Protein AF-A0AA39MPQ9-F1 (afdb_monomer)

Sequence (1174 aa):
MHEFLSNGLLEVNPELPHPIFQLIEFSERKWKAKLQRASKTLDEAVDEYERRYRRAPPRGFDKWWEYVKKHAVQLPDEYDQIHRDLEPYWGVNPVDLARIVSEWEGHEDSFTLGKEEGHRVGLVNYAIRDPSTHGHVLSGAQMLGELLEDVDEFLPPFRAVFHPHDNPEHVTDWELRDKMIEHARAGTYIDVDHPVVPIKDHGWISGCTPTSPAWKDPIDFTFDVSWPPPSPNAPKTFVFDHRKAMDPCLHPHLLREHGQFLPWGKGPVPSHRMVPSFAYSQTLLHHDITIAHTASWLGELSDEEAITWEKKTDDRLHWRGRTTGVPLVQHMEWQFSHRIRMMDWVEKGMDSNVTILSPPRSSEERVGKGESVGKARYGPTMLDIAFSDDPGQCDPDVCEELKKMYEFTRRQSQKEQSRYKYIFDVDGNAWSGRFKWLLSSHALIFKSTIYPEWFTDRLMPWVHYIPIQVDYSDLWDALVFFRGDLKGDNNHEDLARKIAFAGRDWSRTFWRKEDMTAYNYRFCVNRVLSVILADFSTSCLSLLCNMLRFAPSYRRSRPGRRVAGFIFIIACGLWTTDILSNLAFSRPTTVKYVKPVYYHSWGDLEVLGNPHYERVGNKVAGNLPMHEFLSNGLLEVNPELPHPIYQLIEFSERKWKAKLQRASKTLDEAVDEYERRYRRAPPRGFDKWWEWEYVEKNNVQLPDEYDQIYRDLEPYWGVNPVDLARIVSEWEGHEDSFTFGKEEGHRVGLVNYAIRDPGTHGHVLSGAQMLGELLEDVDEFLPPFHAVFHPHDNPEHVTDWELRDKMIEHARAGTYIDVDKPVVPIKYDGWISGCAPTSPAWKDPIDFTFNVPWPPPPPNAPRTFVFNHRKAMDPCLHPHLLRKHGQFLPWGKGPFPSRHMVPSFAYSQTLLHHDITIAHRASWLGELSDEEAIPWEKKTDDRLHWRGRTTGVPLVQHMEWRFSHRIRMMDWVEKGMDGNVTILSPPRSSEERVGKGESVRKARYGSAMLDMAFSDDPGQCDPDVCEELKKKYEFTRWRSQKEQSRYKYIFDVDGNAWSGRFKWLLSSHALIFKSTVYPEWFTDRLMPWVHYIPIQVDYSDLWDALVFFRGDLKGDNNHEDLARKIASAGRDWSRTFWRKEDMTAYNYRVFLEYARIMSPDRAAMTYFHRKKAG

Solvent-accessible surface area (backbone atoms only — not comparable to full-atom values): 65615 Å² total; per-residue (Å²): 126,64,46,78,44,96,47,17,39,29,41,63,45,39,89,36,43,52,60,67,61,56,47,29,58,50,31,46,52,52,50,53,51,54,63,70,70,38,56,89,49,71,66,50,44,48,52,51,42,31,69,73,70,75,43,82,80,48,74,59,51,69,59,52,47,52,49,36,62,75,68,63,50,77,65,78,75,57,56,62,66,56,51,68,48,46,40,38,61,59,4,41,43,59,70,58,52,27,47,54,50,65,67,44,38,67,30,80,56,24,32,17,42,28,26,51,92,98,50,68,57,35,76,73,42,65,31,66,83,52,77,78,57,49,58,55,45,56,50,52,43,48,54,52,30,66,52,38,55,94,50,41,92,76,54,62,50,34,65,46,35,26,51,77,58,64,53,58,83,48,42,41,36,32,69,56,49,49,49,21,34,50,23,28,74,69,75,40,61,54,58,79,90,66,59,96,56,87,86,65,84,51,20,56,52,27,36,36,56,84,83,30,52,26,58,74,57,60,72,82,69,59,93,84,64,80,79,74,73,81,57,96,82,54,79,52,52,44,62,78,33,61,75,41,62,31,22,44,39,58,39,37,64,47,44,54,34,28,32,79,33,37,86,52,48,62,37,61,73,50,46,92,60,92,63,86,33,31,23,69,28,24,41,81,55,42,56,35,32,55,46,64,69,68,75,44,60,73,70,64,55,49,83,90,60,31,37,51,66,92,72,34,72,38,78,26,40,32,39,75,43,58,59,52,21,43,74,36,43,94,93,55,75,47,68,40,18,45,64,47,39,52,48,38,65,57,61,76,37,24,84,37,71,46,73,33,49,64,40,53,86,48,88,75,38,52,40,47,74,61,46,80,42,51,26,53,55,45,42,45,44,43,43,47,70,43,40,21,54,70,73,49,66,45,40,73,70,47,36,60,45,47,64,71,75,48,67,43,32,68,73,74,51,72,63,61,60,16,29,27,45,27,36,59,43,57,49,33,60,32,66,50,59,54,55,53,28,49,26,43,20,44,16,28,38,37,40,27,59,52,51,64,43,68,54,54,83,67,55,52,58,50,38,34,34,40,56,39,52,78,83,47,80,33,47,61,36,57,47,24,35,36,49,11,50,97,89,43,51,45,40,34,54,70,59,39,49,51,22,5,49,43,16,23,54,43,41,66,65,63,61,38,73,64,41,35,31,54,50,44,49,62,54,58,42,33,65,85,33,54,42,58,74,77,85,79,86,85,85,85,93,81,80,96,76,82,92,78,84,82,86,84,88,90,81,89,80,87,90,84,89,90,85,88,88,88,83,84,86,91,81,89,84,91,90,83,86,90,84,89,88,90,83,90,84,85,86,86,84,90,83,86,84,87,86,83,88,85,86,86,88,86,88,85,73,89,85,79,81,56,76,67,59,53,55,54,44,68,73,73,46,89,91,66,80,71,66,43,78,44,97,50,17,37,30,38,63,44,38,85,37,41,56,62,64,62,56,48,29,55,52,31,45,53,50,50,52,50,53,64,71,68,34,57,87,48,66,69,48,43,50,54,51,43,28,69,73,71,74,44,75,53,35,47,55,51,60,41,48,36,79,73,69,40,33,64,80,65,62,51,76,62,81,72,47,52,64,64,57,50,72,45,48,41,36,56,54,4,41,46,21,67,58,50,48,49,53,49,64,64,44,41,68,30,80,58,22,32,19,42,27,25,54,92,96,52,72,57,34,75,72,43,67,30,64,83,52,77,69,59,47,56,50,40,55,51,52,40,48,51,52,30,68,48,37,59,91,49,39,91,72,53,72,58,39,81,42,35,28,53,72,56,62,55,61,82,50,39,38,34,28,68,56,49,51,49,20,36,51,23,28,78,68,76,40,58,58,62,83,94,46,84,89,61,80,85,87,56,70,14,58,54,22,34,34,53,86,83,28,52,22,56,71,58,63,73,84,62,61,83,93,61,78,81,79,75,78,60,97,80,60,78,53,54,46,62,78,31,61,74,42,61,32,25,43,37,63,39,39,66,45,44,58,32,29,31,81,34,36,83,53,47,62,36,64,74,51,44,92,62,90,64,85,34,32,22,72,30,30,40,85,52,44,52,39,35,62,43,63,67,65,78,39,64,64,61,73,48,48,84,88,56,28,40,52,63,95,70,37,62,36,80,27,41,31,38,75,43,60,59,56,22,46,71,36,40,91,93,48,72,45,72,39,17,45,62,49,41,47,49,42,52,57,66,67,39,27,67,61,69,44,74,36,43,60,40,53,87,45,87,80,38,56,34,44,90,41,48,81,40,54,24,40,57,50,44,41,44,40,46,48,65,44,39,23,53,72,76,51,70,43,40,72,72,44,33,55,47,46,66,72,73,49,64,41,30,70,75,73,54,73,61,68,59,23,33,27,45,28,36,59,42,57,49,32,59,34,66,48,43,56,54,52,27,49,26,36,19,38,17,30,39,38,39,27,59,53,53,69,44,72,55,54,71,68,55,53,60,48,37,34,31,41,56,40,52,74,82,49,80,35,47,61,37,54,47,26,36,36,48,12,48,93,89,44,52,44,43,32,56,70,60,38,48,50,20,5,48,44,17,18,54,42,40,71,64,64,60,39,72,63,44,35,28,56,49,41,53,52,45,52,40,48,49,37,24,54,48,32,84,55,45,68,84,28,40,39,78,82,78,76,76,88,124

Organism: NCBI:txid47425

InterPro domains:
  IPR006598 Glycosyl transferase CAP10 domain [PF05686] (405-520)
  IPR006598 Glycosyl transferase CAP10 domain [PF05686] (1036-1159)
  IPR006598 Glycosyl transferase CAP10 domain [SM00672] (881-1161)
  IPR051091 Protein O-Glucosyltransferase/Glycosyltransferase 90 [PTHR12203] (644-1159)

pLDDT: mean 84.16, std 18.04, range [21.2, 98.75]

Nearest PDB structures (foldseek):
  5ub5-assembly1_A  TM=7.805E-01  e=5.894E-10  Homo sapiens
  5f87-assembly3_C  TM=7.188E-01  e=9.224E-09  Drosophila melanogaster
  8ie4-assembly3_C  TM=2.397E-01  e=3.464E+00  Gentiana crassicaulis

Radius of gyration: 39.73 Å; Cα contacts (8 Å, |Δi|>4): 2118; chains: 1; bounding box: 122×93×109 Å

Secondary structure (DSSP, 8-state):
--EE-TTSEEE--TTSB-HHHHHHHHHHHHHHHHHHTS--SHHHHHHHHHHHHSS---TTHHHHHHHHHHTT-S-TT--HHHHHHHTGGGGB-HHHHHHHHHHHTTSTT-EEEEE-TT--SEEEEE----HHHHHHHHHHHHHHHHHHGGGGGGPPPEEEEE-SSSS---BB-HHHHHHHHHHHHHT--B-SSS-SS-----GGGGGS-TTSHHHHSPPP--TT--PPPPPTTSPPEEES-HHHHT-TTT-TTHHHHSTTTGGGTT-PPPBSS---EEES---TTB-PEE---GGGGTTPPPTTTS--GGG--EEEEEEEE-S-SS-B-TTS-GGGSHHHHHHIIIIITTTSEEEEPPPPSSTTSB--SPEEEEHHHHHHHHEEEEEESS--SB-HHHHHHHHHHS-EEPPPPHHHHTTEEEEEEE-SSSS-TTHHHHHHTTSEEEEE-S---TTTTTS-BTTTBEE--TT-TTHHHHHHHHH-STT-TT--HHHHHHHHHHHHHHHHHHSSHHHHHHHHHHHHTSHHHHTTTSSSSS-----------------------------------------------------------PPP---S-S----HHHHHHHHHH-TTPPPPEE-TTSEEEPPTTSB-HHHHHHHHHHHHHHHHHHHS--SHHHHHHHHHHHHSSPPBTTHHIIIIISSTTTTT-S-TT--HHHHHHHHHHHTB-HHHHHHHHHHHTTSTT-EEEEE-TTS-SEEEEE----HHHHHHHHHHHHHHHHHHGGGGGGSPPEEEEE-SSSS---BB-HHHHHHHHHHHHHT--B-TTS-SS---S-SGGGGS-TTSHHHHS-----TTPPPPPPPTTPPPEEES-HHHHT-TTT-TTHHHHSTTTGGGTT-PPPBSS---EEES---TTB-PEEPP-GGG-S-PPPTTTSPPGGG--EEEEEEEE-S-SS-B-TTS-GGGSHHHHHHHHHTGGGSSEEEEPPPPSSTTSB-TT-EEEEHHHHHHHHEEEEEESS--SB-HHHHHHHHHHS-EE----HHHHTTEEEEEEE--SSS-TTHHHHHHTTSEEEEE-S---TTTTTS-TTTSSEE--TT-TTHHHHHHHHH-STT-TT--HHHHHHHHHHHHHHHHHHSSHHHHHHHHHHHHHHHHHHH-S-TTTTB--------

Foldseek 3Di:
DFDQDPLQKTFADLQFFDCLVVLLVVLVVVVVVQQVQADDDLVSLQVLCCVVQVDGAFPCSVVLVVLCVVVVFRRSNLQVLLSLLCLLLLQADLVVLLVLLVVQCQDEQKWKWWDDVVGATATDGDHYPDPVLVVQVRVQRVQVSVLQVVPRVSFFTFMAMAHSDQAFDAFAACVSSVVSNVSSVVSHHADLVDHPDDFDPQALCRLADCPFPCNVPPDDLDPPDDPDQDDLPDGAIFRSDLLSLLACSNVVLCLCQFQSRQVQRSHDRHDSGDRAYAHCWYFSRGSHRHAQGCLLVPDADDPVLFDALVQQQAAAADDEEALFGHQAEPPGPSCSHLLNLVQCVQPVCQLDWHWEFAADLDSGDRSHGTDIDHNLLCRLLHHHHFYADQHPSYDPVRSVVCQVRGWYWHDDDLSRVLSYQHYEAEAGNAHGSHLLNQLQNLHAYEYEHSIDGSCNSVDGDSQQHDYARSSRSCVRHVSCNQQPDLQSPNHVVVSRSRNSVSNNVCSVSQVDSSNSSSSVSSSSSDPSTSSNPPPDDPDDDDDDDDDDDDDDDDDDDDDDDDDDDDDDDDDDDDDDDDDDDDDDDDDDDDDDDDDDDDDDDDDDPPPDDDVVVVVLDVVQDDDDDDFDCDPLQKTFDDLSAFDCLVVLLVVLVVVLVVQQVQADDDLVSLQVLCCVVQVAGAWPCSCVLGPNFACVVPVQRRLNLQVLLCVLCLLLLQAQLVVLVVLLVVQCQDEQKWKWWDDVPGFTFTDGDRYDDPVLVVQVRVQRVQVSVLQVSPRVSFDTDIAMAHSDQAFDAFAACVSSVSSNVSSVVSHHDDLVDQPDDQPDFALCRLADCPFPCNVPPDDLPPPDDDDDDPPPPTDIFGSDQLSLLACSNVVVCLCQFQSRQQQRRHHGHDSDQRQHAHCWYFSRGSHRHAQGCLLVPDAQDPVLFQALVQQSNAAADDEEAPFGHQAEPPTPSCSHLVNLVQCCQPVVQGAWDFEQAADLDSSDRSHPGDIGRSSSCSSSHHDYFYEDQHPSHDPVSSVVDSVVGIYIHDDDLSRVLSYQHYEAEQGNAHGSPLLNQLQNLHAYEYEHSIPHSCNSVDTDSQQHGYARSSRSCVRHVSCNQQPDSSSPNHNVVSSSRNSVRNNVCSVNCVDSSNSSSSVSSSSLVNVLSSDSCVPNRGDDDDDPDD

Structure (mmCIF, N/CA/C/O backbone):
data_AF-A0AA39MPQ9-F1
#
_entry.id   AF-A0AA39MPQ9-F1
#
loop_
_atom_site.group_PDB
_atom_site.id
_atom_site.type_symbol
_atom_site.label_atom_id
_atom_site.label_alt_id
_atom_site.label_comp_id
_atom_site.label_asym_id
_atom_site.label_entity_id
_atom_site.label_seq_id
_atom_site.pdbx_PDB_ins_code
_atom_site.Cartn_x
_atom_site.Cartn_y
_atom_site.Cartn_z
_atom_site.occupancy
_atom_site.B_iso_or_equiv
_atom_site.auth_seq_id
_atom_site.auth_comp_id
_atom_site.auth_asym_id
_atom_site.auth_atom_id
_atom_site.pdbx_PDB_model_num
ATOM 1 N N . MET A 1 1 ? 3.164 -17.164 -39.112 1.00 83.25 1 MET A N 1
ATOM 2 C CA . MET A 1 1 ? 4.211 -16.699 -38.173 1.00 83.25 1 MET A CA 1
ATOM 3 C C . MET A 1 1 ? 3.666 -15.485 -37.433 1.00 83.25 1 MET A C 1
ATOM 5 O O . MET A 1 1 ? 2.621 -14.993 -37.846 1.00 83.25 1 MET A O 1
ATOM 9 N N . HIS A 1 2 ? 4.323 -15.036 -36.363 1.00 93.94 2 HIS A N 1
ATOM 10 C CA . HIS A 1 2 ? 4.103 -13.680 -35.849 1.00 93.94 2 HIS A CA 1
ATOM 11 C C . HIS A 1 2 ? 4.500 -12.663 -36.921 1.00 93.94 2 HIS A C 1
ATOM 13 O O . HIS A 1 2 ? 5.353 -12.972 -37.763 1.00 93.94 2 HIS A O 1
ATOM 19 N N . GLU A 1 3 ? 3.882 -11.488 -36.912 1.00 96.56 3 GLU A N 1
ATOM 20 C CA . GLU A 1 3 ? 4.196 -10.441 -37.882 1.00 96.56 3 GLU A CA 1
ATOM 21 C C . GLU A 1 3 ? 5.234 -9.484 -37.292 1.00 96.56 3 GLU A C 1
ATOM 23 O O . GLU A 1 3 ? 5.030 -8.903 -36.233 1.00 96.56 3 GLU A O 1
ATOM 28 N N . PHE A 1 4 ? 6.382 -9.354 -37.956 1.00 96.25 4 PHE A N 1
ATOM 29 C CA . PHE A 1 4 ? 7.467 -8.469 -37.533 1.00 96.25 4 PHE A CA 1
ATOM 30 C C . PHE A 1 4 ? 7.325 -7.142 -38.281 1.00 96.25 4 PHE A C 1
ATOM 32 O O . PHE A 1 4 ? 7.728 -7.031 -39.442 1.00 96.25 4 PHE A O 1
ATOM 39 N N . LEU A 1 5 ? 6.731 -6.148 -37.626 1.00 96.25 5 LEU A N 1
ATOM 40 C CA . LEU A 1 5 ? 6.400 -4.859 -38.223 1.00 96.25 5 LEU A CA 1
ATOM 41 C C . LEU A 1 5 ? 7.654 -3.996 -38.433 1.00 96.25 5 LEU A C 1
ATOM 43 O O . LEU A 1 5 ? 8.647 -4.068 -37.702 1.00 96.25 5 LEU A O 1
ATOM 47 N N . SER A 1 6 ? 7.616 -3.115 -39.435 1.00 95.00 6 SER A N 1
ATOM 48 C CA . SER A 1 6 ? 8.760 -2.260 -39.784 1.00 95.00 6 SER A CA 1
ATOM 49 C C . SER A 1 6 ? 9.161 -1.275 -38.678 1.00 95.00 6 SER A C 1
ATOM 51 O O . SER A 1 6 ? 10.318 -0.847 -38.663 1.00 95.00 6 SER A O 1
ATOM 53 N N . ASN A 1 7 ? 8.233 -0.963 -37.762 1.00 94.00 7 ASN A N 1
ATOM 54 C CA . ASN A 1 7 ? 8.377 -0.063 -36.610 1.00 94.00 7 ASN A CA 1
ATOM 55 C C . ASN A 1 7 ? 9.039 -0.706 -35.367 1.00 94.00 7 ASN A C 1
ATOM 57 O O . ASN A 1 7 ? 9.154 -0.053 -34.333 1.00 94.00 7 ASN A O 1
ATOM 61 N N . GLY A 1 8 ? 9.482 -1.967 -35.454 1.00 96.19 8 GLY A N 1
ATOM 62 C CA . GLY A 1 8 ? 10.177 -2.668 -34.365 1.00 96.19 8 GLY A CA 1
ATOM 63 C C . GLY A 1 8 ? 9.282 -3.441 -33.396 1.00 96.19 8 GLY A C 1
ATOM 64 O O . GLY A 1 8 ? 9.807 -4.050 -32.458 1.00 96.19 8 GLY A O 1
ATOM 65 N N . LEU A 1 9 ? 7.968 -3.459 -33.635 1.00 97.12 9 LEU A N 1
ATOM 66 C CA . LEU A 1 9 ? 7.001 -4.256 -32.881 1.00 97.12 9 LEU A CA 1
ATOM 67 C C . LEU A 1 9 ? 6.701 -5.590 -33.579 1.00 97.12 9 LEU A C 1
ATOM 69 O O . LEU A 1 9 ? 6.655 -5.684 -34.803 1.00 97.12 9 LEU A O 1
ATOM 73 N N . LEU A 1 10 ? 6.507 -6.638 -32.789 1.00 97.00 10 LEU A N 1
ATOM 74 C CA . LEU A 1 10 ? 6.044 -7.951 -33.222 1.00 97.00 10 LEU A CA 1
ATOM 75 C C . LEU A 1 10 ? 4.567 -8.065 -32.862 1.00 97.00 10 LEU A C 1
ATOM 77 O O . LEU A 1 10 ? 4.245 -7.993 -31.681 1.00 97.00 10 LEU A O 1
ATOM 81 N N . GLU A 1 11 ? 3.691 -8.282 -33.841 1.00 96.06 11 GLU A N 1
ATOM 82 C CA . GLU A 1 11 ? 2.271 -8.551 -33.609 1.00 96.06 11 GLU A CA 1
ATOM 83 C C . GLU A 1 11 ? 2.028 -10.042 -33.312 1.00 96.06 11 GLU A C 1
ATOM 85 O O . GLU A 1 11 ? 2.514 -10.955 -34.000 1.00 96.06 11 GLU A O 1
ATOM 90 N N . VAL A 1 12 ? 1.286 -10.298 -32.235 1.00 95.31 12 VAL A N 1
ATOM 91 C CA . VAL A 1 12 ? 1.042 -11.632 -31.691 1.00 95.31 12 VAL A CA 1
ATOM 92 C C . VAL A 1 12 ? -0.057 -12.343 -32.481 1.00 95.31 12 VAL A C 1
ATOM 94 O O . VAL A 1 12 ? -1.232 -11.999 -32.399 1.00 95.31 12 VAL A O 1
ATOM 97 N N . ASN A 1 13 ? 0.308 -13.418 -33.182 1.00 94.38 13 ASN A N 1
ATOM 98 C CA . ASN A 1 13 ? -0.662 -14.345 -33.750 1.00 94.38 13 ASN A CA 1
ATOM 99 C C . ASN A 1 13 ? -1.143 -15.334 -32.661 1.00 94.38 13 ASN A C 1
ATOM 101 O O . ASN A 1 13 ? -0.314 -16.093 -32.151 1.00 94.38 13 ASN A O 1
ATOM 105 N N . PRO A 1 14 ? -2.447 -15.373 -32.321 1.00 92.88 14 PRO A N 1
ATOM 106 C CA . PRO A 1 14 ? -2.975 -16.192 -31.224 1.00 92.88 14 PRO A CA 1
ATOM 107 C C . PRO A 1 14 ? -2.907 -17.707 -31.485 1.00 92.88 14 PRO A C 1
ATOM 109 O O . PRO A 1 14 ? -2.964 -18.498 -30.545 1.00 92.88 14 PRO A O 1
ATOM 112 N N . GLU A 1 15 ? -2.766 -18.131 -32.745 1.00 94.75 15 GLU A N 1
ATOM 113 C CA . GLU A 1 15 ? -2.714 -19.548 -33.138 1.00 94.75 15 GLU A CA 1
ATOM 114 C C . GLU A 1 15 ? -1.301 -20.153 -33.084 1.00 94.75 15 GLU A C 1
ATOM 116 O O . GLU A 1 15 ? -1.109 -21.323 -33.429 1.00 94.75 15 GLU A O 1
ATOM 121 N N . LEU A 1 16 ? -0.302 -19.370 -32.669 1.00 94.50 16 LEU A N 1
ATOM 122 C CA . LEU A 1 16 ? 1.104 -19.766 -32.589 1.00 94.50 16 LEU A CA 1
ATOM 123 C C . LEU A 1 16 ? 1.603 -19.783 -31.138 1.00 94.50 16 LEU A C 1
ATOM 125 O O . LEU A 1 16 ? 0.933 -19.227 -30.266 1.00 94.50 16 LEU A O 1
ATOM 129 N N . PRO A 1 17 ? 2.761 -20.413 -30.860 1.00 95.19 17 PRO A N 1
ATOM 130 C CA . PRO A 1 17 ? 3.366 -20.379 -29.533 1.00 95.19 17 PRO A CA 1
ATOM 131 C C . PRO A 1 17 ? 3.781 -18.977 -29.080 1.00 95.19 17 PRO A C 1
ATOM 133 O O . PRO A 1 17 ? 3.868 -18.054 -29.885 1.00 95.19 17 PRO A O 1
ATOM 136 N N . HIS A 1 18 ? 4.051 -18.802 -27.785 1.00 95.31 18 HIS A N 1
ATOM 137 C CA . HIS A 1 18 ? 4.322 -17.472 -27.234 1.00 95.31 18 HIS A CA 1
ATOM 138 C C . HIS A 1 18 ? 5.609 -16.833 -27.800 1.00 95.31 18 HIS A C 1
ATOM 140 O O . HIS A 1 18 ? 6.693 -17.414 -27.675 1.00 95.31 18 HIS A O 1
ATOM 146 N N . PRO A 1 19 ? 5.547 -15.619 -28.385 1.00 95.81 19 PRO A N 1
ATOM 147 C CA . PRO A 1 19 ? 6.662 -15.075 -29.160 1.00 95.81 19 PRO A CA 1
ATOM 148 C C . PRO A 1 19 ? 7.886 -14.720 -28.318 1.00 95.81 19 PRO A C 1
ATOM 150 O O . PRO A 1 19 ? 8.985 -14.680 -28.864 1.00 95.81 19 PRO A O 1
ATOM 153 N N . ILE A 1 20 ? 7.748 -14.522 -27.001 1.00 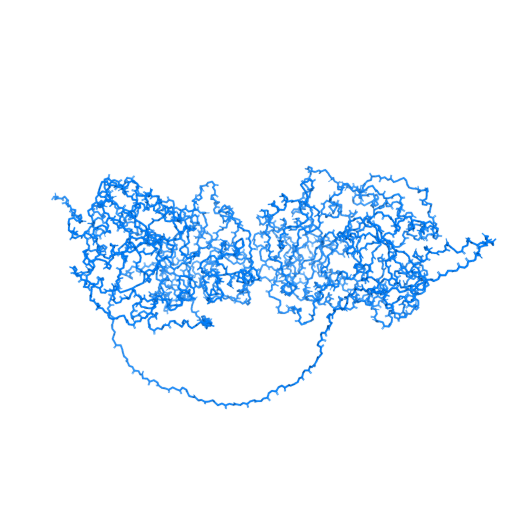97.31 20 ILE A N 1
ATOM 154 C CA . ILE A 1 20 ? 8.900 -14.260 -26.120 1.00 97.31 20 ILE A CA 1
ATOM 155 C C . ILE A 1 20 ? 9.951 -15.383 -26.206 1.00 97.31 20 ILE A C 1
ATOM 157 O O . ILE A 1 20 ? 11.143 -15.079 -26.228 1.00 97.31 20 ILE A O 1
ATOM 161 N N . PHE A 1 21 ? 9.558 -16.655 -26.373 1.00 96.56 21 PHE A N 1
ATOM 162 C CA . PHE A 1 21 ? 10.523 -17.739 -26.612 1.00 96.56 21 PHE A CA 1
ATOM 163 C C . PHE A 1 21 ? 11.350 -17.499 -27.888 1.00 96.56 21 PHE A C 1
ATOM 165 O O . PHE A 1 21 ? 12.576 -17.627 -27.873 1.00 96.56 21 PHE A O 1
ATOM 172 N N . GLN A 1 22 ? 10.691 -17.091 -28.979 1.00 95.38 22 GLN A N 1
ATOM 173 C CA . GLN A 1 22 ? 11.340 -16.773 -30.253 1.00 95.38 22 GLN A CA 1
ATOM 174 C C . GLN A 1 22 ? 12.228 -15.521 -30.146 1.00 95.38 22 GLN A C 1
ATOM 176 O O . GLN A 1 22 ? 13.325 -15.505 -30.708 1.00 95.38 22 GLN A O 1
ATOM 181 N N . LEU A 1 23 ? 11.782 -14.488 -29.423 1.00 97.62 23 LEU A N 1
ATOM 182 C CA . LEU A 1 23 ? 12.531 -13.246 -29.202 1.00 97.62 23 LEU A CA 1
ATOM 183 C C . LEU A 1 23 ? 13.826 -13.506 -28.420 1.00 97.62 23 LEU A C 1
ATOM 185 O O . LEU A 1 23 ? 14.891 -13.063 -28.851 1.00 97.62 23 LEU A O 1
ATOM 189 N N . ILE A 1 24 ? 13.759 -14.297 -27.345 1.00 98.12 24 ILE A N 1
ATOM 190 C CA . ILE A 1 24 ? 14.931 -14.726 -26.567 1.00 98.12 24 ILE A CA 1
ATOM 191 C C . ILE A 1 24 ? 15.895 -15.537 -27.450 1.00 98.12 24 ILE A C 1
ATOM 193 O O . ILE A 1 24 ? 17.063 -15.172 -27.580 1.00 98.12 24 ILE A O 1
ATOM 197 N N . GLU A 1 25 ? 15.425 -16.584 -28.140 1.00 96.88 25 GLU A N 1
ATOM 198 C CA . GLU A 1 25 ? 16.276 -17.440 -28.990 1.00 96.88 25 GLU A CA 1
ATOM 199 C C . GLU A 1 25 ? 16.929 -16.664 -30.157 1.00 96.88 25 GLU A C 1
ATOM 201 O O . GLU A 1 25 ? 18.063 -16.927 -30.573 1.00 96.88 25 GLU A O 1
ATOM 206 N N . PHE A 1 26 ? 16.223 -15.682 -30.717 1.00 96.44 26 PHE A N 1
ATOM 207 C CA . PHE A 1 26 ? 16.740 -14.792 -31.756 1.00 96.44 26 PHE A CA 1
ATOM 208 C C . PHE A 1 26 ? 17.802 -13.825 -31.219 1.00 96.44 26 PHE A C 1
ATOM 210 O O . PHE A 1 26 ? 18.882 -13.712 -31.811 1.00 96.44 26 PHE A O 1
ATOM 217 N N . SER A 1 27 ? 17.542 -13.170 -30.086 1.00 97.88 27 SER A N 1
ATOM 218 C CA . SER A 1 27 ? 18.498 -12.256 -29.461 1.00 97.88 27 SER A CA 1
ATOM 219 C C . SER A 1 27 ? 19.733 -12.975 -28.911 1.00 97.88 27 SER A C 1
ATOM 221 O O . SER A 1 27 ? 20.838 -12.451 -29.043 1.00 97.88 27 SER A O 1
ATOM 223 N N . GLU A 1 28 ? 19.607 -14.199 -28.391 1.00 98.12 28 GLU A N 1
ATOM 224 C CA . GLU A 1 28 ? 20.753 -15.024 -27.977 1.00 98.12 28 GLU A CA 1
ATOM 225 C C . GLU A 1 28 ? 21.661 -15.382 -29.158 1.00 98.12 28 GLU A C 1
ATOM 227 O O . GLU A 1 28 ? 22.887 -15.274 -29.056 1.00 98.12 28 GLU A O 1
ATOM 232 N N . ARG A 1 29 ? 21.083 -15.735 -30.316 1.00 98.00 29 ARG A N 1
ATOM 233 C CA . ARG A 1 29 ? 21.854 -15.956 -31.552 1.00 98.00 29 ARG A CA 1
ATOM 234 C C . ARG A 1 29 ? 22.550 -14.679 -32.021 1.00 98.00 29 ARG A C 1
ATOM 236 O O . ARG A 1 29 ? 23.736 -14.735 -32.347 1.00 98.00 29 ARG A O 1
ATOM 243 N N . LYS A 1 30 ? 21.865 -13.528 -31.997 1.00 96.44 30 LYS A N 1
ATOM 244 C CA . LYS A 1 30 ? 22.470 -12.216 -32.297 1.00 96.44 30 LYS A CA 1
ATOM 245 C C . LYS A 1 30 ? 23.617 -11.878 -31.343 1.00 96.44 30 LYS A C 1
ATOM 247 O O . LYS A 1 30 ? 24.668 -11.436 -31.799 1.00 96.44 30 LYS A O 1
ATOM 252 N N . TRP A 1 31 ? 23.443 -12.098 -30.041 1.00 96.69 31 TRP A N 1
ATOM 253 C CA . TRP A 1 31 ? 24.466 -11.844 -29.026 1.00 96.69 31 TRP A CA 1
ATOM 254 C C . TRP A 1 31 ? 25.687 -12.751 -29.204 1.00 96.69 31 TRP A C 1
ATOM 256 O O . TRP A 1 31 ? 26.816 -12.268 -29.247 1.00 96.69 31 TRP A O 1
ATOM 266 N N . LYS A 1 32 ? 25.474 -14.053 -29.425 1.00 97.06 32 LYS A N 1
ATOM 267 C CA . LYS A 1 32 ? 26.558 -14.997 -29.722 1.00 97.06 32 LYS A CA 1
ATOM 268 C C . LYS A 1 32 ? 27.324 -14.604 -30.989 1.00 97.06 32 LYS A C 1
ATOM 270 O O . LYS A 1 32 ? 28.551 -14.593 -30.963 1.00 97.06 32 LYS A O 1
ATOM 275 N N . ALA A 1 33 ? 26.626 -14.225 -32.061 1.00 96.06 33 ALA A N 1
ATOM 276 C CA . ALA A 1 33 ? 27.259 -13.745 -33.290 1.00 96.06 33 ALA A CA 1
ATOM 277 C C . ALA A 1 33 ? 28.054 -12.443 -33.063 1.00 96.06 33 ALA A C 1
ATOM 279 O O . ALA A 1 33 ? 29.155 -12.296 -33.593 1.00 96.06 33 ALA A O 1
ATOM 280 N N . LYS A 1 34 ? 27.538 -11.530 -32.225 1.00 94.00 34 LYS A N 1
ATOM 281 C CA . LYS A 1 34 ? 28.220 -10.292 -31.812 1.00 94.00 34 LYS A CA 1
ATOM 282 C C . LYS A 1 34 ? 29.532 -10.573 -31.067 1.00 94.00 34 LYS A C 1
ATOM 284 O O . LYS A 1 34 ? 30.546 -9.965 -31.381 1.00 94.00 34 LYS A O 1
ATOM 289 N N . LEU A 1 35 ? 29.544 -11.535 -30.144 1.00 94.19 35 LEU A N 1
ATOM 290 C CA . LEU A 1 35 ? 30.767 -11.938 -29.436 1.00 94.19 35 LEU A CA 1
ATOM 291 C C . LEU A 1 35 ? 31.760 -12.694 -30.337 1.00 94.19 35 LEU A C 1
ATOM 293 O O . LEU A 1 35 ? 32.972 -12.539 -30.190 1.00 94.19 35 LEU A O 1
ATOM 297 N N . GLN A 1 36 ? 31.262 -13.509 -31.273 1.00 94.06 36 GLN A N 1
ATOM 298 C CA . GLN A 1 36 ? 32.096 -14.301 -32.185 1.00 94.06 36 GLN A CA 1
ATOM 299 C C . GLN A 1 36 ? 32.815 -13.454 -33.240 1.00 94.06 36 GLN A C 1
ATOM 301 O O . GLN A 1 36 ? 33.948 -13.777 -33.584 1.00 94.06 36 GLN A O 1
ATOM 306 N N . ARG A 1 37 ? 32.181 -12.385 -33.737 1.00 92.69 37 ARG A N 1
ATOM 307 C CA . ARG A 1 37 ? 32.765 -11.483 -34.746 1.00 92.69 37 ARG A CA 1
ATOM 308 C C . ARG A 1 37 ? 33.721 -10.429 -34.173 1.00 92.69 37 ARG A C 1
ATOM 310 O O . ARG A 1 37 ? 34.306 -9.692 -34.951 1.00 92.69 37 ARG A O 1
ATOM 317 N N . ALA A 1 38 ? 33.817 -10.314 -32.847 1.00 93.56 38 ALA A N 1
ATOM 318 C CA . ALA A 1 38 ? 34.583 -9.256 -32.199 1.00 93.56 38 ALA A CA 1
ATOM 319 C C . ALA A 1 38 ? 36.088 -9.398 -32.485 1.00 93.56 38 ALA A C 1
ATOM 321 O O . ALA A 1 38 ? 36.669 -10.438 -32.153 1.00 93.56 38 ALA A O 1
ATOM 322 N N . SER A 1 39 ? 36.711 -8.358 -33.031 1.00 96.31 39 SER A N 1
ATOM 323 C CA . SER A 1 39 ? 38.104 -8.333 -33.491 1.00 96.31 39 SER A CA 1
ATOM 324 C C . SER A 1 39 ? 39.103 -8.759 -32.408 1.00 96.31 39 SER A C 1
ATOM 326 O O . SER A 1 39 ? 38.950 -8.432 -31.226 1.00 96.31 39 SER A O 1
ATOM 328 N N . LYS A 1 40 ? 40.142 -9.503 -32.799 1.00 94.94 40 LYS A N 1
ATOM 329 C CA . LYS A 1 40 ? 41.226 -10.025 -31.939 1.00 94.94 40 LYS A CA 1
ATOM 330 C C . LYS A 1 40 ? 42.598 -9.454 -32.305 1.00 94.94 40 LYS A C 1
ATOM 332 O O . LYS A 1 40 ? 43.509 -9.460 -31.466 1.00 94.94 40 LYS A O 1
ATOM 337 N N . THR A 1 41 ? 42.755 -8.928 -33.517 1.00 96.69 41 THR A N 1
ATOM 338 C CA . THR A 1 41 ? 43.970 -8.249 -33.995 1.00 96.69 41 THR A CA 1
ATOM 339 C C . THR A 1 41 ? 43.687 -6.807 -34.427 1.00 96.69 41 THR A C 1
ATOM 341 O O . THR A 1 41 ? 42.534 -6.414 -34.586 1.00 96.69 41 THR A O 1
ATOM 344 N N . LEU A 1 42 ? 44.750 -6.002 -34.575 1.00 96.38 42 LEU A N 1
ATOM 345 C CA . LEU A 1 42 ? 44.622 -4.630 -35.076 1.00 96.38 42 LEU A CA 1
ATOM 346 C C . LEU A 1 42 ? 44.079 -4.641 -36.509 1.00 96.38 42 LEU A C 1
ATOM 348 O O . LEU A 1 42 ? 43.155 -3.896 -36.800 1.00 96.38 42 LEU A O 1
ATOM 352 N N . ASP A 1 43 ? 44.613 -5.524 -37.354 1.00 96.88 43 ASP A N 1
ATOM 353 C CA . ASP A 1 43 ? 44.225 -5.648 -38.760 1.00 96.88 43 ASP A CA 1
ATOM 354 C C . ASP A 1 43 ? 42.743 -6.044 -38.895 1.00 96.88 43 ASP A C 1
ATOM 356 O O . ASP A 1 43 ? 42.004 -5.393 -39.623 1.00 96.88 43 ASP A O 1
ATOM 360 N N . GLU A 1 44 ? 42.257 -7.004 -38.095 1.00 97.12 44 GLU A N 1
ATOM 361 C CA . GLU A 1 44 ? 40.821 -7.341 -38.030 1.00 97.12 44 GLU A CA 1
ATOM 362 C C . GLU A 1 44 ? 39.951 -6.145 -37.610 1.00 97.12 44 GLU A C 1
ATOM 364 O O . GLU A 1 44 ? 38.885 -5.927 -38.184 1.00 97.12 44 GLU A O 1
ATOM 369 N N . ALA A 1 45 ? 40.403 -5.350 -36.633 1.00 95.81 45 ALA A N 1
ATOM 370 C CA . ALA A 1 45 ? 39.673 -4.168 -36.175 1.00 95.81 45 ALA A CA 1
ATOM 371 C C . ALA A 1 45 ? 39.679 -3.032 -37.213 1.00 95.81 45 ALA A C 1
ATOM 373 O O . ALA A 1 45 ? 38.721 -2.259 -37.277 1.00 95.81 45 ALA A O 1
ATOM 374 N N . VAL A 1 46 ? 40.739 -2.923 -38.021 1.00 96.31 46 VAL A N 1
ATOM 375 C CA . VAL A 1 46 ? 40.815 -2.024 -39.182 1.00 96.31 46 VAL A CA 1
ATOM 376 C C . VAL A 1 46 ? 39.832 -2.493 -40.257 1.00 96.31 46 VAL A C 1
ATOM 378 O O . VAL A 1 46 ? 38.967 -1.712 -40.649 1.00 96.31 46 VAL A O 1
ATOM 381 N N . ASP A 1 47 ? 39.884 -3.767 -40.651 1.00 96.31 47 ASP A N 1
ATOM 382 C CA . ASP A 1 47 ? 38.995 -4.362 -41.656 1.00 96.31 47 ASP A CA 1
ATOM 383 C C . ASP A 1 47 ? 37.513 -4.234 -41.259 1.00 96.31 47 ASP A C 1
ATOM 385 O O . ASP A 1 47 ? 36.680 -3.821 -42.068 1.00 96.31 47 ASP A O 1
ATOM 389 N N . GLU A 1 48 ? 37.153 -4.531 -40.005 1.00 95.25 48 GLU A N 1
ATOM 390 C CA . GLU A 1 48 ? 35.778 -4.396 -39.502 1.00 95.25 48 GLU A CA 1
ATOM 391 C C . GLU A 1 48 ? 35.332 -2.926 -39.423 1.00 95.25 48 GLU A C 1
ATOM 393 O O . GLU A 1 48 ? 34.168 -2.627 -39.712 1.00 95.25 48 GLU A O 1
ATOM 398 N N . TYR A 1 49 ? 36.236 -1.994 -39.097 1.00 94.12 49 TYR A N 1
ATOM 399 C CA . TYR A 1 49 ? 35.953 -0.556 -39.122 1.00 94.12 49 TYR A CA 1
ATOM 400 C C . TYR A 1 49 ? 35.687 -0.063 -40.551 1.00 94.12 49 TYR A C 1
ATOM 402 O O . TYR A 1 49 ? 34.667 0.590 -40.796 1.00 94.12 49 TYR A O 1
ATOM 410 N N . GLU A 1 50 ? 36.540 -0.420 -41.513 1.00 94.62 50 GLU A N 1
ATOM 411 C CA . GLU A 1 50 ? 36.345 -0.070 -42.924 1.00 94.62 50 GLU A CA 1
ATOM 412 C C . GLU A 1 50 ? 35.072 -0.720 -43.486 1.00 94.62 50 GLU A C 1
ATOM 414 O O . GLU A 1 50 ? 34.283 -0.060 -44.168 1.00 94.62 50 GLU A O 1
ATOM 419 N N . ARG A 1 51 ? 34.791 -1.979 -43.127 1.00 94.56 51 ARG A N 1
ATOM 420 C CA . ARG A 1 51 ? 33.579 -2.703 -43.540 1.00 94.56 51 ARG A CA 1
ATOM 421 C C . ARG A 1 51 ? 32.296 -2.108 -42.948 1.00 94.56 51 ARG A C 1
ATOM 423 O O . ARG A 1 51 ? 31.287 -2.045 -43.655 1.00 94.56 51 ARG A O 1
ATOM 430 N N . ARG A 1 52 ? 32.295 -1.696 -41.672 1.00 91.69 52 ARG A N 1
ATOM 431 C CA . ARG A 1 52 ? 31.139 -1.043 -41.021 1.00 91.69 52 ARG A CA 1
ATOM 432 C C . ARG A 1 52 ? 30.909 0.367 -41.558 1.00 91.69 52 ARG A C 1
ATOM 434 O O . ARG A 1 52 ? 29.796 0.677 -41.976 1.00 91.69 52 ARG A O 1
ATOM 441 N N . TYR A 1 53 ? 31.937 1.212 -41.512 1.00 89.56 53 TYR A N 1
ATOM 442 C CA . TYR A 1 53 ? 31.791 2.668 -41.636 1.00 89.56 53 TYR A CA 1
ATOM 443 C C . TYR A 1 53 ? 32.249 3.223 -42.990 1.00 89.56 53 TYR A C 1
ATOM 445 O O . TYR A 1 53 ? 32.091 4.417 -43.237 1.00 89.56 53 TYR A O 1
ATOM 453 N N . ARG A 1 54 ? 32.789 2.373 -43.880 1.00 90.00 54 ARG A N 1
ATOM 454 C CA . ARG A 1 54 ? 33.259 2.719 -45.239 1.00 90.00 54 ARG A CA 1
ATOM 455 C C . ARG A 1 54 ? 34.306 3.837 -45.260 1.00 90.00 54 ARG A C 1
ATOM 457 O O . ARG A 1 54 ? 34.360 4.637 -46.192 1.00 90.00 54 ARG A O 1
ATOM 464 N N . ARG A 1 55 ? 35.121 3.911 -44.207 1.00 87.19 55 ARG A N 1
ATOM 465 C CA . ARG A 1 55 ? 36.144 4.938 -43.978 1.00 87.19 55 ARG A CA 1
ATOM 466 C C . ARG A 1 55 ? 37.373 4.303 -43.357 1.00 87.19 55 ARG A C 1
ATOM 468 O O . ARG A 1 55 ? 37.227 3.435 -42.505 1.00 87.19 55 ARG A O 1
ATOM 475 N N . ALA A 1 56 ? 38.549 4.806 -43.719 1.00 89.88 56 ALA A N 1
ATOM 476 C CA . ALA A 1 56 ? 39.788 4.438 -43.052 1.00 89.88 56 ALA A CA 1
ATOM 477 C C . ALA A 1 56 ? 39.784 4.904 -41.577 1.00 89.88 56 ALA A C 1
ATOM 479 O O . ALA A 1 56 ? 39.307 6.009 -41.287 1.00 89.88 56 ALA A O 1
ATOM 480 N N . PRO A 1 57 ? 40.345 4.107 -40.653 1.00 91.44 57 PRO A N 1
ATOM 481 C CA . PRO A 1 57 ? 40.605 4.485 -39.268 1.00 91.44 57 PRO A CA 1
ATOM 482 C C . PRO A 1 57 ? 41.254 5.870 -39.054 1.00 91.44 57 PRO A C 1
ATOM 484 O O . PRO A 1 57 ? 42.149 6.264 -39.809 1.00 91.44 57 PRO A O 1
ATOM 487 N N . PRO A 1 58 ? 40.876 6.617 -37.995 1.00 89.00 58 PRO A N 1
ATOM 488 C CA . PRO A 1 58 ? 41.572 7.839 -37.599 1.00 89.00 58 PRO A CA 1
ATOM 489 C C . PRO A 1 58 ? 43.024 7.601 -37.147 1.00 89.00 58 PRO A C 1
ATOM 491 O O . PRO A 1 58 ? 43.421 6.508 -36.744 1.00 89.00 58 PRO A O 1
ATOM 494 N N . ARG A 1 59 ? 43.827 8.672 -37.147 1.00 85.12 59 ARG A N 1
ATOM 495 C CA . ARG A 1 59 ? 45.190 8.657 -36.593 1.00 85.12 59 ARG A CA 1
ATOM 496 C C . ARG A 1 59 ? 45.123 8.424 -35.077 1.00 85.12 59 ARG A C 1
ATOM 498 O O . ARG A 1 59 ? 44.345 9.090 -34.406 1.00 85.12 59 ARG A O 1
ATOM 505 N N . GLY A 1 60 ? 45.941 7.510 -34.551 1.00 87.25 60 GLY A N 1
ATOM 506 C CA . GLY A 1 60 ? 45.901 7.096 -33.140 1.00 87.25 60 GLY A CA 1
ATOM 507 C C . GLY A 1 60 ? 44.993 5.891 -32.858 1.00 87.25 60 GLY A C 1
ATOM 508 O O . GLY A 1 60 ? 44.878 5.468 -31.711 1.00 87.25 60 GLY A O 1
ATOM 509 N N . PHE A 1 61 ? 44.362 5.296 -33.879 1.00 91.94 61 PHE A N 1
ATOM 510 C CA . PHE A 1 61 ? 43.593 4.052 -33.738 1.00 91.94 61 PHE A CA 1
ATOM 511 C C . PHE A 1 61 ? 44.449 2.879 -33.234 1.00 91.94 61 PHE A C 1
ATOM 513 O O . PHE A 1 61 ? 43.970 2.053 -32.463 1.00 91.94 61 PHE A O 1
ATOM 520 N N . ASP A 1 62 ? 45.723 2.832 -33.619 1.00 93.25 62 ASP A N 1
ATOM 521 C CA . ASP A 1 62 ? 46.736 1.911 -33.100 1.00 93.25 62 ASP A CA 1
ATOM 522 C C . ASP A 1 62 ? 46.925 2.070 -31.581 1.00 93.25 62 ASP A C 1
ATOM 524 O O . ASP A 1 62 ? 46.931 1.082 -30.849 1.00 93.25 62 ASP A O 1
ATOM 528 N N . LYS A 1 63 ? 46.972 3.313 -31.087 1.00 94.31 63 LYS A N 1
ATOM 529 C CA . LYS A 1 63 ? 47.079 3.629 -29.652 1.00 94.31 63 LYS A CA 1
ATOM 530 C C . LYS A 1 63 ? 45.792 3.368 -28.879 1.00 94.31 63 LYS A C 1
ATOM 532 O O . LYS A 1 63 ? 45.839 2.910 -27.737 1.00 94.31 63 LYS A O 1
ATOM 537 N N . TRP A 1 64 ? 44.639 3.566 -29.507 1.00 94.81 64 TRP A N 1
ATOM 538 C CA . TRP A 1 64 ? 43.368 3.077 -28.977 1.00 94.81 64 TRP A CA 1
ATOM 539 C C . TRP A 1 64 ? 43.338 1.542 -28.889 1.00 94.81 64 TRP A C 1
ATOM 541 O O . TRP A 1 64 ? 42.881 0.993 -27.887 1.00 94.81 64 TRP A O 1
ATOM 551 N N . TRP A 1 65 ? 43.885 0.835 -29.879 1.00 95.69 65 TRP A N 1
ATOM 552 C CA . TRP A 1 65 ? 43.948 -0.626 -29.866 1.00 95.69 65 TRP A CA 1
ATOM 553 C C . TRP A 1 65 ? 44.925 -1.169 -28.810 1.00 95.69 65 TRP A C 1
ATOM 555 O O . TRP A 1 65 ? 44.628 -2.166 -28.147 1.00 95.69 65 TRP A O 1
ATOM 565 N N . GLU A 1 66 ? 46.056 -0.492 -28.586 1.00 95.81 66 GLU A N 1
ATOM 566 C CA . GLU A 1 66 ? 46.952 -0.766 -27.452 1.00 95.81 66 GLU A CA 1
ATOM 567 C C . GLU A 1 66 ? 46.200 -0.673 -26.113 1.00 95.81 66 GLU A C 1
ATOM 569 O O . GLU A 1 66 ? 46.324 -1.579 -25.284 1.00 95.81 66 GLU A O 1
ATOM 574 N N . TYR A 1 67 ? 45.356 0.351 -25.923 1.00 95.62 67 TYR A N 1
ATOM 575 C CA . TYR A 1 67 ? 44.502 0.484 -24.736 1.00 95.62 67 TYR A CA 1
ATOM 576 C C . TYR A 1 67 ? 43.473 -0.657 -24.625 1.00 95.62 67 TYR A C 1
ATOM 578 O O . TYR A 1 67 ? 43.388 -1.312 -23.583 1.00 95.62 67 TYR A O 1
ATOM 586 N N . VAL A 1 68 ? 42.746 -0.956 -25.709 1.00 95.81 68 VAL A N 1
ATOM 587 C CA . VAL A 1 68 ? 41.780 -2.071 -25.797 1.00 95.81 68 VAL A CA 1
ATOM 588 C C . VAL A 1 68 ? 42.415 -3.403 -25.390 1.00 95.81 68 VAL A C 1
ATOM 590 O O . VAL A 1 68 ? 41.834 -4.135 -24.584 1.00 95.81 68 VAL A O 1
ATOM 593 N N . LYS A 1 69 ? 43.628 -3.700 -25.880 1.00 96.00 69 LYS A N 1
ATOM 594 C CA . LYS A 1 69 ? 44.385 -4.901 -25.490 1.00 96.00 69 LYS A CA 1
ATOM 595 C C . LYS A 1 69 ? 44.836 -4.864 -24.032 1.00 96.00 69 LYS A C 1
ATOM 597 O O . LYS A 1 69 ? 44.655 -5.857 -23.330 1.00 96.00 69 LYS A O 1
ATOM 602 N N . LYS A 1 70 ? 45.412 -3.748 -23.574 1.00 96.12 70 LYS A N 1
ATOM 603 C CA . LYS A 1 70 ? 45.938 -3.576 -22.206 1.00 96.12 70 LYS A CA 1
ATOM 604 C C . LYS A 1 70 ? 44.857 -3.780 -21.139 1.00 96.12 70 LYS A C 1
ATOM 606 O O . LYS A 1 70 ? 45.133 -4.394 -20.114 1.00 96.12 70 LYS A O 1
ATOM 611 N N . HIS A 1 71 ? 43.641 -3.297 -21.392 1.00 95.75 71 HIS A N 1
ATOM 612 C CA . HIS A 1 71 ? 42.523 -3.326 -20.441 1.00 95.75 71 HIS A CA 1
ATOM 613 C C . HIS A 1 71 ? 41.470 -4.419 -20.740 1.00 95.75 71 HIS A C 1
ATOM 615 O O . HIS A 1 71 ? 40.431 -4.491 -20.075 1.00 95.75 71 HIS A O 1
ATOM 621 N N . ALA A 1 72 ? 41.738 -5.291 -21.722 1.00 95.12 72 ALA A N 1
ATOM 622 C CA . ALA A 1 72 ? 40.854 -6.372 -22.165 1.00 95.12 72 ALA A CA 1
ATOM 623 C C . ALA A 1 72 ? 39.407 -5.901 -22.430 1.00 95.12 72 ALA A C 1
ATOM 625 O O . ALA A 1 72 ? 38.446 -6.405 -21.844 1.00 95.12 72 ALA A O 1
ATOM 626 N N . VAL A 1 73 ? 39.243 -4.893 -23.290 1.00 94.38 73 VAL A N 1
ATOM 627 C CA . VAL A 1 73 ? 37.926 -4.403 -23.736 1.00 94.38 73 VAL A CA 1
ATOM 628 C C . VAL A 1 73 ? 37.313 -5.422 -24.702 1.00 94.38 73 VAL A C 1
ATOM 630 O O . VAL A 1 73 ? 37.859 -5.691 -25.768 1.00 94.38 73 VAL A O 1
ATOM 633 N N . GLN A 1 74 ? 36.187 -6.024 -24.309 1.00 90.62 74 GLN A N 1
ATOM 634 C CA . GLN A 1 74 ? 35.649 -7.237 -24.952 1.00 90.62 74 GLN A CA 1
ATOM 635 C C . GLN A 1 74 ? 34.735 -6.976 -26.166 1.00 90.62 74 GLN A C 1
ATOM 637 O O . GLN A 1 74 ? 34.464 -7.897 -26.935 1.00 90.62 74 GLN A O 1
ATOM 642 N N . LEU A 1 75 ? 34.259 -5.738 -26.354 1.00 93.69 75 LEU A N 1
ATOM 643 C CA . LEU A 1 75 ? 33.442 -5.315 -27.504 1.00 93.69 75 LEU A CA 1
ATOM 644 C C . LEU A 1 75 ? 34.129 -4.160 -28.261 1.00 93.69 75 LEU A C 1
ATOM 646 O O . LEU A 1 75 ? 33.658 -3.024 -28.156 1.00 93.69 75 LEU A O 1
ATOM 650 N N . PRO A 1 76 ? 35.238 -4.412 -28.986 1.00 93.69 76 PRO A N 1
ATOM 651 C CA . PRO A 1 76 ? 36.002 -3.373 -29.684 1.00 93.69 76 PRO A CA 1
ATOM 652 C C . PRO A 1 76 ? 35.326 -2.815 -30.952 1.00 93.69 76 PRO A C 1
ATOM 654 O O . PRO A 1 76 ? 35.691 -1.732 -31.399 1.00 93.69 76 PRO A O 1
ATOM 657 N N . ASP A 1 77 ? 34.317 -3.492 -31.509 1.00 94.12 77 ASP A N 1
ATOM 658 C CA . ASP A 1 77 ? 33.688 -3.110 -32.791 1.00 94.12 77 ASP A CA 1
ATOM 659 C C . ASP A 1 77 ? 32.265 -2.532 -32.644 1.00 94.12 77 ASP A C 1
ATOM 661 O O . ASP A 1 77 ? 31.598 -2.205 -33.630 1.00 94.12 77 ASP A O 1
ATOM 665 N N . GLU A 1 78 ? 31.768 -2.411 -31.410 1.00 93.31 78 GLU A N 1
ATOM 666 C CA . GLU A 1 78 ? 30.403 -1.967 -31.088 1.00 93.31 78 GLU A CA 1
ATOM 667 C C . GLU A 1 78 ? 30.356 -0.478 -30.703 1.00 93.31 78 GLU A C 1
ATOM 669 O O . GLU A 1 78 ? 30.119 -0.125 -29.548 1.00 93.31 78 GLU A O 1
ATOM 674 N N . TYR A 1 79 ? 30.617 0.390 -31.685 1.00 92.44 79 TYR A N 1
ATOM 675 C CA . TYR A 1 79 ? 30.733 1.851 -31.523 1.00 92.44 79 TYR A CA 1
ATOM 676 C C . TYR A 1 79 ? 29.777 2.618 -32.465 1.00 92.44 79 TYR A C 1
ATOM 678 O O . TYR A 1 79 ? 30.021 3.775 -32.804 1.00 92.44 79 TYR A O 1
ATOM 686 N N . ASP A 1 80 ? 28.691 1.976 -32.913 1.00 91.75 80 ASP A N 1
ATOM 687 C CA . ASP A 1 80 ? 27.811 2.512 -33.963 1.00 91.75 80 ASP A CA 1
ATOM 688 C C . ASP A 1 80 ? 27.165 3.852 -33.600 1.00 91.75 80 ASP A C 1
ATOM 690 O O . ASP A 1 80 ? 27.011 4.692 -34.484 1.00 91.75 80 ASP A O 1
ATOM 694 N N . GLN A 1 81 ? 26.810 4.078 -32.330 1.00 91.31 81 GLN A N 1
ATOM 695 C CA . GLN A 1 81 ? 26.247 5.353 -31.886 1.00 91.31 81 GLN A CA 1
ATOM 696 C C . GLN A 1 81 ? 27.189 6.530 -32.184 1.00 91.31 81 GLN A C 1
ATOM 698 O O . GLN A 1 81 ? 26.747 7.462 -32.845 1.00 91.31 81 GLN A O 1
ATOM 703 N N . ILE A 1 82 ? 28.489 6.437 -31.853 1.00 91.44 82 ILE A N 1
ATOM 704 C CA . ILE A 1 82 ? 29.491 7.462 -32.224 1.00 91.44 82 ILE A CA 1
ATOM 705 C C . ILE A 1 82 ? 29.424 7.769 -33.720 1.00 91.44 82 ILE A C 1
ATOM 707 O O . ILE A 1 82 ? 29.458 8.923 -34.135 1.00 91.44 82 ILE A O 1
ATOM 711 N N . HIS A 1 83 ? 29.353 6.730 -34.548 1.00 90.75 83 HIS A N 1
ATOM 712 C CA . HIS A 1 83 ? 29.404 6.906 -35.990 1.00 90.75 83 HIS A CA 1
ATOM 713 C C . HIS A 1 83 ? 28.101 7.460 -36.570 1.00 90.75 83 HIS A C 1
ATOM 715 O O . HIS A 1 83 ? 28.179 8.259 -37.494 1.00 90.75 83 HIS A O 1
ATOM 721 N N . ARG A 1 84 ? 26.932 7.130 -36.008 1.00 90.81 84 ARG A N 1
ATOM 722 C CA . ARG A 1 84 ? 25.644 7.746 -36.386 1.00 90.81 84 ARG A CA 1
ATOM 723 C C . ARG A 1 84 ? 25.537 9.212 -35.956 1.00 90.81 84 ARG A C 1
ATOM 725 O O . ARG A 1 84 ? 24.898 9.989 -36.662 1.00 90.81 84 ARG A O 1
ATOM 732 N N . ASP A 1 85 ? 26.170 9.572 -34.841 1.00 91.62 85 ASP A N 1
ATOM 733 C CA . ASP A 1 85 ? 26.229 10.949 -34.338 1.00 91.62 85 ASP A CA 1
ATOM 734 C C . ASP A 1 85 ? 27.181 11.793 -35.196 1.00 91.62 85 ASP A C 1
ATOM 736 O O . ASP A 1 85 ? 26.864 12.919 -35.568 1.00 91.62 85 ASP A O 1
ATOM 740 N N . LEU A 1 86 ? 28.337 11.229 -35.567 1.00 91.62 86 LEU A N 1
ATOM 741 C CA . LEU A 1 86 ? 29.362 11.922 -36.351 1.00 91.62 86 LEU A CA 1
ATOM 742 C C . LEU A 1 86 ? 29.122 11.922 -37.873 1.00 91.62 86 LEU A C 1
ATOM 744 O O . LEU A 1 86 ? 29.709 12.764 -38.555 1.00 91.62 86 LEU A O 1
ATOM 748 N N . GLU A 1 87 ? 28.291 11.022 -38.423 1.00 91.56 87 GLU A N 1
ATOM 749 C CA . GLU A 1 87 ? 28.114 10.881 -39.883 1.00 91.56 87 GLU A CA 1
ATOM 750 C C . GLU A 1 87 ? 27.727 12.189 -40.603 1.00 91.56 87 GLU A C 1
ATOM 752 O O . GLU A 1 87 ? 28.375 12.490 -41.610 1.00 91.56 87 GLU A O 1
ATOM 757 N N . PRO A 1 88 ? 26.770 13.005 -40.108 1.00 92.06 88 PRO A N 1
ATOM 758 C CA . PRO A 1 88 ? 26.407 14.270 -40.751 1.00 92.06 88 PRO A CA 1
ATOM 759 C C . PRO A 1 88 ? 27.565 15.278 -40.795 1.00 92.06 88 PRO A C 1
ATOM 761 O O . PRO A 1 88 ? 27.782 15.935 -41.812 1.00 92.06 88 PRO A O 1
ATOM 764 N N . TYR A 1 89 ? 28.356 15.387 -39.722 1.00 92.50 89 TYR A N 1
ATOM 765 C CA . TYR A 1 89 ? 29.420 16.395 -39.615 1.00 92.50 89 TYR A CA 1
ATOM 766 C C . TYR A 1 89 ? 30.608 16.129 -40.550 1.00 92.50 89 TYR A C 1
ATOM 768 O O . TYR A 1 89 ? 31.335 17.056 -40.897 1.00 92.50 89 TYR A O 1
ATOM 776 N N . TRP A 1 90 ? 30.786 14.895 -41.036 1.00 91.06 90 TRP A N 1
ATOM 777 C CA . TRP A 1 90 ? 31.747 14.602 -42.109 1.00 91.06 90 TRP A CA 1
ATOM 778 C C . TRP A 1 90 ? 31.344 15.169 -43.480 1.00 91.06 90 TRP A C 1
ATOM 780 O O . TRP A 1 90 ? 32.176 15.172 -44.386 1.00 91.06 90 TRP A O 1
ATOM 790 N N . GLY A 1 91 ? 30.097 15.621 -43.642 1.00 90.56 91 GLY A N 1
ATOM 791 C CA . GLY A 1 91 ? 29.612 16.344 -44.819 1.00 90.56 91 GLY A CA 1
ATOM 792 C C . GLY A 1 91 ? 29.768 17.861 -44.713 1.00 90.56 91 GLY A C 1
ATOM 793 O O . GLY A 1 91 ? 29.311 18.572 -45.602 1.00 90.56 91 GLY A O 1
ATOM 794 N N . VAL A 1 92 ? 30.396 18.374 -43.650 1.00 90.69 92 VAL A N 1
ATOM 795 C CA . VAL A 1 92 ? 30.684 19.804 -43.452 1.00 90.69 92 VAL A CA 1
ATOM 796 C C . VAL A 1 92 ? 32.157 20.071 -43.747 1.00 90.69 92 VAL A C 1
ATOM 798 O O . VAL A 1 92 ? 33.021 19.256 -43.418 1.00 90.69 92 VAL A O 1
ATOM 801 N N . ASN A 1 93 ? 32.459 21.218 -44.357 1.00 90.44 93 ASN A N 1
ATOM 802 C CA . ASN A 1 93 ? 33.839 21.649 -44.553 1.00 90.44 93 ASN A CA 1
ATOM 803 C C . ASN A 1 93 ? 34.536 21.794 -43.181 1.00 90.44 93 ASN A C 1
ATOM 805 O O . ASN A 1 93 ? 34.003 22.482 -42.309 1.00 90.44 93 ASN A O 1
ATOM 809 N N . PRO A 1 94 ? 35.727 21.199 -42.976 1.00 88.25 94 PRO A N 1
ATOM 810 C CA . PRO A 1 94 ? 36.497 21.333 -41.742 1.00 88.25 94 PRO A CA 1
ATOM 811 C C . PRO A 1 94 ? 36.616 22.766 -41.193 1.00 88.25 94 PRO A C 1
ATOM 813 O O . PRO A 1 94 ? 36.454 22.972 -39.992 1.00 88.25 94 PRO A O 1
ATOM 816 N N . VAL A 1 95 ? 36.850 23.760 -42.056 1.00 88.19 95 VAL A N 1
ATOM 817 C CA . VAL A 1 95 ? 37.010 25.167 -41.637 1.00 88.19 95 VAL A CA 1
ATOM 818 C C . VAL A 1 95 ? 35.699 25.732 -41.085 1.00 88.19 95 VAL A C 1
ATOM 820 O O . VAL A 1 95 ? 35.690 26.376 -40.038 1.00 88.19 95 VAL A O 1
ATOM 823 N N . ASP A 1 96 ? 34.579 25.438 -41.746 1.00 88.69 96 ASP A N 1
ATOM 824 C CA . ASP A 1 96 ? 33.254 25.863 -41.295 1.00 88.69 96 ASP A CA 1
ATOM 825 C C . ASP A 1 96 ? 32.827 25.159 -40.009 1.00 88.69 96 ASP A C 1
ATOM 827 O O . ASP A 1 96 ? 32.227 25.782 -39.137 1.00 88.69 96 ASP A O 1
ATOM 831 N N . LEU A 1 97 ? 33.184 23.885 -39.839 1.00 88.69 97 LEU A N 1
ATOM 832 C CA . LEU A 1 97 ? 32.908 23.158 -38.603 1.00 88.69 97 LEU A CA 1
ATOM 833 C C . LEU A 1 97 ? 33.692 23.738 -37.413 1.00 88.69 97 LEU A C 1
ATOM 835 O O . LEU A 1 97 ? 33.120 23.925 -36.340 1.00 88.69 97 LEU A O 1
ATOM 839 N N . ALA A 1 98 ? 34.975 24.069 -37.603 1.00 86.12 98 ALA A N 1
ATOM 840 C CA . ALA A 1 98 ? 35.787 24.740 -36.585 1.00 86.12 98 ALA A CA 1
ATOM 841 C C . ALA A 1 98 ? 35.213 26.120 -36.219 1.00 86.12 98 ALA A C 1
ATOM 843 O O . ALA A 1 98 ? 35.127 26.464 -35.039 1.00 86.12 98 ALA A O 1
ATOM 844 N N . ARG A 1 99 ? 34.758 26.877 -37.226 1.00 87.69 99 ARG A N 1
ATOM 845 C CA . ARG A 1 99 ? 34.064 28.156 -37.047 1.00 87.69 99 ARG A CA 1
ATOM 846 C C . ARG A 1 99 ? 32.772 27.996 -36.239 1.00 87.69 99 ARG A C 1
ATOM 848 O O . ARG A 1 99 ? 32.610 28.706 -35.255 1.00 87.69 99 ARG A O 1
ATOM 855 N N . ILE A 1 100 ? 31.906 27.041 -36.591 1.00 88.31 100 ILE A N 1
ATOM 856 C CA . ILE A 1 100 ? 30.657 26.759 -35.858 1.00 88.31 100 ILE A CA 1
ATOM 857 C C . ILE A 1 100 ? 30.949 26.406 -34.394 1.00 88.31 100 ILE A C 1
ATOM 859 O O . ILE A 1 100 ? 30.283 26.930 -33.506 1.00 88.31 100 ILE A O 1
ATOM 863 N N . VAL A 1 101 ? 31.961 25.576 -34.111 1.00 87.81 101 VAL A N 1
ATOM 864 C CA . VAL A 1 101 ? 32.346 25.273 -32.720 1.00 87.81 101 VAL A CA 1
ATOM 865 C C . VAL A 1 101 ? 32.813 26.532 -31.990 1.00 87.81 101 VAL A C 1
ATOM 867 O O . VAL A 1 101 ? 32.333 26.800 -30.893 1.00 87.81 101 VAL A O 1
ATOM 870 N N . SER A 1 102 ? 33.690 27.337 -32.597 1.00 86.62 102 SER A N 1
ATOM 871 C CA . SER A 1 102 ? 34.188 28.578 -31.987 1.00 86.62 102 SER A CA 1
ATOM 872 C C . SER A 1 102 ? 33.098 29.635 -31.770 1.00 86.62 102 SER A C 1
ATOM 874 O O . SER A 1 102 ? 33.214 30.422 -30.833 1.00 86.62 102 SER A O 1
ATOM 876 N N . GLU A 1 103 ? 32.062 29.675 -32.613 1.00 86.06 103 GLU A N 1
ATOM 877 C CA . GLU A 1 103 ? 30.864 30.506 -32.414 1.00 86.06 103 GLU A CA 1
ATOM 878 C C . GLU A 1 103 ? 30.056 30.028 -31.184 1.00 86.06 103 GLU A C 1
ATOM 880 O O . GLU A 1 103 ? 29.452 30.847 -30.491 1.00 86.06 103 GLU A O 1
ATOM 885 N N . TRP A 1 104 ? 30.091 28.725 -30.872 1.00 86.50 104 TRP A N 1
ATOM 886 C CA . TRP A 1 104 ? 29.320 28.091 -29.794 1.00 86.50 104 TRP A CA 1
ATOM 887 C C . TRP A 1 104 ? 30.041 27.927 -28.447 1.00 86.50 104 TRP A C 1
ATOM 889 O O . TRP A 1 104 ? 29.357 27.831 -27.432 1.00 86.50 104 TRP A O 1
ATOM 899 N N . GLU A 1 105 ? 31.379 27.953 -28.377 1.00 86.12 105 GLU A N 1
ATOM 900 C CA . GLU A 1 105 ? 32.132 27.755 -27.115 1.00 86.12 105 GLU A CA 1
ATOM 901 C C . GLU A 1 105 ? 31.770 28.736 -25.983 1.00 86.12 105 GLU A C 1
ATOM 903 O O . GLU A 1 105 ? 32.088 28.476 -24.819 1.00 86.12 105 GLU A O 1
ATOM 908 N N . GLY A 1 106 ? 31.175 29.885 -26.319 1.00 80.00 106 GLY A N 1
ATOM 909 C CA . GLY A 1 106 ? 30.706 30.911 -25.383 1.00 80.00 106 GLY A CA 1
ATOM 910 C C . GLY A 1 106 ? 29.208 31.210 -25.479 1.00 80.00 106 GLY A C 1
ATOM 911 O O . GLY A 1 106 ? 28.786 32.268 -25.007 1.00 80.00 106 GLY A O 1
ATOM 912 N N . HIS A 1 107 ? 28.416 30.336 -26.109 1.00 86.94 107 HIS A N 1
ATOM 913 C CA . HIS A 1 107 ? 26.965 30.506 -26.190 1.00 86.94 107 HIS A CA 1
ATOM 914 C C . HIS A 1 107 ? 26.331 30.427 -24.797 1.00 86.94 107 HIS A C 1
ATOM 916 O O . HIS A 1 107 ? 26.806 29.681 -23.941 1.00 86.94 107 HIS A O 1
ATOM 922 N N . GLU A 1 108 ? 25.251 31.176 -24.569 1.00 84.62 108 GLU A N 1
ATOM 923 C CA . GLU A 1 108 ? 24.487 31.087 -23.324 1.00 84.62 108 GLU A CA 1
ATOM 924 C C . GLU A 1 108 ? 24.084 29.637 -23.027 1.00 84.62 108 GLU A C 1
ATOM 926 O O . GLU A 1 108 ? 23.633 28.924 -23.919 1.00 84.62 108 GLU A O 1
ATOM 931 N N . ASP A 1 109 ? 24.280 29.231 -21.774 1.00 86.38 109 ASP A N 1
ATOM 932 C CA . ASP A 1 109 ? 24.003 27.881 -21.281 1.00 86.38 109 ASP A CA 1
ATOM 933 C C . ASP A 1 109 ? 24.783 26.773 -22.013 1.00 86.38 109 ASP A C 1
ATOM 935 O O . ASP A 1 109 ? 24.252 25.766 -22.467 1.00 86.38 109 ASP A O 1
ATOM 939 N N . SER A 1 110 ? 26.101 26.963 -22.113 1.00 88.81 110 SER A N 1
ATOM 940 C CA . SER A 1 110 ? 27.036 25.955 -22.622 1.00 88.81 110 SER A CA 1
ATOM 941 C C . SER A 1 110 ? 28.301 25.846 -21.765 1.00 88.81 110 SER A C 1
ATOM 943 O O . SER A 1 110 ? 28.668 26.770 -21.021 1.00 88.81 110 SER A O 1
ATOM 945 N N . PHE A 1 111 ? 29.003 24.716 -21.877 1.00 90.31 111 PHE A N 1
ATOM 946 C CA . PHE A 1 111 ? 30.363 24.560 -21.363 1.00 90.31 111 PHE A CA 1
ATOM 947 C C . PHE A 1 111 ? 31.254 23.773 -22.320 1.00 90.31 111 PHE A C 1
ATOM 949 O O . PHE A 1 111 ? 30.821 22.821 -22.955 1.00 90.31 111 PHE A O 1
ATOM 956 N N . THR A 1 112 ? 32.524 24.150 -22.419 1.00 89.88 112 THR A N 1
ATOM 957 C CA . THR A 1 112 ? 33.477 23.537 -23.347 1.00 89.88 112 THR A CA 1
ATOM 958 C C . THR A 1 112 ? 34.512 22.724 -22.586 1.00 89.88 112 THR A C 1
ATOM 960 O O . THR A 1 112 ? 35.315 23.278 -21.829 1.00 89.88 112 THR A O 1
ATOM 963 N N . LEU A 1 113 ? 34.535 21.415 -22.830 1.00 89.00 113 LEU A N 1
ATOM 964 C CA . LEU A 1 113 ? 35.659 20.551 -22.483 1.00 89.00 113 LEU A CA 1
ATOM 965 C C . LEU A 1 113 ? 36.660 20.521 -23.632 1.00 89.00 113 LEU A C 1
ATOM 967 O O . LEU A 1 113 ? 36.286 20.492 -24.804 1.00 89.00 113 LEU A O 1
ATOM 971 N N . GLY A 1 114 ? 37.945 20.478 -23.313 1.00 87.06 114 GLY A N 1
ATOM 972 C CA . GLY A 1 114 ? 38.970 20.419 -24.342 1.00 87.06 114 GLY A CA 1
ATOM 973 C C . GLY A 1 114 ? 40.345 20.061 -23.820 1.00 87.06 114 GLY A C 1
ATOM 974 O O . GLY A 1 114 ? 40.568 19.925 -22.615 1.00 87.06 114 GLY A O 1
ATOM 975 N N . LYS A 1 115 ? 41.266 19.914 -24.768 1.00 86.69 115 LYS A N 1
ATOM 976 C CA . LYS A 1 115 ? 42.686 19.679 -24.527 1.00 86.69 115 LYS A CA 1
ATOM 977 C C . LYS A 1 115 ? 43.507 20.625 -25.394 1.00 86.69 115 LYS A C 1
ATOM 979 O O . LYS A 1 115 ? 43.304 20.681 -26.605 1.00 86.69 115 LYS A O 1
ATOM 984 N N . GLU A 1 116 ? 44.454 21.320 -24.776 1.00 85.25 116 GLU A N 1
ATOM 985 C CA . GLU A 1 116 ? 45.440 22.169 -25.454 1.00 85.25 116 GLU A CA 1
ATOM 986 C C . GLU A 1 116 ? 46.819 21.492 -25.476 1.00 85.25 116 GLU A C 1
ATOM 988 O O . GLU A 1 116 ? 47.068 20.523 -24.754 1.00 85.25 116 GLU A O 1
ATOM 993 N N . GLU A 1 117 ? 47.733 21.971 -26.321 1.00 80.69 117 GLU A N 1
ATOM 994 C CA . GLU A 1 117 ? 49.074 21.388 -26.425 1.00 80.69 117 GLU A CA 1
ATOM 995 C C . GLU A 1 117 ? 49.848 21.541 -25.103 1.00 80.69 117 GLU A C 1
ATOM 997 O O . GLU A 1 117 ? 50.028 22.642 -24.592 1.00 80.69 117 GLU A O 1
ATOM 1002 N N . GLY A 1 118 ? 50.292 20.420 -24.525 1.00 78.31 118 GLY A N 1
ATOM 1003 C CA . GLY A 1 118 ? 50.965 20.391 -23.219 1.00 78.31 118 GLY A CA 1
ATOM 1004 C C . GLY A 1 118 ? 50.035 20.457 -21.997 1.00 78.31 118 GLY A C 1
ATOM 1005 O O . GLY A 1 118 ? 50.527 20.400 -20.870 1.00 78.31 118 GLY A O 1
ATOM 1006 N N . HIS A 1 119 ? 48.716 20.525 -22.195 1.00 85.62 119 HIS A N 1
ATOM 1007 C CA . HIS A 1 119 ? 47.714 20.536 -21.128 1.00 85.62 119 HIS A CA 1
ATOM 1008 C C . HIS A 1 119 ? 46.911 19.226 -21.088 1.00 85.62 119 HIS A C 1
ATOM 1010 O O . HIS A 1 119 ? 46.796 18.515 -22.087 1.00 85.62 119 HIS A O 1
ATOM 1016 N N . ARG A 1 120 ? 46.357 18.912 -19.911 1.00 88.75 120 ARG A N 1
ATOM 1017 C CA . ARG A 1 120 ? 45.420 17.795 -19.714 1.00 88.75 120 ARG A CA 1
ATOM 1018 C C . ARG A 1 120 ? 44.010 18.180 -20.165 1.00 88.75 120 ARG A C 1
ATOM 1020 O O . ARG A 1 120 ? 43.692 19.369 -20.203 1.00 88.75 120 ARG A O 1
ATOM 1027 N N . VAL A 1 121 ? 43.160 17.192 -20.442 1.00 89.31 121 VAL A N 1
ATOM 1028 C CA . VAL A 1 121 ? 41.719 17.401 -20.656 1.00 89.31 121 VAL A CA 1
ATOM 1029 C C . VAL A 1 121 ? 41.107 18.115 -19.449 1.00 89.31 121 VAL A C 1
ATOM 1031 O O . VAL A 1 121 ? 41.273 17.677 -18.309 1.00 89.31 121 VAL A O 1
ATOM 1034 N N . GLY A 1 122 ? 40.366 19.192 -19.701 1.00 88.25 122 GLY A N 1
ATOM 1035 C CA . GLY A 1 122 ? 39.688 19.955 -18.659 1.00 88.25 122 GLY A CA 1
ATOM 1036 C C . GLY A 1 122 ? 38.647 20.927 -19.205 1.00 88.25 122 GLY A C 1
ATOM 1037 O O . GLY A 1 122 ? 38.373 20.971 -20.405 1.00 88.25 122 GLY A O 1
ATOM 1038 N N . LEU A 1 123 ? 38.058 21.705 -18.296 1.00 89.00 123 LEU A N 1
ATOM 1039 C CA . LEU A 1 123 ? 37.137 22.788 -18.629 1.00 89.00 123 LEU A CA 1
ATOM 1040 C C . LEU A 1 123 ? 37.917 23.966 -19.226 1.00 89.00 123 LEU A C 1
ATOM 1042 O O . LEU A 1 123 ? 38.819 24.496 -18.579 1.00 89.00 123 LEU A O 1
ATOM 1046 N N . VAL A 1 124 ? 37.553 24.369 -20.442 1.00 88.06 124 VAL A N 1
ATOM 1047 C CA . VAL A 1 124 ? 38.223 25.442 -21.191 1.00 88.06 124 VAL A CA 1
ATOM 1048 C C . VAL A 1 124 ? 37.417 26.738 -21.158 1.00 88.06 124 VAL A C 1
ATOM 1050 O O . VAL A 1 124 ? 37.980 27.805 -20.927 1.00 88.06 124 VAL A O 1
ATOM 1053 N N . ASN A 1 125 ? 36.098 26.653 -21.348 1.00 87.75 125 ASN A N 1
ATOM 1054 C CA . ASN A 1 125 ? 35.188 27.796 -21.269 1.00 87.75 125 ASN A CA 1
ATOM 1055 C C . ASN A 1 125 ? 33.820 27.371 -20.717 1.00 87.75 125 ASN A C 1
ATOM 1057 O O . ASN A 1 125 ? 33.475 26.191 -20.778 1.00 87.75 125 ASN A O 1
ATOM 1061 N N . TYR A 1 126 ? 33.034 28.309 -20.190 1.00 88.62 126 TYR A N 1
ATOM 1062 C CA . TYR A 1 126 ? 31.631 28.088 -19.823 1.00 88.62 126 TYR A CA 1
ATOM 1063 C C . TYR A 1 126 ? 30.859 29.410 -19.753 1.00 88.62 126 TYR A C 1
ATOM 1065 O O . TYR A 1 126 ? 31.410 30.443 -19.371 1.00 88.62 126 TYR A O 1
ATOM 1073 N N . ALA A 1 127 ? 29.569 29.368 -20.080 1.00 87.12 127 ALA A N 1
ATOM 1074 C CA . ALA A 1 127 ? 28.693 30.539 -20.166 1.00 87.12 127 ALA A CA 1
ATOM 1075 C C . ALA A 1 127 ? 27.323 30.282 -19.500 1.00 87.12 127 ALA A C 1
ATOM 1077 O O . ALA A 1 127 ? 26.258 30.595 -20.031 1.00 87.12 127 ALA A O 1
ATOM 1078 N N . ILE A 1 128 ? 27.371 29.706 -18.297 1.00 83.00 128 ILE A N 1
ATOM 1079 C CA . ILE A 1 128 ? 26.209 29.329 -17.480 1.00 83.00 128 ILE A CA 1
ATOM 1080 C C . ILE A 1 128 ? 25.748 30.535 -16.656 1.00 83.00 128 ILE A C 1
ATOM 1082 O O . ILE A 1 128 ? 26.550 31.127 -15.927 1.00 83.00 128 ILE A O 1
ATOM 1086 N N . ARG A 1 129 ? 24.457 30.884 -16.731 1.00 77.56 129 ARG A N 1
ATOM 1087 C CA . ARG A 1 129 ? 23.869 31.973 -15.923 1.00 77.56 129 ARG A CA 1
ATOM 1088 C C . ARG A 1 129 ? 23.283 31.507 -14.593 1.00 77.56 129 ARG A C 1
ATOM 1090 O O . ARG A 1 129 ? 23.285 32.283 -13.641 1.00 77.56 129 ARG A O 1
ATOM 1097 N N . ASP A 1 130 ? 22.793 30.272 -14.522 1.00 77.50 130 ASP A N 1
ATOM 1098 C CA . ASP A 1 130 ? 22.197 29.709 -13.310 1.00 77.50 130 ASP A CA 1
ATOM 1099 C C . ASP A 1 130 ? 23.269 29.192 -12.319 1.00 77.50 130 ASP A C 1
ATOM 1101 O O . ASP A 1 130 ? 24.014 28.257 -12.638 1.00 77.50 130 ASP A O 1
ATOM 1105 N N . PRO A 1 131 ? 23.335 29.730 -11.082 1.00 74.75 131 PRO A N 1
ATOM 1106 C CA . PRO A 1 131 ? 24.235 29.225 -10.049 1.00 74.75 131 PRO A CA 1
ATOM 1107 C C . PRO A 1 131 ? 23.976 27.768 -9.643 1.00 74.75 131 PRO A C 1
ATOM 1109 O O . PRO A 1 131 ? 24.905 27.122 -9.154 1.00 74.75 131 PRO A O 1
ATOM 1112 N N . SER A 1 132 ? 22.754 27.242 -9.812 1.00 70.69 132 SER A N 1
ATOM 1113 C CA . SER A 1 132 ? 22.436 25.856 -9.440 1.00 70.69 132 SER A CA 1
ATOM 1114 C C . SER A 1 132 ? 23.090 24.853 -10.401 1.00 70.69 132 SER A C 1
ATOM 1116 O O . SER A 1 132 ? 23.735 23.897 -9.968 1.00 70.69 132 SER A O 1
ATOM 1118 N N . THR A 1 133 ? 23.056 25.155 -11.699 1.00 73.06 133 THR A N 1
ATOM 1119 C CA . THR A 1 133 ? 23.654 24.366 -12.785 1.00 73.06 133 THR A CA 1
ATOM 1120 C C . THR A 1 133 ? 25.190 24.408 -12.772 1.00 73.06 133 THR A C 1
ATOM 1122 O O . THR A 1 133 ? 25.849 23.423 -13.114 1.00 73.06 133 THR A O 1
ATOM 1125 N N . HIS A 1 134 ? 25.796 25.504 -12.295 1.00 78.38 134 HIS A N 1
ATOM 1126 C CA . HIS A 1 134 ? 27.256 25.679 -12.259 1.00 78.38 134 HIS A CA 1
ATOM 1127 C C . HIS A 1 134 ? 28.004 24.545 -11.525 1.00 78.38 134 HIS A C 1
ATOM 1129 O O . HIS A 1 134 ? 29.028 24.059 -12.009 1.00 78.38 134 HIS A O 1
ATOM 1135 N N . GLY A 1 135 ? 27.484 24.078 -10.382 1.00 75.94 135 GLY A N 1
ATOM 1136 C CA . GLY A 1 135 ? 28.101 22.984 -9.620 1.00 75.94 135 GLY A CA 1
ATOM 1137 C C . GLY A 1 135 ? 28.054 21.632 -10.343 1.00 75.94 135 GLY A C 1
ATOM 1138 O O . GLY A 1 135 ? 29.023 20.871 -10.296 1.00 75.94 135 GLY A O 1
ATOM 1139 N N . HIS A 1 136 ? 26.958 21.357 -11.057 1.00 74.06 136 HIS A N 1
ATOM 1140 C CA . HIS A 1 136 ? 26.797 20.139 -11.854 1.00 74.06 136 HIS A CA 1
ATOM 1141 C C . HIS A 1 136 ? 27.785 20.093 -13.021 1.00 74.06 136 HIS A C 1
ATOM 1143 O O . HIS A 1 136 ? 28.425 19.062 -13.233 1.00 74.06 136 HIS A O 1
ATOM 1149 N N . VAL A 1 137 ? 27.983 21.218 -13.716 1.00 79.25 137 VAL A N 1
ATOM 1150 C CA . VAL A 1 137 ? 28.950 21.305 -14.818 1.00 79.25 137 VAL A CA 1
ATOM 1151 C C . VAL A 1 137 ? 30.383 21.096 -14.340 1.00 79.25 137 VAL A C 1
ATOM 1153 O O . VAL A 1 137 ? 31.097 20.293 -14.937 1.00 79.25 137 VAL A O 1
ATOM 1156 N N . LEU A 1 138 ? 30.808 21.749 -13.251 1.00 80.12 138 LEU A N 1
ATOM 1157 C CA . LEU A 1 138 ? 32.157 21.545 -12.705 1.00 80.12 138 LEU A CA 1
ATOM 1158 C C . LEU A 1 138 ? 32.407 20.070 -12.347 1.00 80.12 138 LEU A C 1
ATOM 1160 O O . LEU A 1 138 ? 33.460 19.528 -12.684 1.00 80.12 138 LEU A O 1
ATOM 1164 N N . SER A 1 139 ? 31.424 19.407 -11.727 1.00 79.69 139 SER A N 1
ATOM 1165 C CA . SER A 1 139 ? 31.502 17.980 -11.399 1.00 79.69 139 SER A CA 1
ATOM 1166 C C . SER A 1 139 ? 31.560 17.099 -12.651 1.00 79.69 139 SER A C 1
ATOM 1168 O O . SER A 1 139 ? 32.424 16.230 -12.738 1.00 79.69 139 SER A O 1
ATOM 1170 N N . GLY A 1 140 ? 30.679 17.311 -13.634 1.00 80.50 140 GLY A N 1
ATOM 1171 C CA . GLY A 1 140 ? 30.653 16.529 -14.877 1.00 80.50 140 GLY A CA 1
ATOM 1172 C C . GLY A 1 140 ? 31.939 16.685 -15.692 1.00 80.50 140 GLY A C 1
ATOM 1173 O O . GLY A 1 140 ? 32.524 15.694 -16.133 1.00 80.50 140 GLY A O 1
ATOM 1174 N N . ALA A 1 141 ? 32.436 17.919 -15.803 1.00 83.19 141 ALA A N 1
ATOM 1175 C CA . ALA A 1 141 ? 33.702 18.243 -16.447 1.00 83.19 141 ALA A CA 1
ATOM 1176 C C . ALA A 1 141 ? 34.896 17.546 -15.772 1.00 83.19 141 ALA A C 1
ATOM 1178 O O . ALA A 1 141 ? 35.709 16.916 -16.453 1.00 83.19 141 ALA A O 1
ATOM 1179 N N . GLN A 1 142 ? 34.978 17.604 -14.437 1.00 85.19 142 GLN A N 1
ATOM 1180 C CA . GLN A 1 142 ? 36.017 16.916 -13.669 1.00 85.19 142 GLN A CA 1
ATOM 1181 C C . GLN A 1 142 ? 35.949 15.396 -13.869 1.00 85.19 142 GLN A C 1
ATOM 1183 O O . GLN A 1 142 ? 36.956 14.775 -14.207 1.00 85.19 142 GLN A O 1
ATOM 1188 N N . MET A 1 143 ? 34.764 14.798 -13.723 1.00 83.44 143 MET A N 1
ATOM 1189 C CA . MET A 1 143 ? 34.575 13.350 -13.848 1.00 83.44 143 MET A CA 1
ATOM 1190 C C . MET A 1 143 ? 34.927 12.819 -15.249 1.00 83.44 143 MET A C 1
ATOM 1192 O O . MET A 1 143 ? 35.409 11.692 -15.371 1.00 83.44 143 MET A O 1
ATOM 1196 N N . LEU A 1 144 ? 34.715 13.607 -16.310 1.00 85.25 144 LEU A N 1
ATOM 1197 C CA . LEU A 1 144 ? 35.138 13.250 -17.669 1.00 85.25 144 LEU A CA 1
ATOM 1198 C C . LEU A 1 144 ? 36.659 13.373 -17.860 1.00 85.25 144 LEU A C 1
ATOM 1200 O O . LEU A 1 144 ? 37.254 12.515 -18.514 1.00 85.25 144 LEU A O 1
ATOM 1204 N N . GLY A 1 145 ? 37.307 14.364 -17.238 1.00 87.12 145 GLY A N 1
ATOM 1205 C CA . GLY A 1 145 ? 38.772 14.455 -17.182 1.00 87.12 145 GLY A CA 1
ATOM 1206 C C . GLY A 1 145 ? 39.416 13.270 -16.445 1.00 87.12 145 GLY A C 1
ATOM 1207 O O . GLY A 1 145 ? 40.375 12.678 -16.938 1.00 87.12 145 GLY A O 1
ATOM 1208 N N . GLU A 1 146 ? 38.849 12.856 -15.309 1.00 88.00 146 GLU A N 1
ATOM 1209 C CA . GLU A 1 146 ? 39.277 11.674 -14.532 1.00 88.00 146 GLU A CA 1
ATOM 1210 C C . GLU A 1 146 ? 39.035 10.345 -15.276 1.00 88.00 146 GLU A C 1
ATOM 1212 O O . GLU A 1 146 ? 39.805 9.383 -15.147 1.00 88.00 146 GLU A O 1
ATOM 1217 N N . LEU A 1 147 ? 37.980 10.277 -16.094 1.00 88.94 147 LEU A N 1
ATOM 1218 C CA . LEU A 1 147 ? 37.701 9.132 -16.962 1.00 88.94 147 LEU A CA 1
ATOM 1219 C C . LEU A 1 147 ? 38.727 9.008 -18.102 1.00 88.94 147 LEU A C 1
ATOM 1221 O O . LEU A 1 147 ? 39.049 7.892 -18.509 1.00 88.94 147 LEU A O 1
ATOM 1225 N N . LEU A 1 148 ? 39.246 10.131 -18.604 1.00 90.88 148 LEU A N 1
ATOM 1226 C CA . LEU A 1 148 ? 40.212 10.188 -19.708 1.00 90.88 148 LEU A CA 1
ATOM 1227 C C . LEU A 1 148 ? 41.684 10.237 -19.261 1.00 90.88 148 LEU A C 1
ATOM 1229 O O . LEU A 1 148 ? 42.567 10.163 -20.110 1.00 90.88 148 LEU A O 1
ATOM 1233 N N . GLU A 1 149 ? 41.967 10.290 -17.956 1.00 91.06 149 GLU A N 1
ATOM 1234 C CA . GLU A 1 149 ? 43.326 10.352 -17.392 1.00 91.06 149 GLU A CA 1
ATOM 1235 C C . GLU A 1 149 ? 44.293 9.308 -17.977 1.00 91.06 149 GLU A C 1
ATOM 1237 O O . GLU A 1 149 ? 45.400 9.657 -18.379 1.00 91.06 149 GLU A O 1
ATOM 1242 N N . ASP A 1 150 ? 43.858 8.050 -18.093 1.00 89.88 150 ASP A N 1
ATOM 1243 C CA . ASP A 1 150 ? 44.686 6.928 -18.560 1.00 89.88 150 ASP A CA 1
ATOM 1244 C C . ASP A 1 150 ? 45.060 6.995 -20.056 1.00 89.88 150 ASP A C 1
ATOM 1246 O O . ASP A 1 150 ? 45.887 6.207 -20.524 1.00 89.88 150 ASP A O 1
ATOM 1250 N N . VAL A 1 151 ? 44.416 7.885 -20.820 1.00 92.19 151 VAL A N 1
ATOM 1251 C CA . VAL A 1 151 ? 44.611 8.061 -22.271 1.00 92.19 151 VAL A CA 1
ATOM 1252 C C . VAL A 1 151 ? 45.020 9.484 -22.652 1.00 92.19 151 VAL A C 1
ATOM 1254 O O . VAL A 1 151 ? 45.324 9.723 -23.820 1.00 92.19 151 VAL A O 1
ATOM 1257 N N . ASP A 1 152 ? 45.051 10.408 -21.684 1.00 90.44 152 ASP A N 1
ATOM 1258 C CA . ASP A 1 152 ? 45.234 11.848 -21.877 1.00 90.44 152 ASP A CA 1
ATOM 1259 C C . ASP A 1 152 ? 46.424 12.159 -22.789 1.00 90.44 152 ASP A C 1
ATOM 1261 O O . ASP A 1 152 ? 46.252 12.860 -23.784 1.00 90.44 152 ASP A O 1
ATOM 1265 N N . GLU A 1 153 ? 47.594 11.558 -22.540 1.00 88.25 153 GLU A N 1
ATOM 1266 C CA . GLU A 1 153 ? 48.820 11.801 -23.315 1.00 88.25 153 GLU A CA 1
ATOM 1267 C C . GLU A 1 153 ? 48.683 11.488 -24.818 1.00 88.25 153 GLU A C 1
ATOM 1269 O O . GLU A 1 153 ? 49.326 12.143 -25.641 1.00 88.25 153 GLU A O 1
ATOM 1274 N N . PHE A 1 154 ? 47.802 10.555 -25.193 1.00 88.44 154 PHE A N 1
ATOM 1275 C CA . PHE A 1 154 ? 47.576 10.136 -26.580 1.00 88.44 154 PHE A CA 1
ATOM 1276 C C . PHE A 1 154 ? 46.463 10.915 -27.291 1.00 88.44 154 PHE A C 1
ATOM 1278 O O . PHE A 1 154 ? 46.335 10.815 -28.515 1.00 88.44 154 PHE A O 1
ATOM 1285 N N . LEU A 1 155 ? 45.648 11.682 -26.559 1.00 87.88 155 LEU A N 1
ATOM 1286 C CA . LEU A 1 155 ? 44.575 12.472 -27.161 1.00 87.88 155 LEU A CA 1
ATOM 1287 C C . LEU A 1 155 ? 45.157 13.650 -27.965 1.00 87.88 155 LEU A C 1
ATOM 1289 O O . LEU A 1 155 ? 46.004 14.384 -27.436 1.00 87.88 155 LEU A O 1
ATOM 1293 N N . PRO A 1 156 ? 44.702 13.884 -29.212 1.00 86.38 156 PRO A N 1
ATOM 1294 C CA . PRO A 1 156 ? 45.020 15.120 -29.919 1.00 86.38 156 PRO A CA 1
ATOM 1295 C C . PRO A 1 156 ? 44.375 16.319 -29.200 1.00 86.38 156 PRO A C 1
ATOM 1297 O O . PRO A 1 156 ? 43.427 16.131 -28.436 1.00 86.38 156 PRO A O 1
ATOM 1300 N N . PRO A 1 157 ? 44.835 17.555 -29.452 1.00 85.81 157 PRO A N 1
ATOM 1301 C CA . PRO A 1 157 ? 44.093 18.744 -29.056 1.00 85.81 157 PRO A CA 1
ATOM 1302 C C . PRO A 1 157 ? 42.673 18.728 -29.645 1.00 85.81 157 PRO A C 1
ATOM 1304 O O . PRO A 1 157 ? 42.488 18.390 -30.818 1.00 85.81 157 PRO A O 1
ATOM 1307 N N . PHE A 1 158 ? 41.675 19.067 -28.829 1.00 86.88 158 PHE A N 1
ATOM 1308 C CA . PHE A 1 158 ? 40.262 19.091 -29.222 1.00 86.88 158 PHE A CA 1
ATOM 1309 C C . PHE A 1 158 ? 39.466 20.099 -28.392 1.00 86.88 158 PHE A C 1
ATOM 1311 O O . PHE A 1 158 ? 39.886 20.482 -27.296 1.00 86.88 158 PHE A O 1
ATOM 1318 N N . ARG A 1 159 ? 38.285 20.463 -28.896 1.00 87.12 159 ARG A N 1
ATOM 1319 C CA . ARG A 1 159 ? 37.251 21.226 -28.190 1.00 87.12 159 ARG A CA 1
ATOM 1320 C C . ARG A 1 159 ? 35.899 20.537 -28.400 1.00 87.12 159 ARG A C 1
ATOM 1322 O O . ARG A 1 159 ? 35.623 20.058 -29.498 1.00 87.12 159 ARG A O 1
ATOM 1329 N N . ALA A 1 160 ? 35.098 20.432 -27.347 1.00 89.12 160 ALA A N 1
ATOM 1330 C CA . ALA A 1 160 ? 33.795 19.776 -27.332 1.00 89.12 160 ALA A CA 1
ATOM 1331 C C . ALA A 1 160 ? 32.833 20.606 -26.470 1.00 89.12 160 ALA A C 1
ATOM 1333 O O . ALA A 1 160 ? 33.078 20.785 -25.275 1.00 89.12 160 ALA A O 1
ATOM 1334 N N . VAL A 1 161 ? 31.774 21.135 -27.087 1.00 90.19 161 VAL A N 1
ATOM 1335 C CA . VAL A 1 161 ? 30.794 22.026 -26.447 1.00 90.19 161 VAL A CA 1
ATOM 1336 C C . VAL A 1 161 ? 29.612 21.201 -25.954 1.00 90.19 161 VAL A C 1
ATOM 1338 O O . VAL A 1 161 ? 28.971 20.511 -26.735 1.00 90.19 161 VAL A O 1
ATOM 1341 N N . PHE A 1 162 ? 29.327 21.266 -24.665 1.00 89.00 162 PHE A N 1
ATOM 1342 C CA . PHE A 1 162 ? 28.266 20.533 -23.992 1.00 89.00 162 PHE A CA 1
ATOM 1343 C C . PHE A 1 162 ? 27.123 21.466 -23.607 1.00 89.00 162 PHE A C 1
ATOM 1345 O O . PHE A 1 162 ? 27.357 22.577 -23.117 1.00 89.00 162 PHE A O 1
ATOM 1352 N N . HIS A 1 163 ? 25.901 20.960 -23.745 1.00 85.75 163 HIS A N 1
ATOM 1353 C CA . HIS A 1 163 ? 24.735 21.512 -23.067 1.00 85.75 163 HIS A CA 1
ATOM 1354 C C . HIS A 1 163 ? 24.741 21.046 -21.587 1.00 85.75 163 HIS A C 1
ATOM 1356 O O . HIS A 1 163 ? 25.124 19.902 -21.315 1.00 85.75 163 HIS A O 1
ATOM 1362 N N . PRO A 1 164 ? 24.398 21.898 -20.599 1.00 81.50 164 PRO A N 1
ATOM 1363 C CA . PRO A 1 164 ? 24.568 21.577 -19.183 1.00 81.50 164 PRO A CA 1
ATOM 1364 C C . PRO A 1 164 ? 23.381 20.852 -18.530 1.00 81.50 164 PRO A C 1
ATOM 1366 O O . PRO A 1 164 ? 23.539 20.361 -17.409 1.00 81.50 164 PRO A O 1
ATOM 1369 N N . HIS A 1 165 ? 22.214 20.775 -19.176 1.00 82.38 165 HIS A N 1
ATOM 1370 C CA . HIS A 1 165 ? 21.066 20.009 -18.678 1.00 82.38 165 HIS A CA 1
ATOM 1371 C C . HIS A 1 165 ? 21.093 18.527 -19.110 1.00 82.38 165 HIS A C 1
ATOM 1373 O O . HIS A 1 165 ? 21.839 18.120 -19.998 1.00 82.38 165 HIS A O 1
ATOM 1379 N N . ASP A 1 166 ? 20.261 17.701 -18.463 1.00 81.31 166 ASP A N 1
ATOM 1380 C CA . ASP A 1 166 ? 20.165 16.256 -18.737 1.00 81.31 166 ASP A CA 1
ATOM 1381 C C . ASP A 1 166 ? 19.556 15.938 -20.119 1.00 81.31 166 ASP A C 1
ATOM 1383 O O . ASP A 1 166 ? 19.844 14.891 -20.706 1.00 81.31 166 ASP A O 1
ATOM 1387 N N . ASN A 1 167 ? 18.672 16.815 -20.602 1.00 86.06 167 ASN A N 1
ATOM 1388 C CA . ASN A 1 167 ? 17.909 16.658 -21.836 1.00 86.06 167 ASN A CA 1
ATOM 1389 C C . ASN A 1 167 ? 18.734 17.080 -23.068 1.00 86.06 167 ASN A C 1
ATOM 1391 O O . ASN A 1 167 ? 19.452 18.076 -22.989 1.00 86.06 167 ASN A O 1
ATOM 1395 N N . PRO A 1 168 ? 18.605 16.387 -24.216 1.00 88.88 168 PRO A N 1
ATOM 1396 C CA . PRO A 1 168 ? 19.102 16.901 -25.490 1.00 88.88 168 PRO A CA 1
ATOM 1397 C C . PRO A 1 168 ? 18.311 18.144 -25.917 1.00 88.88 168 PRO A C 1
ATOM 1399 O O . PRO A 1 168 ? 17.118 18.260 -25.611 1.00 88.88 168 PRO A O 1
ATOM 1402 N N . GLU A 1 169 ? 18.979 19.038 -26.644 1.00 83.50 169 GLU A N 1
ATOM 1403 C CA . GLU A 1 169 ? 18.450 20.357 -27.022 1.00 83.50 169 GLU A CA 1
ATOM 1404 C C . GLU A 1 169 ? 18.268 20.503 -28.541 1.00 83.50 169 GLU A C 1
ATOM 1406 O O . GLU A 1 169 ? 17.312 21.132 -29.004 1.00 83.50 169 GLU A O 1
ATOM 1411 N N . HIS A 1 170 ? 19.168 19.934 -29.349 1.00 86.88 170 HIS A N 1
ATOM 1412 C CA . HIS A 1 170 ? 19.322 20.368 -30.735 1.00 86.88 170 HIS A CA 1
ATOM 1413 C C . HIS A 1 170 ? 18.558 19.486 -31.739 1.00 86.88 170 HIS A C 1
ATOM 1415 O O . HIS A 1 170 ? 18.874 18.315 -31.949 1.00 86.88 170 HIS A O 1
ATOM 1421 N N . VAL A 1 171 ? 17.577 20.086 -32.423 1.00 88.12 171 VAL A N 1
ATOM 1422 C CA . VAL A 1 171 ? 16.779 19.467 -33.503 1.00 88.12 171 VAL A CA 1
ATOM 1423 C C . VAL A 1 171 ? 17.173 20.046 -34.865 1.00 88.12 171 VAL A C 1
ATOM 1425 O O . VAL A 1 171 ? 17.437 21.244 -34.993 1.00 88.12 171 VAL A O 1
ATOM 1428 N N . THR A 1 172 ? 17.158 19.213 -35.907 1.00 86.25 172 THR A N 1
ATOM 1429 C CA . THR A 1 172 ? 17.446 19.591 -37.303 1.00 86.25 172 THR A CA 1
ATOM 1430 C C . THR A 1 172 ? 16.419 18.992 -38.263 1.00 86.25 172 THR A C 1
ATOM 1432 O O . THR A 1 172 ? 15.881 17.914 -38.019 1.00 86.25 172 THR A O 1
ATOM 1435 N N . ASP A 1 173 ? 16.169 19.687 -39.376 1.00 87.94 173 ASP A N 1
ATOM 1436 C CA . ASP A 1 173 ? 15.352 19.187 -40.484 1.00 87.94 173 ASP A CA 1
ATOM 1437 C C . ASP A 1 173 ? 15.982 17.937 -41.131 1.00 87.94 173 ASP A C 1
ATOM 1439 O O . ASP A 1 173 ? 17.177 17.902 -41.448 1.00 87.94 173 ASP A O 1
ATOM 1443 N N . TRP A 1 174 ? 15.173 16.899 -41.342 1.00 89.38 174 TRP A N 1
ATOM 1444 C CA . TRP A 1 174 ? 15.620 15.609 -41.863 1.00 89.38 174 TRP A CA 1
ATOM 1445 C C . TRP A 1 174 ? 16.310 15.729 -43.232 1.00 89.38 174 TRP A C 1
ATOM 1447 O O . TRP A 1 174 ? 17.255 14.985 -43.484 1.00 89.38 174 TRP A O 1
ATOM 1457 N N . GLU A 1 175 ? 15.881 16.652 -44.103 1.00 89.25 175 GLU A N 1
ATOM 1458 C CA . GLU A 1 175 ? 16.408 16.815 -45.464 1.00 89.25 175 GLU A CA 1
ATOM 1459 C C . GLU A 1 175 ? 17.797 17.472 -45.420 1.00 89.25 175 GLU A C 1
ATOM 1461 O O . GLU A 1 175 ? 18.674 17.131 -46.217 1.00 89.25 175 GLU A O 1
ATOM 1466 N N . LEU A 1 176 ? 18.035 18.369 -44.452 1.00 88.62 176 LEU A N 1
ATOM 1467 C CA . LEU A 1 176 ? 19.366 18.919 -44.179 1.00 88.62 176 LEU A CA 1
ATOM 1468 C C . LEU A 1 176 ? 20.308 17.826 -43.657 1.00 88.62 176 LEU A C 1
ATOM 1470 O O . LEU A 1 176 ? 21.408 17.659 -44.190 1.00 88.62 176 LEU A O 1
ATOM 1474 N N . ARG A 1 177 ? 19.866 17.045 -42.662 1.00 90.19 177 ARG A N 1
ATOM 1475 C CA . ARG A 1 177 ? 20.662 15.946 -42.093 1.00 90.19 177 ARG A CA 1
ATOM 1476 C C . ARG A 1 177 ? 20.989 14.874 -43.135 1.00 90.19 177 ARG A C 1
ATOM 1478 O O . ARG A 1 177 ? 22.127 14.410 -43.184 1.00 90.19 177 ARG A O 1
ATOM 1485 N N . ASP A 1 178 ? 20.023 14.490 -43.966 1.00 90.88 178 ASP A N 1
ATOM 1486 C CA . ASP A 1 178 ? 20.212 13.465 -44.997 1.00 90.88 178 ASP A CA 1
ATOM 1487 C C . ASP A 1 178 ? 21.178 13.952 -46.087 1.00 90.88 178 ASP A C 1
ATOM 1489 O O . ASP A 1 178 ? 22.143 13.253 -46.385 1.00 90.88 178 ASP A O 1
ATOM 1493 N N . LYS A 1 179 ? 21.055 15.200 -46.572 1.00 90.44 179 LYS A N 1
ATOM 1494 C CA . LYS A 1 179 ? 22.043 15.787 -47.504 1.00 90.44 179 LYS A CA 1
ATOM 1495 C C . LYS A 1 179 ? 23.441 15.886 -46.898 1.00 90.44 179 LYS A C 1
ATOM 1497 O O . LYS A 1 179 ? 24.423 15.624 -47.590 1.00 90.44 179 LYS A O 1
ATOM 1502 N N . MET A 1 180 ? 23.565 16.218 -45.613 1.00 91.31 180 MET A N 1
ATOM 1503 C CA . MET A 1 180 ? 24.855 16.187 -44.913 1.00 91.31 180 MET A CA 1
ATOM 1504 C C . MET A 1 180 ? 25.457 14.773 -44.897 1.00 91.31 180 MET A C 1
ATOM 1506 O O . MET A 1 180 ? 26.647 14.608 -45.166 1.00 91.31 180 MET A O 1
ATOM 1510 N N . ILE A 1 181 ? 24.639 13.739 -44.688 1.00 92.25 181 ILE A N 1
ATOM 1511 C CA . ILE A 1 181 ? 25.049 12.330 -44.778 1.00 92.25 181 ILE A CA 1
ATOM 1512 C C . ILE A 1 181 ? 25.390 11.918 -46.228 1.00 92.25 181 ILE A C 1
ATOM 1514 O O . ILE A 1 181 ? 26.369 11.197 -46.441 1.00 92.25 181 ILE A O 1
ATOM 1518 N N . GLU A 1 182 ? 24.651 12.376 -47.241 1.00 92.62 182 GLU A N 1
ATOM 1519 C CA . GLU A 1 182 ? 24.975 12.148 -48.659 1.00 92.62 182 GLU A CA 1
ATOM 1520 C C . GLU A 1 182 ? 26.334 12.758 -49.027 1.00 92.62 182 GLU A C 1
ATOM 1522 O O . GLU A 1 182 ? 27.201 12.057 -49.556 1.00 92.62 182 GLU A O 1
ATOM 1527 N N . HIS A 1 183 ? 26.559 14.028 -48.679 1.00 92.56 183 HIS A N 1
ATOM 1528 C CA . HIS A 1 183 ? 27.837 14.716 -48.869 1.00 92.56 183 HIS A CA 1
ATOM 1529 C C . HIS A 1 183 ? 28.978 13.983 -48.155 1.00 92.56 183 HIS A C 1
ATOM 1531 O O . HIS A 1 183 ? 30.002 13.681 -48.781 1.00 92.56 183 HIS A O 1
ATOM 1537 N N . ALA A 1 184 ? 28.763 13.587 -46.895 1.00 91.38 184 ALA A N 1
ATOM 1538 C CA . ALA A 1 184 ? 29.707 12.795 -46.117 1.00 91.38 184 ALA A CA 1
ATOM 1539 C C . ALA A 1 184 ? 30.090 11.489 -46.832 1.00 91.38 184 ALA A C 1
ATOM 1541 O O . ALA A 1 184 ? 31.277 11.150 -46.886 1.00 91.38 184 ALA A O 1
ATOM 1542 N N . ARG A 1 185 ? 29.113 10.750 -47.375 1.00 90.19 185 ARG A N 1
ATOM 1543 C CA . ARG A 1 185 ? 29.315 9.478 -48.098 1.00 90.19 185 ARG A CA 1
ATOM 1544 C C . ARG A 1 185 ? 29.969 9.665 -49.466 1.00 90.19 185 ARG A C 1
ATOM 1546 O O . ARG A 1 185 ? 30.729 8.798 -49.886 1.00 90.19 185 ARG A O 1
ATOM 1553 N N . ALA A 1 186 ? 29.706 10.784 -50.134 1.00 91.25 186 ALA A N 1
ATOM 1554 C CA . ALA A 1 186 ? 30.336 11.159 -51.398 1.00 91.25 186 ALA A CA 1
ATOM 1555 C C . ALA A 1 186 ? 31.769 11.708 -51.231 1.00 91.25 186 ALA A C 1
ATOM 1557 O O . ALA A 1 186 ? 32.477 11.857 -52.225 1.00 91.25 186 ALA A O 1
ATOM 1558 N N . GLY A 1 187 ? 32.204 12.022 -50.004 1.00 89.25 187 GLY A N 1
ATOM 1559 C CA . GLY A 1 187 ? 33.494 12.674 -49.749 1.00 89.25 187 GLY A CA 1
ATOM 1560 C C . GLY A 1 187 ? 33.519 14.141 -50.193 1.00 89.25 187 GLY A C 1
ATOM 1561 O O . GLY A 1 187 ? 34.551 14.635 -50.641 1.00 89.25 187 GLY A O 1
ATOM 1562 N N . THR A 1 188 ? 32.374 14.818 -50.106 1.00 92.12 188 THR A N 1
ATOM 1563 C CA . THR A 1 188 ? 32.176 16.227 -50.484 1.00 92.12 188 THR A CA 1
ATOM 1564 C C . THR A 1 188 ? 31.583 17.007 -49.309 1.00 92.12 188 THR A C 1
ATOM 1566 O O . THR A 1 188 ? 31.263 16.415 -48.280 1.00 92.12 188 THR A O 1
ATOM 1569 N N . TYR A 1 189 ? 31.432 18.325 -49.454 1.00 91.69 189 TYR A N 1
ATOM 1570 C CA . TYR A 1 189 ? 30.910 19.191 -48.395 1.00 91.69 189 TYR A CA 1
ATOM 1571 C C . TYR A 1 189 ? 29.663 19.955 -48.845 1.00 91.69 189 TYR A C 1
ATOM 1573 O O . TYR A 1 189 ? 29.582 20.376 -50.001 1.00 91.69 189 TYR A O 1
ATOM 1581 N N . ILE A 1 190 ? 28.724 20.145 -47.919 1.00 89.81 190 ILE A N 1
ATOM 1582 C CA . ILE A 1 190 ? 27.575 21.042 -48.066 1.00 89.81 190 ILE A CA 1
ATOM 1583 C C . ILE A 1 190 ? 28.004 22.505 -47.847 1.00 89.81 190 ILE A C 1
ATOM 1585 O O . ILE A 1 190 ? 28.919 22.775 -47.067 1.00 89.81 190 ILE A O 1
ATOM 1589 N N . ASP A 1 191 ? 27.324 23.451 -48.498 1.00 85.12 191 ASP A N 1
ATOM 1590 C CA . ASP A 1 191 ? 27.397 24.875 -48.142 1.00 85.12 191 ASP A CA 1
ATOM 1591 C C . ASP A 1 191 ? 26.516 25.127 -46.901 1.00 85.12 191 ASP A C 1
ATOM 1593 O O . ASP A 1 191 ? 25.296 24.947 -46.949 1.00 85.12 191 ASP A O 1
ATOM 1597 N N . VAL A 1 192 ? 27.140 25.499 -45.777 1.00 78.94 192 VAL A N 1
ATOM 1598 C CA . VAL A 1 192 ? 26.457 25.779 -44.495 1.00 78.94 192 VAL A CA 1
ATOM 1599 C C . VAL A 1 192 ? 26.003 27.236 -44.338 1.00 78.94 192 VAL A C 1
ATOM 1601 O O . VAL A 1 192 ? 25.264 27.561 -43.400 1.00 78.94 192 VAL A O 1
ATOM 1604 N N . ASP A 1 193 ? 26.439 28.124 -45.231 1.00 75.44 193 ASP A N 1
ATOM 1605 C CA . ASP A 1 193 ? 26.024 29.525 -45.260 1.00 75.44 193 ASP A CA 1
ATOM 1606 C C . ASP A 1 193 ? 24.837 29.733 -46.223 1.00 75.44 193 ASP A C 1
ATOM 1608 O O . ASP A 1 193 ? 23.980 30.575 -45.950 1.00 75.44 193 ASP A O 1
ATOM 1612 N N . HIS A 1 194 ? 24.708 28.899 -47.263 1.00 73.75 194 HIS A N 1
ATOM 1613 C CA . HIS A 1 194 ? 23.559 28.847 -48.180 1.00 73.75 194 HIS A CA 1
ATOM 1614 C C . HIS A 1 194 ? 22.939 27.435 -48.235 1.00 73.75 194 HIS A C 1
ATOM 1616 O O . HIS A 1 194 ? 23.092 26.727 -49.236 1.00 73.75 194 HIS A O 1
ATOM 1622 N N . PRO A 1 195 ? 22.217 26.997 -47.184 1.00 61.38 195 PRO A N 1
ATOM 1623 C CA . PRO A 1 195 ? 21.659 25.650 -47.127 1.00 61.38 195 PRO A CA 1
ATOM 1624 C C . PRO A 1 195 ? 20.722 25.361 -48.310 1.00 61.38 195 PRO A C 1
ATOM 1626 O O . PRO A 1 195 ? 19.764 26.085 -48.578 1.00 61.38 195 PRO A O 1
ATOM 1629 N N . VAL A 1 196 ? 20.965 24.232 -48.985 1.00 63.50 196 VAL A N 1
ATOM 1630 C CA . VAL A 1 196 ? 20.242 23.757 -50.190 1.00 63.50 196 VAL A CA 1
ATOM 1631 C C . VAL A 1 196 ? 18.797 23.299 -49.883 1.00 63.50 196 VAL A C 1
ATOM 1633 O O . VAL A 1 196 ? 18.120 22.705 -50.724 1.00 63.50 196 VAL A O 1
ATOM 1636 N N . VAL A 1 197 ? 18.321 23.513 -48.655 1.00 70.62 197 VAL A N 1
ATOM 1637 C CA . VAL A 1 197 ? 17.015 23.093 -48.133 1.00 70.62 197 VAL A CA 1
ATOM 1638 C C . VAL A 1 197 ? 16.341 24.304 -47.487 1.00 70.62 197 VAL A C 1
ATOM 1640 O O . VAL A 1 197 ? 16.865 24.827 -46.502 1.00 70.62 197 VAL A O 1
ATOM 1643 N N . PRO A 1 198 ? 15.166 24.743 -47.968 1.00 72.31 198 PRO A N 1
ATOM 1644 C CA . PRO A 1 198 ? 14.308 25.634 -47.200 1.00 72.31 198 PRO A CA 1
ATOM 1645 C C . PRO A 1 198 ? 13.768 24.871 -45.987 1.00 72.31 198 PRO A C 1
ATOM 1647 O O . PRO A 1 198 ? 13.058 23.879 -46.163 1.00 72.31 198 PRO A O 1
ATOM 1650 N N . ILE A 1 199 ? 14.086 25.326 -44.772 1.00 71.56 199 ILE A N 1
ATOM 1651 C CA . ILE A 1 199 ? 13.540 24.723 -43.549 1.00 71.56 199 ILE A CA 1
ATOM 1652 C C . ILE A 1 199 ? 12.037 24.944 -43.496 1.00 71.56 199 ILE A C 1
ATOM 1654 O O . ILE A 1 199 ? 11.536 26.050 -43.715 1.00 71.56 199 ILE A O 1
ATOM 1658 N N . LYS A 1 200 ? 11.325 23.860 -43.204 1.00 75.88 200 LYS A N 1
ATOM 1659 C CA . LYS A 1 200 ? 9.874 23.840 -43.082 1.00 75.88 200 LYS A CA 1
ATOM 1660 C C . LYS A 1 200 ? 9.559 23.685 -41.601 1.00 75.88 200 LYS A C 1
ATOM 1662 O O . LYS A 1 200 ? 9.944 22.695 -40.991 1.00 75.88 200 LYS A O 1
ATOM 1667 N N . ASP A 1 201 ? 8.864 24.657 -41.018 1.00 82.56 201 ASP A N 1
ATOM 1668 C CA . ASP A 1 201 ? 8.431 24.561 -39.626 1.00 82.56 201 ASP A CA 1
ATOM 1669 C C . ASP A 1 201 ? 7.279 23.544 -39.485 1.00 82.56 201 ASP A C 1
ATOM 1671 O O . ASP A 1 201 ? 6.091 23.883 -39.533 1.00 82.56 201 ASP A O 1
ATOM 1675 N N . HIS A 1 202 ? 7.649 22.285 -39.258 1.00 85.88 202 HIS A N 1
ATOM 1676 C CA . HIS A 1 202 ? 6.764 21.217 -38.789 1.00 85.88 202 HIS A CA 1
ATOM 1677 C C . HIS A 1 202 ? 7.074 20.816 -37.333 1.00 85.88 202 HIS A C 1
ATOM 1679 O O . HIS A 1 202 ? 6.640 19.757 -36.882 1.00 85.88 202 HIS A O 1
ATOM 1685 N N . GLY A 1 203 ? 7.808 21.656 -36.587 1.00 89.88 203 GLY A N 1
ATOM 1686 C CA . GLY A 1 203 ? 8.261 21.357 -35.226 1.00 89.88 203 GLY A CA 1
ATOM 1687 C C . GLY A 1 203 ? 9.043 20.040 -35.145 1.00 89.88 203 GLY A C 1
ATOM 1688 O O . GLY A 1 203 ? 9.875 19.766 -36.016 1.00 89.88 203 GLY A O 1
ATOM 1689 N N . TRP A 1 204 ? 8.718 19.187 -34.166 1.00 91.69 204 TRP A N 1
ATOM 1690 C CA . TRP A 1 204 ? 9.321 17.856 -33.969 1.00 91.69 204 TRP A CA 1
ATOM 1691 C C . TRP A 1 204 ? 9.298 16.977 -35.228 1.00 91.69 204 TRP A C 1
ATOM 1693 O O . TRP A 1 204 ? 10.263 16.267 -35.512 1.00 91.69 204 TRP A O 1
ATOM 1703 N N . ILE A 1 205 ? 8.215 17.043 -36.010 1.00 91.12 205 ILE A N 1
ATOM 1704 C CA . ILE A 1 205 ? 8.007 16.197 -37.196 1.00 91.12 205 ILE A CA 1
ATOM 1705 C C . ILE A 1 205 ? 8.993 16.558 -38.322 1.00 91.12 205 ILE A C 1
ATOM 1707 O O . ILE A 1 205 ? 9.282 15.720 -39.174 1.00 91.12 205 ILE A O 1
ATOM 1711 N N . SER A 1 206 ? 9.605 17.746 -38.292 1.00 89.94 206 SER A N 1
ATOM 1712 C CA . SER A 1 206 ? 10.662 18.126 -39.243 1.00 89.94 206 SER A CA 1
ATOM 1713 C C . SER A 1 206 ? 11.904 17.231 -39.147 1.00 89.94 206 SER A C 1
ATOM 1715 O O . SER A 1 206 ? 12.632 17.120 -40.126 1.00 89.94 206 SER A O 1
ATOM 1717 N N . GLY A 1 207 ? 12.140 16.556 -38.014 1.00 90.00 207 GLY A N 1
ATOM 1718 C CA . GLY A 1 207 ? 13.202 15.549 -37.877 1.00 90.00 207 GLY A CA 1
ATOM 1719 C C . GLY A 1 207 ? 12.893 14.208 -38.564 1.00 90.00 207 GLY A C 1
ATOM 1720 O O . GLY A 1 207 ? 13.761 13.339 -38.638 1.00 90.00 207 GLY A O 1
ATOM 1721 N N . CYS A 1 208 ? 11.677 14.029 -39.094 1.00 92.44 208 CYS A N 1
ATOM 1722 C CA . CYS A 1 208 ? 11.198 12.784 -39.689 1.00 92.44 208 CYS A CA 1
ATOM 1723 C C . CYS A 1 208 ? 11.103 12.836 -41.215 1.00 92.44 208 CYS A C 1
ATOM 1725 O O . CYS A 1 208 ? 10.647 13.816 -41.795 1.00 92.44 208 CYS A O 1
ATOM 1727 N N . THR A 1 209 ? 11.428 11.719 -41.879 1.00 91.31 209 THR A N 1
ATOM 1728 C CA . THR A 1 209 ? 11.253 11.619 -43.339 1.00 91.31 209 THR A CA 1
ATOM 1729 C C . THR A 1 209 ? 9.767 11.708 -43.741 1.00 91.31 209 THR A C 1
ATOM 1731 O O . THR A 1 209 ? 8.924 11.159 -43.026 1.00 91.31 209 THR A O 1
ATOM 1734 N N . PRO A 1 210 ? 9.420 12.225 -44.940 1.00 89.12 210 PRO A N 1
ATOM 1735 C CA . PRO A 1 210 ? 8.037 12.331 -45.415 1.00 89.12 210 PRO A CA 1
ATOM 1736 C C . PRO A 1 210 ? 7.317 10.992 -45.625 1.00 89.12 210 PRO A C 1
ATOM 1738 O O . PRO A 1 210 ? 6.133 10.947 -45.956 1.00 89.12 210 PRO A O 1
ATOM 1741 N N . THR A 1 211 ? 8.042 9.880 -45.485 1.00 90.38 211 THR A N 1
ATOM 1742 C CA . THR A 1 211 ? 7.506 8.522 -45.613 1.00 90.38 211 THR A CA 1
ATOM 1743 C C . THR A 1 211 ? 7.169 7.884 -44.264 1.00 90.38 211 THR A C 1
ATOM 1745 O O . THR A 1 211 ? 6.570 6.802 -44.251 1.00 90.38 211 THR A O 1
ATOM 1748 N N . SER A 1 212 ? 7.534 8.522 -43.147 1.00 93.00 212 SER A N 1
ATOM 1749 C CA . SER A 1 212 ? 7.309 7.996 -41.801 1.00 93.00 212 SER A CA 1
ATOM 1750 C C . SER A 1 212 ? 5.818 7.999 -41.421 1.00 93.00 212 SER A C 1
ATOM 1752 O O . SER A 1 212 ? 5.040 8.782 -41.977 1.00 93.00 212 SER A O 1
ATOM 1754 N N . PRO A 1 213 ? 5.396 7.146 -40.469 1.00 92.94 213 PRO A N 1
ATOM 1755 C CA . PRO A 1 213 ? 4.094 7.260 -39.816 1.00 92.94 213 PRO A CA 1
ATOM 1756 C C . PRO A 1 213 ? 3.800 8.679 -39.313 1.00 92.94 213 PRO A C 1
ATOM 1758 O O . PRO A 1 213 ? 2.775 9.233 -39.692 1.00 92.94 213 PRO A O 1
ATOM 1761 N N . ALA A 1 214 ? 4.730 9.305 -38.582 1.00 90.94 214 ALA A N 1
ATOM 1762 C CA . ALA A 1 214 ? 4.544 10.648 -38.021 1.00 90.94 214 ALA A CA 1
ATOM 1763 C C . ALA A 1 214 ? 4.335 11.766 -39.060 1.00 90.94 214 ALA A C 1
ATOM 1765 O O . ALA A 1 214 ? 3.790 12.812 -38.724 1.00 90.94 214 ALA A O 1
ATOM 1766 N N . TRP A 1 215 ? 4.759 11.569 -40.313 1.00 89.75 215 TRP A N 1
ATOM 1767 C CA . TRP A 1 215 ? 4.494 12.523 -41.395 1.00 89.75 215 TRP A CA 1
ATOM 1768 C C . TRP A 1 215 ? 3.184 12.233 -42.142 1.00 89.75 215 TRP A C 1
ATOM 1770 O O . TRP A 1 215 ? 2.529 13.147 -42.642 1.00 89.75 215 TRP A O 1
ATOM 1780 N N . LYS A 1 216 ? 2.806 10.955 -42.253 1.00 89.75 216 LYS A N 1
ATOM 1781 C CA . LYS A 1 216 ? 1.579 10.513 -42.939 1.00 89.75 216 LYS A CA 1
ATOM 1782 C C . LYS A 1 216 ? 0.322 10.736 -42.107 1.00 89.75 216 LYS A C 1
ATOM 1784 O O . LYS A 1 216 ? -0.723 11.028 -42.679 1.00 89.75 216 LYS A O 1
ATOM 1789 N N . ASP A 1 217 ? 0.448 10.570 -40.797 1.00 84.69 217 ASP A N 1
ATOM 1790 C CA . ASP A 1 217 ? -0.605 10.740 -39.801 1.00 84.69 217 ASP A CA 1
ATOM 1791 C C . ASP A 1 217 ? -0.031 11.587 -38.646 1.00 84.69 217 ASP A C 1
ATOM 1793 O O . ASP A 1 217 ? 0.445 11.048 -37.641 1.00 84.69 217 ASP A O 1
ATOM 1797 N N . PRO A 1 218 ? 0.087 12.917 -38.844 1.00 80.94 218 PRO A N 1
ATOM 1798 C CA . PRO A 1 218 ? 0.713 13.807 -37.875 1.00 80.94 218 PRO A CA 1
ATOM 1799 C C . PRO A 1 218 ? -0.154 13.949 -36.624 1.00 80.94 218 PRO A C 1
ATOM 1801 O O . PRO A 1 218 ? -1.365 14.145 -36.710 1.00 80.94 218 PRO A O 1
ATOM 1804 N N . ILE A 1 219 ? 0.483 13.889 -35.454 1.00 81.75 219 ILE A N 1
ATOM 1805 C CA . ILE A 1 219 ? -0.217 13.998 -34.172 1.00 81.75 219 ILE A CA 1
ATOM 1806 C C . ILE A 1 219 ? -0.852 15.383 -33.989 1.00 81.75 219 ILE A C 1
ATOM 1808 O O . ILE A 1 219 ? -0.247 16.414 -34.291 1.00 81.75 219 ILE A O 1
ATOM 1812 N N . ASP A 1 220 ? -2.073 15.397 -33.457 1.00 78.44 220 ASP A N 1
ATOM 1813 C CA . ASP A 1 220 ? -2.743 16.622 -33.035 1.00 78.44 220 ASP A CA 1
ATOM 1814 C C . ASP A 1 220 ? -2.211 17.066 -31.661 1.00 78.44 220 ASP A C 1
ATOM 1816 O O . ASP A 1 220 ? -2.295 16.332 -30.670 1.00 78.44 220 ASP A O 1
ATOM 1820 N N . PHE A 1 221 ? -1.647 18.274 -31.627 1.00 77.31 221 PHE A N 1
ATOM 1821 C CA . PHE A 1 221 ? -1.105 18.928 -30.434 1.00 77.31 221 PHE A CA 1
ATOM 1822 C C . PHE A 1 221 ? -2.119 19.864 -29.746 1.00 77.31 221 PHE A C 1
ATOM 1824 O O . PHE A 1 221 ? -1.733 20.640 -28.873 1.00 77.31 221 PHE A O 1
ATOM 1831 N N . THR A 1 222 ? -3.396 19.853 -30.143 1.00 71.25 222 THR A N 1
ATOM 1832 C CA . THR A 1 222 ? -4.440 20.655 -29.491 1.00 71.25 222 THR A CA 1
ATOM 1833 C C . THR A 1 222 ? -4.947 20.016 -28.192 1.00 71.25 222 THR A C 1
ATOM 1835 O O . THR A 1 222 ? -5.181 18.811 -28.098 1.00 71.25 222 THR A O 1
ATOM 1838 N N . PHE A 1 223 ? -5.146 20.868 -27.183 1.00 58.81 223 PHE A N 1
ATOM 1839 C CA . PHE A 1 223 ? -5.441 20.496 -25.792 1.00 58.81 223 PHE A CA 1
ATOM 1840 C C . PHE A 1 223 ? -6.830 19.871 -25.538 1.00 58.81 223 PHE A C 1
ATOM 1842 O O . PHE A 1 223 ? -7.117 19.453 -24.422 1.00 58.81 223 PHE A O 1
ATOM 1849 N N . ASP A 1 224 ? -7.718 19.833 -26.537 1.00 54.72 224 ASP A N 1
ATOM 1850 C CA . ASP A 1 224 ? -9.102 19.336 -26.385 1.00 54.72 224 ASP A CA 1
ATOM 1851 C C . ASP A 1 224 ? -9.236 17.840 -26.746 1.00 54.72 224 ASP A C 1
ATOM 1853 O O . ASP A 1 224 ? -10.276 17.214 -26.539 1.00 54.72 224 ASP A O 1
ATOM 1857 N N . VAL A 1 225 ? -8.173 17.227 -27.285 1.00 52.62 225 VAL A N 1
ATOM 1858 C CA . VAL A 1 225 ? -8.189 15.821 -27.7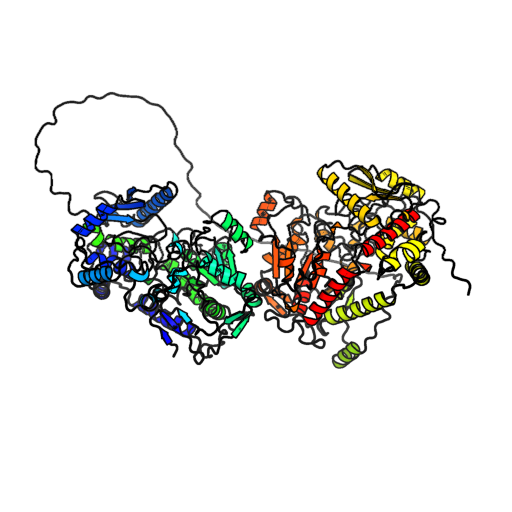07 1.00 52.62 225 VAL A CA 1
ATOM 1859 C C . VAL A 1 225 ? -7.543 14.938 -26.641 1.00 52.62 225 VAL A C 1
ATOM 1861 O O . VAL A 1 225 ? -6.316 14.811 -26.583 1.00 52.62 225 VAL A O 1
ATOM 1864 N N . SER A 1 226 ? -8.366 14.250 -25.841 1.00 54.12 226 SER A N 1
ATOM 1865 C CA . SER A 1 226 ? -7.900 13.085 -25.082 1.00 54.12 226 SER A CA 1
ATOM 1866 C C . SER A 1 226 ? -7.451 12.010 -26.076 1.00 54.12 226 SER A C 1
ATOM 1868 O O . SER A 1 226 ? -8.297 11.442 -26.775 1.00 54.12 226 SER A O 1
ATOM 1870 N N . TRP A 1 227 ? -6.146 11.726 -26.162 1.00 51.88 227 TRP A N 1
ATOM 1871 C CA . TRP A 1 227 ? -5.679 10.595 -26.968 1.00 51.88 227 TRP A CA 1
ATOM 1872 C C . TRP A 1 227 ? -6.303 9.312 -26.394 1.00 51.88 227 TRP A C 1
ATOM 1874 O O . TRP A 1 227 ? -6.145 9.051 -25.196 1.00 51.88 227 TRP A O 1
ATOM 1884 N N . PRO A 1 228 ? -7.099 8.560 -27.177 1.00 50.06 228 PRO A N 1
ATOM 1885 C CA . PRO A 1 228 ? -7.835 7.428 -26.641 1.00 50.06 228 PRO A CA 1
ATOM 1886 C C . PRO A 1 228 ? -6.841 6.349 -26.199 1.00 50.06 228 PRO A C 1
ATOM 1888 O O . PRO A 1 228 ? -5.895 6.075 -26.939 1.00 50.06 228 PRO A O 1
ATOM 1891 N N . PRO A 1 229 ? -7.045 5.696 -25.038 1.00 54.94 229 PRO A N 1
ATOM 1892 C CA . PRO A 1 229 ? -6.204 4.569 -24.658 1.00 54.94 229 PRO A CA 1
ATOM 1893 C C . PRO A 1 229 ? -6.234 3.505 -25.768 1.00 54.94 229 PRO A C 1
ATOM 1895 O O . PRO A 1 229 ? -7.274 3.354 -26.428 1.00 54.94 229 PRO A O 1
ATOM 1898 N N . PRO A 1 230 ? -5.133 2.756 -25.979 1.00 53.91 230 PRO A N 1
ATOM 1899 C CA . PRO A 1 230 ? -5.072 1.734 -27.016 1.00 53.91 230 PRO A CA 1
ATOM 1900 C C . PRO A 1 230 ? -6.281 0.805 -26.900 1.00 53.91 230 PRO A C 1
ATOM 1902 O O . PRO A 1 230 ? -6.653 0.375 -25.805 1.00 53.91 230 PRO A O 1
ATOM 1905 N N . SER A 1 231 ? -6.939 0.556 -28.037 1.00 55.31 231 SER A N 1
ATOM 1906 C CA . SER A 1 231 ? -8.218 -0.157 -28.062 1.00 55.31 231 SER A CA 1
ATOM 1907 C C . SER A 1 231 ? -8.114 -1.479 -27.290 1.00 55.31 231 SER A C 1
ATOM 1909 O O . SER A 1 231 ? -7.157 -2.218 -27.515 1.00 55.31 231 SER A O 1
ATOM 1911 N N . PRO A 1 232 ? -9.107 -1.866 -26.466 1.00 59.31 232 PRO A N 1
ATOM 1912 C CA . PRO A 1 232 ? -9.117 -3.185 -25.822 1.00 59.31 232 PRO A CA 1
ATOM 1913 C C . PRO A 1 232 ? -9.058 -4.363 -26.812 1.00 59.31 232 PRO A C 1
ATOM 1915 O O . PRO A 1 232 ? -8.744 -5.484 -26.415 1.00 59.31 232 PRO A O 1
ATOM 1918 N N . ASN A 1 233 ? -9.363 -4.095 -28.089 1.00 66.00 233 ASN A N 1
ATOM 1919 C CA . ASN A 1 233 ? -9.304 -5.026 -29.215 1.00 66.00 233 ASN A CA 1
ATOM 1920 C C . ASN A 1 233 ? -8.054 -4.840 -30.101 1.00 66.00 233 ASN A C 1
ATOM 1922 O O . ASN A 1 233 ? -7.981 -5.455 -31.166 1.00 66.00 233 ASN A O 1
ATOM 1926 N N . ALA A 1 234 ? -7.110 -3.973 -29.724 1.00 76.12 234 ALA A N 1
ATOM 1927 C CA . ALA A 1 234 ? -5.853 -3.814 -30.446 1.00 76.12 234 ALA A CA 1
ATOM 1928 C C . ALA A 1 234 ? -5.070 -5.142 -30.432 1.00 76.12 234 ALA A C 1
ATOM 1930 O O . ALA A 1 234 ? -5.098 -5.856 -29.422 1.00 76.12 234 ALA A O 1
ATOM 1931 N N . PRO A 1 235 ? -4.370 -5.494 -31.525 1.00 86.81 235 PRO A N 1
ATOM 1932 C CA . PRO A 1 235 ? -3.483 -6.644 -31.521 1.00 86.81 235 PRO A CA 1
ATOM 1933 C C . PRO A 1 235 ? -2.439 -6.523 -30.410 1.00 86.81 235 PRO A C 1
ATOM 1935 O O . PRO A 1 235 ? -1.892 -5.448 -30.171 1.00 86.81 235 PRO A O 1
ATOM 1938 N N . LYS A 1 236 ? -2.148 -7.633 -29.730 1.00 92.00 236 LYS A N 1
ATOM 1939 C CA . LYS A 1 236 ? -1.061 -7.669 -28.750 1.00 92.00 236 LYS A CA 1
ATOM 1940 C C . LYS A 1 236 ? 0.277 -7.546 -29.472 1.00 92.00 236 LYS A C 1
ATOM 1942 O O . LYS A 1 236 ? 0.475 -8.190 -30.504 1.00 92.00 236 LYS A O 1
ATOM 1947 N N . THR A 1 237 ? 1.185 -6.747 -28.924 1.00 95.12 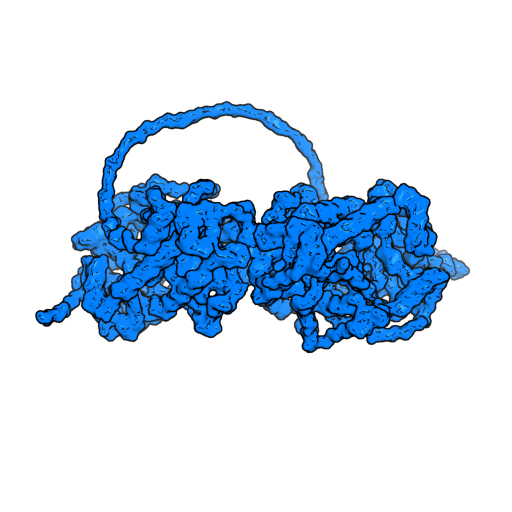237 THR A N 1
ATOM 1948 C CA . THR A 1 237 ? 2.506 -6.478 -29.501 1.00 95.12 237 THR A CA 1
ATOM 1949 C C . THR A 1 237 ? 3.625 -6.721 -28.489 1.00 95.12 237 THR A C 1
ATOM 1951 O O . THR A 1 237 ? 3.391 -6.718 -27.287 1.00 95.12 237 THR A O 1
ATOM 1954 N N . PHE A 1 238 ? 4.847 -6.939 -28.978 1.00 97.56 238 PHE A N 1
ATOM 1955 C CA . PHE A 1 238 ? 6.074 -6.948 -28.172 1.00 97.56 238 PHE A CA 1
ATOM 1956 C C . PHE A 1 238 ? 7.220 -6.275 -28.930 1.00 97.56 238 PHE A C 1
ATOM 1958 O O . PHE A 1 238 ? 7.338 -6.428 -30.148 1.00 97.56 238 PHE A O 1
ATOM 1965 N N . VAL A 1 239 ? 8.127 -5.595 -28.233 1.00 98.00 239 VAL A N 1
ATOM 1966 C CA . VAL A 1 239 ? 9.318 -4.993 -28.858 1.00 98.00 239 VAL A CA 1
ATOM 1967 C C . VAL A 1 239 ? 10.320 -6.061 -29.330 1.00 98.00 239 VAL A C 1
ATOM 1969 O O . VAL A 1 239 ? 10.902 -6.769 -28.511 1.00 98.00 239 VAL A O 1
ATOM 1972 N N . PHE A 1 240 ? 10.620 -6.138 -30.634 1.00 97.06 240 PHE A N 1
ATOM 1973 C CA . PHE A 1 240 ? 11.726 -6.965 -31.166 1.00 97.06 240 PHE A CA 1
ATOM 1974 C C . PHE A 1 240 ? 12.957 -6.147 -31.596 1.00 97.06 240 PHE A C 1
ATOM 1976 O O . PHE A 1 240 ? 14.064 -6.688 -31.677 1.00 97.06 240 PHE A O 1
ATOM 1983 N N . ASP A 1 241 ? 12.778 -4.852 -31.867 1.00 96.69 241 ASP A N 1
ATOM 1984 C CA . ASP A 1 241 ? 13.841 -3.896 -32.184 1.00 96.69 241 ASP A CA 1
ATOM 1985 C C . ASP A 1 241 ? 13.631 -2.629 -31.347 1.00 96.69 241 ASP A C 1
ATOM 1987 O O . ASP A 1 241 ? 12.866 -1.734 -31.708 1.00 96.69 241 ASP A O 1
ATOM 1991 N N . HIS A 1 242 ? 14.291 -2.580 -30.186 1.00 95.25 242 HIS A N 1
ATOM 1992 C CA . HIS A 1 242 ? 14.046 -1.534 -29.193 1.00 95.25 242 HIS A CA 1
ATOM 1993 C C . HIS A 1 242 ? 14.424 -0.141 -29.704 1.00 95.25 242 HIS A C 1
ATOM 1995 O O . HIS A 1 242 ? 13.706 0.807 -29.417 1.00 95.25 242 HIS A O 1
ATOM 2001 N N . ARG A 1 243 ? 15.462 -0.010 -30.547 1.00 94.44 243 ARG A N 1
ATOM 2002 C CA . ARG A 1 243 ? 15.821 1.295 -31.123 1.00 94.44 243 ARG A CA 1
ATOM 2003 C C . ARG A 1 243 ? 14.696 1.848 -31.998 1.00 94.44 243 ARG A C 1
ATOM 2005 O O . ARG A 1 243 ? 14.461 3.045 -31.980 1.00 94.44 243 ARG A O 1
ATOM 2012 N N . LYS A 1 244 ? 13.985 0.997 -32.739 1.00 95.81 244 LYS A N 1
ATOM 2013 C CA . LYS A 1 244 ? 12.828 1.433 -33.535 1.00 95.81 244 LYS A CA 1
ATOM 2014 C C . LYS A 1 244 ? 11.585 1.701 -32.690 1.00 95.81 244 LYS A C 1
ATOM 2016 O O . LYS A 1 244 ? 10.828 2.601 -33.025 1.00 95.81 244 LYS A O 1
ATOM 2021 N N . ALA A 1 245 ? 11.389 0.961 -31.599 1.00 95.31 245 ALA A N 1
ATOM 2022 C CA . ALA A 1 245 ? 10.308 1.232 -30.650 1.00 95.31 245 ALA A CA 1
ATOM 2023 C C . ALA A 1 245 ? 10.483 2.578 -29.911 1.00 95.31 245 ALA A C 1
ATOM 2025 O O . ALA A 1 245 ? 9.491 3.200 -29.553 1.00 95.31 245 ALA A O 1
ATOM 2026 N N . MET A 1 246 ? 11.722 3.061 -29.752 1.00 94.31 246 MET A N 1
ATOM 2027 C CA . MET A 1 246 ? 12.038 4.402 -29.226 1.00 94.31 246 MET A CA 1
ATOM 2028 C C . MET A 1 246 ? 11.760 5.553 -30.213 1.00 94.31 246 MET A C 1
ATOM 2030 O O . MET A 1 246 ? 11.880 6.710 -29.822 1.00 94.31 246 MET A O 1
ATOM 2034 N N . ASP A 1 247 ? 11.497 5.277 -31.497 1.00 95.00 247 ASP A N 1
ATOM 2035 C CA . ASP A 1 247 ? 11.536 6.280 -32.571 1.00 95.00 247 ASP A CA 1
ATOM 2036 C C . ASP A 1 247 ? 10.201 7.039 -32.722 1.00 95.00 247 ASP A C 1
ATOM 2038 O O . ASP A 1 247 ? 9.233 6.456 -33.227 1.00 95.00 247 ASP A O 1
ATOM 2042 N N . PRO A 1 248 ? 10.123 8.347 -32.390 1.00 94.19 248 PRO A N 1
ATOM 2043 C CA . PRO A 1 248 ? 8.890 9.121 -32.537 1.00 94.19 248 PRO A CA 1
ATOM 2044 C C . PRO A 1 248 ? 8.446 9.277 -33.997 1.00 94.19 248 PRO A C 1
ATOM 2046 O O . PRO A 1 248 ? 7.268 9.510 -34.255 1.00 94.19 248 PRO A O 1
ATOM 2049 N N . CYS A 1 249 ? 9.343 9.102 -34.974 1.00 94.25 249 CYS A N 1
ATOM 2050 C CA . CYS A 1 249 ? 8.962 9.097 -36.384 1.00 94.25 249 CYS A CA 1
ATOM 2051 C C . CYS A 1 249 ? 8.158 7.849 -36.765 1.00 94.25 249 CYS A C 1
ATOM 2053 O O . CYS A 1 249 ? 7.321 7.912 -37.670 1.00 94.25 249 CYS A O 1
ATOM 2055 N N . LEU A 1 250 ? 8.415 6.721 -36.097 1.00 95.31 250 LEU A N 1
ATOM 2056 C CA . LEU A 1 250 ? 7.702 5.455 -36.283 1.00 95.31 250 LEU A CA 1
ATOM 2057 C C . LEU A 1 250 ? 6.490 5.341 -35.346 1.00 95.31 250 LEU A C 1
ATOM 2059 O O . LEU A 1 250 ? 5.514 4.682 -35.705 1.00 95.31 250 LEU A O 1
ATOM 2063 N N . HIS A 1 251 ? 6.546 6.020 -34.197 1.00 92.88 251 HIS A N 1
ATOM 2064 C CA . HIS A 1 251 ? 5.558 6.004 -33.117 1.00 92.88 251 HIS A CA 1
ATOM 2065 C C . HIS A 1 251 ? 5.173 7.442 -32.710 1.00 92.88 251 HIS A C 1
ATOM 2067 O O . HIS A 1 251 ? 5.617 7.929 -31.670 1.00 92.88 251 HIS A O 1
ATOM 2073 N N . PRO A 1 252 ? 4.351 8.159 -33.506 1.00 91.06 252 PRO A N 1
ATOM 2074 C CA . PRO A 1 252 ? 4.063 9.582 -33.278 1.00 91.06 252 PRO A CA 1
ATOM 2075 C C . PRO A 1 252 ? 3.422 9.908 -31.922 1.00 91.06 252 PRO A C 1
ATOM 2077 O O . PRO A 1 252 ? 3.591 11.025 -31.435 1.00 91.06 252 PRO A O 1
ATOM 2080 N N . HIS A 1 253 ? 2.744 8.947 -31.278 1.00 86.88 253 HIS A N 1
ATOM 2081 C CA . HIS A 1 253 ? 2.173 9.113 -29.934 1.00 86.88 253 HIS A CA 1
ATOM 2082 C C . HIS A 1 253 ? 3.225 9.544 -28.895 1.00 86.88 253 HIS A C 1
ATOM 2084 O O . HIS A 1 253 ? 2.920 10.352 -28.017 1.00 86.88 253 HIS A O 1
ATOM 2090 N N . LEU A 1 254 ? 4.488 9.114 -29.046 1.00 91.00 254 LEU A N 1
ATOM 2091 C CA . LEU A 1 254 ? 5.594 9.463 -28.144 1.00 91.00 254 LEU A CA 1
ATOM 2092 C C . LEU A 1 254 ? 5.755 10.983 -27.949 1.00 91.00 254 LEU A C 1
ATOM 2094 O O . LEU A 1 254 ? 6.181 11.412 -26.877 1.00 91.00 254 LEU A O 1
ATOM 2098 N N . LEU A 1 255 ? 5.363 11.796 -28.939 1.00 91.06 255 LEU A N 1
ATOM 2099 C CA . LEU A 1 255 ? 5.464 13.260 -28.909 1.00 91.06 255 LEU A CA 1
ATOM 2100 C C . LEU A 1 255 ? 4.507 13.946 -27.914 1.00 91.06 255 LEU A C 1
ATOM 2102 O O . LEU A 1 255 ? 4.820 15.044 -27.458 1.00 91.06 255 LEU A O 1
ATOM 2106 N N . ARG A 1 256 ? 3.381 13.319 -27.539 1.00 86.31 256 ARG A N 1
ATOM 2107 C CA . ARG A 1 256 ? 2.534 13.765 -26.405 1.00 86.31 256 ARG A CA 1
ATOM 2108 C C . ARG A 1 256 ? 2.723 12.918 -25.147 1.00 86.31 256 ARG A C 1
ATOM 2110 O O . ARG A 1 256 ? 2.364 13.343 -24.058 1.00 86.31 256 ARG A O 1
ATOM 2117 N N . GLU A 1 257 ? 3.306 11.735 -25.278 1.00 87.38 257 GLU A N 1
ATOM 2118 C CA . GLU A 1 257 ? 3.379 10.752 -24.196 1.00 87.38 257 GLU A CA 1
ATOM 2119 C C . GLU A 1 257 ? 4.672 10.787 -23.366 1.00 87.38 257 GLU A C 1
ATOM 2121 O O . GLU A 1 257 ? 4.753 10.171 -22.296 1.00 87.38 257 GLU A O 1
ATOM 2126 N N . HIS A 1 258 ? 5.696 11.505 -23.836 1.00 91.94 258 HIS A N 1
ATOM 2127 C CA . HIS A 1 258 ? 6.984 11.619 -23.161 1.00 91.94 258 HIS A CA 1
ATOM 2128 C C . HIS A 1 258 ? 7.327 13.069 -22.798 1.00 91.94 258 HIS A C 1
ATOM 2130 O O . HIS A 1 258 ? 7.268 13.969 -23.635 1.00 91.94 258 HIS A O 1
ATOM 2136 N N . GLY A 1 259 ? 7.775 13.290 -21.556 1.00 90.69 259 GLY A N 1
ATOM 2137 C CA . GLY A 1 259 ? 8.094 14.619 -21.018 1.00 90.69 259 GLY A CA 1
ATOM 2138 C C . GLY A 1 259 ? 9.258 15.366 -21.690 1.00 90.69 259 GLY A C 1
ATOM 2139 O O . GLY A 1 259 ? 9.423 16.553 -21.442 1.00 90.69 259 GLY A O 1
ATOM 2140 N N . GLN A 1 260 ? 10.001 14.715 -22.593 1.00 91.38 260 GLN A N 1
ATOM 2141 C CA . GLN A 1 260 ? 10.950 15.377 -23.507 1.00 91.38 260 GLN A CA 1
ATOM 2142 C C . GLN A 1 260 ? 10.241 16.303 -24.501 1.00 91.38 260 GLN A C 1
ATOM 2144 O O . GLN A 1 260 ? 10.745 17.375 -24.819 1.00 91.38 260 GLN A O 1
ATOM 2149 N N . PHE A 1 261 ? 9.109 15.852 -25.042 1.00 90.94 261 PHE A N 1
ATOM 2150 C CA . PHE A 1 261 ? 8.442 16.477 -26.186 1.00 90.94 261 PHE A CA 1
ATOM 2151 C C . PHE A 1 261 ? 7.204 17.262 -25.747 1.00 90.94 261 PHE A C 1
ATOM 2153 O O . PHE A 1 261 ? 6.972 18.373 -26.223 1.00 90.94 261 PHE A O 1
ATOM 2160 N N . LEU A 1 262 ? 6.469 16.703 -24.781 1.00 87.56 262 LEU A N 1
ATOM 2161 C CA . LEU A 1 262 ? 5.201 17.202 -24.257 1.00 87.56 262 LEU A CA 1
ATOM 2162 C C . LEU A 1 262 ? 5.211 18.693 -23.833 1.00 87.56 262 LEU A C 1
ATOM 2164 O O . LEU A 1 262 ? 4.292 19.400 -24.246 1.00 87.56 262 LEU A O 1
ATOM 2168 N N . PRO A 1 263 ? 6.221 19.232 -23.109 1.00 87.06 263 PRO A N 1
ATOM 2169 C CA . PRO A 1 263 ? 6.270 20.660 -22.754 1.00 87.06 263 PRO A CA 1
ATOM 2170 C C . PRO A 1 263 ? 6.295 21.627 -23.941 1.00 87.06 263 PRO A C 1
ATOM 2172 O O . PRO A 1 263 ? 5.962 22.799 -23.793 1.00 87.06 263 PRO A O 1
ATOM 2175 N N . TRP A 1 264 ? 6.712 21.150 -25.114 1.00 87.06 264 TRP A N 1
ATOM 2176 C CA . TRP A 1 264 ? 6.974 21.977 -26.291 1.00 87.06 264 TRP A CA 1
ATOM 2177 C C . TRP A 1 264 ? 5.841 21.928 -27.325 1.00 87.06 264 TRP A C 1
ATOM 2179 O O . TRP A 1 264 ? 5.929 22.586 -28.365 1.00 87.06 264 TRP A O 1
ATOM 2189 N N . GLY A 1 265 ? 4.785 21.143 -27.072 1.00 86.25 265 GLY A N 1
ATOM 2190 C CA . GLY A 1 265 ? 3.683 20.930 -28.011 1.00 86.25 265 GLY A CA 1
ATOM 2191 C C . GLY A 1 265 ? 4.204 20.489 -29.381 1.00 86.25 265 GLY A C 1
ATOM 2192 O O . GLY A 1 265 ? 4.915 19.492 -29.483 1.00 86.25 265 GLY A O 1
ATOM 2193 N N . LYS A 1 266 ? 3.914 21.283 -30.423 1.00 87.31 266 LYS A N 1
ATOM 2194 C CA . LYS A 1 266 ? 4.401 21.075 -31.802 1.00 87.31 266 LYS A CA 1
ATOM 2195 C C . LYS A 1 266 ? 5.925 20.863 -31.883 1.00 87.31 266 LYS A C 1
ATOM 2197 O O . LYS A 1 266 ? 6.385 20.156 -32.778 1.00 87.31 266 LYS A O 1
ATOM 2202 N N . GLY A 1 267 ? 6.694 21.449 -30.965 1.00 88.50 267 GLY A N 1
ATOM 2203 C CA . GLY A 1 267 ? 8.153 21.378 -30.918 1.00 88.50 267 GLY A CA 1
ATOM 2204 C C . GLY A 1 267 ? 8.854 22.625 -31.462 1.00 88.50 267 GLY A C 1
ATOM 2205 O O . GLY A 1 267 ? 8.202 23.502 -32.036 1.00 88.50 267 GLY A O 1
ATOM 2206 N N . PRO A 1 268 ? 10.181 22.719 -31.273 1.00 88.12 268 PRO A N 1
ATOM 2207 C CA . PRO A 1 268 ? 10.973 23.871 -31.690 1.00 88.12 268 PRO A CA 1
ATOM 2208 C C . PRO A 1 268 ? 11.060 23.987 -33.217 1.00 88.12 268 PRO A C 1
ATOM 2210 O O . PRO A 1 268 ? 10.970 22.994 -33.942 1.00 88.12 268 PRO A O 1
ATOM 2213 N N . VAL A 1 269 ? 11.303 25.205 -33.709 1.00 85.25 269 VAL A N 1
ATOM 2214 C CA . VAL A 1 269 ? 11.707 25.410 -35.107 1.00 85.25 269 VAL A CA 1
ATOM 2215 C C . VAL A 1 269 ? 13.079 24.743 -35.304 1.00 85.25 269 VAL A C 1
ATOM 2217 O O . VAL A 1 269 ? 13.984 25.027 -34.518 1.00 85.25 269 VAL A O 1
ATOM 2220 N N . PRO A 1 270 ? 13.265 23.872 -36.314 1.00 84.12 270 PRO A N 1
ATOM 2221 C CA . PRO A 1 270 ? 14.538 23.185 -36.525 1.00 84.12 270 PRO A CA 1
ATOM 2222 C C . PRO A 1 270 ? 15.686 24.161 -36.781 1.00 84.12 270 PRO A C 1
ATOM 2224 O O . PRO A 1 270 ? 15.505 25.176 -37.459 1.00 84.12 270 PRO A O 1
ATOM 2227 N N . SER A 1 271 ? 16.881 23.835 -36.288 1.00 80.00 271 SER A N 1
ATOM 2228 C CA . SER A 1 271 ? 18.046 24.697 -36.476 1.00 80.00 271 SER A CA 1
ATOM 2229 C C . SER A 1 271 ? 18.420 24.844 -37.954 1.00 80.00 271 SER A C 1
ATOM 2231 O O . SER A 1 271 ? 18.453 23.875 -38.713 1.00 80.00 271 SER A O 1
ATOM 2233 N N . HIS A 1 272 ? 18.800 26.065 -38.343 1.00 76.81 272 HIS A N 1
ATOM 2234 C CA . HIS A 1 272 ? 19.345 26.372 -39.669 1.00 76.81 272 HIS A CA 1
ATOM 2235 C C . HIS A 1 272 ? 20.752 25.803 -39.908 1.00 76.81 272 HIS A C 1
ATOM 2237 O O . HIS A 1 272 ? 21.216 25.791 -41.049 1.00 76.81 272 HIS A O 1
ATOM 2243 N N . ARG A 1 273 ? 21.430 25.332 -38.853 1.00 81.00 273 ARG A N 1
ATOM 2244 C CA . ARG A 1 273 ? 22.754 24.697 -38.901 1.00 81.00 273 ARG A CA 1
ATOM 2245 C C . ARG A 1 273 ? 22.838 23.582 -37.861 1.00 81.00 273 ARG A C 1
ATOM 2247 O O . ARG A 1 273 ? 22.455 23.786 -36.710 1.00 81.00 273 ARG A O 1
ATOM 2254 N N . MET A 1 274 ? 23.391 22.428 -38.231 1.00 86.12 274 MET A N 1
ATOM 2255 C CA . MET A 1 274 ? 23.727 21.393 -37.251 1.00 86.12 274 MET A CA 1
ATOM 2256 C C . MET A 1 274 ? 24.918 21.852 -36.404 1.00 86.12 274 MET A C 1
ATOM 2258 O O . MET A 1 274 ? 25.987 22.147 -36.938 1.00 86.12 274 MET A O 1
ATOM 2262 N N . VAL A 1 275 ? 24.731 21.891 -35.087 1.00 86.50 275 VAL A N 1
ATOM 2263 C CA . VAL A 1 275 ? 25.763 22.245 -34.104 1.00 86.50 275 VAL A CA 1
ATOM 2264 C C . VAL A 1 275 ? 26.277 20.951 -33.469 1.00 86.50 275 VAL A C 1
ATOM 2266 O O . VAL A 1 275 ? 25.451 20.205 -32.941 1.00 86.50 275 VAL A O 1
ATOM 2269 N N . PRO A 1 276 ? 27.595 20.665 -33.483 1.00 88.38 276 PRO A N 1
ATOM 2270 C CA . PRO A 1 276 ? 28.179 19.476 -32.856 1.00 88.38 276 PRO A CA 1
ATOM 2271 C C . PRO A 1 276 ? 28.244 19.628 -31.324 1.00 88.38 276 PRO A C 1
ATOM 2273 O O . PRO A 1 276 ? 29.322 19.654 -30.727 1.00 88.38 276 PRO A O 1
ATOM 2276 N N . SER A 1 277 ? 27.069 19.770 -30.709 1.00 89.50 277 SER A N 1
ATOM 2277 C CA . SER A 1 277 ? 26.869 19.848 -29.263 1.00 89.50 277 SER A CA 1
ATOM 2278 C C . SER A 1 277 ? 26.849 18.453 -28.638 1.00 89.50 277 SER A C 1
ATOM 2280 O O . SER A 1 277 ? 26.493 17.467 -29.289 1.00 89.50 277 SER A O 1
ATOM 2282 N N . PHE A 1 278 ? 27.230 18.370 -27.370 1.00 89.75 278 PHE A N 1
ATOM 2283 C CA . PHE A 1 278 ? 27.357 17.137 -26.607 1.00 89.75 278 PHE A CA 1
ATOM 2284 C C . PHE A 1 278 ? 26.316 17.044 -25.498 1.00 89.75 278 PHE A C 1
ATOM 2286 O O . PHE A 1 278 ? 26.137 17.984 -24.723 1.00 89.75 278 PHE A O 1
ATOM 2293 N N . ALA A 1 279 ? 25.711 15.863 -25.374 1.00 86.38 279 ALA A N 1
ATOM 2294 C CA . ALA A 1 279 ? 24.738 15.547 -24.337 1.00 86.38 279 ALA A CA 1
ATOM 2295 C C . ALA A 1 279 ? 25.041 14.189 -23.685 1.00 86.38 279 ALA A C 1
ATOM 2297 O O . ALA A 1 279 ? 25.676 13.305 -24.272 1.00 86.38 279 ALA A O 1
ATOM 2298 N N . TYR A 1 280 ? 24.549 13.996 -22.459 1.00 80.75 280 TYR A N 1
ATOM 2299 C CA . TYR A 1 280 ? 24.622 12.699 -21.778 1.00 80.75 280 TYR A CA 1
ATOM 2300 C C . TYR A 1 280 ? 23.712 11.648 -22.437 1.00 80.75 280 TYR A C 1
ATOM 2302 O O . TYR A 1 280 ? 24.034 10.462 -22.442 1.00 80.75 280 TYR A O 1
ATOM 2310 N N . SER A 1 281 ? 22.610 12.080 -23.054 1.00 81.94 281 SER A N 1
ATOM 2311 C CA . SER A 1 281 ? 21.709 11.227 -23.833 1.00 81.94 281 SER A CA 1
ATOM 2312 C C . SER A 1 281 ? 21.022 12.020 -24.944 1.00 81.94 281 SER A C 1
ATOM 2314 O O . SER A 1 281 ? 20.761 13.205 -24.767 1.00 81.94 281 SER A O 1
ATOM 2316 N N . GLN A 1 282 ? 20.683 11.359 -26.052 1.00 89.06 282 GLN A N 1
ATOM 2317 C CA . GLN A 1 282 ? 19.894 11.925 -27.155 1.00 89.06 282 GLN A CA 1
ATOM 2318 C C . GLN A 1 282 ? 18.611 11.110 -27.376 1.00 89.06 282 GLN A C 1
ATOM 2320 O O . GLN A 1 282 ? 18.532 9.952 -26.969 1.00 89.06 282 GLN A O 1
ATOM 2325 N N . THR A 1 283 ? 17.645 11.665 -28.109 1.00 92.56 283 THR A N 1
ATOM 2326 C CA . THR A 1 283 ? 16.571 10.880 -28.760 1.00 92.56 283 THR A CA 1
ATOM 2327 C C . THR A 1 283 ? 16.861 10.746 -30.256 1.00 92.56 283 THR A C 1
ATOM 2329 O O . THR A 1 283 ? 17.658 11.511 -30.787 1.00 92.56 283 THR A O 1
ATOM 2332 N N . LEU A 1 284 ? 16.118 9.910 -30.982 1.00 92.00 284 LEU A N 1
ATOM 2333 C CA . LEU A 1 284 ? 16.277 9.764 -32.438 1.00 92.00 284 LEU A CA 1
ATOM 2334 C C . LEU A 1 284 ? 15.897 10.995 -33.293 1.00 92.00 284 LEU A C 1
ATOM 2336 O O . LEU A 1 284 ? 16.264 11.024 -34.467 1.00 92.00 284 LEU A O 1
ATOM 2340 N N . LEU A 1 285 ? 15.224 12.002 -32.718 1.00 91.50 285 LEU A N 1
ATOM 2341 C CA . LEU A 1 285 ? 14.941 13.298 -33.364 1.00 91.50 285 LEU A CA 1
ATOM 2342 C C . LEU A 1 285 ? 16.036 14.357 -33.173 1.00 91.50 285 LEU A C 1
ATOM 2344 O O . LEU A 1 285 ? 16.048 15.360 -33.884 1.00 91.50 285 LEU A O 1
ATOM 2348 N N . HIS A 1 286 ? 16.911 14.159 -32.191 1.00 91.75 286 HIS A N 1
ATOM 2349 C CA . HIS A 1 286 ? 17.929 15.128 -31.803 1.00 91.75 286 HIS A CA 1
ATOM 2350 C C . HIS A 1 286 ? 19.259 14.805 -32.506 1.00 91.75 286 HIS A C 1
ATOM 2352 O O . HIS A 1 286 ? 19.470 13.673 -32.953 1.00 91.75 286 HIS A O 1
ATOM 2358 N N . HIS A 1 287 ? 20.146 15.794 -32.644 1.00 90.00 287 HIS A N 1
ATOM 2359 C CA . HIS A 1 287 ? 21.462 15.628 -33.288 1.00 90.00 287 HIS A CA 1
ATOM 2360 C C . HIS A 1 287 ? 22.664 15.858 -32.361 1.00 90.00 287 HIS A C 1
ATOM 2362 O O . HIS A 1 287 ? 23.809 15.892 -32.826 1.00 90.00 287 HIS A O 1
ATOM 2368 N N . ASP A 1 288 ? 22.393 15.982 -31.064 1.00 91.12 288 ASP A N 1
ATOM 2369 C CA . ASP A 1 288 ? 23.354 15.983 -29.966 1.00 91.12 288 ASP A CA 1
ATOM 2370 C C . ASP A 1 288 ? 24.205 14.699 -29.958 1.00 91.12 288 ASP A C 1
ATOM 2372 O O . ASP A 1 288 ? 23.712 13.580 -30.128 1.00 91.12 288 ASP A O 1
ATOM 2376 N N . ILE A 1 289 ? 25.503 14.853 -29.715 1.00 91.19 289 ILE A N 1
ATOM 2377 C CA . ILE A 1 289 ? 26.480 13.764 -29.726 1.00 91.19 289 ILE A CA 1
ATOM 2378 C C . ILE A 1 289 ? 26.508 13.081 -28.353 1.00 91.19 289 ILE A C 1
ATOM 2380 O O . ILE A 1 289 ? 26.735 13.731 -27.330 1.00 91.19 289 ILE A O 1
ATOM 2384 N N . THR A 1 290 ? 26.309 11.759 -28.315 1.00 90.12 290 THR A N 1
ATOM 2385 C CA . THR A 1 290 ? 26.216 10.986 -27.064 1.00 90.12 290 THR A CA 1
ATOM 2386 C C . THR A 1 290 ? 27.556 10.378 -26.642 1.00 90.12 290 THR A C 1
ATOM 2388 O O . THR A 1 290 ? 28.159 9.569 -27.355 1.00 90.12 290 THR A O 1
ATOM 2391 N N . ILE A 1 291 ? 27.989 10.707 -25.423 1.00 87.56 291 ILE A N 1
ATOM 2392 C CA . ILE A 1 291 ? 29.226 10.201 -24.801 1.00 87.56 291 ILE A CA 1
ATOM 2393 C C . ILE A 1 291 ? 28.964 9.148 -23.717 1.00 87.56 291 ILE A C 1
ATOM 2395 O O . ILE A 1 291 ? 27.866 9.043 -23.177 1.00 87.56 291 ILE A O 1
ATOM 2399 N N . ALA A 1 292 ? 30.000 8.398 -23.333 1.00 89.38 292 ALA A N 1
ATOM 2400 C CA . ALA A 1 292 ? 29.955 7.589 -22.118 1.00 89.38 292 ALA A CA 1
ATOM 2401 C C . ALA A 1 292 ? 30.281 8.467 -20.895 1.00 89.38 292 ALA A C 1
ATOM 2403 O O . ALA A 1 292 ? 31.360 9.049 -20.818 1.00 89.38 292 ALA A O 1
ATOM 2404 N N . HIS A 1 293 ? 29.385 8.554 -19.914 1.00 83.81 293 HIS A N 1
ATOM 2405 C CA . HIS A 1 293 ? 29.552 9.413 -18.734 1.00 83.81 293 HIS A CA 1
ATOM 2406 C C . HIS A 1 293 ? 29.371 8.625 -17.428 1.00 83.81 293 HIS A C 1
ATOM 2408 O O . HIS A 1 293 ? 28.650 7.631 -17.355 1.00 83.81 293 HIS A O 1
ATOM 2414 N N . THR A 1 294 ? 30.030 9.070 -16.362 1.00 75.94 294 THR A N 1
ATOM 2415 C CA . THR A 1 294 ? 30.107 8.364 -15.067 1.00 75.94 294 THR A CA 1
ATOM 2416 C C . THR A 1 294 ? 28.924 8.613 -14.134 1.00 75.94 294 THR A C 1
ATOM 2418 O O . THR A 1 294 ? 28.847 7.970 -13.090 1.00 75.94 294 THR A O 1
ATOM 2421 N N . ALA A 1 295 ? 27.959 9.462 -14.510 1.00 68.69 295 ALA A N 1
ATOM 2422 C CA . ALA A 1 295 ? 26.735 9.679 -13.729 1.00 68.69 295 ALA A CA 1
ATOM 2423 C C . ALA A 1 295 ? 25.961 8.372 -13.438 1.00 68.69 295 ALA A C 1
ATOM 2425 O O . ALA A 1 295 ? 25.414 8.217 -12.349 1.00 68.69 295 ALA A O 1
ATOM 2426 N N . SER A 1 296 ? 25.986 7.389 -14.352 1.00 64.62 296 SER A N 1
ATOM 2427 C CA . SER A 1 296 ? 25.369 6.060 -14.160 1.00 64.62 296 SER A CA 1
ATOM 2428 C C . SER A 1 296 ? 26.152 5.141 -13.213 1.00 64.62 296 SER A C 1
ATOM 2430 O O . SER A 1 296 ? 25.705 4.029 -12.937 1.00 64.62 296 SER A O 1
ATOM 2432 N N . TRP A 1 297 ? 27.352 5.541 -12.777 1.00 65.06 297 TRP A N 1
ATOM 2433 C CA . TRP A 1 297 ? 28.270 4.687 -12.015 1.00 65.06 297 TRP A CA 1
ATOM 2434 C C . TRP A 1 297 ? 28.187 4.901 -10.496 1.00 65.06 297 TRP A C 1
ATOM 2436 O O . TRP A 1 297 ? 28.726 4.109 -9.724 1.00 65.06 297 TRP A O 1
ATOM 2446 N N . LEU A 1 298 ? 27.469 5.936 -10.051 1.00 56.94 298 LEU A N 1
ATOM 2447 C CA . LEU A 1 298 ? 27.228 6.210 -8.637 1.00 56.94 298 LEU A CA 1
ATOM 2448 C C . LEU A 1 298 ? 26.251 5.179 -8.040 1.00 56.94 298 LEU A C 1
ATOM 2450 O O . LEU A 1 298 ? 25.045 5.236 -8.271 1.00 56.94 298 LEU A O 1
ATOM 2454 N N . GLY A 1 299 ? 26.785 4.262 -7.226 1.00 62.78 299 GLY A N 1
ATOM 2455 C CA . GLY A 1 299 ? 26.002 3.311 -6.428 1.00 62.78 299 GLY A CA 1
ATOM 2456 C C . GLY A 1 299 ? 25.817 1.922 -7.047 1.00 62.78 299 GLY A C 1
ATOM 2457 O O . GLY A 1 299 ? 24.716 1.387 -7.004 1.00 62.78 299 GLY A O 1
ATOM 2458 N N . GLU A 1 300 ? 26.853 1.318 -7.631 1.00 72.00 300 GLU A N 1
ATOM 2459 C CA . GLU A 1 300 ? 26.817 -0.107 -7.996 1.00 72.00 300 GLU A CA 1
ATOM 2460 C C . GLU A 1 300 ? 26.814 -0.996 -6.731 1.00 72.00 300 GLU A C 1
ATOM 2462 O O . GLU A 1 300 ? 27.713 -0.885 -5.901 1.00 72.00 300 GLU A O 1
ATOM 2467 N N . LEU A 1 301 ? 25.821 -1.887 -6.584 1.00 76.19 301 LEU A N 1
ATOM 2468 C CA . LEU A 1 301 ? 25.775 -2.857 -5.477 1.00 76.19 301 LEU A CA 1
ATOM 2469 C C . LEU A 1 301 ? 26.902 -3.895 -5.596 1.00 76.19 301 LEU A C 1
ATOM 2471 O O . LEU A 1 301 ? 27.063 -4.519 -6.655 1.00 76.19 301 LEU A O 1
ATOM 2475 N N . SER A 1 302 ? 27.619 -4.143 -4.497 1.00 77.38 302 SER A N 1
ATOM 2476 C CA . SER A 1 302 ? 28.572 -5.255 -4.399 1.00 77.38 302 SER A CA 1
ATOM 2477 C C . SER A 1 302 ? 27.868 -6.622 -4.338 1.00 77.38 302 SER A C 1
ATOM 2479 O O . SER A 1 302 ? 26.673 -6.718 -4.053 1.00 77.38 302 SER A O 1
ATOM 2481 N N . ASP A 1 303 ? 28.615 -7.710 -4.566 1.00 72.56 303 ASP A N 1
ATOM 2482 C CA . ASP A 1 303 ? 28.095 -9.088 -4.443 1.00 72.56 303 ASP A CA 1
ATOM 2483 C C . ASP A 1 303 ? 27.628 -9.455 -3.027 1.00 72.56 303 ASP A C 1
ATOM 2485 O O . ASP A 1 303 ? 26.810 -10.358 -2.866 1.00 72.56 303 ASP A O 1
ATOM 2489 N N . GLU A 1 304 ? 28.132 -8.768 -2.003 1.00 74.62 304 GLU A N 1
ATOM 2490 C CA . GLU A 1 304 ? 27.734 -8.987 -0.609 1.00 74.62 304 GLU A CA 1
ATOM 2491 C C . GLU A 1 304 ? 26.433 -8.241 -0.260 1.00 74.62 304 GLU A C 1
ATOM 2493 O O . GLU A 1 304 ? 25.698 -8.638 0.649 1.00 74.62 304 GLU A O 1
ATOM 2498 N N . GLU A 1 305 ? 26.119 -7.171 -0.997 1.00 79.19 305 GLU A N 1
ATOM 2499 C CA . GLU A 1 305 ? 24.924 -6.347 -0.798 1.00 79.19 305 GLU A CA 1
ATOM 2500 C C . GLU A 1 305 ? 23.747 -6.769 -1.684 1.00 79.19 305 GLU A C 1
ATOM 2502 O O . GLU A 1 305 ? 22.592 -6.627 -1.269 1.00 79.19 305 GLU A O 1
ATOM 2507 N N . ALA A 1 306 ? 24.021 -7.281 -2.887 1.00 81.81 306 ALA A N 1
ATOM 2508 C CA . ALA A 1 306 ? 23.000 -7.691 -3.841 1.00 81.81 306 ALA A CA 1
ATOM 2509 C C . ALA A 1 306 ? 22.345 -9.026 -3.437 1.00 81.81 306 ALA A C 1
ATOM 2511 O O . ALA A 1 306 ? 22.999 -10.054 -3.258 1.00 81.81 306 ALA A O 1
ATOM 2512 N N . ILE A 1 307 ? 21.015 -9.035 -3.317 1.00 88.88 307 ILE A N 1
ATOM 2513 C CA . ILE A 1 307 ? 20.270 -10.241 -2.937 1.00 88.88 307 ILE A CA 1
ATOM 2514 C C . ILE A 1 307 ? 20.193 -11.204 -4.132 1.00 88.88 307 ILE A C 1
ATOM 2516 O O . ILE A 1 307 ? 19.543 -10.921 -5.140 1.00 88.88 307 ILE A O 1
ATOM 2520 N N . THR A 1 308 ? 20.829 -12.372 -3.991 1.00 90.88 308 THR A N 1
ATOM 2521 C CA . THR A 1 308 ? 20.798 -13.473 -4.971 1.00 90.88 308 THR A CA 1
ATOM 2522 C C . THR A 1 308 ? 19.367 -13.901 -5.300 1.00 90.88 308 THR A C 1
ATOM 2524 O O . THR A 1 308 ? 18.516 -13.926 -4.410 1.00 90.88 308 THR A O 1
ATOM 2527 N N . TRP A 1 309 ? 19.116 -14.307 -6.547 1.00 92.38 309 TRP A N 1
ATOM 2528 C CA . TRP A 1 309 ? 17.784 -14.625 -7.085 1.00 92.38 309 TRP A CA 1
ATOM 2529 C C . TRP A 1 309 ? 16.923 -15.517 -6.178 1.00 92.38 309 TRP A C 1
ATOM 2531 O O . TRP A 1 309 ? 15.756 -15.226 -5.915 1.00 92.38 309 TRP A O 1
ATOM 2541 N N . GLU A 1 310 ? 17.528 -16.565 -5.630 1.00 89.31 310 GLU A N 1
ATOM 2542 C CA . GLU A 1 310 ? 16.899 -17.584 -4.788 1.00 89.31 310 GLU A CA 1
ATOM 2543 C C . GLU A 1 310 ? 16.477 -17.048 -3.406 1.00 89.31 310 GLU A C 1
ATOM 2545 O O . GLU A 1 310 ? 15.658 -17.662 -2.726 1.00 89.31 310 GLU A O 1
ATOM 2550 N N . LYS A 1 311 ? 17.023 -15.899 -2.985 1.00 88.88 311 LYS A N 1
ATOM 2551 C CA . LYS A 1 311 ? 16.723 -15.218 -1.712 1.00 88.88 311 LYS A CA 1
ATOM 2552 C C . LYS A 1 311 ? 15.771 -14.026 -1.876 1.00 88.88 311 LYS A C 1
ATOM 2554 O O . LYS A 1 311 ? 15.443 -13.383 -0.882 1.00 88.88 311 LYS A O 1
ATOM 2559 N N . LYS A 1 312 ? 15.343 -13.700 -3.101 1.00 89.62 312 LYS A N 1
ATOM 2560 C CA . LYS A 1 312 ? 14.447 -12.567 -3.383 1.00 89.62 312 LYS A CA 1
ATOM 2561 C C . LYS A 1 312 ? 13.028 -12.855 -2.885 1.00 89.62 312 LYS A C 1
ATOM 2563 O O . LYS A 1 312 ? 12.371 -13.799 -3.338 1.00 89.62 312 LYS A O 1
ATOM 2568 N N . THR A 1 313 ? 12.567 -12.055 -1.923 1.00 85.62 313 THR A N 1
ATOM 2569 C CA . THR A 1 313 ? 11.334 -12.320 -1.170 1.00 85.62 313 THR A CA 1
ATOM 2570 C C . THR A 1 313 ? 10.068 -11.768 -1.819 1.00 85.62 313 THR A C 1
ATOM 2572 O O . THR A 1 313 ? 8.998 -12.281 -1.488 1.00 85.62 313 THR A O 1
ATOM 2575 N N . ASP A 1 314 ? 10.173 -10.872 -2.805 1.00 88.50 314 ASP A N 1
ATOM 2576 C CA . ASP A 1 314 ? 9.030 -10.320 -3.547 1.00 88.50 314 ASP A CA 1
ATOM 2577 C C . ASP A 1 314 ? 9.074 -10.701 -5.045 1.00 88.50 314 ASP A C 1
ATOM 2579 O O . ASP A 1 314 ? 10.141 -10.768 -5.667 1.00 88.50 314 ASP A O 1
ATOM 2583 N N . ASP A 1 315 ? 7.905 -11.003 -5.609 1.00 89.56 315 ASP A N 1
ATOM 2584 C CA . ASP A 1 315 ? 7.694 -11.400 -7.007 1.00 89.56 315 ASP A CA 1
ATOM 2585 C C . ASP A 1 315 ? 6.770 -10.448 -7.789 1.00 89.56 315 ASP A C 1
ATOM 2587 O O . ASP A 1 315 ? 6.348 -10.780 -8.898 1.00 89.56 315 ASP A O 1
ATOM 2591 N N . ARG A 1 316 ? 6.503 -9.258 -7.243 1.00 93.19 316 ARG A N 1
ATOM 2592 C CA . ARG A 1 316 ? 5.877 -8.127 -7.936 1.00 93.19 316 ARG A CA 1
ATOM 2593 C C . ARG A 1 316 ? 6.897 -7.351 -8.775 1.00 93.19 316 ARG A C 1
ATOM 2595 O O . ARG A 1 316 ? 8.098 -7.376 -8.495 1.00 93.19 316 ARG A O 1
ATOM 2602 N N . LEU A 1 317 ? 6.412 -6.642 -9.792 1.00 95.81 317 LEU A N 1
ATOM 2603 C CA . LEU A 1 317 ? 7.180 -5.664 -10.560 1.00 95.81 317 LEU A CA 1
ATOM 2604 C C . LEU A 1 317 ? 7.343 -4.378 -9.751 1.00 95.81 317 LEU A C 1
ATOM 2606 O O . LEU A 1 317 ? 6.365 -3.691 -9.462 1.00 95.81 317 LEU A O 1
ATOM 2610 N N . HIS A 1 318 ? 8.583 -4.053 -9.411 1.00 96.19 318 HIS A N 1
ATOM 2611 C CA . HIS A 1 318 ? 8.912 -2.920 -8.556 1.00 96.19 318 HIS A CA 1
ATOM 2612 C C . HIS A 1 318 ? 9.179 -1.624 -9.320 1.00 96.19 318 HIS A C 1
ATOM 2614 O O . HIS A 1 318 ? 9.931 -1.617 -10.297 1.00 96.19 318 HIS A O 1
ATOM 2620 N N . TRP A 1 319 ? 8.669 -0.510 -8.793 1.00 95.44 319 TRP A N 1
ATOM 2621 C CA . TRP A 1 319 ? 9.232 0.817 -9.022 1.00 95.44 319 TRP A CA 1
ATOM 2622 C C . TRP A 1 319 ? 8.998 1.752 -7.825 1.00 95.44 319 TRP A C 1
ATOM 2624 O O . TRP A 1 319 ? 7.909 1.826 -7.252 1.00 95.44 319 TRP A O 1
ATOM 2634 N N . ARG A 1 320 ? 10.026 2.530 -7.476 1.00 92.38 320 ARG A N 1
ATOM 2635 C CA . ARG A 1 320 ? 9.924 3.695 -6.586 1.00 92.38 320 ARG A CA 1
ATOM 2636 C C . ARG A 1 320 ? 10.777 4.827 -7.144 1.00 92.38 320 ARG A C 1
ATOM 2638 O O . ARG A 1 320 ? 11.979 4.648 -7.368 1.00 92.38 320 ARG A O 1
ATOM 2645 N N . GLY A 1 321 ? 10.169 5.990 -7.344 1.00 90.56 321 GLY A N 1
ATOM 2646 C CA . GLY A 1 321 ? 10.842 7.188 -7.836 1.00 90.56 321 GLY A CA 1
ATOM 2647 C C . GLY A 1 321 ? 10.020 8.451 -7.604 1.00 90.56 321 GLY A C 1
ATOM 2648 O O . GLY A 1 321 ? 8.875 8.397 -7.170 1.00 90.56 321 GLY A O 1
ATOM 2649 N N . ARG A 1 322 ? 10.616 9.612 -7.878 1.00 90.00 322 ARG A N 1
ATOM 2650 C CA . ARG A 1 322 ? 9.938 10.912 -7.762 1.00 90.00 322 ARG A CA 1
ATOM 2651 C C . ARG A 1 322 ? 9.126 11.231 -9.019 1.00 90.00 322 ARG A C 1
ATOM 2653 O O . ARG A 1 322 ? 9.323 10.614 -10.067 1.00 90.00 322 ARG A O 1
ATOM 2660 N N . THR A 1 323 ? 8.294 12.262 -8.935 1.00 91.12 323 THR A N 1
ATOM 2661 C CA . THR A 1 323 ? 7.489 12.837 -10.032 1.00 91.12 323 THR A CA 1
ATOM 2662 C C . THR A 1 323 ? 8.311 13.485 -11.161 1.00 91.12 323 THR A C 1
ATOM 2664 O O . THR A 1 323 ? 7.752 14.182 -11.997 1.00 91.12 323 THR A O 1
ATOM 2667 N N . THR A 1 324 ? 9.632 13.277 -11.201 1.00 88.38 324 THR A N 1
ATOM 2668 C CA . THR A 1 324 ? 10.510 13.867 -12.218 1.00 88.38 324 THR A CA 1
ATOM 2669 C C . THR A 1 324 ? 10.272 13.285 -13.606 1.00 88.38 324 THR A C 1
ATOM 2671 O O . THR A 1 324 ? 9.879 12.126 -13.729 1.00 88.38 324 THR A O 1
ATOM 2674 N N . GLY A 1 325 ? 10.567 14.061 -14.648 1.00 85.62 325 GLY A N 1
ATOM 2675 C CA . GLY A 1 325 ? 10.404 13.651 -16.048 1.00 85.62 325 GLY A CA 1
ATOM 2676 C C . GLY A 1 325 ? 9.697 14.665 -16.932 1.00 85.62 325 GLY A C 1
ATOM 2677 O O . GLY A 1 325 ? 9.802 14.593 -18.151 1.00 85.62 325 GLY A O 1
ATOM 2678 N N . VAL A 1 326 ? 9.014 15.626 -16.320 1.00 88.19 326 VAL A N 1
ATOM 2679 C CA . VAL A 1 326 ? 8.405 16.792 -16.959 1.00 88.19 326 VAL A CA 1
ATOM 2680 C C . VAL A 1 326 ? 8.289 17.889 -15.886 1.00 88.19 326 VAL A C 1
ATOM 2682 O O . VAL A 1 326 ? 8.129 17.543 -14.712 1.00 88.19 326 VAL A O 1
ATOM 2685 N N . PRO A 1 327 ? 8.353 19.191 -16.212 1.00 87.25 327 PRO A N 1
ATOM 2686 C CA . PRO A 1 327 ? 7.898 20.221 -15.282 1.00 87.25 327 PRO A CA 1
ATOM 2687 C C . PRO A 1 327 ? 6.374 20.109 -15.090 1.00 87.25 327 PRO A C 1
ATOM 2689 O O . PRO A 1 327 ? 5.637 19.861 -16.042 1.00 87.25 327 PRO A O 1
ATOM 2692 N N . LEU A 1 328 ? 5.890 20.276 -13.863 1.00 88.56 328 LEU A N 1
ATOM 2693 C CA . LEU A 1 328 ? 4.503 20.008 -13.462 1.00 88.56 328 LEU A CA 1
ATOM 2694 C C . LEU A 1 328 ? 3.807 21.328 -13.091 1.00 88.56 328 LEU A C 1
ATOM 2696 O O . LEU A 1 328 ? 3.603 21.638 -11.916 1.00 88.56 328 LEU A O 1
ATOM 2700 N N . VAL A 1 329 ? 3.496 22.131 -14.109 1.00 87.19 329 VAL A N 1
ATOM 2701 C CA . VAL A 1 329 ? 2.920 23.482 -13.965 1.00 87.19 329 VAL A CA 1
ATOM 2702 C C . VAL A 1 329 ? 1.473 23.535 -14.455 1.00 87.19 329 VAL A C 1
ATOM 2704 O O . VAL A 1 329 ? 1.091 22.767 -15.340 1.00 87.19 329 VAL A O 1
ATOM 2707 N N . GLN A 1 330 ? 0.664 24.454 -13.917 1.00 81.38 330 GLN A N 1
ATOM 2708 C CA . GLN A 1 330 ? -0.800 24.476 -14.139 1.00 81.38 330 GLN A CA 1
ATOM 2709 C C . GLN A 1 330 ? -1.246 24.547 -15.611 1.00 81.38 330 GLN A C 1
ATOM 2711 O O . GLN A 1 330 ? -2.333 24.085 -15.942 1.00 81.38 330 GLN A O 1
ATOM 2716 N N . HIS A 1 331 ? -0.438 25.142 -16.489 1.00 79.81 331 HIS A N 1
ATOM 2717 C CA . HIS A 1 331 ? -0.777 25.379 -17.896 1.00 79.81 331 HIS A CA 1
ATOM 2718 C C . HIS A 1 331 ? -0.214 24.320 -18.861 1.00 79.81 331 HIS A C 1
ATOM 2720 O O . HIS A 1 331 ? -0.256 24.524 -20.073 1.00 79.81 331 HIS A O 1
ATOM 2726 N N . MET A 1 332 ? 0.334 23.212 -18.347 1.00 80.88 332 MET A N 1
ATOM 2727 C CA . MET A 1 332 ? 0.863 22.113 -19.159 1.00 80.88 332 MET A CA 1
ATOM 2728 C C . MET A 1 332 ? 0.071 20.817 -18.985 1.00 80.88 332 MET A C 1
ATOM 2730 O O . MET A 1 332 ? -0.459 20.519 -17.919 1.00 80.88 332 MET A O 1
ATOM 2734 N N . GLU A 1 333 ? 0.078 20.006 -20.039 1.00 82.31 333 GLU A N 1
ATOM 2735 C CA . GLU A 1 333 ? -0.586 18.701 -20.147 1.00 82.31 333 GLU A CA 1
ATOM 2736 C C . GLU A 1 333 ? 0.166 17.567 -19.411 1.00 82.31 333 GLU A C 1
ATOM 2738 O O . GLU A 1 333 ? 0.301 16.442 -19.895 1.00 82.31 333 GLU A O 1
ATOM 2743 N N . TRP A 1 334 ? 0.700 17.847 -18.219 1.00 87.69 334 TRP A N 1
ATOM 2744 C CA . TRP A 1 334 ? 1.589 16.938 -17.483 1.00 87.69 334 TRP A CA 1
ATOM 2745 C C . TRP A 1 334 ? 0.994 15.550 -17.192 1.00 87.69 334 TRP A C 1
ATOM 2747 O O . TRP A 1 334 ? 1.750 14.596 -16.973 1.00 87.69 334 TRP A O 1
ATOM 2757 N N . GLN A 1 335 ? -0.333 15.413 -17.236 1.00 85.62 335 GLN A N 1
ATOM 2758 C CA . GLN A 1 335 ? -1.067 14.154 -17.096 1.00 85.62 335 GLN A CA 1
ATOM 2759 C C . GLN A 1 335 ? -0.636 13.112 -18.142 1.00 85.62 335 GLN A C 1
ATOM 2761 O O . GLN A 1 335 ? -0.617 11.918 -17.847 1.00 85.62 335 GLN A O 1
ATOM 2766 N N . PHE A 1 336 ? -0.222 13.551 -19.336 1.00 85.31 336 PHE A N 1
ATOM 2767 C CA . PHE A 1 336 ? 0.228 12.672 -20.418 1.00 85.31 336 PHE A CA 1
ATOM 2768 C C . PHE A 1 336 ? 1.709 12.266 -20.319 1.00 85.31 336 PHE A C 1
ATOM 2770 O O . PHE A 1 336 ? 2.163 11.415 -21.082 1.00 85.31 336 PHE A O 1
ATOM 2777 N N . SER A 1 337 ? 2.470 12.798 -19.357 1.00 89.38 337 SER A N 1
ATOM 2778 C CA . SER A 1 337 ? 3.881 12.429 -19.184 1.00 89.38 337 SER A CA 1
ATOM 2779 C C . SER A 1 337 ? 4.058 10.974 -18.736 1.00 89.38 337 SER A C 1
ATOM 2781 O O . SER A 1 337 ? 3.297 10.453 -17.919 1.00 89.38 337 SER A O 1
ATOM 2783 N N . HIS A 1 338 ? 5.108 10.316 -19.234 1.00 91.00 338 HIS A N 1
ATOM 2784 C CA . HIS A 1 338 ? 5.359 8.884 -19.050 1.00 91.00 338 HIS A CA 1
ATOM 2785 C C . HIS A 1 338 ? 5.237 8.395 -17.586 1.00 91.00 338 HIS A C 1
ATOM 2787 O O . HIS A 1 338 ? 4.654 7.333 -17.357 1.00 91.00 338 HIS A O 1
ATOM 2793 N N . ARG A 1 339 ? 5.708 9.148 -16.574 1.00 92.19 339 ARG A N 1
ATOM 2794 C CA . ARG A 1 339 ? 5.571 8.745 -15.155 1.00 92.19 339 ARG A CA 1
ATOM 2795 C C . ARG A 1 339 ? 4.175 8.965 -14.593 1.00 92.19 339 ARG A C 1
ATOM 2797 O O . ARG A 1 339 ? 3.711 8.136 -13.818 1.00 92.19 339 ARG A O 1
ATOM 2804 N N . ILE A 1 340 ? 3.505 10.051 -14.973 1.00 90.19 340 ILE A N 1
ATOM 2805 C CA . ILE A 1 340 ? 2.138 10.314 -14.515 1.00 90.19 340 ILE A CA 1
ATOM 2806 C C . ILE A 1 340 ? 1.182 9.289 -15.136 1.00 90.19 340 ILE A C 1
ATOM 2808 O O . ILE A 1 340 ? 0.394 8.689 -14.411 1.00 90.19 340 ILE A O 1
ATOM 2812 N N . ARG A 1 341 ? 1.340 8.966 -16.427 1.00 89.62 341 ARG A N 1
ATOM 2813 C CA . ARG A 1 341 ? 0.592 7.880 -17.084 1.00 89.62 341 ARG A CA 1
ATOM 2814 C C . ARG A 1 341 ? 0.865 6.508 -16.479 1.00 89.62 341 ARG A C 1
ATOM 2816 O O . ARG A 1 341 ? -0.064 5.717 -16.359 1.00 89.62 341 ARG A O 1
ATOM 2823 N N . MET A 1 342 ? 2.106 6.222 -16.074 1.00 90.19 342 MET A N 1
ATOM 2824 C CA . MET A 1 342 ? 2.426 4.991 -15.340 1.00 90.19 342 MET A CA 1
ATOM 2825 C C . MET A 1 342 ? 1.626 4.925 -14.034 1.00 90.19 342 MET A C 1
ATOM 2827 O O . MET A 1 342 ? 0.989 3.911 -13.767 1.00 90.19 342 MET A O 1
ATOM 2831 N N . MET A 1 343 ? 1.596 6.009 -13.253 1.00 89.12 343 MET A N 1
ATOM 2832 C CA . MET A 1 343 ? 0.816 6.051 -12.013 1.00 89.12 343 MET A CA 1
ATOM 2833 C C . MET A 1 343 ? -0.697 5.998 -12.257 1.00 89.12 343 MET A C 1
ATOM 2835 O O . MET A 1 343 ? -1.390 5.298 -11.528 1.00 89.12 343 MET A O 1
ATOM 2839 N N . ASP A 1 344 ? -1.218 6.611 -13.320 1.00 86.00 344 ASP A N 1
ATOM 2840 C CA . ASP A 1 344 ? -2.630 6.480 -13.713 1.00 86.00 344 ASP A CA 1
ATOM 2841 C C . ASP A 1 344 ? -3.000 5.060 -14.148 1.00 86.00 344 ASP A C 1
ATOM 2843 O O . ASP A 1 344 ? -4.076 4.551 -13.816 1.00 86.00 344 ASP A O 1
ATOM 2847 N N . TRP A 1 345 ? -2.089 4.384 -14.844 1.00 81.81 345 TRP A N 1
ATOM 2848 C CA . TRP A 1 345 ? -2.238 2.995 -15.262 1.00 81.81 345 TRP A CA 1
ATOM 2849 C C . TRP A 1 345 ? -2.261 2.019 -14.071 1.00 81.81 345 TRP A C 1
ATOM 2851 O O . TRP A 1 345 ? -2.957 0.999 -14.168 1.00 81.81 345 TRP A O 1
ATOM 2861 N N . VAL A 1 346 ? -1.579 2.347 -12.961 1.00 82.44 346 VAL A N 1
ATOM 2862 C CA . VAL A 1 346 ? -1.595 1.596 -11.688 1.00 82.44 346 VAL A CA 1
ATOM 2863 C C . VAL A 1 346 ? -2.775 1.981 -10.788 1.00 82.44 346 VAL A C 1
ATOM 2865 O O . VAL A 1 346 ? -3.556 1.111 -10.412 1.00 82.44 346 VAL A O 1
ATOM 2868 N N . GLU A 1 347 ? -2.904 3.258 -10.419 1.00 77.81 347 GLU A N 1
ATOM 2869 C CA . GLU A 1 347 ? -3.807 3.731 -9.360 1.00 77.81 347 GLU A CA 1
ATOM 2870 C C . GLU A 1 347 ? -5.203 4.100 -9.878 1.00 77.81 347 GLU A C 1
ATOM 2872 O O . GLU A 1 347 ? -6.192 3.503 -9.449 1.00 77.81 347 GLU A O 1
ATOM 2877 N N . LYS A 1 348 ? -5.317 5.054 -10.816 1.00 69.88 348 LYS A N 1
ATOM 2878 C CA . LYS A 1 348 ? -6.634 5.512 -11.313 1.00 69.88 348 LYS A CA 1
ATOM 2879 C C . LYS A 1 348 ? -7.372 4.427 -12.096 1.00 69.88 348 LYS A C 1
ATOM 2881 O O . LYS A 1 348 ? -8.597 4.363 -12.070 1.00 69.88 348 LYS A O 1
ATOM 2886 N N . GLY A 1 349 ? -6.632 3.552 -12.775 1.00 64.62 349 GLY A N 1
ATOM 2887 C CA . GLY A 1 349 ? -7.186 2.422 -13.513 1.00 64.62 349 GLY A CA 1
ATOM 2888 C C . GLY A 1 349 ? -7.627 1.231 -12.655 1.00 64.62 349 GLY A C 1
ATOM 2889 O O . GLY A 1 349 ? -8.099 0.258 -13.238 1.00 64.62 349 GLY A O 1
ATOM 2890 N N . MET A 1 350 ? -7.468 1.242 -11.327 1.00 70.06 350 MET A N 1
ATOM 2891 C CA . MET A 1 350 ? -7.634 0.036 -10.497 1.00 70.06 350 MET A CA 1
ATOM 2892 C C . MET A 1 350 ? -9.033 -0.609 -10.613 1.00 70.06 350 MET A C 1
ATOM 2894 O O . MET A 1 350 ? -9.140 -1.832 -10.656 1.00 70.06 350 MET A O 1
ATOM 2898 N N . ASP A 1 351 ? -10.088 0.193 -10.777 1.00 69.88 351 ASP A N 1
ATOM 2899 C CA . ASP A 1 351 ? -11.477 -0.280 -10.920 1.00 69.88 351 ASP A CA 1
ATOM 2900 C C . ASP A 1 351 ? -11.809 -0.833 -12.331 1.00 69.88 351 ASP A C 1
ATOM 2902 O O . ASP A 1 351 ? -12.939 -1.242 -12.596 1.00 69.88 351 ASP A O 1
ATOM 2906 N N . SER A 1 352 ? -10.846 -0.830 -13.264 1.00 81.19 352 SER A N 1
ATOM 2907 C CA . SER A 1 352 ? -11.025 -1.264 -14.660 1.00 81.19 352 SER A CA 1
ATOM 2908 C C . SER A 1 352 ? -10.431 -2.648 -14.947 1.00 81.19 352 SER A C 1
ATOM 2910 O O . SER A 1 352 ? -9.637 -3.186 -14.173 1.00 81.19 352 SER A O 1
ATOM 2912 N N . ASN A 1 353 ? -10.779 -3.227 -16.099 1.00 85.94 353 ASN A N 1
ATOM 2913 C CA . ASN A 1 353 ? -10.159 -4.461 -16.577 1.00 85.94 353 ASN A CA 1
ATOM 2914 C C . ASN A 1 353 ? -8.952 -4.180 -17.481 1.00 85.94 353 ASN A C 1
ATOM 2916 O O . ASN A 1 353 ? -8.903 -3.180 -18.197 1.00 85.94 353 ASN A O 1
ATOM 2920 N N . VAL A 1 354 ? -8.021 -5.129 -17.522 1.00 85.06 354 VAL A N 1
ATOM 2921 C CA . VAL A 1 354 ? -6.954 -5.215 -18.522 1.00 85.06 354 VAL A CA 1
ATOM 2922 C C . VAL A 1 354 ? -7.018 -6.567 -19.228 1.00 85.06 354 VAL A C 1
ATOM 2924 O O . VAL A 1 354 ? -7.308 -7.587 -18.608 1.00 85.06 354 VAL A O 1
ATOM 2927 N N . THR A 1 355 ? -6.774 -6.583 -20.536 1.00 88.62 355 THR A N 1
ATOM 2928 C CA . THR A 1 355 ? -6.629 -7.826 -21.305 1.00 88.62 355 THR A CA 1
ATOM 2929 C C . THR A 1 355 ? -5.189 -8.318 -21.181 1.00 88.62 355 THR A C 1
ATOM 2931 O O . THR A 1 355 ? -4.279 -7.564 -21.531 1.00 88.62 355 THR A O 1
ATOM 2934 N N . ILE A 1 356 ? -4.968 -9.555 -20.735 1.00 90.62 356 ILE A N 1
ATOM 2935 C CA . ILE A 1 356 ? -3.633 -10.167 -20.598 1.00 90.62 356 ILE A CA 1
ATOM 2936 C C . ILE A 1 356 ? -3.520 -11.471 -21.388 1.00 90.62 356 ILE A C 1
ATOM 2938 O O . ILE A 1 356 ? -4.494 -12.209 -21.524 1.00 90.62 356 ILE A O 1
ATOM 2942 N N . LEU A 1 357 ? -2.333 -11.783 -21.893 1.00 92.81 357 LEU A N 1
ATOM 2943 C CA . LEU A 1 357 ? -2.003 -13.107 -22.411 1.00 92.81 357 LEU A CA 1
ATOM 2944 C C . LEU A 1 357 ? -1.744 -14.069 -21.245 1.00 92.81 357 LEU A C 1
ATOM 2946 O O . LEU A 1 357 ? -0.980 -13.760 -20.330 1.00 92.81 357 LEU A O 1
ATOM 2950 N N . SER A 1 358 ? -2.384 -15.240 -21.265 1.00 90.31 358 SER A N 1
ATOM 2951 C CA . SER A 1 358 ? -2.160 -16.271 -20.248 1.00 90.31 358 SER A CA 1
ATOM 2952 C C . SER A 1 358 ? -0.729 -16.833 -20.358 1.00 90.31 358 SER A C 1
ATOM 2954 O O . SER A 1 358 ? -0.244 -17.041 -21.474 1.00 90.31 358 SER A O 1
ATOM 2956 N N . PRO A 1 359 ? -0.046 -17.123 -19.235 1.00 92.38 359 PRO A N 1
ATOM 2957 C CA . PRO A 1 359 ? 1.306 -17.671 -19.269 1.00 92.38 359 PRO A CA 1
ATOM 2958 C C . PRO A 1 359 ? 1.272 -19.131 -19.763 1.00 92.38 359 PRO A C 1
ATOM 2960 O O . PRO A 1 359 ? 0.524 -19.945 -19.197 1.00 92.38 359 PRO A O 1
ATOM 2963 N N . PRO A 1 360 ? 2.039 -19.481 -20.814 1.00 94.00 360 PRO A N 1
ATOM 2964 C CA . PRO A 1 360 ? 1.992 -20.805 -21.423 1.00 94.00 360 PRO A CA 1
ATOM 2965 C C . PRO A 1 360 ? 2.696 -21.847 -20.545 1.00 94.00 360 PRO A C 1
ATOM 2967 O O . PRO A 1 360 ? 3.688 -21.576 -19.875 1.00 94.00 360 PRO A O 1
ATOM 2970 N N . ARG A 1 361 ? 2.217 -23.087 -20.570 1.00 92.44 361 ARG A N 1
ATOM 2971 C CA . ARG A 1 361 ? 2.785 -24.221 -19.822 1.00 92.44 361 ARG A CA 1
ATOM 2972 C C . ARG A 1 361 ? 4.037 -24.789 -20.490 1.00 92.44 361 ARG A C 1
ATOM 2974 O O . ARG A 1 361 ? 4.815 -25.476 -19.832 1.00 92.44 361 ARG A O 1
ATOM 2981 N N . SER A 1 362 ? 4.213 -24.555 -21.791 1.00 91.19 362 SER A N 1
ATOM 2982 C CA . SER A 1 362 ? 5.362 -25.020 -22.574 1.00 91.19 362 SER A CA 1
ATOM 2983 C C . SER A 1 362 ? 5.642 -24.120 -23.783 1.00 91.19 362 SER A C 1
ATOM 2985 O O . SER A 1 362 ? 4.814 -23.295 -24.168 1.00 91.19 362 SER A O 1
ATOM 2987 N N . SER A 1 363 ? 6.804 -24.302 -24.414 1.00 91.06 363 SER A N 1
ATOM 2988 C CA . SER A 1 363 ? 7.227 -23.576 -25.623 1.00 91.06 363 SER A CA 1
ATOM 2989 C C . SER A 1 363 ? 6.405 -23.885 -26.882 1.00 91.06 363 SER A C 1
ATOM 2991 O O . SER A 1 363 ? 6.582 -23.228 -27.906 1.00 91.06 363 SER A O 1
ATOM 2993 N N . GLU A 1 364 ? 5.509 -24.870 -26.821 1.00 92.44 364 GLU A N 1
ATOM 2994 C CA . GLU A 1 364 ? 4.663 -25.340 -27.923 1.00 92.44 364 GLU A CA 1
ATOM 2995 C C . GLU A 1 364 ? 3.188 -24.946 -27.744 1.00 92.44 364 GLU A C 1
ATOM 2997 O O . GLU A 1 364 ? 2.403 -25.067 -28.688 1.00 92.44 364 GLU A O 1
ATOM 3002 N N . GLU A 1 365 ? 2.790 -24.492 -26.550 1.00 93.94 365 GLU A N 1
ATOM 3003 C CA . GLU A 1 365 ? 1.417 -24.069 -26.273 1.00 93.94 365 GLU A CA 1
ATOM 3004 C C . GLU A 1 365 ? 1.103 -22.751 -26.985 1.00 93.94 365 GLU A C 1
ATOM 3006 O O . GLU A 1 365 ? 1.879 -21.795 -26.936 1.00 93.94 365 GLU A O 1
ATOM 3011 N N . ARG A 1 366 ? -0.050 -22.709 -27.666 1.00 93.19 366 ARG A N 1
ATOM 3012 C CA . ARG A 1 366 ? -0.521 -21.516 -28.377 1.00 93.19 366 ARG A CA 1
ATOM 3013 C C . ARG A 1 366 ? -0.852 -20.407 -27.387 1.00 93.19 366 ARG A C 1
ATOM 3015 O O . ARG A 1 366 ? -1.430 -20.682 -26.342 1.00 93.19 366 ARG A O 1
ATOM 3022 N N . VAL A 1 367 ? -0.588 -19.160 -27.770 1.00 91.00 367 VAL A N 1
ATOM 3023 C CA . VAL A 1 367 ? -0.953 -17.977 -26.973 1.00 91.00 367 VAL A CA 1
ATOM 3024 C C . VAL A 1 367 ? -2.455 -17.928 -26.671 1.00 91.00 367 VAL A C 1
ATOM 3026 O O . VAL A 1 367 ? -2.855 -17.554 -25.572 1.00 91.00 367 VAL A O 1
ATOM 3029 N N . GLY A 1 368 ? -3.294 -18.292 -27.645 1.00 90.38 368 GLY A N 1
ATOM 3030 C CA . GLY A 1 368 ? -4.738 -18.110 -27.542 1.00 90.38 368 GLY A CA 1
ATOM 3031 C C . GLY A 1 368 ? -5.142 -16.633 -27.584 1.00 90.38 368 GLY A C 1
ATOM 3032 O O . GLY A 1 368 ? -4.382 -15.765 -28.013 1.00 90.38 368 GLY A O 1
ATOM 3033 N N . LYS A 1 369 ? -6.378 -16.340 -27.174 1.00 87.00 369 LYS A N 1
ATOM 3034 C CA . LYS A 1 369 ? -6.868 -14.961 -27.030 1.00 87.00 369 LYS A CA 1
ATOM 3035 C C . LYS A 1 369 ? -6.574 -14.456 -25.622 1.00 87.00 369 LYS A C 1
ATOM 3037 O O . LYS A 1 369 ? -6.670 -15.228 -24.676 1.00 87.00 369 LYS A O 1
ATOM 3042 N N . GLY A 1 370 ? -6.291 -13.161 -25.496 1.00 88.00 370 GLY A N 1
ATOM 3043 C CA . GLY A 1 370 ? -6.113 -12.536 -24.189 1.00 88.00 370 GLY A CA 1
ATOM 3044 C C . GLY A 1 370 ? -7.379 -12.601 -23.326 1.00 88.00 370 GLY A C 1
ATOM 3045 O O . GLY A 1 370 ? -8.498 -12.462 -23.825 1.00 88.00 370 GLY A O 1
ATOM 3046 N N . GLU A 1 371 ? -7.181 -12.801 -22.029 1.00 89.06 371 GLU A N 1
ATOM 3047 C CA . GLU A 1 371 ? -8.208 -12.875 -20.993 1.00 89.06 371 GLU A CA 1
ATOM 3048 C C . GLU A 1 371 ? -8.416 -11.495 -20.353 1.00 89.06 371 GLU A C 1
ATOM 3050 O O . GLU A 1 371 ? -7.452 -10.784 -20.076 1.00 89.06 371 GLU A O 1
ATOM 3055 N N . SER A 1 372 ? -9.669 -11.097 -20.114 1.00 89.06 372 SER A N 1
ATOM 3056 C CA . SER A 1 372 ? -9.985 -9.833 -19.437 1.00 89.06 372 SER A CA 1
ATOM 3057 C C . SER A 1 372 ? -9.990 -10.036 -17.923 1.00 89.06 372 SER A C 1
ATOM 3059 O O . SER A 1 372 ? -10.832 -10.768 -17.405 1.00 89.06 372 SER A O 1
ATOM 3061 N N . VAL A 1 373 ? -9.075 -9.373 -17.215 1.00 86.44 373 VAL A N 1
ATOM 3062 C CA . VAL A 1 373 ? -8.905 -9.496 -15.761 1.00 86.44 373 VAL A CA 1
ATOM 3063 C C . VAL A 1 373 ? -9.047 -8.144 -15.061 1.00 86.44 373 VAL A C 1
ATOM 3065 O O . VAL A 1 373 ? -8.612 -7.118 -15.580 1.00 86.44 373 VAL A O 1
ATOM 3068 N N . GLY A 1 374 ? -9.651 -8.126 -13.871 1.00 85.06 374 GLY A N 1
ATOM 3069 C CA . GLY A 1 374 ? -9.829 -6.900 -13.085 1.00 85.06 374 GLY A CA 1
ATOM 3070 C C . GLY A 1 374 ? -8.515 -6.406 -12.471 1.00 85.06 374 GLY A C 1
ATOM 3071 O O . GLY A 1 374 ? -7.847 -7.156 -11.746 1.00 85.06 374 GLY A O 1
ATOM 3072 N N . LYS A 1 375 ? -8.155 -5.137 -12.708 1.00 84.00 375 LYS A N 1
ATOM 3073 C CA . LYS A 1 375 ? -6.923 -4.536 -12.172 1.00 84.00 375 LYS A CA 1
ATOM 3074 C C . LYS A 1 375 ? -6.904 -4.529 -10.643 1.00 84.00 375 LYS A C 1
ATOM 3076 O O . LYS A 1 375 ? -5.866 -4.864 -10.089 1.00 84.00 375 LYS A O 1
ATOM 3081 N N . ALA A 1 376 ? -8.031 -4.319 -9.961 1.00 80.81 376 ALA A N 1
ATOM 3082 C CA . ALA A 1 376 ? -8.136 -4.403 -8.497 1.00 80.81 376 ALA A CA 1
ATOM 3083 C C . ALA A 1 376 ? -7.649 -5.738 -7.901 1.00 80.81 376 ALA A C 1
ATOM 3085 O O . ALA A 1 376 ? -7.197 -5.780 -6.758 1.00 80.81 376 ALA A O 1
ATOM 3086 N N . ARG A 1 377 ? -7.691 -6.833 -8.675 1.00 81.00 377 ARG A N 1
ATOM 3087 C CA . ARG A 1 377 ? -7.215 -8.161 -8.254 1.00 81.00 377 ARG A CA 1
ATOM 3088 C C . ARG A 1 377 ? -5.782 -8.448 -8.721 1.00 81.00 377 ARG A C 1
ATOM 3090 O O . ARG A 1 377 ? -5.012 -9.075 -7.993 1.00 81.00 377 ARG A O 1
ATOM 3097 N N . TYR A 1 378 ? -5.406 -7.969 -9.909 1.00 85.25 378 TYR A N 1
ATOM 3098 C CA . TYR A 1 378 ? -4.067 -8.166 -10.480 1.00 85.25 378 TYR A CA 1
ATOM 3099 C C . TYR A 1 378 ? -3.028 -7.155 -9.989 1.00 85.25 378 TYR A C 1
ATOM 3101 O O . TYR A 1 378 ? -1.965 -7.571 -9.541 1.00 85.25 378 TYR A O 1
ATOM 3109 N N . GLY A 1 379 ? -3.332 -5.857 -10.020 1.00 88.12 379 GLY A N 1
ATOM 3110 C CA . GLY A 1 379 ? -2.452 -4.752 -9.625 1.00 88.12 379 GLY A CA 1
ATOM 3111 C C . GLY A 1 379 ? -1.744 -4.999 -8.293 1.00 88.12 379 GLY A C 1
ATOM 3112 O O . GLY A 1 379 ? -0.526 -5.161 -8.303 1.00 88.12 379 GLY A O 1
ATOM 3113 N N . PRO A 1 380 ? -2.469 -5.145 -7.168 1.00 85.81 380 PRO A N 1
ATOM 3114 C CA . PRO A 1 380 ? -1.851 -5.353 -5.857 1.00 85.81 380 PRO A CA 1
ATOM 3115 C C . PRO A 1 380 ? -1.019 -6.647 -5.759 1.00 85.81 380 PRO A C 1
ATOM 3117 O O . PRO A 1 380 ? -0.006 -6.691 -5.068 1.00 85.81 380 PRO A O 1
ATOM 3120 N N . THR A 1 381 ? -1.403 -7.698 -6.492 1.00 85.25 381 THR A N 1
ATOM 3121 C CA . THR A 1 381 ? -0.719 -9.007 -6.499 1.00 85.25 381 THR A CA 1
ATOM 3122 C C . THR A 1 381 ? 0.549 -9.032 -7.360 1.00 85.25 381 THR A C 1
ATOM 3124 O O . THR A 1 381 ? 1.390 -9.915 -7.183 1.00 85.25 381 THR A O 1
ATOM 3127 N N . MET A 1 382 ? 0.668 -8.113 -8.322 1.00 89.50 382 MET A N 1
ATOM 3128 C CA . MET A 1 382 ? 1.649 -8.173 -9.415 1.00 89.50 382 MET A CA 1
ATOM 3129 C C . MET A 1 382 ? 2.560 -6.945 -9.482 1.00 89.50 382 MET A C 1
ATOM 3131 O O . MET A 1 382 ? 3.643 -7.046 -10.051 1.00 89.50 382 MET A O 1
ATOM 3135 N N . LEU A 1 383 ? 2.157 -5.805 -8.919 1.00 92.00 383 LEU A N 1
ATOM 3136 C CA . LEU A 1 383 ? 2.860 -4.526 -9.012 1.00 92.00 383 LEU A CA 1
ATOM 3137 C C . LEU A 1 383 ? 3.201 -3.975 -7.621 1.00 92.00 383 LEU A C 1
ATOM 3139 O O . LEU A 1 383 ? 2.432 -4.096 -6.667 1.00 92.00 383 LEU A O 1
ATOM 3143 N N . ASP A 1 384 ? 4.355 -3.327 -7.525 1.00 91.88 384 ASP A N 1
ATOM 3144 C CA . ASP A 1 384 ? 4.746 -2.482 -6.399 1.00 91.88 384 ASP A CA 1
ATOM 3145 C C . ASP A 1 384 ? 5.351 -1.182 -6.937 1.00 91.88 384 ASP A C 1
ATOM 3147 O O . ASP A 1 384 ? 6.565 -0.968 -6.916 1.00 91.88 384 ASP A O 1
ATOM 3151 N N . ILE A 1 385 ? 4.481 -0.346 -7.499 1.00 92.31 385 ILE A N 1
ATOM 3152 C CA . ILE A 1 385 ? 4.814 0.885 -8.217 1.00 92.31 385 ILE A CA 1
ATOM 3153 C C . ILE A 1 385 ? 4.142 2.045 -7.480 1.00 92.31 385 ILE A C 1
ATOM 3155 O O . ILE A 1 385 ? 2.919 2.065 -7.380 1.00 92.31 385 ILE A O 1
ATOM 3159 N N . ALA A 1 386 ? 4.934 2.987 -6.963 1.00 91.62 386 ALA A N 1
ATOM 3160 C CA . ALA A 1 386 ? 4.431 4.197 -6.308 1.00 91.62 386 ALA A CA 1
ATOM 3161 C C . ALA A 1 386 ? 5.428 5.358 -6.412 1.00 91.62 386 ALA A C 1
ATOM 3163 O O . ALA A 1 386 ? 6.639 5.142 -6.572 1.00 91.62 386 ALA A O 1
ATOM 3164 N N . PHE A 1 387 ? 4.942 6.592 -6.257 1.00 92.81 387 PHE A N 1
ATOM 3165 C CA . PHE A 1 387 ? 5.832 7.732 -6.050 1.00 92.81 387 PHE A CA 1
ATOM 3166 C C . PHE A 1 387 ? 6.494 7.674 -4.663 1.00 92.81 387 PHE A C 1
ATOM 3168 O O . PHE A 1 387 ? 5.939 7.137 -3.701 1.00 92.81 387 PHE A O 1
ATOM 3175 N N . SER A 1 388 ? 7.708 8.219 -4.567 1.00 90.75 388 SER A N 1
ATOM 3176 C CA . SER A 1 388 ? 8.515 8.251 -3.343 1.00 90.75 388 SER A CA 1
ATOM 3177 C C . SER A 1 388 ? 8.831 9.672 -2.879 1.00 90.75 388 SER A C 1
ATOM 3179 O O . SER A 1 388 ? 9.216 10.491 -3.717 1.00 90.75 388 SER A O 1
ATOM 3181 N N . ASP A 1 389 ? 8.844 9.890 -1.563 1.00 87.00 389 ASP A N 1
ATOM 3182 C CA . ASP A 1 389 ? 9.005 11.199 -0.902 1.00 87.00 389 ASP A CA 1
ATOM 3183 C C . ASP A 1 389 ? 7.832 12.154 -1.233 1.00 87.00 389 ASP A C 1
ATOM 3185 O O . ASP A 1 389 ? 6.746 11.693 -1.560 1.00 87.00 389 ASP A O 1
ATOM 3189 N N . ASP A 1 390 ? 8.022 13.473 -1.139 1.00 85.50 390 ASP A N 1
ATOM 3190 C CA . ASP A 1 390 ? 7.071 14.470 -1.651 1.00 85.50 390 ASP A CA 1
ATOM 3191 C C . ASP A 1 390 ? 7.169 14.639 -3.187 1.00 85.50 390 ASP A C 1
ATOM 3193 O O . ASP A 1 390 ? 8.241 14.411 -3.770 1.00 85.50 390 ASP A O 1
ATOM 3197 N N . PRO A 1 391 ? 6.097 15.106 -3.864 1.00 88.19 391 PRO A N 1
ATOM 3198 C CA . PRO A 1 391 ? 6.182 15.545 -5.254 1.00 88.19 391 PRO A CA 1
ATOM 3199 C C . PRO A 1 391 ? 7.177 16.704 -5.414 1.00 88.19 391 PRO A C 1
ATOM 3201 O O . PRO A 1 391 ? 7.271 17.602 -4.578 1.00 88.19 391 PRO A O 1
ATOM 3204 N N . GLY A 1 392 ? 7.916 16.689 -6.522 1.00 86.00 392 GLY A N 1
ATOM 3205 C CA . GLY A 1 392 ? 8.878 17.724 -6.901 1.00 86.00 392 GLY A CA 1
ATOM 3206 C C . GLY A 1 392 ? 8.786 18.082 -8.385 1.00 86.00 392 GLY A C 1
ATOM 3207 O O . GLY A 1 392 ? 8.128 17.383 -9.152 1.00 86.00 392 GLY A O 1
ATOM 3208 N N . GLN A 1 393 ? 9.462 19.169 -8.778 1.00 86.81 393 GLN A N 1
ATOM 3209 C CA . GLN A 1 393 ? 9.326 19.821 -10.095 1.00 86.81 393 GLN A CA 1
ATOM 3210 C C . GLN A 1 393 ? 7.897 20.319 -10.411 1.00 86.81 393 GLN A C 1
ATOM 3212 O O . GLN A 1 393 ? 7.557 20.490 -11.578 1.00 86.81 393 GLN A O 1
ATOM 3217 N N . CYS A 1 394 ? 7.080 20.580 -9.385 1.00 91.25 394 CYS A N 1
ATOM 3218 C CA . CYS A 1 394 ? 5.714 21.096 -9.501 1.00 91.25 394 CYS A CA 1
ATOM 3219 C C . CYS A 1 394 ? 5.553 22.521 -8.961 1.00 91.25 394 CYS A C 1
ATOM 3221 O O . CYS A 1 394 ? 6.244 22.918 -8.020 1.00 91.25 394 CYS A O 1
ATOM 3223 N N . ASP A 1 395 ? 4.599 23.260 -9.535 1.00 92.38 395 ASP A N 1
ATOM 3224 C CA . ASP A 1 395 ? 4.027 24.446 -8.887 1.00 92.38 395 ASP A CA 1
ATOM 3225 C C . ASP A 1 395 ? 3.370 24.025 -7.557 1.00 92.38 395 ASP A C 1
ATOM 3227 O O . ASP A 1 395 ? 2.803 22.930 -7.502 1.00 92.38 395 ASP A O 1
ATOM 3231 N N . PRO A 1 396 ? 3.359 24.861 -6.498 1.00 91.31 396 PRO A N 1
ATOM 3232 C CA . PRO A 1 396 ? 2.808 24.482 -5.192 1.00 91.31 396 PRO A CA 1
ATOM 3233 C C . PRO A 1 396 ? 1.379 23.921 -5.250 1.00 91.31 396 PRO A C 1
ATOM 3235 O O . PRO A 1 396 ? 1.094 22.896 -4.631 1.00 91.31 396 PRO A O 1
ATOM 3238 N N . ASP A 1 397 ? 0.506 24.537 -6.050 1.00 90.81 397 ASP A N 1
ATOM 3239 C CA . ASP A 1 397 ? -0.877 24.084 -6.235 1.00 90.81 397 ASP A CA 1
ATOM 3240 C C . ASP A 1 397 ? -0.947 22.700 -6.902 1.00 90.81 397 ASP A C 1
ATOM 3242 O O . ASP A 1 397 ? -1.735 21.854 -6.481 1.00 90.81 397 ASP A O 1
ATOM 3246 N N . VAL A 1 398 ? -0.084 22.441 -7.894 1.00 91.00 398 VAL A N 1
ATOM 3247 C CA . VAL A 1 398 ? 0.008 21.144 -8.586 1.00 91.00 398 VAL A CA 1
ATOM 3248 C C . VAL A 1 398 ? 0.619 20.090 -7.660 1.00 91.00 398 VAL A C 1
ATOM 3250 O O . VAL A 1 398 ? 0.146 18.958 -7.631 1.00 91.00 398 VAL A O 1
ATOM 3253 N N . CYS A 1 399 ? 1.608 20.438 -6.830 1.00 91.56 399 CYS A N 1
ATOM 3254 C CA . CYS A 1 399 ? 2.133 19.533 -5.804 1.00 91.56 399 CYS A CA 1
ATOM 3255 C C . CYS A 1 399 ? 1.026 19.082 -4.830 1.00 91.56 399 CYS A C 1
ATOM 3257 O O . CYS A 1 399 ? 0.909 17.895 -4.517 1.00 91.56 399 CYS A O 1
ATOM 3259 N N . GLU A 1 400 ? 0.187 20.014 -4.372 1.00 89.81 400 GLU A N 1
ATOM 3260 C CA . GLU A 1 400 ? -0.935 19.725 -3.472 1.00 89.81 400 GLU A CA 1
ATOM 3261 C C . GLU A 1 400 ? -2.132 19.062 -4.177 1.00 89.81 400 GLU A C 1
ATOM 3263 O O . GLU A 1 400 ? -2.960 18.433 -3.517 1.00 89.81 400 GLU A O 1
ATOM 3268 N N . GLU A 1 401 ? -2.254 19.166 -5.500 1.00 89.06 401 GLU A N 1
ATOM 3269 C CA . GLU A 1 401 ? -3.160 18.339 -6.307 1.00 89.06 401 GLU A CA 1
ATOM 3270 C C . GLU A 1 401 ? -2.641 16.896 -6.401 1.00 89.06 401 GLU A C 1
ATOM 3272 O O . GLU A 1 401 ? -3.363 15.954 -6.064 1.00 89.06 401 GLU A O 1
ATOM 3277 N N . LEU A 1 402 ? -1.364 16.710 -6.747 1.00 89.25 402 LEU A N 1
ATOM 3278 C CA . LEU A 1 402 ? -0.719 15.399 -6.862 1.00 89.25 402 LEU A CA 1
ATOM 3279 C C . LEU A 1 402 ? -0.824 14.593 -5.560 1.00 89.25 402 LEU A C 1
ATOM 3281 O O . LEU A 1 402 ? -1.197 13.422 -5.616 1.00 89.25 402 LEU A O 1
ATOM 3285 N N . LYS A 1 403 ? -0.596 15.211 -4.391 1.00 87.69 403 LYS A N 1
ATOM 3286 C CA . LYS A 1 403 ? -0.766 14.567 -3.066 1.00 87.69 403 LYS A CA 1
ATOM 3287 C C . LYS A 1 403 ? -2.192 14.091 -2.771 1.00 87.69 403 LYS A C 1
ATOM 3289 O O . LYS A 1 403 ? -2.379 13.198 -1.947 1.00 87.69 403 LYS A O 1
ATOM 3294 N N . LYS A 1 404 ? -3.207 14.694 -3.399 1.00 85.38 404 LYS A N 1
ATOM 3295 C CA . LYS A 1 404 ? -4.610 14.257 -3.285 1.00 85.38 404 LYS A CA 1
ATOM 3296 C C . LYS A 1 404 ? -4.910 13.129 -4.269 1.00 85.38 404 LYS A C 1
ATOM 3298 O O . LYS A 1 404 ? -5.679 12.228 -3.936 1.00 85.38 404 LYS A O 1
ATOM 3303 N N . MET A 1 405 ? -4.306 13.175 -5.459 1.00 84.62 405 MET A N 1
ATOM 3304 C CA . MET A 1 405 ? -4.536 12.193 -6.519 1.00 84.62 405 MET A CA 1
ATOM 3305 C C . MET A 1 405 ? -3.815 10.859 -6.301 1.00 84.62 405 MET A C 1
ATOM 3307 O O . MET A 1 405 ? -4.439 9.829 -6.540 1.00 84.62 405 MET A O 1
ATOM 3311 N N . TYR A 1 406 ? -2.553 10.870 -5.858 1.00 86.88 406 TYR A N 1
ATOM 3312 C CA . TYR A 1 406 ? -1.688 9.680 -5.816 1.00 86.88 406 TYR A CA 1
ATOM 3313 C C . TYR A 1 406 ? -1.214 9.311 -4.409 1.00 86.88 406 TYR A C 1
ATOM 3315 O O . TYR A 1 406 ? -1.148 10.159 -3.512 1.00 86.88 406 TYR A O 1
ATOM 3323 N N . GLU A 1 407 ? -0.845 8.046 -4.215 1.00 83.00 407 GLU A N 1
ATOM 3324 C CA . GLU A 1 407 ? -0.242 7.563 -2.971 1.00 83.00 407 GLU A CA 1
ATOM 3325 C C . GLU A 1 407 ? 1.287 7.744 -3.004 1.00 83.00 407 GLU A C 1
ATOM 3327 O O . GLU A 1 407 ? 2.020 7.084 -3.740 1.00 83.00 407 GLU A O 1
ATOM 3332 N N . PHE A 1 408 ? 1.778 8.679 -2.187 1.00 87.12 408 PHE A N 1
ATOM 3333 C CA . PHE A 1 408 ? 3.208 8.901 -1.980 1.00 87.12 408 PHE A CA 1
ATOM 3334 C C . PHE A 1 408 ? 3.709 8.045 -0.816 1.00 87.12 408 PHE A C 1
ATOM 3336 O O . PHE A 1 408 ? 3.065 7.956 0.230 1.00 87.12 408 PHE A O 1
ATOM 3343 N N . THR A 1 409 ? 4.862 7.411 -1.015 1.00 86.19 409 THR A N 1
ATOM 3344 C CA . THR A 1 409 ? 5.426 6.390 -0.121 1.00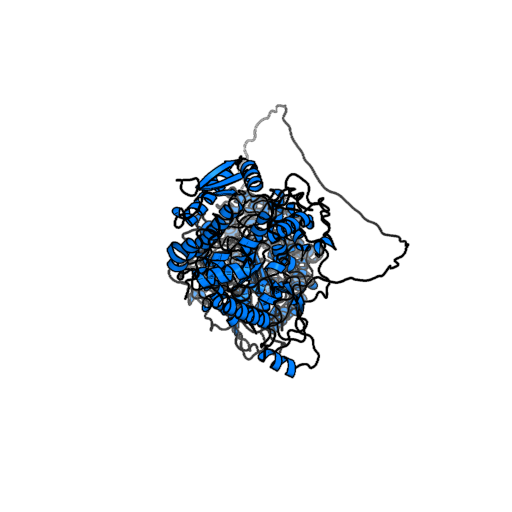 86.19 409 THR A CA 1
ATOM 3345 C C . THR A 1 409 ? 6.862 6.736 0.276 1.00 86.19 409 THR A C 1
ATOM 3347 O O . THR A 1 409 ? 7.490 7.631 -0.299 1.00 86.19 409 THR A O 1
ATOM 3350 N N . ARG A 1 410 ? 7.444 6.030 1.254 1.00 86.88 410 ARG A N 1
ATOM 3351 C CA . ARG A 1 410 ? 8.853 6.260 1.613 1.00 86.88 410 ARG A CA 1
ATOM 3352 C C . ARG A 1 410 ? 9.795 5.786 0.503 1.00 86.88 410 ARG A C 1
ATOM 3354 O O . ARG A 1 410 ? 9.613 4.716 -0.082 1.00 86.88 410 ARG A O 1
ATOM 3361 N N . ARG A 1 411 ? 10.876 6.529 0.255 1.00 87.50 411 ARG A N 1
ATOM 3362 C CA . ARG A 1 411 ? 11.961 6.052 -0.610 1.00 87.50 411 ARG A CA 1
ATOM 3363 C C . ARG A 1 411 ? 12.632 4.806 -0.020 1.00 87.50 411 ARG A C 1
ATOM 3365 O O . ARG A 1 411 ? 12.970 4.752 1.161 1.00 87.50 411 ARG A O 1
ATOM 3372 N N . GLN A 1 412 ? 12.861 3.815 -0.877 1.00 87.75 412 GLN A N 1
ATOM 3373 C CA . GLN A 1 412 ? 13.551 2.570 -0.539 1.00 87.75 412 GLN A CA 1
ATOM 3374 C C . GLN A 1 412 ? 15.037 2.637 -0.922 1.00 87.75 412 GLN A C 1
ATOM 3376 O O . GLN A 1 412 ? 15.397 3.146 -1.989 1.00 87.75 412 GLN A O 1
ATOM 3381 N N . SER A 1 413 ? 15.905 2.072 -0.086 1.00 88.19 413 SER A N 1
ATOM 3382 C CA . SER A 1 413 ? 17.328 1.863 -0.384 1.00 88.19 413 SER A CA 1
ATOM 3383 C C . SER A 1 413 ? 17.537 0.809 -1.479 1.00 88.19 413 SER A C 1
ATOM 3385 O O . SER A 1 413 ? 16.687 -0.051 -1.703 1.00 88.19 413 SER A O 1
ATOM 3387 N N . GLN A 1 414 ? 18.701 0.811 -2.135 1.00 89.12 414 GLN A N 1
ATOM 3388 C CA . GLN A 1 414 ? 19.036 -0.189 -3.164 1.00 89.12 414 GLN A CA 1
ATOM 3389 C C . GLN A 1 414 ? 18.944 -1.633 -2.641 1.00 89.12 414 GLN A C 1
ATOM 3391 O O . GLN A 1 414 ? 18.497 -2.525 -3.358 1.00 89.12 414 GLN A O 1
ATOM 3396 N N . LYS A 1 415 ? 19.292 -1.863 -1.367 1.00 86.25 415 LYS A N 1
ATOM 3397 C CA . LYS A 1 415 ? 19.183 -3.173 -0.711 1.00 86.25 415 LYS A CA 1
ATOM 3398 C C . LYS A 1 415 ? 17.731 -3.625 -0.523 1.00 86.25 415 LYS A C 1
ATOM 3400 O O . LYS A 1 415 ? 17.451 -4.815 -0.647 1.00 86.25 415 LYS A O 1
ATOM 3405 N N . GLU A 1 416 ? 16.806 -2.703 -0.263 1.00 87.62 416 GLU A N 1
ATOM 3406 C CA . GLU A 1 416 ? 15.368 -3.001 -0.224 1.00 87.62 416 GLU A CA 1
ATOM 3407 C C . GLU A 1 416 ? 14.827 -3.286 -1.630 1.00 87.62 416 GLU A C 1
ATOM 3409 O O . GLU A 1 416 ? 14.199 -4.321 -1.832 1.00 87.62 416 GLU A O 1
ATOM 3414 N N . GLN A 1 417 ? 15.174 -2.455 -2.619 1.00 91.06 417 GLN A N 1
ATOM 3415 C CA . GLN A 1 417 ? 14.793 -2.661 -4.026 1.00 91.06 417 GLN A CA 1
ATOM 3416 C C . GLN A 1 417 ? 15.376 -3.969 -4.603 1.00 91.06 417 GLN A C 1
ATOM 3418 O O . GLN A 1 417 ? 14.750 -4.631 -5.426 1.00 91.06 417 GLN A O 1
ATOM 3423 N N . SER A 1 418 ? 16.535 -4.428 -4.118 1.00 90.25 418 SER A N 1
ATOM 3424 C CA . SER A 1 418 ? 17.117 -5.712 -4.535 1.00 90.25 418 SER A CA 1
ATOM 3425 C C . SER A 1 418 ? 16.348 -6.951 -4.041 1.00 90.25 418 SER A C 1
ATOM 3427 O O . SER A 1 418 ? 16.648 -8.059 -4.485 1.00 90.25 418 SER A O 1
ATOM 3429 N N . ARG A 1 419 ? 15.332 -6.810 -3.172 1.00 90.94 419 ARG A N 1
ATOM 3430 C CA . ARG A 1 419 ? 14.469 -7.930 -2.734 1.00 90.94 419 ARG A CA 1
ATOM 3431 C C . ARG A 1 419 ? 13.519 -8.435 -3.820 1.00 90.94 419 ARG A C 1
ATOM 3433 O O . ARG A 1 419 ? 13.043 -9.564 -3.707 1.00 90.94 419 ARG A O 1
ATOM 3440 N N . TYR A 1 420 ? 13.251 -7.623 -4.839 1.00 93.69 420 TYR A N 1
ATOM 3441 C CA . TYR A 1 420 ? 12.301 -7.925 -5.905 1.00 93.69 420 TYR A CA 1
ATOM 3442 C C . TYR A 1 420 ? 12.987 -8.696 -7.041 1.00 93.69 420 TYR A C 1
ATOM 3444 O O . TYR A 1 420 ? 14.142 -8.420 -7.400 1.00 93.69 420 TYR A O 1
ATOM 3452 N N . LYS A 1 421 ? 12.281 -9.684 -7.606 1.00 95.19 421 LYS A N 1
ATOM 3453 C CA . LYS A 1 421 ? 12.715 -10.429 -8.809 1.00 95.19 421 LYS A CA 1
ATOM 3454 C C . LYS A 1 421 ? 12.591 -9.614 -10.094 1.00 95.19 421 LYS A C 1
ATOM 3456 O O . LYS A 1 421 ? 13.375 -9.832 -11.015 1.00 95.19 421 LYS A O 1
ATOM 3461 N N . TYR A 1 422 ? 11.657 -8.669 -10.131 1.00 97.50 422 TYR A N 1
ATOM 3462 C CA . TYR A 1 422 ? 11.297 -7.885 -11.308 1.00 97.50 422 TYR A CA 1
ATOM 3463 C C . TYR A 1 422 ? 11.351 -6.398 -10.953 1.00 97.50 422 TYR A C 1
ATOM 3465 O O . TYR A 1 422 ? 10.704 -5.980 -9.995 1.00 97.50 422 TYR A O 1
ATOM 3473 N N . ILE A 1 423 ? 12.115 -5.596 -11.696 1.00 97.81 423 ILE A N 1
ATOM 3474 C CA . ILE A 1 423 ? 12.206 -4.145 -11.466 1.00 97.81 423 ILE A CA 1
ATOM 3475 C C . ILE A 1 423 ? 11.981 -3.407 -12.783 1.00 97.81 423 ILE A C 1
ATOM 3477 O O . ILE A 1 423 ? 12.524 -3.793 -13.821 1.00 97.81 423 ILE A O 1
ATOM 3481 N N . PHE A 1 424 ? 11.192 -2.338 -12.731 1.00 97.50 424 PHE A N 1
ATOM 3482 C CA . PHE A 1 424 ? 10.953 -1.450 -13.855 1.00 97.50 424 PHE A CA 1
ATOM 3483 C C . PHE A 1 424 ? 11.971 -0.301 -13.878 1.00 97.50 424 PHE A C 1
ATOM 3485 O O . PHE A 1 424 ? 12.254 0.371 -12.874 1.00 97.50 424 PHE A O 1
ATOM 3492 N N . ASP A 1 425 ? 12.531 -0.071 -15.056 1.00 96.06 425 ASP A N 1
ATOM 3493 C CA . ASP A 1 425 ? 13.357 1.073 -15.389 1.00 96.06 425 ASP A CA 1
ATOM 3494 C C . ASP A 1 425 ? 12.614 1.947 -16.398 1.00 96.06 425 ASP A C 1
ATOM 3496 O O . ASP A 1 425 ? 12.296 1.515 -17.504 1.00 96.06 425 ASP A O 1
ATOM 3500 N N . VAL A 1 426 ? 12.330 3.176 -15.982 1.00 94.88 426 VAL A N 1
ATOM 3501 C CA . VAL A 1 426 ? 11.664 4.198 -16.786 1.00 94.88 426 VAL A CA 1
ATOM 3502 C C . VAL A 1 426 ? 12.444 5.497 -16.659 1.00 94.88 426 VAL A C 1
ATOM 3504 O O . VAL A 1 426 ? 13.025 5.785 -15.603 1.00 94.88 426 VAL A O 1
ATOM 3507 N N . ASP A 1 427 ? 12.456 6.248 -17.752 1.00 93.56 427 ASP A N 1
ATOM 3508 C CA . ASP A 1 427 ? 13.123 7.537 -17.904 1.00 93.56 427 ASP A CA 1
ATOM 3509 C C . ASP A 1 427 ? 12.775 8.543 -16.794 1.00 93.56 427 ASP A C 1
ATOM 3511 O O . ASP A 1 427 ? 11.802 8.400 -16.046 1.00 93.56 427 ASP A O 1
ATOM 3515 N N . GLY A 1 428 ? 13.660 9.519 -16.608 1.00 89.69 428 GLY A N 1
ATOM 3516 C CA . GLY A 1 428 ? 13.458 10.712 -15.789 1.00 89.69 428 GLY A CA 1
ATOM 3517 C C . GLY A 1 428 ? 13.287 11.931 -16.680 1.00 89.69 428 GLY A C 1
ATOM 3518 O O . GLY A 1 428 ? 12.573 11.860 -17.675 1.00 89.69 428 GLY A O 1
ATOM 3519 N N . ASN A 1 429 ? 13.930 13.051 -16.321 1.00 86.62 429 ASN A N 1
ATOM 3520 C CA . ASN A 1 429 ? 13.983 14.229 -17.200 1.00 86.62 429 ASN A CA 1
ATOM 3521 C C . ASN A 1 429 ? 14.532 13.806 -18.570 1.00 86.62 429 ASN A C 1
ATOM 3523 O O . ASN A 1 429 ? 13.881 14.009 -19.592 1.00 86.62 429 ASN A O 1
ATOM 3527 N N . ALA A 1 430 ? 15.656 13.085 -18.542 1.00 86.81 430 ALA A N 1
ATOM 3528 C CA . ALA A 1 430 ? 16.177 12.315 -19.659 1.00 86.81 430 ALA A CA 1
ATOM 3529 C C . ALA A 1 430 ? 16.222 10.808 -19.326 1.00 86.81 430 ALA A C 1
ATOM 3531 O O . ALA A 1 430 ? 15.277 10.268 -18.755 1.00 86.81 430 ALA A O 1
ATOM 3532 N N . TRP A 1 431 ? 17.309 10.120 -19.662 1.00 87.69 431 TRP A N 1
ATOM 3533 C CA . TRP A 1 431 ? 17.564 8.707 -19.356 1.00 87.69 431 TRP A CA 1
ATOM 3534 C C . TRP A 1 431 ? 17.500 8.343 -17.847 1.00 87.69 431 TRP A C 1
ATOM 3536 O O . TRP A 1 431 ? 17.507 9.197 -16.954 1.00 87.69 431 TRP A O 1
ATOM 3546 N N . SER A 1 432 ? 17.474 7.041 -17.530 1.00 88.88 432 SER A N 1
ATOM 3547 C CA . SER A 1 432 ? 17.465 6.555 -16.139 1.00 88.88 432 SER A CA 1
ATOM 3548 C C . SER A 1 432 ? 18.868 6.335 -15.560 1.00 88.88 432 SER A C 1
ATOM 3550 O O . SER A 1 432 ? 19.495 5.288 -15.751 1.00 88.88 432 SER A O 1
ATOM 3552 N N . GLY A 1 433 ? 19.287 7.261 -14.688 1.00 86.75 433 GLY A N 1
ATOM 3553 C CA . GLY A 1 433 ? 20.504 7.176 -13.863 1.00 86.75 433 GLY A CA 1
ATOM 3554 C C . GLY A 1 433 ? 20.716 5.880 -13.068 1.00 86.75 433 GLY A C 1
ATOM 3555 O O . GLY A 1 433 ? 21.819 5.616 -12.593 1.00 86.75 433 GLY A O 1
ATOM 3556 N N . ARG A 1 434 ? 19.673 5.059 -12.903 1.00 89.00 434 ARG A N 1
ATOM 3557 C CA . ARG A 1 434 ? 19.680 3.849 -12.067 1.00 89.00 434 ARG A CA 1
ATOM 3558 C C . ARG A 1 434 ? 20.076 2.580 -12.822 1.00 89.00 434 ARG A C 1
ATOM 3560 O O . ARG A 1 434 ? 20.430 1.592 -12.181 1.00 89.00 434 ARG A O 1
ATOM 3567 N N . PHE A 1 435 ? 19.993 2.575 -14.154 1.00 91.38 435 PHE A N 1
ATOM 3568 C CA . PHE A 1 435 ? 19.955 1.334 -14.932 1.00 91.38 435 PHE A CA 1
ATOM 3569 C C . PHE A 1 435 ? 21.159 0.405 -14.689 1.00 91.38 435 PHE A C 1
ATOM 3571 O O . PHE A 1 435 ? 20.987 -0.808 -14.565 1.00 91.38 435 PHE A O 1
ATOM 3578 N N . LYS A 1 436 ? 22.367 0.956 -14.507 1.00 90.69 436 LYS A N 1
ATOM 3579 C CA . LYS A 1 436 ? 23.565 0.148 -14.239 1.00 90.69 436 LYS A CA 1
ATOM 3580 C C . LYS A 1 436 ? 23.478 -0.670 -12.941 1.00 90.69 436 LYS A C 1
ATOM 3582 O O . LYS A 1 436 ? 23.771 -1.868 -12.960 1.00 90.69 436 LYS A O 1
ATOM 3587 N N . TRP A 1 437 ? 23.113 -0.046 -11.816 1.00 90.12 437 TRP A N 1
ATOM 3588 C CA . TRP A 1 437 ? 23.029 -0.753 -10.529 1.00 90.12 437 TRP A CA 1
ATOM 3589 C C . TRP A 1 437 ? 21.796 -1.659 -10.465 1.00 90.12 437 TRP A C 1
ATOM 3591 O O . TRP A 1 437 ? 21.821 -2.699 -9.808 1.00 90.12 437 TRP A O 1
ATOM 3601 N N . LEU A 1 438 ? 20.738 -1.318 -11.209 1.00 93.19 438 LEU A N 1
ATOM 3602 C CA . LEU A 1 438 ? 19.603 -2.213 -11.415 1.00 93.19 438 LEU A CA 1
ATOM 3603 C C . LEU A 1 438 ? 20.057 -3.523 -12.071 1.00 93.19 438 LEU A C 1
ATOM 3605 O O . LEU A 1 438 ? 19.755 -4.590 -11.537 1.00 93.19 438 LEU A O 1
ATOM 3609 N N . LEU A 1 439 ? 20.872 -3.472 -13.131 1.00 92.62 439 LEU A N 1
ATOM 3610 C CA . LEU A 1 439 ? 21.467 -4.678 -13.725 1.00 92.62 439 LEU A CA 1
ATOM 3611 C C . LEU A 1 439 ? 22.338 -5.470 -12.728 1.00 92.62 439 LEU A C 1
ATOM 3613 O O . LEU A 1 439 ? 22.323 -6.697 -12.769 1.00 92.62 439 LEU A O 1
ATOM 3617 N N . SER A 1 440 ? 23.065 -4.825 -11.803 1.00 89.12 440 SER A N 1
ATOM 3618 C CA . SER A 1 440 ? 23.872 -5.550 -10.800 1.00 89.12 440 SER A CA 1
ATOM 3619 C C . SER A 1 440 ? 23.055 -6.158 -9.644 1.00 89.12 440 SER A C 1
ATOM 3621 O O . SER A 1 440 ? 23.566 -7.013 -8.921 1.00 89.12 440 SER A O 1
ATOM 3623 N N . SER A 1 441 ? 21.770 -5.810 -9.502 1.00 91.25 441 SER A N 1
ATOM 3624 C CA . SER A 1 441 ? 20.890 -6.239 -8.396 1.00 91.25 441 SER A CA 1
ATOM 3625 C C . SER A 1 441 ? 20.400 -7.701 -8.449 1.00 91.25 441 SER A C 1
ATOM 3627 O O . SER A 1 441 ? 19.561 -8.098 -7.633 1.00 91.25 441 SER A O 1
ATOM 3629 N N . HIS A 1 442 ? 20.858 -8.494 -9.426 1.00 92.44 442 HIS A N 1
ATOM 3630 C CA . HIS A 1 442 ? 20.322 -9.817 -9.791 1.00 92.44 442 HIS A CA 1
ATOM 3631 C C . HIS A 1 442 ? 18.819 -9.837 -10.152 1.00 92.44 442 HIS A C 1
ATOM 3633 O O . HIS A 1 442 ? 18.243 -10.918 -10.213 1.00 92.44 442 HIS A O 1
ATOM 3639 N N . ALA A 1 443 ? 18.143 -8.702 -10.353 1.00 95.75 443 ALA A N 1
ATOM 3640 C CA . ALA A 1 443 ? 16.743 -8.676 -10.795 1.00 95.75 443 ALA A CA 1
ATOM 3641 C C . ALA A 1 443 ? 16.620 -8.727 -12.328 1.00 95.75 443 ALA A C 1
ATOM 3643 O O . ALA A 1 443 ? 17.519 -8.295 -13.050 1.00 95.75 443 ALA A O 1
ATOM 3644 N N . LEU A 1 444 ? 15.483 -9.213 -12.830 1.00 98.06 444 LEU A N 1
ATOM 3645 C CA . LEU A 1 444 ? 15.109 -9.038 -14.229 1.00 98.06 444 LEU A CA 1
ATOM 3646 C C . LEU A 1 444 ? 14.622 -7.599 -14.421 1.00 98.06 444 LEU A C 1
ATOM 3648 O O . LEU A 1 444 ? 13.633 -7.188 -13.808 1.00 98.06 444 LEU A O 1
ATOM 3652 N N . ILE A 1 445 ? 15.320 -6.845 -15.270 1.00 97.94 445 ILE A N 1
ATOM 3653 C CA . ILE A 1 445 ? 14.997 -5.442 -15.527 1.00 97.94 445 ILE A CA 1
ATOM 3654 C C . ILE A 1 445 ? 14.110 -5.324 -16.761 1.00 97.94 445 ILE A C 1
ATOM 3656 O O . ILE A 1 445 ? 14.470 -5.786 -17.845 1.00 97.94 445 ILE A O 1
ATOM 3660 N N . PHE A 1 446 ? 12.965 -4.677 -16.587 1.00 98.44 446 PHE A N 1
ATOM 3661 C CA . PHE A 1 446 ? 12.066 -4.244 -17.651 1.00 98.44 446 PHE A CA 1
ATOM 3662 C C . PHE A 1 446 ? 12.381 -2.777 -17.937 1.00 98.44 446 PHE A C 1
ATOM 3664 O O . PHE A 1 446 ? 12.263 -1.969 -17.022 1.00 98.44 446 PHE A O 1
ATOM 3671 N N . LYS A 1 447 ? 12.815 -2.418 -19.148 1.00 97.44 447 LYS A N 1
ATOM 3672 C CA . LYS A 1 447 ? 13.219 -1.043 -19.486 1.00 97.44 447 LYS A CA 1
ATOM 3673 C C . LYS A 1 447 ? 12.320 -0.453 -20.564 1.00 97.44 447 LYS A C 1
ATOM 3675 O O . LYS A 1 447 ? 12.291 -0.966 -21.681 1.00 97.44 447 LYS A O 1
ATOM 3680 N N . SER A 1 448 ? 11.667 0.650 -20.216 1.00 95.75 448 SER A N 1
ATOM 3681 C CA . SER A 1 448 ? 10.978 1.562 -21.127 1.00 95.75 448 SER A CA 1
ATOM 3682 C C . SER A 1 448 ? 11.792 2.847 -21.223 1.00 95.75 448 SER A C 1
ATOM 3684 O O . SER A 1 448 ? 12.044 3.492 -20.205 1.00 95.75 448 SER A O 1
ATOM 3686 N N . THR A 1 449 ? 12.207 3.231 -22.427 1.00 94.75 449 THR A N 1
ATOM 3687 C CA . THR A 1 449 ? 12.942 4.482 -22.655 1.00 94.75 449 THR A CA 1
ATOM 3688 C C . THR A 1 449 ? 12.681 5.027 -24.057 1.00 94.75 449 THR A C 1
ATOM 3690 O O . THR A 1 449 ? 12.304 4.257 -24.939 1.00 94.75 449 THR A O 1
ATOM 3693 N N . ILE A 1 450 ? 12.919 6.322 -24.279 1.00 94.94 450 ILE A N 1
ATOM 3694 C CA . ILE A 1 450 ? 13.060 6.914 -25.627 1.00 94.94 450 ILE A CA 1
ATOM 3695 C C . ILE A 1 450 ? 14.509 7.290 -25.981 1.00 94.94 450 ILE A C 1
ATOM 3697 O O . ILE A 1 450 ? 14.759 7.791 -27.080 1.00 94.94 450 ILE A O 1
ATOM 3701 N N . TYR A 1 451 ? 15.461 7.090 -25.063 1.00 93.31 451 TYR A N 1
ATOM 3702 C CA . TYR A 1 451 ? 16.841 7.550 -25.220 1.00 93.31 451 TYR A CA 1
ATOM 3703 C C . TYR A 1 451 ? 17.783 6.402 -25.600 1.00 93.31 451 TYR A C 1
ATOM 3705 O O . TYR A 1 451 ? 18.064 5.521 -24.782 1.00 93.31 451 TYR A O 1
ATOM 3713 N N . PRO A 1 452 ? 18.363 6.423 -26.811 1.00 91.69 452 PRO A N 1
ATOM 3714 C CA . PRO A 1 452 ? 19.573 5.676 -27.097 1.00 91.69 452 PRO A CA 1
ATOM 3715 C C . PRO A 1 452 ? 20.763 6.154 -26.254 1.00 91.69 452 PRO A C 1
ATOM 3717 O O . PRO A 1 452 ? 21.482 7.086 -26.605 1.00 91.69 452 PRO A O 1
ATOM 3720 N N . GLU A 1 453 ? 21.003 5.464 -25.145 1.00 90.25 453 GLU A N 1
ATOM 3721 C CA . GLU A 1 453 ? 22.193 5.624 -24.308 1.00 90.25 453 GLU A CA 1
ATOM 3722 C C . GLU A 1 453 ? 23.443 5.045 -25.013 1.00 90.25 453 GLU A C 1
ATOM 3724 O O . GLU A 1 453 ? 23.331 4.175 -25.884 1.00 90.25 453 GLU A O 1
ATOM 3729 N N . TRP A 1 454 ? 24.653 5.468 -24.622 1.00 89.38 454 TRP A N 1
ATOM 3730 C CA . TRP A 1 454 ? 25.926 5.099 -25.281 1.00 89.38 454 TRP A CA 1
ATOM 3731 C C . TRP A 1 454 ? 26.180 3.579 -25.409 1.00 89.38 454 TRP A C 1
ATOM 3733 O O . TRP A 1 454 ? 26.903 3.123 -26.296 1.00 89.38 454 TRP A O 1
ATOM 3743 N N . PHE A 1 455 ? 25.576 2.769 -24.536 1.00 91.00 455 PHE A N 1
ATOM 3744 C CA . PHE A 1 455 ? 25.676 1.308 -24.553 1.00 91.00 455 PHE A CA 1
ATOM 3745 C C . PHE A 1 455 ? 24.588 0.608 -25.386 1.00 91.00 455 PHE A C 1
ATOM 3747 O O . PHE A 1 455 ? 24.597 -0.622 -25.458 1.00 91.00 455 PHE A O 1
ATOM 3754 N N . THR A 1 456 ? 23.660 1.330 -26.021 1.00 91.06 456 THR A N 1
ATOM 3755 C CA . THR A 1 456 ? 22.474 0.744 -26.682 1.00 91.06 456 THR A CA 1
ATOM 3756 C C . THR A 1 456 ? 22.829 -0.281 -27.763 1.00 91.06 456 THR A C 1
ATOM 3758 O O . THR A 1 456 ? 22.185 -1.322 -27.842 1.00 91.06 456 THR A O 1
ATOM 3761 N N . ASP A 1 457 ? 23.887 -0.059 -28.553 1.00 90.56 457 ASP A N 1
ATOM 3762 C CA . ASP A 1 457 ? 24.357 -1.055 -29.535 1.00 90.56 457 ASP A CA 1
ATOM 3763 C C . ASP A 1 457 ? 25.167 -2.199 -28.898 1.00 90.56 457 ASP A C 1
ATOM 3765 O O . ASP A 1 457 ? 25.378 -3.244 -29.518 1.00 90.56 457 ASP A O 1
ATOM 3769 N N . ARG A 1 458 ? 25.672 -2.001 -27.676 1.00 93.00 458 ARG A N 1
ATOM 3770 C CA . ARG A 1 458 ? 26.564 -2.922 -26.950 1.00 93.00 458 ARG A CA 1
ATOM 3771 C C . ARG A 1 458 ? 25.767 -3.919 -26.095 1.00 93.00 458 ARG A C 1
ATOM 3773 O O . ARG A 1 458 ? 26.222 -5.043 -25.882 1.00 93.00 458 ARG A O 1
ATOM 3780 N N . LEU A 1 459 ? 24.575 -3.523 -25.649 1.00 94.06 459 LEU A N 1
ATOM 3781 C CA . LEU A 1 459 ? 23.625 -4.306 -24.859 1.00 94.06 459 LEU A CA 1
ATOM 3782 C C . LEU A 1 459 ? 22.568 -4.969 -25.764 1.00 94.06 459 LEU A C 1
ATOM 3784 O O . LEU A 1 459 ? 22.119 -4.382 -26.742 1.00 94.06 459 LEU A O 1
ATOM 3788 N N . MET A 1 460 ? 22.141 -6.196 -25.445 1.00 96.75 460 MET A N 1
ATOM 3789 C CA . MET A 1 460 ? 21.139 -6.933 -26.241 1.00 96.75 460 MET A CA 1
ATOM 3790 C C . MET A 1 460 ? 19.802 -7.092 -25.483 1.00 96.75 460 MET A C 1
ATOM 3792 O O . MET A 1 460 ? 19.801 -7.765 -24.443 1.00 96.75 460 MET A O 1
ATOM 3796 N N . PRO A 1 461 ? 18.675 -6.546 -25.991 1.00 97.69 461 PRO A N 1
ATOM 3797 C CA . PRO A 1 461 ? 17.335 -6.808 -25.455 1.00 97.69 461 PRO A CA 1
ATOM 3798 C C . PRO A 1 461 ? 16.966 -8.296 -25.557 1.00 97.69 461 PRO A C 1
ATOM 3800 O O . PRO A 1 461 ? 17.429 -8.985 -26.467 1.00 97.69 461 PRO A O 1
ATOM 3803 N N . TRP A 1 462 ? 16.143 -8.796 -24.634 1.00 98.19 462 TRP A N 1
ATOM 3804 C CA . TRP A 1 462 ? 15.797 -10.221 -24.449 1.00 98.19 462 TRP A CA 1
ATOM 3805 C C . TRP A 1 462 ? 16.961 -11.148 -24.051 1.00 98.19 462 TRP A C 1
ATOM 3807 O O . TRP A 1 462 ? 16.742 -12.335 -23.839 1.00 98.19 462 TRP A O 1
ATOM 3817 N N . VAL A 1 463 ? 18.182 -10.620 -23.902 1.00 98.44 463 VAL A N 1
ATOM 3818 C CA . VAL A 1 463 ? 19.333 -11.344 -23.320 1.00 98.44 463 VAL A CA 1
ATOM 3819 C C . VAL A 1 463 ? 19.756 -10.733 -21.991 1.00 98.44 463 VAL A C 1
ATOM 3821 O O . VAL A 1 463 ? 20.090 -11.475 -21.081 1.00 98.44 463 VAL A O 1
ATOM 3824 N N . HIS A 1 464 ? 19.724 -9.403 -21.863 1.00 98.12 464 HIS A N 1
ATOM 3825 C CA . HIS A 1 464 ? 20.219 -8.693 -20.673 1.00 98.12 464 HIS A CA 1
ATOM 3826 C C . HIS A 1 464 ? 19.130 -7.923 -19.910 1.00 98.12 464 HIS A C 1
ATOM 3828 O O . HIS A 1 464 ? 19.307 -7.599 -18.741 1.00 98.12 464 HIS A O 1
ATOM 3834 N N . TYR A 1 465 ? 18.027 -7.594 -20.586 1.00 98.38 465 TYR A N 1
ATOM 3835 C CA . TYR A 1 465 ? 16.864 -6.886 -20.048 1.00 98.38 465 TYR A CA 1
ATOM 3836 C C . TYR A 1 465 ? 15.655 -7.114 -20.970 1.00 98.38 465 TYR A C 1
ATOM 3838 O O . TYR A 1 465 ? 15.826 -7.531 -22.123 1.00 98.38 465 TYR A O 1
ATOM 3846 N N . ILE A 1 466 ? 14.449 -6.825 -20.485 1.00 98.56 466 ILE A N 1
ATOM 3847 C CA . ILE A 1 466 ? 13.205 -6.883 -21.261 1.00 98.56 466 ILE A CA 1
ATOM 3848 C C . ILE A 1 466 ? 12.878 -5.478 -21.790 1.00 98.56 466 ILE A C 1
ATOM 3850 O O . ILE A 1 466 ? 12.698 -4.573 -20.974 1.00 98.56 466 ILE A O 1
ATOM 3854 N N . PRO A 1 467 ? 12.835 -5.253 -23.115 1.00 98.12 467 PRO A N 1
ATOM 3855 C CA . PRO A 1 467 ? 12.379 -3.985 -23.679 1.00 98.12 467 PRO A CA 1
ATOM 3856 C C . PRO A 1 467 ? 10.853 -3.869 -23.560 1.00 98.12 467 PRO A C 1
ATOM 3858 O O . PRO A 1 467 ? 10.155 -4.855 -23.789 1.00 98.12 467 PRO A O 1
ATOM 3861 N N . ILE A 1 468 ? 10.356 -2.683 -23.213 1.00 97.19 468 ILE A N 1
ATOM 3862 C CA . ILE A 1 468 ? 8.931 -2.396 -22.983 1.00 97.19 468 ILE A CA 1
ATOM 3863 C C . ILE A 1 468 ? 8.536 -1.123 -23.732 1.00 97.19 468 ILE A C 1
ATOM 3865 O O . ILE A 1 468 ? 9.331 -0.185 -23.817 1.00 97.19 468 ILE A O 1
ATOM 3869 N N . GLN A 1 469 ? 7.321 -1.094 -24.281 1.00 94.19 469 GLN A N 1
ATOM 3870 C CA . GLN A 1 469 ? 6.780 0.077 -24.977 1.00 94.19 469 GLN A CA 1
ATOM 3871 C C . GLN A 1 469 ? 6.503 1.229 -23.996 1.00 94.19 469 GLN A C 1
ATOM 3873 O O . GLN A 1 469 ? 6.135 1.012 -22.842 1.00 94.19 469 GLN A O 1
ATOM 3878 N N . VAL A 1 470 ? 6.660 2.472 -24.459 1.00 90.12 470 VAL A N 1
ATOM 3879 C CA . VAL A 1 470 ? 6.516 3.688 -23.628 1.00 90.12 470 VAL A CA 1
ATOM 3880 C C . VAL A 1 470 ? 5.058 3.965 -23.231 1.00 90.12 470 VAL A C 1
ATOM 3882 O O . VAL A 1 470 ? 4.811 4.685 -22.265 1.00 90.12 470 VAL A O 1
ATOM 3885 N N . ASP A 1 471 ? 4.097 3.354 -23.930 1.00 86.88 471 ASP A N 1
ATOM 3886 C CA . ASP A 1 471 ? 2.674 3.296 -23.562 1.00 86.88 471 ASP A CA 1
ATOM 3887 C C . ASP A 1 471 ? 2.346 2.186 -22.535 1.00 86.88 471 ASP A C 1
ATOM 3889 O O . ASP A 1 471 ? 1.210 2.075 -22.068 1.00 86.88 471 ASP A O 1
ATOM 3893 N N . TYR A 1 472 ? 3.344 1.371 -22.174 1.00 90.50 472 TYR A N 1
ATOM 3894 C CA . TYR A 1 472 ? 3.273 0.221 -21.266 1.00 90.50 472 TYR A CA 1
ATOM 3895 C C . TYR A 1 472 ? 2.277 -0.876 -21.686 1.00 90.50 472 TYR A C 1
ATOM 3897 O O . TYR A 1 472 ? 1.880 -1.707 -20.858 1.00 90.50 472 TYR A O 1
ATOM 3905 N N . SER A 1 473 ? 1.876 -0.910 -22.960 1.00 88.44 473 SER A N 1
ATOM 3906 C CA . SER A 1 473 ? 0.861 -1.836 -23.486 1.00 88.44 473 SER A CA 1
ATOM 3907 C C . SER A 1 473 ? 1.254 -3.314 -23.380 1.00 88.44 473 SER A C 1
ATOM 3909 O O . SER A 1 473 ? 0.383 -4.156 -23.145 1.00 88.44 473 SER A O 1
ATOM 3911 N N . ASP A 1 474 ? 2.551 -3.621 -23.480 1.00 93.31 474 ASP A N 1
ATOM 3912 C CA . ASP A 1 474 ? 3.125 -4.971 -23.392 1.00 93.31 474 ASP A CA 1
ATOM 3913 C C . ASP A 1 474 ? 3.662 -5.351 -21.999 1.00 93.31 474 ASP A C 1
ATOM 3915 O O . ASP A 1 474 ? 4.041 -6.504 -21.767 1.00 93.31 474 ASP A O 1
ATOM 3919 N N . LEU A 1 475 ? 3.640 -4.421 -21.036 1.00 93.44 475 LEU A N 1
ATOM 3920 C CA . LEU A 1 475 ? 4.211 -4.627 -19.701 1.00 93.44 475 LEU A CA 1
ATOM 3921 C C . LEU A 1 475 ? 3.486 -5.719 -18.905 1.00 93.44 475 LEU A C 1
ATOM 3923 O O . LEU A 1 475 ? 4.136 -6.536 -18.250 1.00 93.44 475 LEU A O 1
ATOM 3927 N N . TRP A 1 476 ? 2.153 -5.774 -18.987 1.00 91.69 476 TRP A N 1
ATOM 3928 C CA . TRP A 1 476 ? 1.368 -6.833 -18.341 1.00 91.69 476 TRP A CA 1
ATOM 3929 C C . TRP A 1 476 ? 1.683 -8.212 -18.916 1.00 91.69 476 TRP A C 1
ATOM 3931 O O . TRP A 1 476 ? 1.917 -9.146 -18.152 1.00 91.69 476 TRP A O 1
ATOM 3941 N N . ASP A 1 477 ? 1.713 -8.344 -20.242 1.00 94.31 477 ASP A N 1
ATOM 3942 C CA . ASP A 1 477 ? 1.909 -9.635 -20.905 1.00 94.31 477 ASP A CA 1
ATOM 3943 C C . ASP A 1 477 ? 3.337 -10.156 -20.693 1.00 94.31 477 ASP A C 1
ATOM 3945 O O . ASP A 1 477 ? 3.540 -11.335 -20.399 1.00 94.31 477 ASP A O 1
ATOM 3949 N N . ALA A 1 478 ? 4.334 -9.265 -20.756 1.00 96.50 478 ALA A N 1
ATOM 3950 C CA . ALA A 1 478 ? 5.720 -9.606 -20.461 1.00 96.50 478 ALA A CA 1
ATOM 3951 C C . ALA A 1 478 ? 5.914 -9.999 -18.985 1.00 96.50 478 ALA A C 1
ATOM 3953 O O . ALA A 1 478 ? 6.589 -10.991 -18.698 1.00 96.50 478 ALA A O 1
ATOM 3954 N N . LEU A 1 479 ? 5.309 -9.269 -18.040 1.00 95.94 479 LEU A N 1
ATOM 3955 C CA . LEU A 1 479 ? 5.382 -9.605 -16.616 1.00 95.94 479 LEU A CA 1
ATOM 3956 C C . LEU A 1 479 ? 4.708 -10.949 -16.315 1.00 95.94 479 LEU A C 1
ATOM 3958 O O . LEU A 1 479 ? 5.309 -11.783 -15.642 1.00 95.94 479 LEU A O 1
ATOM 3962 N N . VAL A 1 480 ? 3.492 -11.173 -16.821 1.00 94.75 480 VAL A N 1
ATOM 3963 C CA . VAL A 1 480 ? 2.734 -12.420 -16.617 1.00 94.75 480 VAL A CA 1
ATOM 3964 C C . VAL A 1 480 ? 3.487 -13.620 -17.193 1.00 94.75 480 VAL A C 1
ATOM 3966 O O . VAL A 1 480 ? 3.561 -14.648 -16.526 1.00 94.75 480 VAL A O 1
ATOM 3969 N N . PHE A 1 481 ? 4.128 -13.486 -18.359 1.00 96.81 481 PHE A N 1
ATOM 3970 C CA . PHE A 1 481 ? 4.983 -14.535 -18.926 1.00 96.81 481 PHE A CA 1
ATOM 3971 C C . PHE A 1 481 ? 6.108 -14.958 -17.963 1.00 96.81 481 PHE A C 1
ATOM 3973 O O . PHE A 1 481 ? 6.275 -16.143 -17.680 1.00 96.81 481 PHE A O 1
ATOM 3980 N N . PHE A 1 482 ? 6.879 -14.014 -17.412 1.00 97.50 482 PHE A N 1
ATOM 3981 C CA . PHE A 1 482 ? 7.988 -14.368 -16.515 1.00 97.50 482 PHE A CA 1
ATOM 3982 C C . PHE A 1 482 ? 7.523 -14.786 -15.112 1.00 97.50 482 PHE A C 1
ATOM 3984 O O . PHE A 1 482 ? 8.047 -15.757 -14.561 1.00 97.50 482 PHE A O 1
ATOM 3991 N N . ARG A 1 483 ? 6.537 -14.085 -14.542 1.00 94.31 483 ARG A N 1
ATOM 3992 C CA . ARG A 1 483 ? 6.055 -14.261 -13.160 1.00 94.31 483 ARG A CA 1
ATOM 3993 C C . ARG A 1 483 ? 5.086 -15.430 -12.994 1.00 94.31 483 ARG A C 1
ATOM 3995 O O . ARG A 1 483 ? 5.030 -15.999 -11.904 1.00 94.31 483 ARG A O 1
ATOM 4002 N N . GLY A 1 484 ? 4.357 -15.796 -14.044 1.00 93.31 484 GLY A N 1
ATOM 4003 C CA . GLY A 1 484 ? 3.195 -16.680 -13.975 1.00 93.31 484 GLY A CA 1
ATOM 4004 C C . GLY A 1 484 ? 1.911 -15.926 -13.616 1.00 93.31 484 GLY A C 1
ATOM 4005 O O . GLY A 1 484 ? 1.883 -14.695 -13.532 1.00 93.31 484 GLY A O 1
ATOM 4006 N N . ASP A 1 485 ? 0.832 -16.678 -13.398 1.00 89.00 485 ASP A N 1
ATOM 4007 C CA . ASP A 1 485 ? -0.485 -16.124 -13.056 1.00 89.00 485 ASP A CA 1
ATOM 4008 C C . ASP A 1 485 ? -0.539 -15.558 -11.615 1.00 89.00 485 ASP A C 1
ATOM 4010 O O . ASP A 1 485 ? 0.485 -15.458 -10.935 1.00 89.00 485 ASP A O 1
ATOM 4014 N N . LEU A 1 486 ? -1.726 -15.201 -11.097 1.00 86.81 486 LEU A N 1
ATOM 4015 C CA . LEU A 1 486 ? -1.877 -14.721 -9.710 1.00 86.81 486 LEU A CA 1
ATOM 4016 C C . LEU A 1 486 ? -1.298 -15.682 -8.660 1.00 86.81 486 LEU A C 1
ATOM 4018 O O . LEU A 1 486 ? -0.693 -15.219 -7.690 1.00 86.81 486 LEU A O 1
ATOM 4022 N N . LYS A 1 487 ? -1.442 -16.997 -8.864 1.00 84.75 487 LYS A N 1
ATOM 4023 C CA . LYS A 1 487 ? -0.896 -18.049 -7.996 1.00 84.75 487 LYS A CA 1
ATOM 4024 C C . LYS A 1 487 ? 0.582 -18.320 -8.265 1.00 84.75 487 LYS A C 1
ATOM 4026 O O . LYS A 1 487 ? 1.197 -19.015 -7.463 1.00 84.75 487 LYS A O 1
ATOM 4031 N N . GLY A 1 488 ? 1.172 -17.708 -9.294 1.00 87.81 488 GLY A N 1
ATOM 4032 C CA . GLY A 1 488 ? 2.536 -17.950 -9.766 1.00 87.81 488 GLY A CA 1
ATOM 4033 C C . GLY A 1 488 ? 2.659 -19.225 -10.602 1.00 87.81 488 GLY A C 1
ATOM 4034 O O . GLY A 1 488 ? 3.775 -19.715 -10.794 1.00 87.81 488 GLY A O 1
ATOM 4035 N N . ASP A 1 489 ? 1.536 -19.773 -11.069 1.00 89.38 489 ASP A N 1
ATOM 4036 C CA . ASP A 1 489 ? 1.505 -20.973 -11.900 1.00 89.38 489 ASP A CA 1
ATOM 4037 C C . ASP A 1 489 ? 1.954 -20.637 -13.333 1.00 89.38 489 ASP A C 1
ATOM 4039 O O . ASP A 1 489 ? 1.776 -19.514 -13.812 1.00 89.38 489 ASP A O 1
ATOM 4043 N N . ASN A 1 490 ? 2.558 -21.618 -14.013 1.00 93.19 490 ASN A N 1
ATOM 4044 C CA . ASN A 1 490 ? 3.145 -21.501 -15.360 1.00 93.19 490 ASN A CA 1
ATOM 4045 C C . ASN A 1 490 ? 4.190 -20.376 -15.516 1.00 93.19 490 ASN A C 1
ATOM 4047 O O . ASN A 1 490 ? 4.370 -19.837 -16.603 1.00 93.19 490 ASN A O 1
ATOM 4051 N N . ASN A 1 491 ? 4.883 -20.005 -14.438 1.00 93.56 491 ASN A N 1
ATOM 4052 C CA . ASN A 1 491 ? 5.958 -19.018 -14.507 1.00 93.56 491 ASN A CA 1
ATOM 4053 C C . ASN A 1 491 ? 7.138 -19.490 -15.381 1.00 93.56 491 ASN A C 1
ATOM 4055 O O . ASN A 1 491 ? 7.401 -20.687 -15.529 1.00 93.56 491 ASN A O 1
ATOM 4059 N N . HIS A 1 492 ? 7.903 -18.531 -15.898 1.00 96.50 492 HIS A N 1
ATOM 4060 C CA . HIS A 1 492 ? 9.152 -18.778 -16.620 1.00 96.50 492 HIS A CA 1
ATOM 4061 C C . HIS A 1 492 ? 10.353 -18.233 -15.846 1.00 96.50 492 HIS A C 1
ATOM 4063 O O . HIS A 1 492 ? 11.227 -17.551 -16.394 1.00 96.50 492 HIS A O 1
ATOM 4069 N N . GLU A 1 493 ? 10.402 -18.553 -14.549 1.00 92.25 493 GLU A N 1
ATOM 4070 C CA . GLU A 1 493 ? 11.393 -18.008 -13.622 1.00 92.25 493 GLU A CA 1
ATOM 4071 C C . GLU A 1 493 ? 12.840 -18.338 -14.039 1.00 92.25 493 GLU A C 1
ATOM 4073 O O . GLU A 1 493 ? 13.731 -17.510 -13.874 1.00 92.25 493 GLU A O 1
ATOM 4078 N N . ASP A 1 494 ? 13.085 -19.493 -14.667 1.00 95.50 494 ASP A N 1
ATOM 4079 C CA . ASP A 1 494 ? 14.411 -19.850 -15.194 1.00 95.50 494 ASP A CA 1
ATOM 4080 C C . ASP A 1 494 ? 14.880 -18.950 -16.348 1.00 95.50 494 ASP A C 1
ATOM 4082 O O . ASP A 1 494 ? 16.067 -18.620 -16.422 1.00 95.50 494 ASP A O 1
ATOM 4086 N N . LEU A 1 495 ? 13.971 -18.507 -17.226 1.00 97.12 495 LEU A N 1
ATOM 4087 C CA . LEU A 1 495 ? 14.304 -17.546 -18.284 1.00 97.12 495 LEU A CA 1
ATOM 4088 C C . LEU A 1 495 ? 14.539 -16.154 -17.692 1.00 97.12 495 LEU A C 1
ATOM 4090 O O . LEU A 1 495 ? 15.511 -15.492 -18.058 1.00 97.12 495 LEU A O 1
ATOM 4094 N N . ALA A 1 496 ? 13.707 -15.743 -16.732 1.00 97.69 496 ALA A N 1
ATOM 4095 C CA . ALA A 1 496 ? 13.886 -14.487 -16.011 1.00 97.69 496 ALA A CA 1
ATOM 4096 C C . ALA A 1 496 ? 15.248 -14.428 -15.302 1.00 97.69 496 ALA A C 1
ATOM 4098 O O . ALA A 1 496 ? 16.003 -13.469 -15.470 1.00 97.69 496 ALA A O 1
ATOM 4099 N N . ARG A 1 497 ? 15.602 -15.503 -14.589 1.00 97.44 497 ARG A N 1
ATOM 4100 C CA . ARG A 1 497 ? 16.894 -15.693 -13.927 1.00 97.44 497 ARG A CA 1
ATOM 4101 C C . ARG A 1 497 ? 18.047 -15.649 -14.929 1.00 97.44 497 ARG A C 1
ATOM 4103 O O . ARG A 1 497 ? 19.006 -14.915 -14.710 1.00 97.44 497 ARG A O 1
ATOM 4110 N N . LYS A 1 498 ? 17.955 -16.373 -16.051 1.00 97.94 498 LYS A N 1
ATOM 4111 C CA . LYS A 1 498 ? 18.986 -16.372 -17.107 1.00 97.94 498 LYS A CA 1
ATOM 4112 C C . LYS A 1 498 ? 19.276 -14.957 -17.626 1.00 97.94 498 LYS A C 1
ATOM 4114 O O . LYS A 1 498 ? 20.443 -14.579 -17.712 1.00 97.94 498 LYS A O 1
ATOM 4119 N N . ILE A 1 499 ? 18.233 -14.179 -17.920 1.00 98.44 499 ILE A N 1
ATOM 4120 C CA . ILE A 1 499 ? 18.355 -12.803 -18.432 1.00 98.44 499 ILE A CA 1
ATOM 4121 C C . ILE A 1 499 ? 18.904 -11.858 -17.351 1.00 98.44 499 ILE A C 1
ATOM 4123 O O . ILE A 1 499 ? 19.802 -11.067 -17.632 1.00 98.44 499 ILE A O 1
ATOM 4127 N N . ALA A 1 500 ? 18.439 -11.976 -16.103 1.00 97.19 500 ALA A N 1
ATOM 4128 C CA . ALA A 1 500 ? 18.927 -11.177 -14.975 1.00 97.19 500 ALA A CA 1
ATOM 4129 C C . ALA A 1 500 ? 20.431 -11.382 -14.706 1.00 97.19 500 ALA A C 1
ATOM 4131 O O . ALA A 1 500 ? 21.180 -10.418 -14.540 1.00 97.19 500 ALA A O 1
ATOM 4132 N N . PHE A 1 501 ? 20.898 -12.636 -14.704 1.00 96.19 501 PHE A N 1
ATOM 4133 C CA . PHE A 1 501 ? 22.320 -12.950 -14.537 1.00 96.19 501 PHE A CA 1
ATOM 4134 C C . PHE A 1 501 ? 23.156 -12.468 -15.728 1.00 96.19 501 PHE A C 1
ATOM 4136 O O . PHE A 1 501 ? 24.200 -11.856 -15.519 1.00 96.19 501 PHE A O 1
ATOM 4143 N N . ALA A 1 502 ? 22.679 -12.651 -16.963 1.00 97.44 502 ALA A N 1
ATOM 4144 C CA . ALA A 1 502 ? 23.354 -12.107 -18.138 1.00 97.44 502 ALA A CA 1
ATOM 4145 C C . ALA A 1 502 ? 23.461 -10.571 -18.079 1.00 97.44 502 ALA A C 1
ATOM 4147 O O . ALA A 1 502 ? 24.526 -10.030 -18.369 1.00 97.44 502 ALA A O 1
ATOM 4148 N N . GLY A 1 503 ? 22.410 -9.862 -17.649 1.00 95.75 503 GLY A N 1
ATOM 4149 C CA . GLY A 1 503 ? 22.424 -8.409 -17.442 1.00 95.75 503 GLY A CA 1
ATOM 4150 C C . GLY A 1 503 ? 23.458 -7.944 -16.411 1.00 95.75 503 GLY A C 1
ATOM 4151 O O . GLY A 1 503 ? 24.242 -7.032 -16.693 1.00 95.75 503 GLY A O 1
ATOM 4152 N N . ARG A 1 504 ? 23.528 -8.615 -15.255 1.00 93.44 504 ARG A N 1
ATOM 4153 C CA . ARG A 1 504 ? 24.567 -8.395 -14.231 1.00 93.44 504 ARG A CA 1
ATOM 4154 C C . ARG A 1 504 ? 25.970 -8.606 -14.787 1.00 93.44 504 ARG A C 1
ATOM 4156 O O . ARG A 1 504 ? 26.834 -7.740 -14.640 1.00 93.44 504 ARG A O 1
ATOM 4163 N N . ASP A 1 505 ? 26.197 -9.754 -15.413 1.00 93.88 505 ASP A N 1
ATOM 4164 C CA . ASP A 1 505 ? 27.512 -10.135 -15.919 1.00 93.88 505 ASP A CA 1
ATOM 4165 C C . ASP A 1 505 ? 27.940 -9.193 -17.054 1.00 93.88 505 ASP A C 1
ATOM 4167 O O . ASP A 1 505 ? 29.113 -8.822 -17.141 1.00 93.88 505 ASP A O 1
ATOM 4171 N N . TRP A 1 506 ? 26.990 -8.700 -17.857 1.00 94.75 506 TRP A N 1
ATOM 4172 C CA . TRP A 1 506 ? 27.243 -7.672 -18.863 1.00 94.75 506 TRP A CA 1
ATOM 4173 C C . TRP A 1 506 ? 27.653 -6.335 -18.232 1.00 94.75 506 TRP A C 1
ATOM 4175 O O . TRP A 1 506 ? 28.670 -5.765 -18.630 1.00 94.75 506 TRP A O 1
ATOM 4185 N N . SER A 1 507 ? 26.931 -5.870 -17.206 1.00 91.38 507 SER A N 1
ATOM 4186 C CA . SER A 1 507 ? 27.246 -4.629 -16.474 1.00 91.38 507 SER A CA 1
ATOM 4187 C C . SER A 1 507 ? 28.681 -4.643 -15.924 1.00 91.38 507 SER A C 1
ATOM 4189 O O . SER A 1 507 ? 29.414 -3.659 -16.017 1.00 91.38 507 SER A O 1
ATOM 4191 N N . ARG A 1 508 ? 29.148 -5.801 -15.450 1.00 88.38 508 ARG A N 1
ATOM 4192 C CA . ARG A 1 508 ? 30.510 -5.961 -14.915 1.00 88.38 508 ARG A CA 1
ATOM 4193 C C . ARG A 1 508 ? 31.591 -6.172 -15.969 1.00 88.38 508 ARG A C 1
ATOM 4195 O O . ARG A 1 508 ? 32.740 -5.813 -15.734 1.00 88.38 508 ARG A O 1
ATOM 4202 N N . THR A 1 509 ? 31.244 -6.755 -17.114 1.00 91.44 509 THR A N 1
ATOM 4203 C CA . THR A 1 509 ? 32.218 -7.130 -18.155 1.00 91.44 509 THR A CA 1
ATOM 4204 C C . THR A 1 509 ? 32.409 -6.044 -19.215 1.00 91.44 509 THR A C 1
ATOM 4206 O O . THR A 1 509 ? 33.506 -5.916 -19.754 1.00 91.44 509 THR A O 1
ATOM 4209 N N . PHE A 1 510 ? 31.361 -5.271 -19.522 1.00 92.12 510 PHE A N 1
ATOM 4210 C CA . PHE A 1 510 ? 31.348 -4.319 -20.642 1.00 92.12 510 PHE A CA 1
ATOM 4211 C C . PHE A 1 510 ? 31.014 -2.869 -20.241 1.00 92.12 510 PHE A C 1
ATOM 4213 O O . PHE A 1 510 ? 31.100 -1.986 -21.097 1.00 92.12 510 PHE A O 1
ATOM 4220 N N . TRP A 1 511 ? 30.647 -2.599 -18.980 1.00 90.94 511 TRP A N 1
ATOM 4221 C CA . TRP A 1 511 ? 30.381 -1.250 -18.441 1.00 90.94 511 TRP A CA 1
ATOM 4222 C C . TRP A 1 511 ? 31.407 -0.864 -17.357 1.00 90.94 511 TRP A C 1
ATOM 4224 O O . TRP A 1 511 ? 31.054 -0.269 -16.336 1.00 90.94 511 TRP A O 1
ATOM 4234 N N . ARG A 1 512 ? 32.685 -1.220 -17.528 1.00 90.38 512 ARG A N 1
ATOM 4235 C CA . ARG A 1 512 ? 33.763 -0.807 -16.605 1.00 90.38 512 ARG A CA 1
ATOM 4236 C C . ARG A 1 512 ? 34.247 0.616 -16.920 1.00 90.38 512 ARG A C 1
ATOM 4238 O O . ARG A 1 512 ? 33.939 1.135 -17.997 1.00 90.38 512 ARG A O 1
ATOM 4245 N N . LYS A 1 513 ? 35.057 1.221 -16.032 1.00 90.69 513 LYS A N 1
ATOM 4246 C CA . LYS A 1 513 ? 35.741 2.505 -16.313 1.00 90.69 513 LYS A CA 1
ATOM 4247 C C . LYS A 1 513 ? 36.477 2.406 -17.648 1.00 90.69 513 LYS A C 1
ATOM 4249 O O . LYS A 1 513 ? 36.301 3.252 -18.511 1.00 90.69 513 LYS A O 1
ATOM 4254 N N . GLU A 1 514 ? 37.211 1.318 -17.845 1.00 93.25 514 GLU A N 1
ATOM 4255 C CA . GLU A 1 514 ? 38.042 1.064 -19.017 1.00 93.25 514 GLU A CA 1
ATOM 4256 C C . GLU A 1 514 ? 37.228 0.940 -20.313 1.00 93.25 514 GLU A C 1
ATOM 4258 O O . GLU A 1 514 ? 37.660 1.427 -21.354 1.00 93.25 514 GLU A O 1
ATOM 4263 N N . ASP A 1 515 ? 36.036 0.333 -20.276 1.00 93.50 515 ASP A N 1
ATOM 4264 C CA . ASP A 1 515 ? 35.166 0.260 -21.459 1.00 93.50 515 ASP A CA 1
ATOM 4265 C C . ASP A 1 515 ? 34.630 1.651 -21.842 1.00 93.50 515 ASP A C 1
ATOM 4267 O O . ASP A 1 515 ? 34.529 1.969 -23.028 1.00 93.50 515 ASP A O 1
ATOM 4271 N N . MET A 1 516 ? 34.329 2.495 -20.850 1.00 92.12 516 MET A N 1
ATOM 4272 C CA . MET A 1 516 ? 33.882 3.878 -21.051 1.00 92.12 516 MET A CA 1
ATOM 4273 C C . MET A 1 516 ? 35.027 4.795 -21.506 1.00 92.12 516 MET A C 1
ATOM 4275 O O . MET A 1 516 ? 34.850 5.583 -22.435 1.00 92.12 516 MET A O 1
ATOM 4279 N N . THR A 1 517 ? 36.223 4.653 -20.929 1.00 93.19 517 THR A N 1
ATOM 4280 C CA . THR A 1 517 ? 37.444 5.319 -21.401 1.00 93.19 517 THR A CA 1
ATOM 4281 C C . THR A 1 517 ? 37.753 4.900 -22.835 1.00 93.19 517 THR A C 1
ATOM 4283 O O . THR A 1 517 ? 38.025 5.760 -23.663 1.00 93.19 517 THR A O 1
ATOM 4286 N N . ALA A 1 518 ? 37.628 3.617 -23.191 1.00 93.81 518 ALA A N 1
ATOM 4287 C CA . ALA A 1 518 ? 37.799 3.157 -24.570 1.00 93.81 518 ALA A CA 1
ATOM 4288 C C . ALA A 1 518 ? 36.713 3.690 -25.524 1.00 93.81 518 ALA A C 1
ATOM 4290 O O . ALA A 1 518 ? 37.014 3.907 -26.701 1.00 93.81 518 ALA A O 1
ATOM 4291 N N . TYR A 1 519 ? 35.481 3.907 -25.044 1.00 92.88 519 TYR A N 1
ATOM 4292 C CA . TYR A 1 519 ? 34.401 4.576 -25.784 1.00 92.88 519 TYR A CA 1
ATOM 4293 C C . TYR A 1 519 ? 34.752 6.036 -26.094 1.00 92.88 519 TYR A C 1
ATOM 4295 O O . TYR A 1 519 ? 34.828 6.423 -27.261 1.00 92.88 519 TYR A O 1
ATOM 4303 N N . ASN A 1 520 ? 35.077 6.825 -25.071 1.00 91.38 520 ASN A N 1
ATOM 4304 C CA . ASN A 1 520 ? 35.400 8.242 -25.242 1.00 91.38 520 ASN A CA 1
ATOM 4305 C C . ASN A 1 520 ? 36.765 8.473 -25.911 1.00 91.38 520 ASN A C 1
ATOM 4307 O O . ASN A 1 520 ? 36.919 9.418 -26.672 1.00 91.38 520 ASN A O 1
ATOM 4311 N N . TYR A 1 521 ? 37.747 7.590 -25.726 1.00 91.19 521 TYR A N 1
ATOM 4312 C CA . TYR A 1 521 ? 39.011 7.655 -26.466 1.00 91.19 521 TYR A CA 1
ATOM 4313 C C . TYR A 1 521 ? 38.767 7.444 -27.966 1.00 91.19 521 TYR A C 1
ATOM 4315 O O . TYR A 1 521 ? 39.235 8.233 -28.789 1.00 91.19 521 TYR A O 1
ATOM 4323 N N . ARG A 1 522 ? 37.956 6.438 -28.336 1.00 88.31 522 ARG A N 1
ATOM 4324 C CA . ARG A 1 522 ? 37.535 6.237 -29.732 1.00 88.31 522 ARG A CA 1
ATOM 4325 C C . ARG A 1 522 ? 36.813 7.456 -30.287 1.00 88.31 522 ARG A C 1
ATOM 4327 O O . ARG A 1 522 ? 36.995 7.781 -31.458 1.00 88.31 522 ARG A O 1
ATOM 4334 N N . PHE A 1 523 ? 36.021 8.120 -29.455 1.00 85.12 523 PHE A N 1
ATOM 4335 C CA . PHE A 1 523 ? 35.387 9.377 -29.801 1.00 85.12 523 PHE A CA 1
ATOM 4336 C C . PHE A 1 523 ? 36.436 10.470 -30.106 1.00 85.12 523 PHE A C 1
ATOM 4338 O O . PHE A 1 523 ? 36.529 10.917 -31.250 1.00 85.12 523 PHE A O 1
ATOM 4345 N N . CYS A 1 524 ? 37.298 10.811 -29.141 1.00 83.69 524 CYS A N 1
ATOM 4346 C CA . CYS A 1 524 ? 38.282 11.901 -29.217 1.00 83.69 524 CYS A CA 1
ATOM 4347 C C . CYS A 1 524 ? 39.301 11.800 -30.369 1.00 83.69 524 CYS A C 1
ATOM 4349 O O . CYS A 1 524 ? 39.769 12.831 -30.848 1.00 83.69 524 CYS A O 1
ATOM 4351 N N . VAL A 1 525 ? 39.650 10.598 -30.848 1.00 80.00 525 VAL A N 1
ATOM 4352 C CA . VAL A 1 525 ? 40.576 10.450 -31.996 1.00 80.00 525 VAL A CA 1
ATOM 4353 C C . VAL A 1 525 ? 39.933 10.738 -33.361 1.00 80.00 525 VAL A C 1
ATOM 4355 O O . VAL A 1 525 ? 40.645 10.828 -34.362 1.00 80.00 525 VAL A O 1
ATOM 4358 N N . ASN A 1 526 ? 38.606 10.886 -33.458 1.00 77.44 526 ASN A N 1
ATOM 4359 C CA . ASN A 1 526 ? 37.959 11.170 -34.742 1.00 77.44 526 ASN A CA 1
ATOM 4360 C C . ASN A 1 526 ? 38.324 12.564 -35.286 1.00 77.44 526 ASN A C 1
ATOM 4362 O O . ASN A 1 526 ? 38.408 13.555 -34.559 1.00 77.44 526 ASN A O 1
ATOM 4366 N N . ARG A 1 527 ? 38.481 12.654 -36.616 1.00 60.97 527 ARG A N 1
ATOM 4367 C CA . ARG A 1 527 ? 38.911 13.888 -37.307 1.00 60.97 527 ARG A CA 1
ATOM 4368 C C . ARG A 1 527 ? 37.971 15.086 -37.137 1.00 60.97 527 ARG A C 1
ATOM 4370 O O . ARG A 1 527 ? 38.423 16.207 -37.300 1.00 60.97 527 ARG A O 1
ATOM 4377 N N . VAL A 1 528 ? 36.703 14.856 -36.787 1.00 60.94 528 VAL A N 1
ATOM 4378 C CA . VAL A 1 528 ? 35.696 15.909 -36.542 1.00 60.94 528 VAL A CA 1
ATOM 4379 C C . VAL A 1 528 ? 36.154 16.877 -35.437 1.00 60.94 528 VAL A C 1
ATOM 4381 O O . VAL A 1 528 ? 35.921 18.073 -35.532 1.00 60.94 528 VAL A O 1
ATOM 4384 N N . LEU A 1 529 ? 36.871 16.369 -34.428 1.00 58.50 529 LEU A N 1
ATOM 4385 C CA . LEU A 1 529 ? 37.278 17.120 -33.231 1.00 58.50 529 LEU A CA 1
ATOM 4386 C C . LEU A 1 529 ? 38.672 17.744 -33.351 1.00 58.50 529 LEU A C 1
ATOM 4388 O O . LEU A 1 529 ? 38.945 18.804 -32.799 1.00 58.50 529 LEU A O 1
ATOM 4392 N N . SER A 1 530 ? 39.566 17.077 -34.082 1.00 53.12 530 SER A N 1
ATOM 4393 C CA . SER A 1 530 ? 40.970 17.489 -34.246 1.00 53.12 530 SER A CA 1
ATOM 4394 C C . SER A 1 530 ? 41.172 18.550 -35.338 1.00 53.12 530 SER A C 1
ATOM 4396 O O . SER A 1 530 ? 42.282 19.030 -35.547 1.00 53.12 530 SER A O 1
ATOM 4398 N N . VAL A 1 531 ? 40.093 18.940 -36.019 1.00 51.75 531 VAL A N 1
ATOM 4399 C CA . VAL A 1 531 ? 40.041 20.028 -37.007 1.00 51.75 531 VAL A CA 1
ATOM 4400 C C . VAL A 1 531 ? 39.986 21.422 -36.357 1.00 51.75 531 VAL A C 1
ATOM 4402 O O . VAL A 1 531 ? 40.390 22.402 -36.976 1.00 51.75 531 VAL A O 1
ATOM 4405 N N . ILE A 1 532 ? 39.547 21.519 -35.098 1.00 50.00 532 ILE A N 1
ATOM 4406 C CA . ILE A 1 532 ? 39.116 22.778 -34.458 1.00 50.00 532 ILE A CA 1
ATOM 4407 C C . ILE A 1 532 ? 40.290 23.718 -34.080 1.00 50.00 532 ILE A C 1
ATOM 4409 O O . ILE A 1 532 ? 40.075 24.861 -33.697 1.00 50.00 532 ILE A O 1
ATOM 4413 N N . LEU A 1 533 ? 41.548 23.280 -34.226 1.00 40.34 533 LEU A N 1
ATOM 4414 C CA . LEU A 1 533 ? 42.747 24.041 -33.822 1.00 40.34 533 LEU A CA 1
ATOM 4415 C C . LEU A 1 533 ? 43.759 24.295 -34.959 1.00 40.34 533 LEU A C 1
ATOM 4417 O O . LEU A 1 533 ? 44.897 24.679 -34.696 1.00 40.34 533 LEU A O 1
ATOM 4421 N N . ALA A 1 534 ? 43.378 24.080 -36.223 1.00 32.59 534 ALA A N 1
ATOM 4422 C CA . ALA A 1 534 ? 44.325 24.103 -37.344 1.00 32.59 534 ALA A CA 1
ATOM 4423 C C . ALA A 1 534 ? 44.764 25.505 -37.835 1.00 32.59 534 ALA A C 1
ATOM 4425 O O . ALA A 1 534 ? 45.806 25.592 -38.479 1.00 32.59 534 ALA A O 1
ATOM 4426 N N . ASP A 1 535 ? 44.028 26.584 -37.527 1.00 33.06 535 ASP A N 1
ATOM 4427 C CA . ASP A 1 535 ? 44.245 27.921 -38.120 1.00 33.06 535 ASP A CA 1
ATOM 4428 C C . ASP A 1 535 ? 44.347 29.063 -37.085 1.00 33.06 535 ASP A C 1
ATOM 4430 O O . ASP A 1 535 ? 43.515 29.963 -37.029 1.00 33.06 535 ASP A O 1
ATOM 4434 N N . PHE A 1 536 ? 45.417 29.072 -36.277 1.00 32.66 536 PHE A N 1
ATOM 4435 C CA . PHE A 1 536 ? 45.848 30.281 -35.539 1.00 32.66 536 PHE A CA 1
ATOM 4436 C C . PHE A 1 536 ? 47.380 30.471 -35.440 1.00 32.66 536 PHE A C 1
ATOM 4438 O O . PHE A 1 536 ? 47.860 31.271 -34.638 1.00 32.66 536 PHE A O 1
ATOM 4445 N N . SER A 1 537 ? 48.183 29.797 -36.280 1.00 29.28 537 SER A N 1
ATOM 4446 C CA . SER A 1 537 ? 49.660 29.883 -36.233 1.00 29.28 537 SER A CA 1
ATOM 4447 C C . SER A 1 537 ? 50.326 30.656 -37.388 1.00 29.28 537 SER A C 1
ATOM 4449 O O . SER A 1 537 ? 51.539 30.546 -37.567 1.00 29.28 537 SER A O 1
ATOM 4451 N N . THR A 1 538 ? 49.585 31.444 -38.178 1.00 32.41 538 THR A N 1
ATOM 4452 C CA . THR A 1 538 ? 50.135 32.189 -39.337 1.00 32.41 538 THR A CA 1
ATOM 4453 C C . THR A 1 538 ? 49.730 33.664 -39.399 1.00 32.41 538 THR A C 1
ATOM 4455 O O . THR A 1 538 ? 49.313 34.164 -40.441 1.00 32.41 538 THR A O 1
ATOM 4458 N N . SER A 1 539 ? 49.930 34.412 -38.309 1.00 29.58 539 SER A N 1
ATOM 4459 C CA . SER A 1 539 ? 49.856 35.882 -38.354 1.00 29.58 539 SER A CA 1
ATOM 4460 C C . SER A 1 539 ? 50.662 36.583 -37.253 1.00 29.58 539 SER A C 1
ATOM 4462 O O . SER A 1 539 ? 50.088 37.212 -36.368 1.00 29.58 539 SER A O 1
ATOM 4464 N N . CYS A 1 540 ? 52.001 36.532 -37.316 1.00 25.25 540 CYS A N 1
ATOM 4465 C CA . CYS A 1 540 ? 52.838 37.552 -36.663 1.00 25.25 540 CYS A CA 1
ATOM 4466 C C . CYS A 1 540 ? 54.257 37.648 -37.262 1.00 25.25 540 CYS A C 1
ATOM 4468 O O . CYS A 1 540 ? 55.239 37.202 -36.673 1.00 25.25 540 CYS A O 1
ATOM 4470 N N . LEU A 1 541 ? 54.375 38.257 -38.448 1.00 28.83 541 LEU A N 1
ATOM 4471 C CA . LEU A 1 541 ? 55.669 38.612 -39.053 1.00 28.83 541 LEU A CA 1
ATOM 4472 C C . LEU A 1 541 ? 55.717 40.102 -39.431 1.00 28.83 541 LEU A C 1
ATOM 4474 O O . LEU A 1 541 ? 56.113 40.485 -40.527 1.00 28.83 541 LEU A O 1
ATOM 4478 N N . SER A 1 542 ? 55.305 40.956 -38.489 1.00 25.33 542 SER A N 1
ATOM 4479 C CA . SER A 1 542 ? 55.502 42.408 -38.558 1.00 25.33 542 SER A CA 1
ATOM 4480 C C . SER A 1 542 ? 55.304 43.074 -37.190 1.00 25.33 542 SER A C 1
ATOM 4482 O O . SER A 1 542 ? 54.172 43.381 -36.833 1.00 25.33 542 SER A O 1
ATOM 4484 N 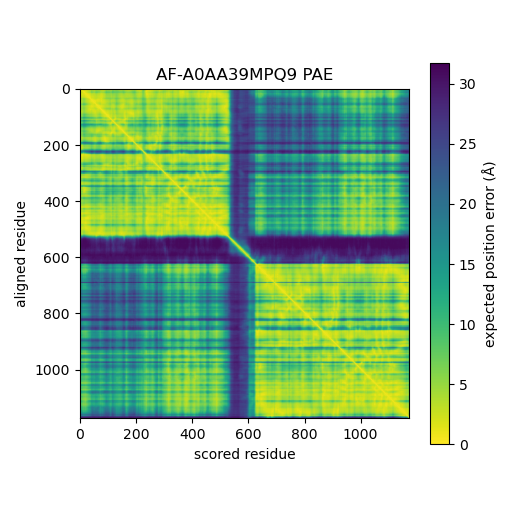N . LEU A 1 543 ? 56.394 43.315 -36.446 1.00 25.86 543 LEU A N 1
ATOM 4485 C CA . LEU A 1 543 ? 56.691 44.586 -35.746 1.00 25.86 543 LEU A CA 1
ATOM 4486 C C . LEU A 1 543 ? 57.907 44.461 -34.812 1.00 25.86 543 LEU A C 1
ATOM 4488 O O . LEU A 1 543 ? 57.814 44.232 -33.609 1.00 25.86 543 LEU A O 1
ATOM 4492 N N . LEU A 1 544 ? 59.078 44.730 -35.387 1.00 25.47 544 LEU A N 1
ATOM 4493 C CA . LEU A 1 544 ? 60.209 45.279 -34.646 1.00 25.47 544 LEU A CA 1
ATOM 4494 C C . LEU A 1 544 ? 59.856 46.699 -34.169 1.00 25.47 544 LEU A C 1
ATOM 4496 O O . LEU A 1 544 ? 59.923 47.627 -34.973 1.00 25.47 544 LEU A O 1
ATOM 4500 N N . CYS A 1 545 ? 59.547 46.889 -32.881 1.00 24.89 545 CYS A N 1
ATOM 4501 C CA . CYS A 1 545 ? 60.034 48.053 -32.121 1.00 24.89 545 CYS A CA 1
ATOM 4502 C C . CYS A 1 545 ? 59.742 47.998 -30.610 1.00 24.89 545 CYS A C 1
ATOM 4504 O O . CYS A 1 545 ? 58.613 47.803 -30.181 1.00 24.89 545 CYS A O 1
ATOM 4506 N N . ASN A 1 546 ? 60.768 48.354 -29.830 1.00 25.09 546 ASN A N 1
ATOM 4507 C CA . ASN A 1 546 ? 60.678 48.994 -28.512 1.00 25.09 546 ASN A CA 1
ATOM 4508 C C . ASN A 1 546 ? 60.021 48.231 -27.343 1.00 25.09 546 ASN A C 1
ATOM 4510 O O . ASN A 1 546 ? 59.042 48.693 -26.762 1.00 25.09 546 ASN A O 1
ATOM 4514 N N . MET A 1 547 ? 60.725 47.221 -26.820 1.00 23.98 547 MET A N 1
ATOM 4515 C CA . MET A 1 547 ? 60.935 47.200 -25.365 1.00 23.98 547 MET A CA 1
ATOM 4516 C C . MET A 1 547 ? 62.179 48.020 -25.021 1.00 23.98 547 MET A C 1
ATOM 4518 O O . MET A 1 547 ? 63.299 47.651 -25.371 1.00 23.98 547 MET A O 1
ATOM 4522 N N . LEU A 1 548 ? 61.988 49.109 -24.279 1.00 26.28 548 LEU A N 1
ATOM 4523 C CA . LEU A 1 548 ? 63.066 49.804 -23.587 1.00 26.28 548 LEU A CA 1
ATOM 4524 C C . LEU A 1 548 ? 62.656 50.069 -22.133 1.00 26.28 548 LEU A C 1
ATOM 4526 O O . LEU A 1 548 ? 61.716 50.810 -21.878 1.00 26.28 548 LEU A O 1
ATOM 4530 N N . ARG A 1 549 ? 63.507 49.569 -21.226 1.00 26.33 549 ARG A N 1
ATOM 4531 C CA . ARG A 1 549 ? 63.794 50.073 -19.867 1.00 26.33 549 ARG A CA 1
ATOM 4532 C C . ARG A 1 549 ? 62.952 49.597 -18.667 1.00 26.33 549 ARG A C 1
ATOM 4534 O O . ARG A 1 549 ? 61.876 50.096 -18.389 1.00 26.33 549 ARG A O 1
ATOM 4541 N N . PHE A 1 550 ? 63.664 48.805 -17.858 1.00 27.31 550 PHE A N 1
ATOM 4542 C CA . PHE A 1 550 ? 63.868 48.947 -16.406 1.00 27.31 550 PHE A CA 1
ATOM 4543 C C . PHE A 1 550 ? 62.702 48.732 -15.418 1.00 27.31 550 PHE A C 1
ATOM 4545 O O . PHE A 1 550 ? 61.762 49.508 -15.310 1.00 27.31 550 PHE A O 1
ATOM 4552 N N . ALA A 1 551 ? 62.915 47.720 -14.567 1.00 25.88 551 ALA A N 1
ATOM 4553 C CA . ALA A 1 551 ? 62.302 47.530 -13.250 1.00 25.88 551 ALA A CA 1
ATOM 4554 C C . ALA A 1 551 ? 62.691 48.667 -12.256 1.00 25.88 551 ALA A C 1
ATOM 4556 O O . ALA A 1 551 ? 63.597 49.444 -12.577 1.00 25.88 551 ALA A O 1
ATOM 4557 N N . PRO A 1 552 ? 62.099 48.758 -11.036 1.00 36.38 552 PRO A N 1
ATOM 4558 C CA . PRO A 1 552 ? 62.523 47.841 -9.964 1.00 36.38 552 PRO A CA 1
ATOM 4559 C C . PRO A 1 552 ? 61.473 47.407 -8.904 1.00 36.38 552 PRO A C 1
ATOM 4561 O O . PRO A 1 552 ? 60.527 48.101 -8.556 1.00 36.38 552 PRO A O 1
ATOM 4564 N N . SER A 1 553 ? 61.774 46.241 -8.326 1.00 27.34 553 SER A N 1
ATOM 4565 C CA . SER A 1 553 ? 61.361 45.632 -7.042 1.00 27.34 553 SER A CA 1
ATOM 4566 C C . SER A 1 553 ? 60.869 46.506 -5.868 1.00 27.34 553 SER A C 1
ATOM 4568 O O . SER A 1 553 ? 61.470 47.546 -5.606 1.00 27.34 553 SER A O 1
ATOM 4570 N N . TYR A 1 554 ? 60.042 45.921 -4.974 1.00 24.70 554 TYR A N 1
ATOM 4571 C CA . TYR A 1 554 ? 60.302 45.950 -3.512 1.00 24.70 554 TYR A CA 1
ATOM 4572 C C . TYR A 1 554 ? 59.705 44.752 -2.721 1.00 24.70 554 TYR A C 1
ATOM 4574 O O . TYR A 1 554 ? 58.973 43.932 -3.267 1.00 24.70 554 TYR A O 1
ATOM 4582 N N . ARG A 1 555 ? 60.100 44.602 -1.442 1.00 25.08 555 ARG A N 1
ATOM 4583 C CA . ARG A 1 555 ? 59.909 43.422 -0.555 1.00 25.08 555 ARG A CA 1
ATOM 4584 C C . ARG A 1 555 ? 58.817 43.583 0.527 1.00 25.08 555 ARG A C 1
ATOM 4586 O O . ARG A 1 555 ? 58.772 44.647 1.125 1.00 25.08 555 ARG A O 1
ATOM 4593 N N . ARG A 1 556 ? 58.242 42.433 0.963 1.00 25.72 556 ARG A N 1
ATOM 4594 C CA . ARG A 1 556 ? 57.678 42.103 2.319 1.00 25.72 556 ARG A CA 1
ATOM 4595 C C . ARG A 1 556 ? 56.449 42.945 2.776 1.00 25.72 556 ARG A C 1
ATOM 4597 O O . ARG A 1 556 ? 56.310 44.078 2.364 1.00 25.72 556 ARG A O 1
ATOM 4604 N N . SER A 1 557 ? 55.503 42.473 3.608 1.00 25.27 557 SER A N 1
ATOM 4605 C CA . SER A 1 557 ? 55.409 41.277 4.483 1.00 25.27 557 SER A CA 1
ATOM 4606 C C . SER A 1 557 ? 53.951 40.849 4.813 1.00 25.27 557 SER A C 1
ATOM 4608 O O . SER A 1 557 ? 53.031 41.642 4.688 1.00 25.27 557 SER A O 1
ATOM 4610 N N . ARG A 1 558 ? 53.818 39.593 5.295 1.00 26.17 558 ARG A N 1
ATOM 4611 C CA . ARG A 1 558 ? 52.739 38.896 6.068 1.00 26.17 558 ARG A CA 1
ATOM 4612 C C . ARG A 1 558 ? 51.864 39.759 7.027 1.00 26.17 558 ARG A C 1
ATOM 4614 O O . ARG A 1 558 ? 52.350 40.829 7.383 1.00 26.17 558 ARG A O 1
ATOM 4621 N N . PRO A 1 559 ? 50.715 39.265 7.596 1.00 37.41 559 PRO A N 1
ATOM 4622 C CA . PRO A 1 559 ? 50.294 37.843 7.780 1.00 37.41 559 PRO A CA 1
ATOM 4623 C C . PRO A 1 559 ? 48.791 37.478 7.565 1.00 37.41 559 PRO A C 1
ATOM 4625 O O . PRO A 1 559 ? 47.943 38.358 7.552 1.00 37.41 559 PRO A O 1
ATOM 4628 N N . GLY A 1 560 ? 48.428 36.172 7.564 1.00 24.28 560 GLY A N 1
ATOM 4629 C CA . GLY A 1 560 ? 47.025 35.781 7.858 1.00 24.28 560 GLY A CA 1
ATOM 4630 C C . GLY A 1 560 ? 46.462 34.374 7.528 1.00 24.28 560 GLY A C 1
ATOM 4631 O O . GLY A 1 560 ? 45.544 34.302 6.735 1.00 24.28 560 GLY A O 1
ATOM 4632 N N . ARG A 1 561 ? 46.874 33.314 8.258 1.00 25.06 561 ARG A N 1
ATOM 4633 C CA . ARG A 1 561 ? 46.066 32.120 8.685 1.00 25.06 561 ARG A CA 1
ATOM 4634 C C . ARG A 1 561 ? 45.382 31.116 7.695 1.00 25.06 561 ARG A C 1
ATOM 4636 O O . ARG A 1 561 ? 44.739 31.486 6.731 1.00 25.06 561 ARG A O 1
ATOM 4643 N N . ARG A 1 562 ? 45.343 29.853 8.185 1.00 26.39 562 ARG A N 1
ATOM 4644 C CA . ARG A 1 562 ? 44.401 28.712 7.948 1.00 26.39 562 ARG A CA 1
ATOM 4645 C C . ARG A 1 562 ? 44.527 27.820 6.688 1.00 26.39 562 ARG A C 1
ATOM 4647 O O . ARG A 1 562 ? 43.916 28.081 5.666 1.00 26.39 562 ARG A O 1
ATOM 4654 N N . VAL A 1 563 ? 45.163 26.659 6.896 1.00 25.77 563 VAL A N 1
ATOM 4655 C CA . VAL A 1 563 ? 44.881 25.304 6.339 1.00 25.77 563 VAL A CA 1
ATOM 4656 C C . VAL A 1 563 ? 45.396 24.294 7.398 1.00 25.77 563 VAL A C 1
ATOM 4658 O O . VAL A 1 563 ? 46.238 24.696 8.204 1.00 25.77 563 VAL A O 1
ATOM 4661 N N . ALA A 1 564 ? 44.987 23.025 7.533 1.00 26.03 564 ALA A N 1
ATOM 4662 C CA . ALA A 1 564 ? 43.944 22.196 6.892 1.00 26.03 564 ALA A CA 1
ATOM 4663 C C . ALA A 1 564 ? 43.114 21.496 8.026 1.00 26.03 564 ALA A C 1
ATOM 4665 O O . ALA A 1 564 ? 42.956 22.130 9.067 1.00 26.03 564 ALA A O 1
ATOM 4666 N N . GLY A 1 565 ? 42.536 20.279 7.999 1.00 26.42 565 GLY A N 1
ATOM 4667 C CA . GLY A 1 565 ? 42.451 19.163 7.032 1.00 26.42 565 GLY A CA 1
ATOM 4668 C C . GLY A 1 565 ? 42.472 17.794 7.749 1.00 26.42 565 GLY A C 1
ATOM 4669 O O . GLY A 1 565 ? 43.464 17.478 8.397 1.00 26.42 565 GLY A O 1
ATOM 4670 N N . PHE A 1 566 ? 41.407 16.990 7.636 1.00 25.39 566 PHE A N 1
ATOM 4671 C CA . PHE A 1 566 ? 41.301 15.611 8.162 1.00 25.39 566 PHE A CA 1
ATOM 4672 C C . PHE A 1 566 ? 41.357 14.615 6.988 1.00 25.39 566 PHE A C 1
ATOM 4674 O O . PHE A 1 566 ? 40.648 14.835 6.009 1.00 25.39 566 PHE A O 1
ATOM 4681 N N . ILE A 1 567 ? 42.146 13.532 7.072 1.00 25.89 567 ILE A N 1
ATOM 4682 C CA . ILE A 1 567 ? 42.268 12.503 6.013 1.00 25.89 567 ILE A CA 1
ATOM 4683 C C . ILE A 1 567 ? 42.412 11.073 6.600 1.00 25.89 567 ILE A C 1
ATOM 4685 O O . ILE A 1 567 ? 43.288 10.823 7.419 1.00 25.89 567 ILE A O 1
ATOM 4689 N N . PHE A 1 568 ? 41.534 10.179 6.117 1.00 23.14 568 PHE A N 1
ATOM 4690 C CA . PHE A 1 568 ? 41.608 8.714 5.881 1.00 23.14 568 PHE A CA 1
ATOM 4691 C C . PHE A 1 568 ? 42.019 7.657 6.948 1.00 23.14 568 PHE A C 1
ATOM 4693 O O . PHE A 1 568 ? 43.175 7.513 7.325 1.00 23.14 568 PHE A O 1
ATOM 4700 N N . ILE A 1 569 ? 41.028 6.814 7.295 1.00 24.23 569 ILE A N 1
ATOM 4701 C CA . ILE A 1 569 ? 40.869 5.359 6.988 1.00 24.23 569 ILE A CA 1
ATOM 4702 C C . ILE A 1 569 ? 42.054 4.362 7.175 1.00 24.23 569 ILE A C 1
ATOM 4704 O O . ILE A 1 569 ? 42.991 4.319 6.388 1.00 24.23 569 ILE A O 1
ATOM 4708 N N . ILE A 1 570 ? 41.875 3.475 8.173 1.00 27.19 570 ILE A N 1
ATOM 4709 C CA . ILE A 1 570 ? 41.925 1.978 8.213 1.00 27.19 570 ILE A CA 1
ATOM 4710 C C . ILE A 1 570 ? 42.766 1.175 7.183 1.00 27.19 570 ILE A C 1
ATOM 4712 O O . ILE A 1 570 ? 42.586 1.310 5.978 1.00 27.19 570 ILE A O 1
ATOM 4716 N N . ALA A 1 571 ? 43.478 0.141 7.677 1.00 22.52 571 ALA A N 1
ATOM 4717 C CA . ALA A 1 571 ? 43.760 -1.109 6.943 1.00 22.52 571 ALA A CA 1
ATOM 4718 C C . ALA A 1 571 ? 43.841 -2.363 7.868 1.00 22.52 571 ALA A C 1
ATOM 4720 O O . ALA A 1 571 ? 44.448 -2.274 8.928 1.00 22.52 571 ALA A O 1
ATOM 4721 N N . CYS A 1 572 ? 43.230 -3.485 7.427 1.00 21.20 572 CYS A N 1
ATOM 4722 C CA . CYS A 1 572 ? 43.451 -4.949 7.657 1.00 21.20 572 CYS A CA 1
ATOM 4723 C C . CYS A 1 572 ? 44.046 -5.524 8.987 1.00 21.20 572 CYS A C 1
ATOM 4725 O O . CYS A 1 572 ? 44.926 -4.932 9.590 1.00 21.20 572 CYS A O 1
ATOM 4727 N N . GLY A 1 573 ? 43.748 -6.755 9.457 1.00 22.33 573 GLY A N 1
ATOM 4728 C CA . GLY A 1 573 ? 42.791 -7.796 9.023 1.00 22.33 573 GLY A CA 1
ATOM 4729 C C . GLY A 1 573 ? 43.142 -9.256 9.462 1.00 22.33 573 GLY A C 1
ATOM 4730 O O . GLY A 1 573 ? 44.227 -9.727 9.148 1.00 22.33 573 GLY A O 1
ATOM 4731 N N . LEU A 1 574 ? 42.164 -9.978 10.056 1.00 23.56 574 LEU A N 1
ATOM 4732 C CA . LEU A 1 574 ? 41.937 -11.461 10.096 1.00 23.56 574 LEU A CA 1
ATOM 4733 C C . LEU A 1 574 ? 42.729 -12.468 11.002 1.00 23.56 574 LEU A C 1
ATOM 4735 O O . LEU A 1 574 ? 43.897 -12.280 11.318 1.00 23.56 574 LEU A O 1
ATOM 4739 N N . TRP A 1 575 ? 42.031 -13.613 11.237 1.00 21.84 575 TRP A N 1
ATOM 4740 C CA . TRP A 1 575 ? 42.368 -14.983 11.752 1.00 21.84 575 TRP A CA 1
ATOM 4741 C C . TRP A 1 575 ? 42.215 -15.310 13.262 1.00 21.84 575 TRP A C 1
ATOM 4743 O O . TRP A 1 575 ? 42.763 -14.588 14.080 1.00 21.84 575 TRP A O 1
ATOM 4753 N N . THR A 1 576 ? 41.623 -16.415 13.773 1.00 23.92 576 THR A N 1
ATOM 4754 C CA . THR A 1 576 ? 40.707 -17.523 13.346 1.00 23.92 576 THR A CA 1
ATOM 4755 C C . THR A 1 576 ? 40.374 -18.419 14.579 1.00 23.92 576 THR A C 1
ATOM 4757 O O . THR A 1 576 ? 41.289 -18.790 15.304 1.00 23.92 576 THR A O 1
ATOM 4760 N N . THR A 1 577 ? 39.094 -18.796 14.743 1.00 25.50 577 THR A N 1
ATOM 4761 C CA . THR A 1 577 ? 38.468 -20.053 15.284 1.00 25.50 577 THR A CA 1
ATOM 4762 C C . THR A 1 577 ? 38.956 -20.873 16.520 1.00 25.50 577 THR A C 1
ATOM 4764 O O . THR A 1 577 ? 40.059 -21.408 16.525 1.00 25.50 577 THR A O 1
ATOM 4767 N N . ASP A 1 578 ? 37.970 -21.161 17.399 1.00 25.42 578 ASP A N 1
ATOM 4768 C CA . ASP A 1 578 ? 37.597 -22.424 18.110 1.00 25.42 578 ASP A CA 1
ATOM 4769 C C . ASP A 1 578 ? 38.463 -23.143 19.181 1.00 25.42 578 ASP A C 1
ATOM 4771 O O . ASP A 1 578 ? 39.642 -23.416 18.982 1.00 25.42 578 ASP A O 1
ATOM 4775 N N . ILE A 1 579 ? 37.799 -23.607 20.272 1.00 23.94 579 ILE A N 1
ATOM 4776 C CA . ILE A 1 579 ? 37.578 -25.048 20.612 1.00 23.94 579 ILE A CA 1
ATOM 4777 C C . ILE A 1 579 ? 36.705 -25.275 21.892 1.00 23.94 579 ILE A C 1
ATOM 4779 O O . ILE A 1 579 ? 36.970 -24.744 22.963 1.00 23.94 579 ILE A O 1
ATOM 4783 N N . LEU A 1 580 ? 35.674 -26.122 21.727 1.00 22.67 580 LEU A N 1
ATOM 4784 C CA . LEU A 1 580 ? 34.936 -27.046 22.635 1.00 22.67 580 LEU A CA 1
ATOM 4785 C C . LEU A 1 580 ? 35.188 -27.073 24.174 1.00 22.67 580 LEU A C 1
ATOM 4787 O O . LEU A 1 580 ? 36.316 -27.273 24.614 1.00 22.67 580 LEU A O 1
ATOM 4791 N N . SER A 1 581 ? 34.121 -27.235 24.991 1.00 22.89 581 SER A N 1
ATOM 4792 C CA . SER A 1 581 ? 33.681 -28.571 25.506 1.00 22.89 581 SER A CA 1
ATOM 4793 C C . SER A 1 581 ? 32.573 -28.588 26.605 1.00 22.89 581 SER A C 1
ATOM 4795 O O . SER A 1 581 ? 32.318 -27.616 27.302 1.00 22.89 581 SER A O 1
ATOM 4797 N N . ASN A 1 582 ? 31.897 -29.746 26.686 1.00 23.73 582 ASN A N 1
ATOM 4798 C CA . ASN A 1 582 ? 30.684 -30.164 27.427 1.00 23.73 582 ASN A CA 1
ATOM 4799 C C . ASN A 1 582 ? 30.623 -30.030 28.973 1.00 23.73 582 ASN A C 1
ATOM 4801 O O . ASN A 1 582 ? 31.655 -30.136 29.627 1.00 23.73 582 ASN A O 1
ATOM 4805 N N . LEU A 1 583 ? 29.387 -30.032 29.531 1.00 23.27 583 LEU A N 1
ATOM 4806 C CA . LEU A 1 583 ? 28.802 -30.981 30.538 1.00 23.27 583 LEU A CA 1
ATOM 4807 C C . LEU A 1 583 ? 27.443 -30.426 31.072 1.00 23.27 583 LEU A C 1
ATOM 4809 O O . LEU A 1 583 ? 27.384 -29.285 31.505 1.00 23.27 583 LEU A O 1
ATOM 4813 N N . ALA A 1 584 ? 26.281 -31.067 30.842 1.00 24.44 584 ALA A N 1
ATOM 4814 C CA . ALA A 1 584 ? 25.582 -32.056 31.705 1.00 24.44 584 ALA A CA 1
ATOM 4815 C C . ALA A 1 584 ? 25.241 -31.541 33.139 1.00 24.44 584 ALA A C 1
ATOM 4817 O O . ALA A 1 584 ? 26.139 -31.096 33.839 1.00 24.44 584 ALA A O 1
ATOM 4818 N N . PHE A 1 585 ? 23.996 -31.571 33.660 1.00 24.30 585 PHE A N 1
ATOM 4819 C CA . PHE A 1 585 ? 23.164 -32.770 33.914 1.00 24.30 585 PHE A CA 1
ATOM 4820 C C . PHE A 1 585 ? 21.657 -32.495 34.242 1.00 24.30 585 PHE A C 1
ATOM 4822 O O . PHE A 1 585 ? 21.286 -31.420 34.697 1.00 24.30 585 PHE A O 1
ATOM 4829 N N . SER A 1 586 ? 20.836 -33.557 34.124 1.00 23.73 586 SER A N 1
ATOM 4830 C CA . SER A 1 586 ? 19.597 -33.903 34.884 1.00 23.73 586 SER A CA 1
ATOM 4831 C C . SER A 1 586 ? 18.321 -33.020 34.910 1.00 23.73 586 SER A C 1
ATOM 4833 O O . SER A 1 586 ? 18.220 -32.029 35.625 1.00 23.73 586 SER A O 1
ATOM 4835 N N . ARG A 1 587 ? 17.250 -33.572 34.312 1.00 23.20 587 ARG A N 1
ATOM 4836 C CA . ARG A 1 587 ? 15.863 -33.652 34.853 1.00 23.20 587 ARG A CA 1
ATOM 4837 C C . ARG A 1 587 ? 15.689 -35.031 35.561 1.00 23.20 587 ARG A C 1
ATOM 4839 O O . ARG A 1 587 ? 16.605 -35.843 35.434 1.00 23.20 587 ARG A O 1
ATOM 4846 N N . PRO A 1 588 ? 14.493 -35.447 36.040 1.00 42.78 588 PRO A N 1
ATOM 4847 C CA . PRO A 1 588 ? 13.527 -34.841 36.985 1.00 42.78 588 PRO A CA 1
ATOM 4848 C C . PRO A 1 588 ? 13.138 -35.846 38.117 1.00 42.78 588 PRO A C 1
ATOM 4850 O O . PRO A 1 588 ? 13.581 -36.984 38.066 1.00 42.78 588 PRO A O 1
ATOM 4853 N N . THR A 1 589 ? 12.194 -35.524 39.025 1.00 23.19 589 THR A N 1
ATOM 4854 C CA . THR A 1 589 ? 11.072 -36.465 39.320 1.00 23.19 589 THR A CA 1
ATOM 4855 C C . THR A 1 589 ? 9.858 -35.851 40.038 1.00 23.19 589 THR A C 1
ATOM 4857 O O . THR A 1 589 ? 9.962 -35.205 41.070 1.00 23.19 589 THR A O 1
ATOM 4860 N N . THR A 1 590 ? 8.697 -36.165 39.463 1.00 27.27 590 THR A N 1
ATOM 4861 C CA . THR A 1 590 ? 7.306 -36.163 39.956 1.00 27.27 590 THR A CA 1
ATOM 4862 C C . THR A 1 590 ? 7.003 -36.240 41.461 1.00 27.27 590 THR A C 1
ATOM 4864 O O . THR A 1 590 ? 7.488 -37.138 42.146 1.00 27.27 590 THR A O 1
ATOM 4867 N N . VAL A 1 591 ? 5.933 -35.534 41.856 1.00 23.73 591 VAL A N 1
ATOM 4868 C CA . VAL A 1 591 ? 4.894 -36.057 42.769 1.00 23.73 591 VAL A CA 1
ATOM 4869 C C . VAL A 1 591 ? 3.514 -35.879 42.111 1.00 23.73 591 VAL A C 1
ATOM 4871 O O . VAL A 1 591 ? 3.185 -34.803 41.622 1.00 23.73 591 VAL A O 1
ATOM 4874 N N . LYS A 1 592 ? 2.709 -36.950 42.067 1.00 26.98 592 LYS A N 1
ATOM 4875 C CA . LYS A 1 592 ? 1.264 -36.906 41.755 1.00 26.98 592 LYS A CA 1
ATOM 4876 C C . LYS A 1 592 ? 0.490 -36.655 43.060 1.00 26.98 592 LYS A C 1
ATOM 4878 O O . LYS A 1 592 ? 0.942 -37.168 44.075 1.00 26.98 592 LYS A O 1
ATOM 4883 N N . TYR A 1 593 ? -0.689 -36.019 43.023 1.00 23.58 593 TYR A N 1
ATOM 4884 C CA . TYR A 1 593 ? -1.989 -36.666 43.335 1.00 23.58 593 TYR A CA 1
ATOM 4885 C C . TYR A 1 593 ? -3.186 -35.676 43.428 1.00 23.58 593 TYR A C 1
ATOM 4887 O O . TYR A 1 593 ? -3.183 -34.764 44.239 1.00 23.58 593 TYR A O 1
ATOM 4895 N N . VAL A 1 594 ? -4.240 -35.996 42.657 1.00 24.58 594 VAL A N 1
ATOM 4896 C CA . VAL A 1 594 ? -5.695 -35.909 42.966 1.00 24.58 594 VAL A CA 1
ATOM 4897 C C . VAL A 1 594 ? -6.460 -34.564 43.093 1.00 24.58 594 VAL A C 1
ATOM 4899 O O . VAL A 1 594 ? -6.032 -33.590 43.693 1.00 24.58 594 VAL A O 1
ATOM 4902 N N . LYS A 1 595 ? -7.672 -34.588 42.498 1.00 30.80 595 LYS A N 1
ATOM 4903 C CA . LYS A 1 595 ? -8.760 -33.582 42.509 1.00 30.80 595 LYS A CA 1
ATOM 4904 C C . LYS A 1 595 ? -9.465 -33.508 43.884 1.00 30.80 595 LYS A C 1
ATOM 4906 O O . LYS A 1 595 ? -9.479 -34.513 44.591 1.00 30.80 595 LYS A O 1
ATOM 4911 N N . PRO A 1 596 ? -10.186 -32.415 44.200 1.00 29.23 596 PRO A N 1
ATOM 4912 C CA . PRO A 1 596 ? -11.651 -32.435 43.997 1.00 29.23 596 PRO A CA 1
ATOM 4913 C C . PRO A 1 596 ? -12.179 -31.180 43.261 1.00 29.23 596 PRO A C 1
ATOM 4915 O O . PRO A 1 596 ? -11.659 -30.091 43.447 1.00 29.23 596 PRO A O 1
ATOM 4918 N N . VAL A 1 597 ? -13.034 -31.336 42.241 1.00 23.53 597 VAL A N 1
ATOM 4919 C CA . VAL A 1 597 ? -14.523 -31.247 42.255 1.00 23.53 597 VAL A CA 1
ATOM 4920 C C . VAL A 1 597 ? -15.050 -29.800 42.203 1.00 23.53 597 VAL A C 1
ATOM 4922 O O . VAL A 1 597 ? -14.671 -28.943 42.988 1.00 23.53 597 VAL A O 1
ATOM 4925 N N . TYR A 1 598 ? -15.916 -29.555 41.215 1.00 25.33 598 TYR A N 1
ATOM 4926 C CA . TYR A 1 598 ? -16.409 -28.247 40.775 1.00 25.33 598 TYR A CA 1
ATOM 4927 C C . TYR A 1 598 ? -17.734 -27.862 41.447 1.00 25.33 598 TYR A C 1
ATOM 4929 O O . TYR A 1 598 ? -18.526 -28.738 41.790 1.00 25.33 598 TYR A O 1
ATOM 4937 N N . TYR A 1 599 ? -18.030 -26.558 41.492 1.00 25.17 599 TYR A N 1
ATOM 4938 C CA . TYR A 1 599 ? -19.407 -26.056 41.556 1.00 25.17 599 TYR A CA 1
ATOM 4939 C C . TYR A 1 599 ? -19.906 -25.660 40.159 1.00 25.17 599 TYR A C 1
ATOM 4941 O O . TYR A 1 599 ? -19.145 -25.181 39.318 1.00 25.17 599 TYR A O 1
ATOM 4949 N N . HIS A 1 600 ? -21.191 -25.908 39.905 1.00 26.69 600 HIS A N 1
ATOM 4950 C CA . HIS A 1 600 ? -21.819 -25.762 38.593 1.00 26.69 600 HIS A CA 1
ATOM 4951 C C . HIS A 1 600 ? -22.242 -24.319 38.280 1.00 26.69 600 HIS A C 1
ATOM 4953 O O . HIS A 1 600 ? -22.874 -23.657 39.096 1.00 26.69 600 HIS A O 1
ATOM 4959 N N . SER A 1 601 ? -22.080 -23.921 37.017 1.00 26.48 601 SER A N 1
ATOM 4960 C CA . SER A 1 601 ? -23.192 -23.324 36.264 1.00 26.48 601 SER A CA 1
ATOM 4961 C C . SER A 1 601 ? -23.132 -23.800 34.808 1.00 26.48 601 SER A C 1
ATOM 4963 O O . SER A 1 601 ? -22.396 -23.278 33.977 1.00 26.48 601 SER A O 1
ATOM 4965 N N . TRP A 1 602 ? -23.881 -24.865 34.521 1.00 27.77 602 TRP A N 1
ATOM 4966 C CA . TRP A 1 602 ? -24.228 -25.274 33.160 1.00 27.77 602 TRP A CA 1
ATOM 4967 C C . TRP A 1 602 ? -25.712 -24.974 32.990 1.00 27.77 602 TRP A C 1
ATOM 4969 O O . TRP A 1 602 ? -26.530 -25.502 33.736 1.00 27.77 602 TRP A O 1
ATOM 4979 N N . GLY A 1 603 ? -26.034 -24.081 32.059 1.00 28.61 603 GLY A N 1
ATOM 4980 C CA . GLY A 1 603 ? -27.388 -23.563 31.864 1.00 28.61 603 GLY A CA 1
ATOM 4981 C C . GLY A 1 603 ? -27.511 -22.781 30.562 1.00 28.61 603 GLY A C 1
ATOM 4982 O O . GLY A 1 603 ? -28.058 -21.690 30.566 1.00 28.61 603 GLY A O 1
ATOM 4983 N N . ASP A 1 604 ? -26.915 -23.310 29.486 1.00 34.16 604 ASP A N 1
ATOM 4984 C CA . ASP A 1 604 ? -26.937 -22.707 28.139 1.00 34.16 604 ASP A CA 1
ATOM 4985 C C . ASP A 1 604 ? -26.663 -23.729 27.002 1.00 34.16 604 ASP A C 1
ATOM 4987 O O . ASP A 1 604 ? -26.466 -23.349 25.849 1.00 34.16 604 ASP A O 1
ATOM 4991 N N . LEU A 1 605 ? -26.610 -25.038 27.309 1.00 34.72 605 LEU A N 1
ATOM 4992 C CA . LEU A 1 605 ? -26.168 -26.095 26.375 1.00 34.72 605 LEU A CA 1
ATOM 4993 C C . LEU A 1 605 ? -27.197 -27.217 26.124 1.00 34.72 605 LEU A C 1
ATOM 4995 O O . LEU A 1 605 ? -26.898 -28.160 25.400 1.00 34.72 605 LEU A O 1
ATOM 4999 N N . GLU A 1 606 ? -28.428 -27.094 26.634 1.00 27.92 606 GLU A N 1
ATOM 5000 C CA . GLU A 1 606 ? -29.516 -28.069 26.398 1.00 27.92 606 GLU A CA 1
ATOM 5001 C C . GLU A 1 606 ? -30.380 -27.781 25.150 1.00 27.92 606 GLU A C 1
ATOM 5003 O O . GLU A 1 606 ? -31.360 -28.477 24.901 1.00 27.92 606 GLU A O 1
ATOM 5008 N N . VAL A 1 607 ? -30.006 -26.806 24.310 1.00 35.31 607 VAL A N 1
ATOM 5009 C CA . VAL A 1 607 ? -30.668 -26.543 23.010 1.00 35.31 607 VAL A CA 1
ATOM 5010 C C . VAL A 1 607 ? -29.715 -26.842 21.845 1.00 35.31 607 VAL A C 1
ATOM 5012 O O . VAL A 1 607 ? -29.473 -26.016 20.966 1.00 35.31 607 VAL A O 1
ATOM 5015 N N . LEU A 1 608 ? -29.148 -28.052 21.852 1.00 40.19 608 LEU A N 1
ATOM 5016 C CA . LEU A 1 608 ? -28.279 -28.582 20.797 1.00 40.19 608 LEU A CA 1
ATOM 5017 C C . LEU A 1 608 ? -28.919 -29.795 20.106 1.00 40.19 608 LEU A C 1
ATOM 5019 O O . LEU A 1 608 ? -28.534 -30.938 20.328 1.00 40.19 608 LEU A O 1
ATOM 5023 N N . GLY A 1 609 ? -29.887 -29.515 19.235 1.00 32.88 609 GLY A N 1
ATOM 5024 C CA . GLY A 1 609 ? -30.369 -30.439 18.208 1.00 32.88 609 GLY A CA 1
ATOM 5025 C C . GLY A 1 609 ? -30.517 -29.677 16.895 1.00 32.88 609 GLY A C 1
ATOM 5026 O O . GLY A 1 609 ? -31.243 -28.677 16.837 1.00 32.88 609 GLY A O 1
ATOM 5027 N N . ASN A 1 610 ? -29.802 -30.089 15.848 1.00 44.03 610 ASN A N 1
ATOM 5028 C CA . ASN A 1 610 ? -29.894 -29.452 14.533 1.00 44.03 610 ASN A CA 1
ATOM 5029 C C . ASN A 1 610 ? -29.965 -30.513 13.423 1.00 44.03 610 ASN A C 1
ATOM 5031 O O . ASN A 1 610 ? -28.922 -31.000 12.973 1.00 44.03 610 ASN A O 1
ATOM 5035 N N . PRO A 1 611 ? -31.170 -30.828 12.910 1.00 41.00 611 PRO A N 1
ATOM 5036 C CA . PRO A 1 611 ? -31.362 -31.948 11.994 1.00 41.00 611 PRO A CA 1
ATOM 5037 C C . PRO A 1 611 ? -30.664 -31.775 10.636 1.00 41.00 611 PRO A C 1
ATOM 5039 O O . PRO A 1 611 ? -30.554 -32.747 9.890 1.00 41.00 611 PRO A O 1
ATOM 5042 N N . HIS A 1 612 ? -30.187 -30.573 10.279 1.00 39.44 612 HIS A N 1
ATOM 5043 C CA . HIS A 1 612 ? -29.437 -30.377 9.035 1.00 39.44 612 HIS A CA 1
ATOM 5044 C C . HIS A 1 612 ? -27.985 -30.865 9.149 1.00 39.44 612 HIS A C 1
ATOM 5046 O O . HIS A 1 612 ? -27.552 -31.663 8.316 1.00 39.44 612 HIS A O 1
ATOM 5052 N N . TYR A 1 613 ? -27.259 -30.454 10.193 1.00 39.91 613 TYR A N 1
ATOM 5053 C CA . TYR A 1 613 ? -25.886 -30.911 10.434 1.00 39.91 613 TYR A CA 1
ATOM 5054 C C . TYR A 1 613 ? -25.846 -32.350 10.955 1.00 39.91 613 TYR A C 1
ATOM 5056 O O . TYR A 1 613 ? -24.937 -33.090 10.593 1.00 39.91 613 TYR A O 1
ATOM 5064 N N . GLU A 1 614 ? -26.871 -32.808 11.681 1.00 39.84 614 GLU A N 1
ATOM 5065 C CA . GLU A 1 614 ? -27.038 -34.235 11.986 1.00 39.84 614 GLU A CA 1
ATOM 5066 C C . GLU A 1 614 ? -27.171 -35.082 10.708 1.00 39.84 614 GLU A C 1
ATOM 5068 O O . GLU A 1 614 ? -26.614 -36.175 10.646 1.00 39.84 614 GLU A O 1
ATOM 5073 N N . ARG A 1 615 ? -27.854 -34.607 9.654 1.00 38.84 615 ARG A N 1
ATOM 5074 C CA . ARG A 1 615 ? -27.962 -35.349 8.379 1.00 38.84 615 ARG A CA 1
ATOM 5075 C C . ARG A 1 615 ? -26.662 -35.387 7.578 1.00 38.84 615 ARG A C 1
ATOM 5077 O O . ARG A 1 615 ? -26.395 -36.408 6.947 1.00 38.84 615 ARG A O 1
ATOM 5084 N N . VAL A 1 616 ? -25.881 -34.306 7.577 1.00 42.28 616 VAL A N 1
ATOM 5085 C CA . VAL A 1 616 ? -24.591 -34.253 6.863 1.00 42.28 616 VAL A CA 1
ATOM 5086 C C . VAL A 1 616 ? -23.520 -35.020 7.649 1.00 42.28 616 VAL A C 1
ATOM 5088 O O . VAL A 1 616 ? -22.854 -35.886 7.086 1.00 42.28 616 VAL A O 1
ATOM 5091 N N . GLY A 1 617 ? -23.434 -34.824 8.968 1.00 37.81 617 GLY A N 1
ATOM 5092 C CA . GLY A 1 617 ? -22.526 -35.566 9.851 1.00 37.81 617 GLY A CA 1
ATOM 5093 C C . GLY A 1 617 ? -22.756 -37.080 9.812 1.00 37.81 617 GLY A C 1
ATOM 5094 O O . GLY A 1 617 ? -21.813 -37.836 9.574 1.00 37.81 617 GLY A O 1
ATOM 5095 N N . ASN A 1 618 ? -24.013 -37.535 9.911 1.00 38.81 618 ASN A N 1
ATOM 5096 C CA . ASN A 1 618 ? -24.347 -38.965 9.821 1.00 38.81 618 ASN A CA 1
ATOM 5097 C C . ASN A 1 618 ? -24.075 -39.590 8.438 1.00 38.81 618 ASN A C 1
ATOM 5099 O O . ASN A 1 618 ? -24.013 -40.814 8.335 1.00 38.81 618 ASN A O 1
ATOM 5103 N N . LYS A 1 619 ? -23.905 -38.794 7.372 1.00 43.47 619 LYS A N 1
ATOM 5104 C CA . LYS A 1 619 ? -23.478 -39.301 6.055 1.00 43.47 619 LYS A CA 1
ATOM 5105 C C . LYS A 1 619 ? -21.964 -39.485 5.933 1.00 43.47 619 LYS A C 1
ATOM 5107 O O . LYS A 1 619 ? -21.536 -40.217 5.045 1.00 43.47 619 LYS A O 1
ATOM 5112 N N . VAL A 1 620 ? -21.167 -38.814 6.767 1.00 44.50 620 VAL A N 1
ATOM 5113 C CA . VAL A 1 620 ? -19.714 -38.685 6.559 1.00 44.50 620 VAL A CA 1
ATOM 5114 C C . VAL A 1 620 ? -18.887 -39.372 7.649 1.00 44.50 620 VAL A C 1
ATOM 5116 O O . VAL A 1 620 ? -17.800 -39.859 7.335 1.00 44.50 620 VAL A O 1
ATOM 5119 N N . ALA A 1 621 ? -19.377 -39.477 8.892 1.00 37.84 621 ALA A N 1
ATOM 5120 C CA . ALA A 1 621 ? -18.655 -40.191 9.945 1.00 37.84 621 ALA A CA 1
ATOM 5121 C C . ALA A 1 621 ? -19.531 -40.710 11.096 1.00 37.84 621 ALA A C 1
ATOM 5123 O O . ALA A 1 621 ? -20.034 -39.945 11.915 1.00 37.84 621 ALA A O 1
ATOM 5124 N N . GLY A 1 622 ? -19.572 -42.035 11.259 1.00 36.78 622 GLY A N 1
ATOM 5125 C CA . GLY A 1 622 ? -19.788 -42.615 12.583 1.00 36.78 622 GLY A CA 1
ATOM 5126 C C . GLY A 1 622 ? -18.531 -42.420 13.440 1.00 36.78 622 GLY A C 1
ATOM 5127 O O . GLY A 1 622 ? -17.453 -42.846 13.032 1.00 36.78 622 GLY A O 1
ATOM 5128 N N . ASN A 1 623 ? -18.680 -41.819 14.625 1.00 43.38 623 ASN A N 1
ATOM 5129 C CA . ASN A 1 623 ? -17.643 -41.619 15.656 1.00 43.38 623 ASN A CA 1
ATOM 5130 C C . ASN A 1 623 ? -16.527 -40.571 15.400 1.00 43.38 623 ASN A C 1
ATOM 5132 O O . ASN A 1 623 ? -15.451 -40.710 15.981 1.00 43.38 623 ASN A O 1
ATOM 5136 N N . LEU A 1 624 ? -16.751 -39.498 14.625 1.00 41.09 624 LEU A N 1
ATOM 5137 C CA . LEU A 1 624 ? -15.861 -38.316 14.677 1.00 41.09 624 LEU A CA 1
ATOM 5138 C C . LEU A 1 624 ? -16.409 -37.221 15.622 1.00 41.09 624 LEU A C 1
ATOM 5140 O O . LEU A 1 624 ? -17.625 -37.031 15.676 1.00 41.09 624 LEU A O 1
ATOM 5144 N N . PRO A 1 625 ? -15.544 -36.512 16.379 1.00 57.31 625 PRO A N 1
ATOM 5145 C CA . PRO A 1 625 ? -15.962 -35.461 17.312 1.00 57.31 625 PRO A CA 1
ATOM 5146 C C . PRO A 1 625 ? -16.393 -34.169 16.598 1.00 57.31 625 PRO A C 1
ATOM 5148 O O . PRO A 1 625 ? -15.957 -33.890 15.484 1.00 57.31 625 PRO A O 1
ATOM 5151 N N . MET A 1 626 ? -17.225 -33.360 17.260 1.00 80.69 626 MET A N 1
ATOM 5152 C CA . MET A 1 626 ? -17.626 -32.018 16.802 1.00 80.69 626 MET A CA 1
ATOM 5153 C C . MET A 1 626 ? -16.463 -31.005 16.878 1.00 80.69 626 MET A C 1
ATOM 5155 O O . MET A 1 626 ? -15.438 -31.289 17.493 1.00 80.69 626 MET A O 1
ATOM 5159 N N . HIS A 1 627 ? -16.643 -29.805 16.308 1.00 88.00 627 HIS A N 1
ATOM 5160 C CA . HIS A 1 627 ? -15.847 -28.624 16.689 1.00 88.00 627 HIS A CA 1
ATOM 5161 C C . HIS A 1 627 ? -15.975 -28.380 18.202 1.00 88.00 627 HIS A C 1
ATOM 5163 O O . HIS A 1 627 ? -17.080 -28.486 18.746 1.00 88.00 627 HIS A O 1
ATOM 5169 N N . GLU A 1 628 ? -14.875 -28.063 18.890 1.00 90.06 628 GLU A N 1
ATOM 5170 C CA . GLU A 1 628 ? -14.870 -27.953 20.356 1.00 90.06 628 GLU A CA 1
ATOM 5171 C C . GLU A 1 628 ? -15.087 -26.504 20.811 1.00 90.06 628 GLU A C 1
ATOM 5173 O O . GLU A 1 628 ? -14.280 -25.620 20.545 1.00 90.06 628 GLU A O 1
ATOM 5178 N N . PHE A 1 629 ? -16.182 -26.246 21.529 1.00 90.19 629 PHE A N 1
ATOM 5179 C CA . PHE A 1 629 ? -16.493 -24.927 22.085 1.00 90.19 629 PHE A CA 1
ATOM 5180 C C . PHE A 1 629 ? -15.829 -24.771 23.460 1.00 90.19 629 PHE A C 1
ATOM 5182 O O . PHE A 1 629 ? -16.373 -25.196 24.483 1.00 90.19 629 PHE A O 1
ATOM 5189 N N . LEU A 1 630 ? -14.649 -24.153 23.491 1.00 93.12 630 LEU A N 1
ATOM 5190 C CA . LEU A 1 630 ? -13.833 -24.016 24.694 1.00 93.12 630 LEU A CA 1
ATOM 5191 C C . LEU A 1 630 ? -14.440 -23.016 25.692 1.00 93.12 630 LEU A C 1
ATOM 5193 O O . LEU A 1 630 ? -15.057 -22.002 25.348 1.00 93.12 630 LEU A O 1
ATOM 5197 N N . SER A 1 631 ? -14.213 -23.257 26.984 1.00 91.44 631 SER A N 1
ATOM 5198 C CA . SER A 1 631 ? -14.774 -22.430 28.064 1.00 91.44 631 SER A CA 1
ATOM 5199 C C . SER A 1 631 ? -14.283 -20.973 28.063 1.00 91.44 631 SER A C 1
ATOM 5201 O O . SER A 1 631 ? -14.957 -20.121 28.652 1.00 91.44 631 SER A O 1
ATOM 5203 N N . ASN A 1 632 ? -13.173 -20.691 27.366 1.00 91.75 632 ASN A N 1
ATOM 5204 C CA . ASN A 1 632 ? -12.542 -19.379 27.175 1.00 91.75 632 ASN A CA 1
ATOM 5205 C C . ASN A 1 632 ? -13.120 -18.549 26.004 1.00 91.75 632 ASN A C 1
ATOM 5207 O O . ASN A 1 632 ? -12.630 -17.454 25.739 1.00 91.75 632 ASN A O 1
ATOM 5211 N N . GLY A 1 633 ? -14.155 -19.044 25.311 1.00 95.00 633 GLY A N 1
ATOM 5212 C CA . GLY A 1 633 ? -14.838 -18.325 24.226 1.00 95.00 633 GLY A CA 1
ATOM 5213 C C . GLY A 1 633 ? -14.297 -18.564 22.815 1.00 95.00 633 GLY A C 1
ATOM 5214 O O . GLY A 1 633 ? -14.825 -17.968 21.871 1.00 95.00 633 GLY A O 1
ATOM 5215 N N . LEU A 1 634 ? -13.300 -19.439 22.667 1.00 96.19 634 LEU A N 1
ATOM 5216 C CA . LEU A 1 634 ? -12.770 -19.887 21.379 1.00 96.19 634 LEU A CA 1
ATOM 5217 C C . LEU A 1 634 ? -13.386 -21.232 20.960 1.00 96.19 634 LEU A C 1
ATOM 5219 O O . LEU A 1 634 ? -13.668 -22.086 21.795 1.00 96.19 634 LEU A O 1
ATOM 5223 N N . LEU A 1 635 ? -13.612 -21.414 19.665 1.00 95.12 635 LEU A N 1
ATOM 5224 C CA . LEU A 1 635 ? -14.005 -22.672 19.035 1.00 95.12 635 LEU A CA 1
ATOM 5225 C C . LEU A 1 635 ? -12.757 -23.286 18.410 1.00 95.12 635 LEU A C 1
ATOM 5227 O O . LEU A 1 635 ? -12.138 -22.623 17.586 1.00 95.12 635 LEU A O 1
ATOM 5231 N N . GLU A 1 636 ? -12.408 -24.519 18.768 1.00 94.50 636 GLU A N 1
ATOM 5232 C CA . GLU A 1 636 ? -11.307 -25.272 18.163 1.00 94.50 636 GLU A CA 1
ATOM 5233 C C . GLU A 1 636 ? -11.780 -26.049 16.924 1.00 94.50 636 GLU A C 1
ATOM 5235 O O . GLU A 1 636 ? -12.812 -26.729 16.949 1.00 94.50 636 GLU A O 1
ATOM 5240 N N . VAL A 1 637 ? -11.035 -25.927 15.822 1.00 93.31 637 VAL A N 1
ATOM 5241 C CA . VAL A 1 637 ? -11.413 -26.482 14.516 1.00 93.31 637 VAL A CA 1
ATOM 5242 C C . VAL A 1 637 ? -11.056 -27.962 14.410 1.00 93.31 637 VAL A C 1
ATOM 5244 O O . VAL A 1 637 ? -9.879 -28.327 14.409 1.00 93.31 637 VAL A O 1
ATOM 5247 N N . ASN A 1 638 ? -12.061 -28.810 14.183 1.00 91.31 638 ASN A N 1
ATOM 5248 C CA . ASN A 1 638 ? -11.832 -30.167 13.696 1.00 91.31 638 ASN A CA 1
ATOM 5249 C C . ASN A 1 638 ? -11.633 -30.146 12.160 1.00 91.31 638 ASN A C 1
ATOM 5251 O O . ASN A 1 638 ? -12.573 -29.790 11.442 1.00 91.31 638 ASN A O 1
ATOM 5255 N N . PRO A 1 639 ? -10.464 -30.566 11.628 1.00 91.06 639 PRO A N 1
ATOM 5256 C CA . PRO A 1 639 ? -10.186 -30.574 10.188 1.00 91.06 639 PRO A CA 1
ATOM 5257 C C . PRO A 1 639 ? -11.081 -31.530 9.376 1.00 91.06 639 PRO A C 1
ATOM 5259 O O . PRO A 1 639 ? -11.186 -31.384 8.160 1.00 91.06 639 PRO A O 1
ATOM 5262 N N . GLU A 1 640 ? -11.730 -32.507 10.015 1.00 90.12 640 GLU A N 1
ATOM 5263 C CA . GLU A 1 640 ? -12.581 -33.497 9.339 1.00 90.12 640 GLU A CA 1
ATOM 5264 C C . GLU A 1 640 ? -14.041 -33.046 9.147 1.00 90.12 640 GLU A C 1
ATOM 5266 O O . GLU A 1 640 ? -14.845 -33.786 8.575 1.00 90.12 640 GLU A O 1
ATOM 5271 N N . LEU A 1 641 ? -14.395 -31.845 9.615 1.00 88.62 641 LEU A N 1
ATOM 5272 C CA . LEU A 1 641 ? -15.739 -31.267 9.522 1.00 88.62 641 LEU A CA 1
ATOM 5273 C C . LEU A 1 641 ? -15.794 -30.087 8.539 1.00 88.62 641 LEU A C 1
ATOM 5275 O O . LEU A 1 641 ? -14.748 -29.565 8.147 1.00 88.62 641 LEU A O 1
ATOM 5279 N N . PRO A 1 642 ? -17.000 -29.629 8.148 1.00 91.00 642 PRO A N 1
ATOM 5280 C CA . PRO A 1 642 ? -17.153 -28.393 7.394 1.00 91.00 642 PRO A CA 1
ATOM 5281 C C . PRO A 1 642 ? -16.623 -27.153 8.116 1.00 91.00 642 PRO A C 1
ATOM 5283 O O . PRO A 1 642 ? -16.468 -27.142 9.342 1.00 91.00 642 PRO A O 1
ATOM 5286 N N . HIS A 1 643 ? -16.376 -26.090 7.345 1.00 93.38 643 HIS A N 1
ATOM 5287 C CA . HIS A 1 643 ? -15.806 -24.843 7.858 1.00 93.38 643 HIS A CA 1
ATOM 5288 C C . HIS A 1 643 ? -16.655 -24.258 9.011 1.00 93.38 643 HIS A C 1
ATOM 5290 O O . HIS A 1 643 ? -17.858 -24.038 8.842 1.00 93.38 643 HIS A O 1
ATOM 5296 N N . PRO A 1 644 ? -16.066 -23.966 10.187 1.00 93.69 644 PRO A N 1
ATOM 5297 C CA . PRO A 1 644 ? -16.818 -23.621 11.400 1.00 93.69 644 PRO A CA 1
ATOM 5298 C C . PRO A 1 644 ? -17.605 -22.308 11.294 1.00 93.69 644 PRO A C 1
ATOM 5300 O O . PRO A 1 644 ? -18.599 -22.140 11.996 1.00 93.69 644 PRO A O 1
ATOM 5303 N N . ILE A 1 645 ? -17.211 -21.391 10.401 1.00 96.31 645 ILE A N 1
ATOM 5304 C CA . ILE A 1 645 ? -17.909 -20.108 10.204 1.00 96.31 645 ILE A CA 1
ATOM 5305 C C . ILE A 1 645 ? -19.393 -20.303 9.843 1.00 96.31 645 ILE A C 1
ATOM 5307 O O . ILE A 1 645 ? -20.225 -19.563 10.364 1.00 96.31 645 ILE A O 1
ATOM 5311 N N . TYR A 1 646 ? -19.769 -21.329 9.067 1.00 94.12 646 TYR A N 1
ATOM 5312 C CA . TYR A 1 646 ? -21.190 -21.602 8.799 1.00 94.12 646 TYR A CA 1
ATOM 5313 C C . TYR A 1 646 ? -21.973 -21.918 10.087 1.00 94.12 646 TYR A C 1
ATOM 5315 O O . TYR A 1 646 ? -23.090 -21.434 10.273 1.00 94.12 646 TYR A O 1
ATOM 5323 N N . GLN A 1 647 ? -21.375 -22.699 10.997 1.00 91.25 647 GLN A N 1
ATOM 5324 C CA . GLN A 1 647 ? -21.973 -23.032 12.291 1.00 91.25 647 GLN A CA 1
ATOM 5325 C C . GLN A 1 647 ? -22.047 -21.800 13.205 1.00 91.25 647 GLN A C 1
ATOM 5327 O O . GLN A 1 647 ? -23.055 -21.608 13.884 1.00 91.25 647 GLN A O 1
ATOM 5332 N N . LEU A 1 648 ? -21.007 -20.959 13.212 1.00 95.69 648 LEU A N 1
ATOM 5333 C CA . LEU A 1 648 ? -20.951 -19.726 14.005 1.00 95.69 648 LEU A CA 1
ATOM 5334 C C . LEU A 1 648 ? -22.026 -18.719 13.568 1.00 95.69 648 LEU A C 1
ATOM 5336 O O . LEU A 1 648 ? -22.739 -18.189 14.422 1.00 95.69 648 LEU A O 1
ATOM 5340 N N . ILE A 1 649 ? -22.203 -18.522 12.257 1.00 96.62 649 ILE A N 1
ATOM 5341 C CA . ILE A 1 649 ? -23.260 -17.673 11.687 1.00 96.62 649 ILE A CA 1
ATOM 5342 C C . ILE A 1 649 ? -24.646 -18.210 12.073 1.00 96.62 649 ILE A C 1
ATOM 5344 O O . ILE A 1 649 ? -25.434 -17.485 12.680 1.00 96.62 649 ILE A O 1
ATOM 5348 N N . GLU A 1 650 ? -24.945 -19.488 11.805 1.00 92.88 650 GLU A N 1
ATOM 5349 C CA . GLU A 1 650 ? -26.264 -20.067 12.114 1.00 92.88 650 GLU A CA 1
ATOM 5350 C C . GLU A 1 650 ? -26.591 -19.999 13.619 1.00 92.88 650 GLU A C 1
ATOM 5352 O O . GLU A 1 650 ? -27.711 -19.656 14.015 1.00 92.88 650 GLU A O 1
ATOM 5357 N N . PHE A 1 651 ? -25.613 -20.302 14.474 1.00 90.31 651 PHE A N 1
ATOM 5358 C CA . PHE A 1 651 ? -25.753 -20.241 15.927 1.00 90.31 651 PHE A CA 1
ATOM 5359 C C . PHE A 1 651 ? -26.055 -18.821 16.418 1.00 90.31 651 PHE A C 1
ATOM 5361 O O . PHE A 1 651 ? -26.988 -18.623 17.205 1.00 90.31 651 PHE A O 1
ATOM 5368 N N . SER A 1 652 ? -25.313 -17.826 15.929 1.00 95.69 652 SER A N 1
ATOM 5369 C CA . SER A 1 652 ? -25.544 -16.427 16.285 1.00 95.69 652 SER A CA 1
ATOM 5370 C C . SER A 1 652 ? -26.856 -15.879 15.719 1.00 95.69 652 SER A C 1
ATOM 5372 O O . SER A 1 652 ? -27.534 -15.125 16.416 1.00 95.69 652 SER A O 1
ATOM 5374 N N . GLU A 1 653 ? -27.288 -16.290 14.523 1.00 96.50 653 GLU A N 1
ATOM 5375 C CA . GLU A 1 653 ? -28.595 -15.913 13.960 1.00 96.50 653 GLU A CA 1
ATOM 5376 C C . GLU A 1 653 ? -29.760 -16.455 14.795 1.00 96.50 653 GLU A C 1
ATOM 5378 O O . GLU A 1 653 ? -30.709 -15.722 15.090 1.00 96.50 653 GLU A O 1
ATOM 5383 N N . ARG A 1 654 ? -29.675 -17.712 15.255 1.00 95.12 654 ARG A N 1
ATOM 5384 C CA . ARG A 1 654 ? -30.657 -18.292 16.188 1.00 95.12 654 ARG A CA 1
ATOM 5385 C C . ARG A 1 654 ? -30.702 -17.507 17.501 1.00 95.12 654 ARG A C 1
ATOM 5387 O O . ARG A 1 654 ? -31.791 -17.175 17.971 1.00 95.12 654 ARG A O 1
ATOM 5394 N N . LYS A 1 655 ? -29.539 -17.158 18.065 1.00 93.44 655 LYS A N 1
ATOM 5395 C CA . LYS A 1 655 ? -29.439 -16.330 19.282 1.00 93.44 655 LYS A CA 1
ATOM 5396 C C . LYS A 1 655 ? -29.993 -14.920 19.088 1.00 93.44 655 LYS A C 1
ATOM 5398 O O . LYS A 1 655 ? -30.681 -14.419 19.973 1.00 93.44 655 LYS A O 1
ATOM 5403 N N . TRP A 1 656 ? -29.730 -14.291 17.946 1.00 96.12 656 TRP A N 1
ATOM 5404 C CA . TRP A 1 656 ? -30.260 -12.971 17.607 1.00 96.12 656 TRP A CA 1
ATOM 5405 C C . TRP A 1 656 ? -31.784 -12.992 17.470 1.00 96.12 656 TRP A C 1
ATOM 5407 O O . TRP A 1 656 ? -32.469 -12.187 18.097 1.00 96.12 656 TRP A O 1
ATOM 5417 N N . LYS A 1 657 ? -32.335 -13.978 16.753 1.00 96.19 657 LYS A N 1
ATOM 5418 C CA . LYS A 1 657 ? -33.786 -14.161 16.639 1.00 96.19 657 LYS A CA 1
ATOM 5419 C C . LYS A 1 657 ? -34.446 -14.389 18.002 1.00 96.19 657 LYS A C 1
ATOM 5421 O O . LYS A 1 657 ? -35.453 -13.750 18.290 1.00 96.19 657 LYS A O 1
ATOM 5426 N N . ALA A 1 658 ? -33.863 -15.234 18.854 1.00 94.00 658 ALA A N 1
ATOM 5427 C CA . ALA A 1 658 ? -34.360 -15.453 20.213 1.00 94.00 658 ALA A CA 1
ATOM 5428 C C . ALA A 1 658 ? -34.290 -14.175 21.075 1.00 94.00 658 ALA A C 1
ATOM 5430 O O . ALA A 1 658 ? -35.222 -13.897 21.826 1.00 94.00 658 ALA A O 1
ATOM 5431 N N . LYS A 1 659 ? -33.229 -13.364 20.931 1.00 93.75 659 LYS A N 1
ATOM 5432 C CA . LYS A 1 659 ? -33.080 -12.059 21.599 1.00 93.75 659 LYS A CA 1
ATOM 5433 C C . LYS A 1 659 ? -34.171 -11.065 21.174 1.00 93.75 659 LYS A C 1
ATOM 5435 O O . LYS A 1 659 ? -34.757 -10.418 22.031 1.00 93.75 659 LYS A O 1
ATOM 5440 N N . LEU A 1 660 ? -34.492 -10.987 19.881 1.00 94.50 660 LEU A N 1
ATOM 5441 C CA . LEU A 1 660 ? -35.585 -10.141 19.384 1.00 94.50 660 LEU A CA 1
ATOM 5442 C C . LEU A 1 660 ? -36.970 -10.642 19.827 1.00 94.50 660 LEU A C 1
ATOM 5444 O O . LEU A 1 660 ? -37.846 -9.835 20.122 1.00 94.50 660 LEU A O 1
ATOM 5448 N N . GLN A 1 661 ? -37.169 -11.963 19.890 1.00 94.44 661 GLN A N 1
ATOM 5449 C CA . GLN A 1 661 ? -38.436 -12.574 20.313 1.00 94.44 661 GLN A CA 1
ATOM 5450 C C . GLN A 1 661 ? -38.712 -12.437 21.814 1.00 94.44 661 GLN A C 1
ATOM 5452 O O . GLN A 1 661 ? -39.874 -12.332 22.190 1.00 94.44 661 GLN A O 1
ATOM 5457 N N . ARG A 1 662 ? -37.672 -12.449 22.661 1.00 92.75 662 ARG A N 1
ATOM 5458 C CA . ARG A 1 662 ? -37.806 -12.284 24.120 1.00 92.75 662 ARG A CA 1
ATOM 5459 C C . ARG A 1 662 ? -37.865 -10.828 24.584 1.00 92.75 662 ARG A C 1
ATOM 5461 O O . ARG A 1 662 ? -38.097 -10.606 25.763 1.00 92.75 662 ARG A O 1
ATOM 5468 N N . ALA A 1 663 ? -37.553 -9.873 23.707 1.00 93.62 663 ALA A N 1
ATOM 5469 C CA . ALA A 1 663 ? -37.492 -8.467 24.080 1.00 93.62 663 ALA A CA 1
ATOM 5470 C C . ALA A 1 663 ? -38.886 -7.983 24.491 1.00 93.62 663 ALA A C 1
ATOM 5472 O O . ALA A 1 663 ? -39.829 -8.127 23.705 1.00 93.62 663 ALA A O 1
ATOM 5473 N N . SER A 1 664 ? -39.003 -7.387 25.671 1.00 95.06 664 SER A N 1
ATOM 5474 C CA . SER A 1 664 ? -40.272 -6.978 26.275 1.00 95.06 664 SER A CA 1
ATOM 5475 C C . SER A 1 664 ? -41.055 -6.014 25.378 1.00 95.06 664 SER A C 1
ATOM 5477 O O . SER A 1 664 ? -40.486 -5.280 24.556 1.00 95.06 664 SER A O 1
ATOM 5479 N N . LYS A 1 665 ? -42.383 -6.054 25.491 1.00 92.06 665 LYS A N 1
ATOM 5480 C CA . LYS A 1 665 ? -43.344 -5.251 24.717 1.00 92.06 665 LYS A CA 1
ATOM 5481 C C . LYS A 1 665 ? -44.333 -4.493 25.601 1.00 92.06 665 LYS A C 1
ATOM 5483 O O . LYS A 1 665 ? -45.050 -3.644 25.084 1.00 92.06 665 LYS A O 1
ATOM 5488 N N . THR A 1 666 ? -44.352 -4.766 26.904 1.00 92.31 666 THR A N 1
ATOM 5489 C CA . THR A 1 666 ? -45.151 -4.053 27.913 1.00 92.31 666 THR A CA 1
ATOM 5490 C C . THR A 1 666 ? -44.330 -3.815 29.181 1.00 92.31 666 THR A C 1
ATOM 5492 O O . THR A 1 666 ? -43.328 -4.502 29.404 1.00 92.31 666 THR A O 1
ATOM 5495 N N . LEU A 1 667 ? -44.770 -2.883 30.035 1.00 92.25 667 LEU A N 1
ATOM 5496 C CA . LEU A 1 667 ? -44.143 -2.643 31.337 1.00 92.25 667 LEU A CA 1
ATOM 5497 C C . LEU A 1 667 ? -44.132 -3.919 32.192 1.00 92.25 667 LEU A C 1
ATOM 5499 O O . LEU A 1 667 ? -43.096 -4.256 32.753 1.00 92.25 667 LEU A O 1
ATOM 5503 N N . ASP A 1 668 ? -45.246 -4.652 32.253 1.00 92.31 668 ASP A N 1
ATOM 5504 C CA . ASP A 1 668 ? -45.373 -5.904 33.009 1.00 92.31 668 ASP A CA 1
ATOM 5505 C C . ASP A 1 668 ? -44.314 -6.940 32.580 1.00 92.31 668 ASP A C 1
ATOM 5507 O O . ASP A 1 668 ? -43.633 -7.515 33.431 1.00 92.31 668 ASP A O 1
ATOM 5511 N N . GLU A 1 669 ? -44.123 -7.133 31.268 1.00 94.19 669 GLU A N 1
ATOM 5512 C CA . GLU A 1 669 ? -43.079 -8.012 30.719 1.00 94.19 669 GLU A CA 1
ATOM 5513 C C . GLU A 1 669 ? -41.672 -7.520 31.076 1.00 94.19 669 GLU A C 1
ATOM 5515 O O . GLU A 1 669 ? -40.830 -8.320 31.481 1.00 94.19 669 GLU A O 1
ATOM 5520 N N . ALA A 1 670 ? -41.429 -6.210 30.986 1.00 94.19 670 ALA A N 1
ATOM 5521 C CA . ALA A 1 670 ? -40.137 -5.610 31.303 1.00 94.19 670 ALA A CA 1
ATOM 5522 C C . ALA A 1 670 ? -39.788 -5.718 32.792 1.00 94.19 670 ALA A C 1
ATOM 5524 O O . ALA A 1 670 ? -38.626 -5.938 33.132 1.00 94.19 670 ALA A O 1
ATOM 5525 N N . VAL A 1 671 ? -40.775 -5.596 33.686 1.00 95.25 671 VAL A N 1
ATOM 5526 C CA . VAL A 1 671 ? -40.600 -5.840 35.125 1.00 95.25 671 VAL A CA 1
ATOM 5527 C C . VAL A 1 671 ? -40.321 -7.320 35.385 1.00 95.25 671 VAL A C 1
ATOM 5529 O O . VAL A 1 671 ? -39.349 -7.627 36.074 1.00 95.25 671 VAL A O 1
ATOM 5532 N N . ASP A 1 672 ? -41.105 -8.237 34.812 1.00 94.62 672 ASP A N 1
ATOM 5533 C CA . ASP A 1 672 ? -40.913 -9.680 35.015 1.00 94.62 672 ASP A CA 1
ATOM 5534 C C . ASP A 1 672 ? -39.555 -10.162 34.449 1.00 94.62 672 ASP A C 1
ATOM 5536 O O . ASP A 1 672 ? -38.854 -10.943 35.099 1.00 94.62 672 ASP A O 1
ATOM 5540 N N . GLU A 1 673 ? -39.117 -9.664 33.287 1.00 94.81 673 GLU A N 1
ATOM 5541 C CA . GLU A 1 673 ? -37.804 -9.969 32.691 1.00 94.81 673 GLU A CA 1
ATOM 5542 C C . GLU A 1 673 ? -36.649 -9.345 33.492 1.00 94.81 673 GLU A C 1
ATOM 5544 O O . GLU A 1 673 ? -35.626 -10.003 33.719 1.00 94.81 673 GLU A O 1
ATOM 5549 N N . TYR A 1 674 ? -36.815 -8.113 33.985 1.00 95.06 674 TYR A N 1
ATOM 5550 C CA . TYR A 1 674 ? -35.872 -7.466 34.899 1.00 95.06 674 TYR A CA 1
ATOM 5551 C C . TYR A 1 674 ? -35.693 -8.297 36.177 1.00 95.06 674 TYR A C 1
ATOM 5553 O O . TYR A 1 674 ? -34.563 -8.624 36.559 1.00 95.06 674 TYR A O 1
ATOM 5561 N N . GLU A 1 675 ? -36.791 -8.672 36.838 1.00 95.00 675 GLU A N 1
ATOM 5562 C CA . GLU A 1 675 ? -36.760 -9.467 38.068 1.00 95.00 675 GLU A CA 1
ATOM 5563 C C . GLU A 1 675 ? -36.146 -10.849 37.816 1.00 95.00 675 GLU A C 1
ATOM 5565 O O . GLU A 1 675 ? -35.297 -11.300 38.594 1.00 95.00 675 GLU A O 1
ATOM 5570 N N . ARG A 1 676 ? -36.474 -11.488 36.685 1.00 94.56 676 ARG A N 1
ATOM 5571 C CA . ARG A 1 676 ? -35.896 -12.775 36.274 1.00 94.56 676 ARG A CA 1
ATOM 5572 C C . ARG A 1 676 ? -34.383 -12.696 36.042 1.00 94.56 676 ARG A C 1
ATOM 5574 O O . ARG A 1 676 ? -33.672 -13.632 36.420 1.00 94.56 676 ARG A O 1
ATOM 5581 N N . ARG A 1 677 ? -33.875 -11.623 35.422 1.00 92.81 677 ARG A N 1
ATOM 5582 C CA . ARG A 1 677 ? -32.432 -11.434 35.172 1.00 92.81 677 ARG A CA 1
ATOM 5583 C C . ARG A 1 677 ? -31.665 -11.073 36.436 1.00 92.81 677 ARG A C 1
ATOM 5585 O O . ARG A 1 677 ? -30.678 -11.732 36.763 1.00 92.81 677 ARG A O 1
ATOM 5592 N N . TYR A 1 678 ? -32.107 -10.033 37.135 1.00 91.50 678 TYR A N 1
ATOM 5593 C CA . TYR A 1 678 ? -31.304 -9.345 38.151 1.00 91.50 678 TYR A CA 1
ATOM 5594 C C . TYR A 1 678 ? -31.714 -9.692 39.589 1.00 91.50 678 TYR A C 1
ATOM 5596 O O . TYR A 1 678 ? -31.045 -9.269 40.537 1.00 91.50 678 TYR A O 1
ATOM 5604 N N . ARG A 1 679 ? -32.775 -10.495 39.767 1.00 91.75 679 ARG A N 1
ATOM 5605 C CA . ARG A 1 679 ? -33.278 -11.003 41.060 1.00 91.75 679 ARG A CA 1
ATOM 5606 C C . ARG A 1 679 ? -33.617 -9.904 42.072 1.00 91.75 679 ARG A C 1
ATOM 5608 O O . ARG A 1 679 ? -33.467 -10.090 43.276 1.00 91.75 679 ARG A O 1
ATOM 5615 N N . ARG A 1 680 ? -34.048 -8.747 41.571 1.00 90.69 680 ARG A N 1
ATOM 5616 C CA . ARG A 1 680 ? -34.492 -7.580 42.344 1.00 90.69 680 ARG A CA 1
ATOM 5617 C C . ARG A 1 680 ? -35.555 -6.841 41.542 1.00 90.69 680 ARG A C 1
ATOM 5619 O O . ARG A 1 680 ? -35.506 -6.895 40.319 1.00 90.69 680 ARG A O 1
ATOM 5626 N N . ALA A 1 681 ? -36.447 -6.122 42.212 1.00 94.19 681 ALA A N 1
ATOM 5627 C CA . ALA A 1 681 ? -37.379 -5.218 41.545 1.00 94.19 681 ALA A CA 1
ATOM 5628 C C . ALA A 1 681 ? -36.627 -4.052 40.852 1.00 94.19 681 ALA A C 1
ATOM 5630 O O . ALA A 1 681 ? -35.517 -3.692 41.278 1.00 94.19 681 ALA A O 1
ATOM 5631 N N . PRO A 1 682 ? -37.190 -3.440 39.798 1.00 95.62 682 PRO A N 1
ATOM 5632 C CA . PRO A 1 682 ? -36.611 -2.267 39.137 1.00 95.62 682 PRO A CA 1
ATOM 5633 C C . PRO A 1 682 ? -36.609 -1.002 40.022 1.00 95.62 682 PRO A C 1
ATOM 5635 O O . PRO A 1 682 ? -37.240 -0.978 41.081 1.00 95.62 682 PRO A O 1
ATOM 5638 N N . PRO A 1 683 ? -35.862 0.057 39.660 1.00 95.62 683 PRO A N 1
ATOM 5639 C CA . PRO A 1 683 ? -35.797 1.284 40.448 1.00 95.62 683 PRO A CA 1
ATOM 5640 C C . PRO A 1 683 ? -37.027 2.166 40.220 1.00 95.62 683 PRO A C 1
ATOM 5642 O O . PRO A 1 683 ? -37.720 2.072 39.209 1.00 95.62 683 PRO A O 1
ATOM 5645 N N . ARG A 1 684 ? -37.277 3.082 41.152 1.00 93.88 684 ARG A N 1
ATOM 5646 C CA . ARG A 1 684 ? -38.290 4.132 41.022 1.00 93.88 684 ARG A CA 1
ATOM 5647 C C . ARG A 1 684 ? -38.029 4.963 39.760 1.00 93.88 684 ARG A C 1
ATOM 5649 O O . ARG A 1 684 ? -36.905 5.401 39.547 1.00 93.88 684 ARG A O 1
ATOM 5656 N N . GLY A 1 685 ? -39.064 5.185 38.946 1.00 92.38 685 GLY A N 1
ATOM 5657 C CA . GLY A 1 685 ? -38.940 5.821 37.630 1.00 92.38 685 GLY A CA 1
ATOM 5658 C C . GLY A 1 685 ? -38.748 4.839 36.468 1.00 92.38 685 GLY A C 1
ATOM 5659 O O . GLY A 1 685 ? -38.659 5.276 35.326 1.00 92.38 685 GLY A O 1
ATOM 5660 N N . PHE A 1 686 ? -38.714 3.524 36.708 1.00 94.19 686 PHE A N 1
ATOM 5661 C CA . PHE A 1 686 ? -38.717 2.521 35.632 1.00 94.19 686 PHE A CA 1
ATOM 5662 C C . PHE A 1 686 ? -40.020 2.531 34.812 1.00 94.19 686 PHE A C 1
ATOM 5664 O O . PHE A 1 686 ? -39.996 2.321 33.605 1.00 94.19 686 PHE A O 1
ATOM 5671 N N . ASP A 1 687 ? -41.141 2.859 35.453 1.00 91.25 687 ASP A N 1
ATOM 5672 C CA . ASP A 1 687 ? -42.435 3.154 34.831 1.00 91.25 687 ASP A CA 1
ATOM 5673 C C . ASP A 1 687 ? -42.399 4.390 33.921 1.00 91.25 687 ASP A C 1
ATOM 5675 O O . ASP A 1 687 ? -42.994 4.381 32.849 1.00 91.25 687 ASP A O 1
ATOM 5679 N N . LYS A 1 688 ? -41.660 5.433 34.305 1.00 91.12 688 LYS A N 1
ATOM 5680 C CA . LYS A 1 688 ? -41.431 6.625 33.470 1.00 91.12 688 LYS A CA 1
ATOM 5681 C C . LYS A 1 688 ? -40.545 6.331 32.267 1.00 91.12 688 LYS A C 1
ATOM 5683 O O . LYS A 1 688 ? -40.890 6.657 31.130 1.00 91.12 688 LYS A O 1
ATOM 5688 N N . TRP A 1 689 ? -39.430 5.653 32.533 1.00 93.88 689 TRP A N 1
ATOM 5689 C CA . TRP A 1 689 ? -38.509 5.148 31.522 1.00 93.88 689 TRP A CA 1
ATOM 5690 C C . TRP A 1 689 ? -39.235 4.278 30.482 1.00 93.88 689 TRP A C 1
ATOM 5692 O O . TRP A 1 689 ? -38.990 4.454 29.289 1.00 93.88 689 TRP A O 1
ATOM 5702 N N . TRP A 1 690 ? -40.169 3.419 30.909 1.00 90.69 690 TRP A N 1
ATOM 5703 C CA . TRP A 1 690 ? -40.968 2.579 30.016 1.00 90.69 690 TRP A CA 1
ATOM 5704 C C . TRP A 1 690 ? -42.167 3.299 29.369 1.00 90.69 690 TRP A C 1
ATOM 5706 O O . TRP A 1 690 ? -42.172 3.553 28.163 1.00 90.69 690 TRP A O 1
ATOM 5716 N N . GLU A 1 691 ? -43.183 3.578 30.187 1.00 65.88 691 GLU A N 1
ATOM 5717 C CA . GLU A 1 691 ? -44.614 3.630 29.838 1.00 65.88 691 GLU A CA 1
ATOM 5718 C C . GLU A 1 691 ? -45.124 5.063 29.634 1.00 65.88 691 GLU A C 1
ATOM 5720 O O . GLU A 1 691 ? -46.104 5.281 28.927 1.00 65.88 691 GLU A O 1
ATOM 5725 N N . TRP A 1 692 ? -44.456 6.053 30.240 1.00 58.03 692 TRP A N 1
ATOM 5726 C CA . TRP A 1 692 ? -44.934 7.441 30.238 1.00 58.03 692 TRP A CA 1
ATOM 5727 C C . TRP A 1 692 ? -44.082 8.413 29.420 1.00 58.03 692 TRP A C 1
ATOM 5729 O O . TRP A 1 692 ? -44.653 9.341 28.846 1.00 58.03 692 TRP A O 1
ATOM 5739 N N . GLU A 1 693 ? -42.759 8.223 29.310 1.00 66.25 693 GLU A N 1
ATOM 5740 C CA . GLU A 1 693 ? -41.889 9.268 28.742 1.00 66.25 693 GLU A CA 1
ATOM 5741 C C . GLU A 1 693 ? -40.856 8.824 27.680 1.00 66.25 693 GLU A C 1
ATOM 5743 O O . GLU A 1 693 ? -40.563 9.655 26.813 1.00 66.25 693 GLU A O 1
ATOM 5748 N N . TYR A 1 694 ? -40.315 7.586 27.668 1.00 89.69 694 TYR A N 1
ATOM 5749 C CA . TYR A 1 694 ? -39.139 7.289 26.813 1.00 89.69 694 TYR A CA 1
ATOM 5750 C C . TYR A 1 694 ? -39.132 6.028 25.922 1.00 89.69 694 TYR A C 1
ATOM 5752 O O . TYR A 1 694 ? -39.031 6.184 24.702 1.00 89.69 694 TYR A O 1
ATOM 5760 N N . VAL A 1 695 ? -39.165 4.801 26.456 1.00 93.94 695 VAL A N 1
ATOM 5761 C CA . VAL A 1 695 ? -38.943 3.565 25.662 1.00 93.94 695 VAL A CA 1
ATOM 5762 C C . VAL A 1 695 ? -40.010 3.368 24.592 1.00 93.94 695 VAL A C 1
ATOM 5764 O O . VAL A 1 695 ? -39.661 3.184 23.422 1.00 93.94 695 VAL A O 1
ATOM 5767 N N . GLU A 1 696 ? -41.290 3.448 24.967 1.00 91.06 696 GLU A N 1
ATOM 5768 C CA . GLU A 1 696 ? -42.400 3.301 24.019 1.00 91.06 696 GLU A CA 1
ATOM 5769 C C . GLU A 1 696 ? -42.440 4.472 23.027 1.00 91.06 696 GLU A C 1
ATOM 5771 O O . GLU A 1 696 ? -42.477 4.259 21.814 1.00 91.06 696 GLU A O 1
ATOM 5776 N N . LYS A 1 697 ? -42.323 5.710 23.530 1.00 91.00 697 LYS A N 1
ATOM 5777 C CA . LYS A 1 697 ? -42.327 6.952 22.732 1.00 91.00 697 LYS A CA 1
ATOM 5778 C C . LYS A 1 697 ? -41.278 6.949 21.615 1.00 91.00 697 LYS A C 1
ATOM 5780 O O . LYS A 1 697 ? -41.563 7.399 20.509 1.00 91.00 697 LYS A O 1
ATOM 5785 N N . ASN A 1 698 ? -40.073 6.456 21.905 1.00 93.06 698 ASN A N 1
ATOM 5786 C CA . ASN A 1 698 ? -38.938 6.473 20.978 1.00 93.06 698 ASN A CA 1
ATOM 5787 C C . ASN A 1 698 ? -38.685 5.123 20.281 1.00 93.06 698 ASN A C 1
ATOM 5789 O O . ASN A 1 698 ? -37.694 4.981 19.555 1.00 93.06 698 ASN A O 1
ATOM 5793 N N . ASN A 1 699 ? -39.557 4.126 20.481 1.00 93.06 699 ASN A N 1
ATOM 5794 C CA . ASN A 1 699 ? -39.429 2.780 19.917 1.00 93.06 699 ASN A CA 1
ATOM 5795 C C . ASN A 1 699 ? -38.036 2.162 20.186 1.00 93.06 699 ASN A C 1
ATOM 5797 O O . ASN A 1 699 ? -37.268 1.864 19.265 1.00 93.06 699 ASN A O 1
ATOM 5801 N N . VAL A 1 700 ? -37.648 2.043 21.460 1.00 94.12 700 VAL A N 1
ATOM 5802 C CA . VAL A 1 700 ? -36.375 1.413 21.865 1.00 94.12 700 VAL A CA 1
ATOM 5803 C C . VAL A 1 700 ? -36.517 -0.111 21.786 1.00 94.12 700 VAL A C 1
ATOM 5805 O O . VAL A 1 700 ? -37.249 -0.720 22.556 1.00 94.12 700 VAL A O 1
ATOM 5808 N N . GLN A 1 701 ? -35.825 -0.740 20.831 1.00 91.69 701 GLN A N 1
ATOM 5809 C CA . GLN A 1 701 ? -36.152 -2.107 20.388 1.00 91.69 701 GLN A CA 1
ATOM 5810 C C . GLN A 1 701 ? -35.608 -3.251 21.267 1.00 91.69 701 GLN A C 1
ATOM 5812 O O . GLN A 1 701 ? -36.143 -4.358 21.222 1.00 91.69 701 GLN A O 1
ATOM 5817 N N . LEU A 1 702 ? -34.544 -3.007 22.042 1.00 93.88 702 LEU A N 1
ATOM 5818 C CA . LEU A 1 702 ? -33.946 -3.975 22.980 1.00 93.88 702 LEU A CA 1
ATOM 5819 C C . LEU A 1 702 ? -33.861 -3.372 24.393 1.00 93.88 702 LEU A C 1
ATOM 5821 O O . LEU A 1 702 ? -32.758 -3.068 24.854 1.00 93.88 702 LEU A O 1
ATOM 5825 N N . PRO A 1 703 ? -35.003 -3.159 25.068 1.00 93.19 703 PRO A N 1
ATOM 5826 C CA . PRO A 1 703 ? -35.037 -2.495 26.369 1.00 93.19 703 PRO A CA 1
ATOM 5827 C C . PRO A 1 703 ? -34.483 -3.365 27.516 1.00 93.19 703 PRO A C 1
ATOM 5829 O O . PRO A 1 703 ? -34.104 -2.834 28.554 1.00 93.19 703 PRO A O 1
ATOM 5832 N N . ASP A 1 704 ? -34.381 -4.687 27.336 1.00 94.06 704 ASP A N 1
ATOM 5833 C CA . ASP A 1 704 ? -33.922 -5.625 28.379 1.00 94.06 704 ASP A CA 1
ATOM 5834 C C . ASP A 1 704 ? -32.412 -5.923 28.329 1.00 94.06 704 ASP A C 1
ATOM 5836 O O . ASP A 1 704 ? -31.845 -6.488 29.266 1.00 94.06 704 ASP A O 1
ATOM 5840 N N . GLU A 1 705 ? -31.744 -5.595 27.220 1.00 93.81 705 GLU A N 1
ATOM 5841 C CA . GLU A 1 705 ? -30.382 -6.050 26.904 1.00 93.81 705 GLU A CA 1
ATOM 5842 C C . GLU A 1 705 ? -29.310 -5.090 27.447 1.00 93.81 705 GLU A C 1
ATOM 5844 O O . GLU A 1 705 ? -28.471 -4.575 26.706 1.00 93.81 705 GLU A O 1
ATOM 5849 N N . TYR A 1 706 ? -29.354 -4.857 28.760 1.00 93.19 706 TYR A N 1
ATOM 5850 C CA . TYR A 1 706 ? -28.471 -3.942 29.494 1.00 93.19 706 TYR A CA 1
ATOM 5851 C C . TYR A 1 706 ? -27.617 -4.638 30.559 1.00 93.19 706 TYR A C 1
ATOM 5853 O O . TYR A 1 706 ? -27.247 -4.022 31.559 1.00 93.19 706 TYR A O 1
ATOM 5861 N N . ASP A 1 707 ? -27.303 -5.920 30.363 1.00 92.81 707 ASP A N 1
ATOM 5862 C CA . ASP A 1 707 ? -26.605 -6.743 31.355 1.00 92.81 707 ASP A CA 1
ATOM 5863 C C . ASP A 1 707 ? -25.274 -6.103 31.830 1.00 92.81 707 ASP A C 1
ATOM 5865 O O . ASP A 1 707 ? -24.895 -6.290 32.988 1.00 92.81 707 ASP A O 1
ATOM 5869 N N . GLN A 1 708 ? -24.586 -5.302 30.996 1.00 92.75 708 GLN A N 1
ATOM 5870 C CA . GLN A 1 708 ? -23.400 -4.526 31.394 1.00 92.75 708 GLN A CA 1
ATOM 5871 C C . GLN A 1 708 ? -23.638 -3.628 32.612 1.00 92.75 708 GLN A C 1
ATOM 5873 O O . GLN A 1 708 ? -22.842 -3.701 33.544 1.00 92.75 708 GLN A O 1
ATOM 5878 N N . ILE A 1 709 ? -24.737 -2.862 32.648 1.00 94.62 709 ILE A N 1
ATOM 5879 C CA . ILE A 1 709 ? -25.056 -1.929 33.747 1.00 94.62 709 ILE A CA 1
ATOM 5880 C C . ILE A 1 709 ? -24.989 -2.657 35.094 1.00 94.62 709 ILE A C 1
ATOM 5882 O O . ILE A 1 709 ? -24.430 -2.161 36.065 1.00 94.62 709 ILE A O 1
ATOM 5886 N N . TYR A 1 710 ? -25.520 -3.876 35.148 1.00 92.88 710 TYR A N 1
ATOM 5887 C CA . TYR A 1 710 ? -25.574 -4.667 36.372 1.00 92.88 710 TYR A CA 1
ATOM 5888 C C . TYR A 1 710 ? -24.252 -5.373 36.661 1.00 92.88 710 TYR A C 1
ATOM 5890 O O . TYR A 1 710 ? -23.903 -5.517 37.822 1.00 92.88 710 TYR A O 1
ATOM 5898 N N . ARG A 1 711 ? -23.480 -5.784 35.646 1.00 92.38 711 ARG A N 1
ATOM 5899 C CA . ARG A 1 711 ? -22.127 -6.340 35.859 1.00 92.38 711 ARG A CA 1
ATOM 5900 C C . ARG A 1 711 ? -21.156 -5.303 36.437 1.00 92.38 711 ARG A C 1
ATOM 5902 O O . ARG A 1 711 ? -20.256 -5.682 37.191 1.00 92.38 711 ARG A O 1
ATOM 5909 N N . ASP A 1 712 ? -21.373 -4.032 36.115 1.00 94.25 712 ASP A N 1
ATOM 5910 C CA . ASP A 1 712 ? -20.636 -2.892 36.666 1.00 94.25 712 ASP A CA 1
ATOM 5911 C C . ASP A 1 712 ? -21.126 -2.586 38.087 1.00 94.25 712 ASP A C 1
ATOM 5913 O O . ASP A 1 712 ? -20.332 -2.489 39.018 1.00 94.25 712 ASP A O 1
ATOM 5917 N N . LEU A 1 713 ? -22.449 -2.502 38.272 1.00 95.50 713 LEU A N 1
ATOM 5918 C CA . LEU A 1 713 ? -23.057 -2.024 39.513 1.00 95.50 713 LEU A CA 1
ATOM 5919 C C . LEU A 1 713 ? -23.248 -3.085 40.617 1.00 95.50 713 LEU A C 1
ATOM 5921 O O . LEU A 1 713 ? -23.448 -2.713 41.774 1.00 95.50 713 LEU A O 1
ATOM 5925 N N . GLU A 1 714 ? -23.182 -4.388 40.313 1.00 94.94 714 GLU A N 1
ATOM 5926 C CA . GLU A 1 714 ? -23.416 -5.472 41.290 1.00 94.94 714 GLU A CA 1
ATOM 5927 C C . GLU A 1 714 ? -22.544 -5.388 42.556 1.00 94.94 714 GLU A C 1
ATOM 5929 O O . GLU A 1 714 ? -23.100 -5.553 43.643 1.00 94.94 714 GLU A O 1
ATOM 5934 N N . PRO A 1 715 ? -21.223 -5.114 42.489 1.00 94.94 715 PRO A N 1
ATOM 5935 C CA . PRO A 1 715 ? -20.391 -5.053 43.689 1.00 94.94 715 PRO A CA 1
ATOM 5936 C C . PRO A 1 715 ? -20.861 -3.974 44.677 1.00 94.94 715 PRO A C 1
ATOM 5938 O O . PRO A 1 715 ? -20.910 -4.213 45.883 1.00 94.94 715 PRO A O 1
ATOM 5941 N N . TYR A 1 716 ? -21.279 -2.804 44.187 1.00 95.88 716 TYR A N 1
ATOM 5942 C CA . TYR A 1 716 ? -21.664 -1.670 45.036 1.00 95.88 716 TYR A CA 1
ATOM 5943 C C . TYR A 1 716 ? -22.963 -1.911 45.823 1.00 95.88 716 TYR A C 1
ATOM 5945 O O . TYR A 1 716 ? -23.176 -1.292 46.866 1.00 95.88 716 TYR A O 1
ATOM 5953 N N . TRP A 1 717 ? -23.806 -2.869 45.415 1.00 95.31 717 TRP A N 1
ATOM 5954 C CA . TRP A 1 717 ? -24.945 -3.302 46.235 1.00 95.31 717 TRP A CA 1
ATOM 5955 C C . TRP A 1 717 ? -24.511 -3.883 47.588 1.00 95.31 717 TRP A C 1
ATOM 5957 O O . TRP A 1 717 ? -25.221 -3.691 48.576 1.00 95.31 717 TRP A O 1
ATOM 5967 N N . GLY A 1 718 ? -23.336 -4.520 47.646 1.00 94.38 718 GLY A N 1
ATOM 5968 C CA . GLY A 1 718 ? -22.727 -5.064 48.862 1.00 94.38 718 GLY A CA 1
ATOM 5969 C C . GLY A 1 718 ? -21.973 -4.039 49.709 1.00 94.38 718 GLY A C 1
ATOM 5970 O O . GLY A 1 718 ? -21.278 -4.430 50.643 1.00 94.38 718 GLY A O 1
ATOM 5971 N N . VAL A 1 719 ? -22.095 -2.743 49.411 1.00 94.69 719 VAL A N 1
ATOM 5972 C CA . VAL A 1 719 ? -21.548 -1.643 50.218 1.00 94.69 719 VAL A CA 1
ATOM 5973 C C . VAL A 1 719 ? -22.698 -0.841 50.817 1.00 94.69 719 VAL A C 1
ATOM 5975 O O . VAL A 1 719 ? -23.734 -0.632 50.174 1.00 94.69 719 VAL A O 1
ATOM 5978 N N . ASN A 1 720 ? -22.513 -0.385 52.055 1.00 95.00 720 ASN A N 1
ATOM 5979 C CA . ASN A 1 720 ? -23.452 0.503 52.727 1.00 95.00 720 ASN A CA 1
ATOM 5980 C C . ASN A 1 720 ? -23.563 1.829 51.940 1.00 95.00 720 ASN A C 1
ATOM 5982 O O . ASN A 1 720 ? -22.532 2.431 51.638 1.00 95.00 720 ASN A O 1
ATOM 5986 N N . PRO A 1 721 ? -24.773 2.317 51.606 1.00 94.94 721 PRO A N 1
ATOM 5987 C CA . PRO A 1 721 ? -24.942 3.567 50.858 1.00 94.94 721 PRO A CA 1
ATOM 5988 C C . PRO A 1 721 ? -24.303 4.792 51.533 1.00 94.94 721 PRO A C 1
ATOM 5990 O O . PRO A 1 721 ? -23.854 5.695 50.833 1.00 94.94 721 PRO A O 1
ATOM 5993 N N . VAL A 1 722 ? -24.194 4.819 52.868 1.00 94.94 722 VAL A N 1
ATOM 5994 C CA . VAL A 1 722 ? -23.509 5.909 53.591 1.00 94.94 722 VAL A CA 1
ATOM 5995 C C . VAL A 1 722 ? -22.004 5.909 53.300 1.00 94.94 722 VAL A C 1
ATOM 5997 O O . VAL A 1 722 ? -21.419 6.968 53.083 1.00 94.94 722 VAL A O 1
ATOM 6000 N N . ASP A 1 723 ? -21.387 4.728 53.234 1.00 94.12 723 ASP A N 1
ATOM 6001 C CA . ASP A 1 723 ? -19.973 4.583 52.882 1.00 94.12 723 ASP A CA 1
ATOM 6002 C C . ASP A 1 723 ? -19.720 4.860 51.398 1.00 94.12 723 ASP A C 1
ATOM 6004 O O . ASP A 1 723 ? -18.723 5.492 51.063 1.00 94.12 723 ASP A O 1
ATOM 6008 N N . LEU A 1 724 ? -20.643 4.481 50.506 1.00 93.94 724 LEU A N 1
ATOM 6009 C CA . LEU A 1 724 ? -20.564 4.872 49.094 1.00 93.94 724 LEU A CA 1
ATOM 6010 C C . LEU A 1 724 ? -20.621 6.393 48.919 1.00 93.94 724 LEU A C 1
ATOM 6012 O O . LEU A 1 724 ? -19.802 6.946 48.192 1.00 93.94 724 LEU A O 1
ATOM 6016 N N . ALA A 1 725 ? -21.554 7.074 49.593 1.00 93.19 725 ALA A N 1
ATOM 6017 C CA . ALA A 1 725 ? -21.666 8.531 49.541 1.00 93.19 725 ALA A CA 1
ATOM 6018 C C . ALA A 1 725 ? -20.402 9.223 50.079 1.00 93.19 725 ALA A C 1
ATOM 6020 O O . ALA A 1 725 ? -19.949 10.211 49.503 1.00 93.19 725 ALA A O 1
ATOM 6021 N N . ARG A 1 726 ? -19.792 8.668 51.136 1.00 93.00 726 ARG A N 1
ATOM 6022 C CA . ARG A 1 726 ? -18.494 9.117 51.649 1.00 93.00 726 ARG A CA 1
ATOM 6023 C C . ARG A 1 726 ? -17.376 8.934 50.618 1.00 93.00 726 ARG A C 1
ATOM 6025 O O . ARG A 1 726 ? -16.678 9.900 50.335 1.00 93.00 726 ARG A O 1
ATOM 6032 N N . ILE A 1 727 ? -17.245 7.745 50.021 1.00 91.94 727 ILE A N 1
ATOM 6033 C CA . ILE A 1 727 ? -16.243 7.467 48.977 1.00 91.94 727 ILE A CA 1
ATOM 6034 C C . ILE A 1 727 ? -16.423 8.424 47.792 1.00 91.94 727 ILE A C 1
ATOM 6036 O O . ILE A 1 727 ? -15.449 9.019 47.348 1.00 91.94 727 ILE A O 1
ATOM 6040 N N . VAL A 1 728 ? -17.649 8.631 47.302 1.00 92.75 728 VAL A N 1
ATOM 6041 C CA . VAL A 1 728 ? -17.907 9.581 46.206 1.00 92.75 728 VAL A CA 1
ATOM 6042 C C . VAL A 1 728 ? -17.495 10.996 46.599 1.00 92.75 728 VAL A C 1
ATOM 6044 O O . VAL A 1 728 ? -16.720 11.604 45.872 1.00 92.75 728 VAL A O 1
ATOM 6047 N N . SER A 1 729 ? -17.910 11.490 47.769 1.00 91.50 729 SER A N 1
ATOM 6048 C CA . SER A 1 729 ? -17.555 12.838 48.237 1.00 91.50 729 SER A CA 1
ATOM 6049 C C . SER A 1 729 ? -16.043 13.042 48.426 1.00 91.50 729 SER A C 1
ATOM 6051 O O . SER A 1 729 ? -15.545 14.134 48.159 1.00 91.50 729 SER A O 1
ATOM 6053 N N . GLU A 1 730 ? -15.299 12.007 48.835 1.00 89.69 730 GLU A N 1
ATOM 6054 C CA . GLU A 1 730 ? -13.828 12.023 48.868 1.00 89.69 730 GLU A CA 1
ATOM 6055 C C . GLU A 1 730 ? -13.220 12.130 47.450 1.00 89.69 730 GLU A C 1
ATOM 6057 O O . GLU A 1 730 ? -12.166 12.745 47.277 1.00 89.69 730 GLU A O 1
ATOM 6062 N N . TRP A 1 731 ? -13.891 11.577 46.432 1.00 90.38 731 TRP A N 1
ATOM 6063 C CA . TRP A 1 731 ? -13.426 11.532 45.040 1.00 90.38 731 TRP A CA 1
ATOM 6064 C C . TRP A 1 731 ? -13.871 12.706 44.154 1.00 90.38 731 TRP A C 1
ATOM 6066 O O . TRP A 1 731 ? -13.180 13.001 43.183 1.00 90.38 731 TRP A O 1
ATOM 6076 N N . GLU A 1 732 ? -14.942 13.433 44.488 1.00 91.00 732 GLU A N 1
ATOM 6077 C CA . GLU A 1 732 ? -15.406 14.608 43.717 1.00 91.00 732 GLU A CA 1
ATOM 6078 C C . GLU A 1 732 ? -14.358 15.727 43.594 1.00 91.00 732 GLU A C 1
ATOM 6080 O O . GLU A 1 732 ? -14.436 16.551 42.681 1.00 91.00 732 GLU A O 1
ATOM 6085 N N . GLY A 1 733 ? -13.405 15.785 44.531 1.00 85.00 733 GLY A N 1
ATOM 6086 C CA . GLY A 1 733 ? -12.271 16.714 44.536 1.00 85.00 733 GLY A CA 1
ATOM 6087 C C . GLY A 1 733 ? -10.917 16.056 44.250 1.00 85.00 733 GLY A C 1
ATOM 6088 O O . GLY A 1 733 ? -9.887 16.698 44.469 1.00 85.00 733 GLY A O 1
ATOM 6089 N N . HIS A 1 734 ? -10.892 14.791 43.815 1.00 88.94 734 HIS A N 1
ATOM 6090 C CA . HIS A 1 734 ? -9.650 14.074 43.524 1.00 88.94 734 HIS A CA 1
ATOM 6091 C C . HIS A 1 734 ? -8.948 14.674 42.303 1.00 88.94 734 HIS A C 1
ATOM 6093 O O . HIS A 1 734 ? -9.604 15.065 41.338 1.00 88.94 734 HIS A O 1
ATOM 6099 N N . GLU A 1 735 ? -7.614 14.725 42.322 1.00 86.44 735 GLU A N 1
ATOM 6100 C CA . GLU A 1 735 ? -6.837 15.188 41.170 1.00 86.44 735 GLU A CA 1
ATOM 6101 C C . GLU A 1 735 ? -7.176 14.366 39.920 1.00 86.44 735 GLU A C 1
ATOM 6103 O O . GLU A 1 735 ? -7.269 13.143 39.989 1.00 86.44 735 GLU A O 1
ATOM 6108 N N . ASP A 1 736 ? -7.362 15.063 38.798 1.00 87.38 736 ASP A N 1
ATOM 6109 C CA . ASP A 1 736 ? -7.728 14.478 37.505 1.00 87.38 736 ASP A CA 1
ATOM 6110 C C . ASP A 1 736 ? -9.088 13.751 37.506 1.00 87.38 736 ASP A C 1
ATOM 6112 O O . ASP A 1 736 ? -9.248 12.658 36.975 1.00 87.38 736 ASP A O 1
ATOM 6116 N N . SER A 1 737 ? -10.104 14.385 38.101 1.00 90.38 737 SER A N 1
ATOM 6117 C CA . SER A 1 737 ? -11.499 13.929 38.048 1.00 90.38 737 SER A CA 1
ATOM 6118 C C . SER A 1 737 ? -12.475 15.051 37.675 1.00 90.38 737 SER A C 1
ATOM 6120 O O . SER A 1 737 ? -12.177 16.248 37.808 1.00 90.38 737 SER A O 1
ATOM 6122 N N . PHE A 1 738 ? -13.672 14.672 37.220 1.00 92.56 738 PHE A N 1
ATOM 6123 C CA . PHE A 1 738 ? -14.816 15.580 37.130 1.00 92.56 738 PHE A CA 1
ATOM 6124 C C . PHE A 1 738 ? -16.108 14.922 37.611 1.00 92.56 738 PHE A C 1
ATOM 6126 O O . PHE A 1 738 ? -16.311 13.726 37.439 1.00 92.56 738 PHE A O 1
ATOM 6133 N N . THR A 1 739 ? -16.999 15.706 38.211 1.00 93.56 739 THR A N 1
ATOM 6134 C CA . THR A 1 739 ? -18.287 15.233 38.728 1.00 93.56 739 THR A CA 1
ATOM 6135 C C . THR A 1 739 ? -19.405 15.732 37.833 1.00 93.56 739 THR A C 1
ATOM 6137 O O . THR A 1 739 ? -19.629 16.938 37.712 1.00 93.56 739 THR A O 1
ATOM 6140 N N . PHE A 1 740 ? -20.121 14.802 37.216 1.00 94.19 740 PHE A N 1
ATOM 6141 C CA . PHE A 1 740 ? -21.332 15.057 36.448 1.00 94.19 740 PHE A CA 1
ATOM 6142 C C . PHE A 1 740 ? -22.542 14.611 37.269 1.00 94.19 740 PHE A C 1
ATOM 6144 O O . PHE A 1 740 ? -22.531 13.536 37.869 1.00 94.19 740 PHE A O 1
ATOM 6151 N N . GLY A 1 741 ? -23.589 15.422 37.332 1.00 93.94 741 GLY A N 1
ATOM 6152 C CA . GLY A 1 741 ? -24.661 15.176 38.285 1.00 93.94 741 GLY A CA 1
ATOM 6153 C C . GLY A 1 741 ? -25.879 16.060 38.115 1.00 93.94 741 GLY A C 1
ATOM 6154 O O . GLY A 1 741 ? -25.980 16.852 37.179 1.00 93.94 741 GLY A O 1
ATOM 6155 N N . LYS A 1 742 ? -26.813 15.893 39.047 1.00 93.44 742 LYS A N 1
ATOM 6156 C CA . LYS A 1 742 ? -28.046 16.665 39.162 1.00 93.44 742 LYS A CA 1
ATOM 6157 C C . LYS A 1 742 ? -28.313 16.982 40.630 1.00 93.44 742 LYS A C 1
ATOM 6159 O O . LYS A 1 742 ? -28.451 16.063 41.436 1.00 93.44 742 LYS A O 1
ATOM 6164 N N . GLU A 1 743 ? -28.448 18.265 40.943 1.00 90.50 743 GLU A N 1
ATOM 6165 C CA . GLU A 1 743 ? -28.907 18.754 42.247 1.00 90.50 743 GLU A CA 1
ATOM 6166 C C . GLU A 1 743 ? -30.433 18.979 42.250 1.00 90.50 743 GLU A C 1
ATOM 6168 O O . GLU A 1 743 ? -31.081 19.052 41.200 1.00 90.50 743 GLU A O 1
ATOM 6173 N N . GLU A 1 744 ? -31.045 19.083 43.431 1.00 87.12 744 GLU A N 1
ATOM 6174 C CA . GLU A 1 744 ? -32.493 19.290 43.551 1.00 87.12 744 GLU A CA 1
ATOM 6175 C C . GLU A 1 744 ? -32.917 20.654 42.974 1.00 87.12 744 GLU A C 1
ATOM 6177 O O . GLU A 1 744 ? -32.459 21.703 43.413 1.00 87.12 744 GLU A O 1
ATOM 6182 N N . GLY A 1 745 ? -33.804 20.641 41.973 1.00 84.25 745 GLY A N 1
ATOM 6183 C CA . GLY A 1 745 ? -34.244 21.849 41.260 1.00 84.25 745 GLY A CA 1
ATOM 6184 C C . GLY A 1 745 ? -33.310 22.321 40.136 1.00 84.25 745 GLY A C 1
ATOM 6185 O O . GLY A 1 745 ? -33.644 23.286 39.449 1.00 84.25 745 GLY A O 1
ATOM 6186 N N . HIS A 1 746 ? -32.189 21.633 39.902 1.00 89.06 746 HIS A N 1
ATOM 6187 C CA . HIS A 1 746 ? -31.232 21.943 38.839 1.00 89.06 746 HIS A CA 1
ATOM 6188 C C . HIS A 1 746 ? -31.322 20.943 37.672 1.00 89.06 746 HIS A C 1
ATOM 6190 O O . HIS A 1 746 ? -31.825 19.826 37.821 1.00 89.06 746 HIS A O 1
ATOM 6196 N N . ARG A 1 747 ? -30.838 21.362 36.494 1.00 91.62 747 ARG A N 1
ATOM 6197 C CA . ARG A 1 747 ? -30.648 20.475 35.335 1.00 91.62 747 ARG A CA 1
ATOM 6198 C C . ARG A 1 747 ? -29.408 19.605 35.534 1.00 91.62 747 ARG A C 1
ATOM 6200 O O . ARG A 1 747 ? -28.453 20.041 36.175 1.00 91.62 747 ARG A O 1
ATOM 6207 N N . VAL A 1 748 ? -29.401 18.423 34.927 1.00 93.38 748 VAL A N 1
ATOM 6208 C CA . VAL A 1 748 ? -28.203 17.583 34.786 1.00 93.38 748 VAL A CA 1
ATOM 6209 C C . VAL A 1 748 ? -27.057 18.367 34.120 1.00 93.38 748 VAL A C 1
ATOM 6211 O O . VAL A 1 748 ? -27.252 18.994 33.077 1.00 93.38 748 VAL A O 1
ATOM 6214 N N . GLY A 1 749 ? -25.846 18.301 34.681 1.00 93.00 749 GLY A N 1
ATOM 6215 C CA . GLY A 1 749 ? -24.670 18.988 34.142 1.00 93.00 749 GLY A CA 1
ATOM 6216 C C . GLY A 1 749 ? -23.368 18.709 34.898 1.00 93.00 749 GLY A C 1
ATOM 6217 O O . GLY A 1 749 ? -23.261 17.761 35.673 1.00 93.00 749 GLY A O 1
ATOM 6218 N N . LEU A 1 750 ? -22.353 19.543 34.652 1.00 92.38 750 LEU A N 1
ATOM 6219 C CA . LEU A 1 750 ? -21.090 19.524 35.394 1.00 92.38 750 LEU A CA 1
ATOM 6220 C C . LEU A 1 750 ? -21.295 20.159 36.780 1.00 92.38 750 LEU A C 1
ATOM 6222 O O . LEU A 1 750 ? -21.685 21.321 36.863 1.00 92.38 750 LEU A O 1
ATOM 6226 N N . VAL A 1 751 ? -21.011 19.402 37.840 1.00 91.94 751 VAL A N 1
ATOM 6227 C CA . VAL A 1 751 ? -21.148 19.824 39.247 1.00 91.94 751 VAL A CA 1
ATOM 6228 C C . VAL A 1 751 ? -19.808 20.313 39.801 1.00 91.94 751 VAL A C 1
ATOM 6230 O O . VAL A 1 751 ? -19.730 21.396 40.372 1.00 91.94 751 VAL A O 1
ATOM 6233 N N . ASN A 1 752 ? -18.735 19.545 39.591 1.00 90.69 752 ASN A N 1
ATOM 6234 C CA . ASN A 1 752 ? -17.386 19.880 40.056 1.00 90.69 752 ASN A CA 1
ATOM 6235 C C . ASN A 1 752 ? -16.313 19.358 39.085 1.00 90.69 752 ASN A C 1
ATOM 6237 O O . ASN A 1 752 ? -16.586 18.460 38.289 1.00 90.69 752 ASN A O 1
ATOM 6241 N N . TYR A 1 753 ? -15.089 19.883 39.148 1.00 90.75 753 TYR A N 1
ATOM 6242 C CA . TYR A 1 753 ? -13.931 19.325 38.440 1.00 90.75 753 TYR A CA 1
ATOM 6243 C C . TYR A 1 753 ? -12.606 19.715 39.107 1.00 90.75 753 TYR A C 1
ATOM 6245 O O . TYR A 1 753 ? -12.457 20.818 39.630 1.00 90.75 753 TYR A O 1
ATOM 6253 N N . ALA A 1 754 ? -11.620 18.821 39.040 1.00 88.94 754 ALA A N 1
ATOM 6254 C CA . ALA A 1 754 ? -10.316 18.961 39.693 1.00 88.94 754 ALA A CA 1
ATOM 6255 C C . ALA A 1 754 ? -9.156 18.673 38.714 1.00 88.94 754 ALA A C 1
ATOM 6257 O O . ALA A 1 754 ? -8.202 17.949 39.005 1.00 88.94 754 ALA A O 1
ATOM 6258 N N . ILE A 1 755 ? -9.250 19.272 37.524 1.00 85.38 755 ILE A N 1
ATOM 6259 C CA . ILE A 1 755 ? -8.292 19.126 36.421 1.00 85.38 755 ILE A CA 1
ATOM 6260 C C . ILE A 1 755 ? -7.194 20.192 36.511 1.00 85.38 755 ILE A C 1
ATOM 6262 O O . ILE A 1 755 ? -7.496 21.385 36.586 1.00 85.38 755 ILE A O 1
ATOM 6266 N N . ARG A 1 756 ? -5.920 19.779 36.455 1.00 80.69 756 ARG A N 1
ATOM 6267 C CA . ARG A 1 756 ? -4.767 20.704 36.417 1.00 80.69 756 ARG A CA 1
ATOM 6268 C C . ARG A 1 756 ? -4.297 21.059 35.007 1.00 80.69 756 ARG A C 1
ATOM 6270 O O . ARG A 1 756 ? -3.772 22.154 34.822 1.00 80.69 756 ARG A O 1
ATOM 6277 N N . 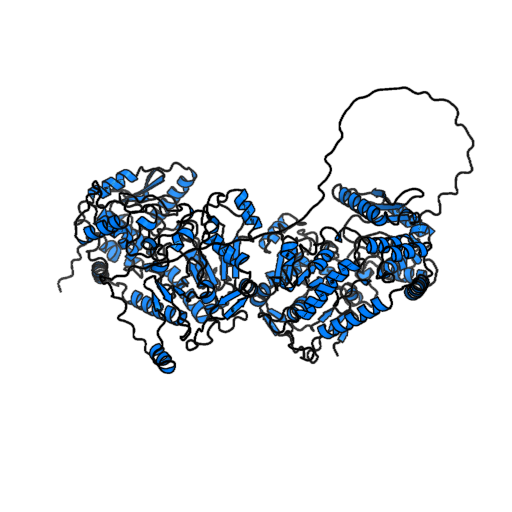ASP A 1 757 ? -4.459 20.160 34.037 1.00 79.00 757 ASP A N 1
ATOM 6278 C CA . ASP A 1 757 ? -4.014 20.399 32.662 1.00 79.00 757 ASP A CA 1
ATOM 6279 C C . ASP A 1 757 ? -5.037 21.232 31.853 1.00 79.00 757 ASP A C 1
ATOM 6281 O O . ASP A 1 757 ? -6.202 20.832 31.735 1.00 79.00 757 ASP A O 1
ATOM 6285 N N . PRO A 1 758 ? -4.633 22.368 31.247 1.00 75.62 758 PRO A N 1
ATOM 6286 C CA . PRO A 1 758 ? -5.526 23.179 30.418 1.00 75.62 758 PRO A CA 1
ATOM 6287 C C . PRO A 1 758 ? -6.051 22.470 29.161 1.00 75.62 758 PRO A C 1
ATOM 6289 O O . PRO A 1 758 ? -7.123 22.834 28.678 1.00 75.62 758 PRO A O 1
ATOM 6292 N N . GLY A 1 759 ? -5.330 21.479 28.624 1.00 71.88 759 GLY A N 1
ATOM 6293 C CA . GLY A 1 759 ? -5.788 20.666 27.496 1.00 71.88 759 GLY A CA 1
ATOM 6294 C C . GLY A 1 759 ? -6.943 19.755 27.905 1.00 71.88 759 GLY A C 1
ATOM 6295 O O . GLY A 1 759 ? -8.032 19.833 27.329 1.00 71.88 759 GLY A O 1
ATOM 6296 N N . THR A 1 760 ? -6.749 18.964 28.962 1.00 77.12 760 THR A N 1
ATOM 6297 C CA . THR A 1 760 ? -7.773 18.085 29.553 1.00 77.12 760 THR A CA 1
ATOM 6298 C C . THR A 1 760 ? -9.038 18.852 29.957 1.00 77.12 760 THR A C 1
ATOM 6300 O O . THR A 1 760 ? -10.145 18.341 29.783 1.00 77.12 760 THR A O 1
ATOM 6303 N N . HIS A 1 761 ? -8.924 20.105 30.416 1.00 79.44 761 HIS A N 1
ATOM 6304 C CA . HIS A 1 761 ? -10.089 20.923 30.784 1.00 79.44 761 HIS A CA 1
ATOM 6305 C C . HIS A 1 761 ? -11.099 21.096 29.629 1.00 79.44 761 HIS A C 1
ATOM 6307 O O . HIS A 1 761 ? -12.307 20.970 29.840 1.00 79.44 761 HIS A O 1
ATOM 6313 N N . GLY A 1 762 ? -10.625 21.306 28.394 1.00 77.94 762 GLY A N 1
ATOM 6314 C CA . GLY A 1 762 ? -11.496 21.398 27.215 1.00 77.94 762 GLY A CA 1
ATOM 6315 C C . GLY A 1 762 ? -12.206 20.079 26.885 1.00 77.94 762 GLY A C 1
ATOM 6316 O O . GLY A 1 762 ? -13.384 20.082 26.517 1.00 77.94 762 GLY A O 1
ATOM 6317 N N . HIS A 1 763 ? -11.521 18.947 27.075 1.00 76.19 763 HIS A N 1
ATOM 6318 C CA . HIS A 1 763 ? -12.104 17.613 26.901 1.00 76.19 763 HIS A CA 1
ATOM 6319 C C . HIS A 1 763 ? -13.198 17.321 27.936 1.00 76.19 763 HIS A C 1
ATOM 6321 O O . HIS A 1 763 ? -14.259 16.821 27.562 1.00 76.19 763 HIS A O 1
ATOM 6327 N N . VAL A 1 764 ? -12.993 17.700 29.203 1.00 82.19 764 VAL A N 1
ATOM 6328 C CA . VAL A 1 764 ? -13.989 17.538 30.278 1.00 82.19 764 VAL A CA 1
ATOM 6329 C C . VAL A 1 764 ? -15.258 18.343 30.012 1.00 82.19 764 VAL A C 1
ATOM 6331 O O . VAL A 1 764 ? -16.352 17.780 30.067 1.00 82.19 764 VAL A O 1
ATOM 6334 N N . LEU A 1 765 ? -15.133 19.631 29.670 1.00 81.69 765 LEU A N 1
ATOM 6335 C CA . LEU A 1 765 ? -16.292 20.472 29.345 1.00 81.69 765 LEU A CA 1
ATOM 6336 C C . LEU A 1 765 ? -17.095 19.889 28.174 1.00 81.69 765 LEU A C 1
ATOM 6338 O O . LEU A 1 765 ? -18.318 19.779 28.254 1.00 81.69 765 LEU A O 1
ATOM 6342 N N . SER A 1 766 ? -16.399 19.459 27.118 1.00 82.12 766 SER A N 1
ATOM 6343 C CA . SER A 1 766 ? -17.006 18.828 25.944 1.00 82.12 766 SER A CA 1
ATOM 6344 C C . SER A 1 766 ? -17.717 17.515 26.301 1.00 82.12 766 SER A C 1
ATOM 6346 O O . SER A 1 766 ? -18.882 17.329 25.951 1.00 82.12 766 SER A O 1
ATOM 6348 N N . GLY A 1 767 ? -17.069 16.627 27.059 1.00 84.19 767 GLY A N 1
ATOM 6349 C CA . GLY A 1 767 ? -17.636 15.348 27.494 1.00 84.19 767 GLY A CA 1
ATOM 6350 C C . GLY A 1 767 ? -18.884 15.503 28.366 1.00 84.19 767 GLY A C 1
ATOM 6351 O O . GLY A 1 767 ? -19.923 14.904 28.075 1.00 84.19 767 GLY A O 1
ATOM 6352 N N . ALA A 1 768 ? -18.816 16.373 29.379 1.00 87.81 768 ALA A N 1
ATOM 6353 C CA . ALA A 1 768 ? -19.950 16.698 30.241 1.00 87.81 768 ALA A CA 1
ATOM 6354 C C . ALA A 1 768 ? -21.112 17.320 29.445 1.00 87.81 768 ALA A C 1
ATOM 6356 O O . ALA A 1 768 ? -22.261 16.912 29.617 1.00 87.81 768 ALA A O 1
ATOM 6357 N N . GLN A 1 769 ? -20.829 18.240 28.514 1.00 87.62 769 GLN A N 1
ATOM 6358 C CA . GLN A 1 769 ? -21.847 18.800 27.621 1.00 87.62 769 GLN A CA 1
ATOM 6359 C C . GLN A 1 769 ? -22.493 17.713 26.744 1.00 87.62 769 GLN A C 1
ATOM 6361 O O . GLN A 1 769 ? -23.719 17.649 26.652 1.00 87.62 769 GLN A O 1
ATOM 6366 N N . MET A 1 770 ? -21.703 16.817 26.136 1.00 87.19 770 MET A N 1
ATOM 6367 C CA . MET A 1 770 ? -22.242 15.725 25.314 1.00 87.19 770 MET A CA 1
ATOM 6368 C C . MET A 1 770 ? -23.163 14.789 26.100 1.00 87.19 770 MET A C 1
ATOM 6370 O O . MET A 1 770 ? -24.135 14.290 25.532 1.00 87.19 770 MET A O 1
ATOM 6374 N N . LEU A 1 771 ? -22.864 14.536 27.377 1.00 89.44 771 LEU A N 1
ATOM 6375 C CA . LEU A 1 771 ? -23.700 13.706 28.241 1.00 89.44 771 LEU A CA 1
ATOM 6376 C C . LEU A 1 771 ? -24.967 14.449 28.696 1.00 89.44 771 LEU A C 1
ATOM 6378 O O . LEU A 1 771 ? -26.043 13.852 28.702 1.00 89.44 771 LEU A O 1
ATOM 6382 N N . GLY A 1 772 ? -24.873 15.752 28.978 1.00 91.69 772 GLY A N 1
ATOM 6383 C CA . GLY A 1 772 ? -26.030 16.615 29.240 1.00 91.69 772 GLY A CA 1
ATOM 6384 C C . GLY A 1 772 ? -27.008 16.661 28.060 1.00 91.69 772 GLY A C 1
ATOM 6385 O O . GLY A 1 772 ? -28.197 16.418 28.237 1.00 91.69 772 GLY A O 1
ATOM 6386 N N . GLU A 1 773 ? -26.515 16.853 26.833 1.00 90.56 773 GLU A N 1
ATOM 6387 C CA . GLU A 1 773 ? -27.340 16.850 25.610 1.00 90.56 773 GLU A CA 1
ATOM 6388 C C . GLU A 1 773 ? -27.968 15.478 25.282 1.00 90.56 773 GLU A C 1
ATOM 6390 O O . GLU A 1 773 ? -29.010 15.406 24.622 1.00 90.56 773 GLU A O 1
ATOM 6395 N N . LEU A 1 774 ? -27.354 14.372 25.724 1.00 90.88 774 LEU A N 1
ATOM 6396 C CA . LEU A 1 774 ? -27.985 13.047 25.665 1.00 90.88 774 LEU A CA 1
ATOM 6397 C C . LEU A 1 774 ? -29.132 12.924 26.674 1.00 90.88 774 LEU A C 1
ATOM 6399 O O . LEU A 1 774 ? -30.126 12.271 26.370 1.00 90.88 774 LEU A O 1
ATOM 6403 N N . LEU A 1 775 ? -29.003 13.521 27.858 1.00 92.62 775 LEU A N 1
ATOM 6404 C CA . LEU A 1 775 ? -29.966 13.381 28.953 1.00 92.62 775 LEU A CA 1
ATOM 6405 C C . LEU A 1 775 ? -31.036 14.479 28.997 1.00 92.62 775 LEU A C 1
ATOM 6407 O O . LEU A 1 775 ? -31.982 14.345 29.763 1.00 92.62 775 LEU A O 1
ATOM 6411 N N . GLU A 1 776 ? -30.939 15.516 28.164 1.00 91.44 776 GLU A N 1
ATOM 6412 C CA . GLU A 1 776 ? -31.894 16.633 28.098 1.00 91.44 776 GLU A CA 1
ATOM 6413 C C . GLU A 1 776 ? -33.365 16.183 28.043 1.00 91.44 776 GLU A C 1
ATOM 6415 O O . GLU A 1 776 ? -34.185 16.703 28.796 1.00 91.44 776 GLU A O 1
ATOM 6420 N N . ASP A 1 777 ? -33.684 15.173 27.228 1.00 89.44 777 ASP A N 1
ATOM 6421 C CA . ASP A 1 777 ? -35.053 14.664 27.043 1.00 89.44 777 ASP A CA 1
ATOM 6422 C C . ASP A 1 777 ? -35.605 13.873 28.252 1.00 89.44 777 ASP A C 1
ATOM 6424 O O . ASP A 1 777 ? -36.777 13.494 28.257 1.00 89.44 777 ASP A O 1
ATOM 6428 N N . VAL A 1 778 ? -34.760 13.567 29.245 1.00 92.06 778 VAL A N 1
ATOM 6429 C CA . VAL A 1 778 ? -35.092 12.786 30.456 1.00 92.06 778 VAL A CA 1
ATOM 6430 C C . VAL A 1 778 ? -34.673 13.485 31.757 1.00 92.06 778 VAL A C 1
ATOM 6432 O O . VAL A 1 778 ? -34.852 12.931 32.843 1.00 92.06 778 VAL A O 1
ATOM 6435 N N . ASP A 1 779 ? -34.132 14.701 31.653 1.00 92.06 779 ASP A N 1
ATOM 6436 C CA . ASP A 1 779 ? -33.547 15.497 32.736 1.00 92.06 779 ASP A CA 1
ATOM 6437 C C . ASP A 1 779 ? -34.505 15.615 33.925 1.00 92.06 779 ASP A C 1
ATOM 6439 O O . ASP A 1 779 ? -34.165 15.227 35.041 1.00 92.06 779 ASP A O 1
ATOM 6443 N N . GLU A 1 780 ? -35.751 16.035 33.692 1.00 89.31 780 GLU A N 1
ATOM 6444 C CA . GLU A 1 780 ? -36.763 16.204 34.745 1.00 89.31 780 GLU A CA 1
ATOM 6445 C C . GLU A 1 780 ? -37.136 14.902 35.487 1.00 89.31 780 GLU A C 1
ATOM 6447 O O . GLU A 1 780 ? -37.548 14.960 36.647 1.00 89.31 780 GLU A O 1
ATOM 6452 N N . PHE A 1 781 ? -36.919 13.729 34.883 1.00 89.75 781 PHE A N 1
ATOM 6453 C CA . PHE A 1 781 ? -37.269 12.421 35.457 1.00 89.75 781 PHE A CA 1
ATOM 6454 C C . PHE A 1 781 ? -36.110 11.718 36.164 1.00 89.75 781 PHE A C 1
ATOM 6456 O O . PHE A 1 781 ? -36.323 10.704 36.837 1.00 89.75 781 PHE A O 1
ATOM 6463 N N . LEU A 1 782 ? -34.893 12.244 36.029 1.00 91.94 782 LEU A N 1
ATOM 6464 C CA . LEU A 1 782 ? -33.736 11.771 36.775 1.00 91.94 782 LEU A CA 1
ATOM 6465 C C . LEU A 1 782 ? -33.809 12.248 38.241 1.00 91.94 782 LEU A C 1
ATOM 6467 O O . LEU A 1 782 ? -34.034 13.440 38.486 1.00 91.94 782 LEU A O 1
ATOM 6471 N N . PRO A 1 783 ? -33.613 11.357 39.231 1.00 92.62 783 PRO A N 1
ATOM 6472 C CA . PRO A 1 783 ? -33.399 11.762 40.620 1.00 92.62 783 PRO A CA 1
ATOM 6473 C C . PRO A 1 783 ? -32.052 12.499 40.766 1.00 92.62 783 PRO A C 1
ATOM 6475 O O . PRO A 1 783 ? -31.218 12.411 39.864 1.00 92.62 783 PRO A O 1
ATOM 6478 N N . PRO A 1 784 ? -31.796 13.191 41.890 1.00 93.31 784 PRO A N 1
ATOM 6479 C CA . PRO A 1 784 ? -30.470 13.724 42.181 1.00 93.31 784 PRO A CA 1
ATOM 6480 C C . PRO A 1 784 ? -29.406 12.618 42.229 1.00 93.31 784 PRO A C 1
ATOM 6482 O O . PRO A 1 784 ? -29.638 11.548 42.799 1.00 93.31 784 PRO A O 1
ATOM 6485 N N . PHE A 1 785 ? -28.241 12.873 41.634 1.00 94.00 785 PHE A N 1
ATOM 6486 C CA . PHE A 1 785 ? -27.079 11.978 41.661 1.00 94.00 785 PHE A CA 1
ATOM 6487 C C . PHE A 1 785 ? -25.793 12.766 41.408 1.00 94.00 785 PHE A C 1
ATOM 6489 O O . PHE A 1 785 ? -25.811 13.751 40.674 1.00 94.00 785 PHE A O 1
ATOM 6496 N N . HIS A 1 786 ? -24.678 12.305 41.970 1.00 94.94 786 HIS A N 1
ATOM 6497 C CA . HIS A 1 786 ? -23.335 12.825 41.708 1.00 94.94 786 HIS A CA 1
ATOM 6498 C C . HIS A 1 786 ? -22.459 11.662 41.226 1.00 94.94 786 HIS A C 1
ATOM 6500 O O . HIS A 1 786 ? -22.234 10.706 41.970 1.00 94.94 786 HIS A O 1
ATOM 6506 N N . ALA A 1 787 ? -22.034 11.690 39.965 1.00 95.06 787 ALA A N 1
ATOM 6507 C CA . ALA A 1 787 ? -21.229 10.652 39.327 1.00 95.06 787 ALA A CA 1
ATOM 6508 C C . ALA A 1 787 ? -19.834 11.204 39.012 1.00 95.06 787 ALA A C 1
ATOM 6510 O O . ALA A 1 787 ? -19.703 12.171 38.261 1.00 95.06 787 ALA A O 1
ATOM 6511 N N . VAL A 1 788 ? -18.798 10.595 39.590 1.00 93.94 788 VAL A N 1
ATOM 6512 C CA . VAL A 1 788 ? -17.399 10.967 39.339 1.00 93.94 788 VAL A CA 1
ATOM 6513 C C . VAL A 1 788 ? -16.908 10.247 38.088 1.00 93.94 788 VAL A C 1
ATOM 6515 O O . VAL A 1 788 ? -17.136 9.052 37.927 1.00 93.94 788 VAL A O 1
ATOM 6518 N N . PHE A 1 789 ? -16.238 10.973 37.205 1.00 92.06 789 PHE A N 1
ATOM 6519 C CA . PHE A 1 789 ? -15.673 10.490 35.954 1.00 92.06 789 PHE A CA 1
ATOM 6520 C C . PHE A 1 789 ? -14.164 10.718 35.920 1.00 92.06 789 PHE A C 1
ATOM 6522 O O . PHE A 1 789 ? -13.671 11.771 36.342 1.00 92.06 789 PHE A O 1
ATOM 6529 N N . HIS A 1 790 ? -13.456 9.762 35.323 1.00 86.25 790 HIS A N 1
ATOM 6530 C CA . HIS A 1 790 ? -12.087 9.960 34.857 1.00 86.25 790 HIS A CA 1
ATOM 6531 C C . HIS A 1 790 ? -12.107 10.724 33.506 1.00 86.25 790 HIS A C 1
ATOM 6533 O O . HIS A 1 790 ? -12.968 10.448 32.663 1.00 86.25 790 HIS A O 1
ATOM 6539 N N . PRO A 1 791 ? -11.225 11.715 33.269 1.00 82.88 791 PRO A N 1
ATOM 6540 C CA . PRO A 1 791 ? -11.291 12.594 32.099 1.00 82.88 791 PRO A CA 1
ATOM 6541 C C . PRO A 1 791 ? -10.654 12.022 30.824 1.00 82.88 791 PRO A C 1
ATOM 6543 O O . PRO A 1 791 ? -10.851 12.599 29.751 1.00 82.88 791 PRO A O 1
ATOM 6546 N N . HIS A 1 792 ? -9.887 10.933 30.910 1.00 84.06 792 HIS A N 1
ATOM 6547 C CA . HIS A 1 792 ? -9.268 10.282 29.751 1.00 84.06 792 HIS A CA 1
ATOM 6548 C C . HIS A 1 792 ? -10.105 9.121 29.180 1.00 84.06 792 HIS A C 1
ATOM 6550 O O . HIS A 1 792 ? -11.047 8.626 29.794 1.00 84.06 792 HIS A O 1
ATOM 6556 N N . ASP A 1 793 ? -9.740 8.668 27.977 1.00 81.56 793 ASP A N 1
ATOM 6557 C CA . ASP A 1 793 ? -10.440 7.596 27.250 1.00 81.56 793 ASP A CA 1
ATOM 6558 C C . ASP A 1 793 ? -10.279 6.203 27.903 1.00 81.56 793 ASP A C 1
ATOM 6560 O O . ASP A 1 793 ? -11.125 5.314 27.748 1.00 81.56 793 ASP A O 1
ATOM 6564 N N . ASN A 1 794 ? -9.162 5.988 28.598 1.00 86.25 794 ASN A N 1
ATOM 6565 C CA . ASN A 1 794 ? -8.790 4.712 29.198 1.00 86.25 794 ASN A CA 1
ATOM 6566 C C . ASN A 1 794 ? -9.444 4.534 30.584 1.00 86.25 794 ASN A C 1
ATOM 6568 O O . ASN A 1 794 ? -9.470 5.491 31.353 1.00 86.25 794 ASN A O 1
ATOM 6572 N N . PRO A 1 795 ? -9.903 3.319 30.949 1.00 89.25 795 PRO A N 1
ATOM 6573 C CA . PRO A 1 795 ? -10.282 3.015 32.328 1.00 89.25 795 PRO A CA 1
ATOM 6574 C C . PRO A 1 795 ? -9.054 3.013 33.245 1.00 89.25 795 PRO A C 1
ATOM 6576 O O . PRO A 1 795 ? -7.954 2.647 32.808 1.00 89.25 795 PRO A O 1
ATOM 6579 N N . GLU A 1 796 ? -9.268 3.368 34.512 1.00 83.19 796 GLU A N 1
ATOM 6580 C CA . GLU A 1 796 ? -8.205 3.546 35.510 1.00 83.19 796 GLU A CA 1
ATOM 6581 C C . GLU A 1 796 ? -8.272 2.498 36.634 1.00 83.19 796 GLU A C 1
ATOM 6583 O O . GLU A 1 796 ? -7.245 1.951 37.049 1.00 83.19 796 GLU A O 1
ATOM 6588 N N . HIS A 1 797 ? -9.471 2.179 37.135 1.00 87.69 797 HIS A N 1
ATOM 6589 C CA . HIS A 1 797 ? -9.598 1.579 38.464 1.00 87.69 797 HIS A CA 1
ATOM 6590 C C . HIS A 1 797 ? -9.603 0.045 38.446 1.00 87.69 797 HIS A C 1
ATOM 6592 O O . HIS A 1 797 ? -10.512 -0.608 37.932 1.00 87.69 797 HIS A O 1
ATOM 6598 N N . VAL A 1 798 ? -8.599 -0.554 39.095 1.00 89.88 798 VAL A N 1
ATOM 6599 C CA . VAL A 1 798 ? -8.453 -2.010 39.287 1.00 89.88 798 VAL A CA 1
ATOM 6600 C C . VAL A 1 798 ? -8.644 -2.361 40.763 1.00 89.88 798 VAL A C 1
ATOM 6602 O O . VAL A 1 798 ? -8.121 -1.677 41.640 1.00 89.88 798 VAL A O 1
ATOM 6605 N N . THR A 1 799 ? -9.344 -3.460 41.053 1.00 89.25 799 THR A N 1
ATOM 6606 C CA . THR A 1 799 ? -9.505 -3.994 42.418 1.00 89.25 799 THR A CA 1
ATOM 6607 C C . THR A 1 799 ? -9.233 -5.495 42.451 1.00 89.25 799 THR A C 1
ATOM 6609 O O . THR A 1 799 ? -9.487 -6.201 41.478 1.00 89.25 799 THR A O 1
ATOM 6612 N N . ASP A 1 800 ? -8.725 -5.964 43.593 1.00 89.88 800 ASP A N 1
ATOM 6613 C CA . ASP A 1 800 ? -8.503 -7.377 43.891 1.00 89.88 800 ASP A CA 1
ATOM 6614 C C . ASP A 1 800 ? -9.799 -8.198 43.747 1.00 89.88 800 ASP A C 1
ATOM 6616 O O . ASP A 1 800 ? -10.881 -7.805 44.200 1.00 89.88 800 ASP A O 1
ATOM 6620 N N . TRP A 1 801 ? -9.684 -9.356 43.101 1.00 91.75 801 TRP A N 1
ATOM 6621 C CA . TRP A 1 801 ? -10.807 -10.224 42.781 1.00 91.75 801 TRP A CA 1
ATOM 6622 C C . TRP A 1 801 ? -11.552 -10.714 44.026 1.00 91.75 801 TRP A C 1
ATOM 6624 O O . TRP A 1 801 ? -12.779 -10.804 43.992 1.00 91.75 801 TRP A O 1
ATOM 6634 N N . GLU A 1 802 ? -10.857 -10.997 45.133 1.00 89.69 802 GLU A N 1
ATOM 6635 C CA . GLU A 1 802 ? -11.495 -11.489 46.357 1.00 89.69 802 GLU A CA 1
ATOM 6636 C C . GLU A 1 802 ? -12.333 -10.392 47.023 1.00 89.69 802 GLU A C 1
ATOM 6638 O O . GLU A 1 802 ? -13.402 -10.690 47.557 1.00 89.69 802 GLU A O 1
ATOM 6643 N N . LEU A 1 803 ? -11.913 -9.122 46.941 1.00 90.31 803 LEU A N 1
ATOM 6644 C CA . LEU A 1 803 ? -12.734 -7.994 47.394 1.00 90.31 803 LEU A CA 1
ATOM 6645 C C . LEU A 1 803 ? -13.985 -7.832 46.515 1.00 90.31 803 LEU A C 1
ATOM 6647 O O . LEU A 1 803 ? -15.091 -7.732 47.051 1.00 90.31 803 LEU A O 1
ATOM 6651 N N . ARG A 1 804 ? -13.841 -7.877 45.182 1.00 91.75 804 ARG A N 1
ATOM 6652 C CA . ARG A 1 804 ? -14.982 -7.777 44.249 1.00 91.75 804 ARG A CA 1
ATOM 6653 C C . ARG A 1 804 ? -15.974 -8.932 44.431 1.00 91.75 804 ARG A C 1
ATOM 6655 O O . ARG A 1 804 ? -17.180 -8.692 44.464 1.00 91.75 804 ARG A O 1
ATOM 6662 N N . ASP A 1 805 ? -15.494 -10.167 44.587 1.00 92.50 805 ASP A N 1
ATOM 6663 C CA . ASP A 1 805 ? -16.343 -11.347 44.813 1.00 92.50 805 ASP A CA 1
ATOM 6664 C C . ASP A 1 805 ? -17.048 -11.283 46.178 1.00 92.50 805 ASP A C 1
ATOM 6666 O O . ASP A 1 805 ? -18.252 -11.532 46.254 1.00 92.50 805 ASP A O 1
ATOM 6670 N N . LYS A 1 806 ? -16.362 -10.828 47.239 1.00 91.94 806 LYS A N 1
ATOM 6671 C CA . LYS A 1 806 ? -16.982 -10.583 48.555 1.00 91.94 806 LYS A CA 1
ATOM 6672 C C . LYS A 1 806 ? -18.066 -9.514 48.504 1.00 91.94 806 LYS A C 1
ATOM 6674 O O . LYS A 1 806 ? -19.137 -9.710 49.074 1.00 91.94 806 LYS A O 1
ATOM 6679 N N . MET A 1 807 ? -17.831 -8.414 47.798 1.00 93.25 807 MET A N 1
ATOM 6680 C CA . MET A 1 807 ? -18.844 -7.377 47.584 1.00 93.25 807 MET A CA 1
ATOM 6681 C C . MET A 1 807 ? -20.083 -7.938 46.864 1.00 93.25 807 MET A C 1
ATOM 6683 O O . MET A 1 807 ? -21.210 -7.676 47.282 1.00 93.25 807 MET A O 1
ATOM 6687 N N . ILE A 1 808 ? -19.900 -8.806 45.865 1.00 94.50 808 ILE A N 1
ATOM 6688 C CA . ILE A 1 808 ? -21.002 -9.499 45.176 1.00 94.50 808 ILE A CA 1
ATOM 6689 C C . ILE A 1 808 ? -21.700 -10.539 46.084 1.00 94.50 808 ILE A C 1
ATOM 6691 O O . ILE A 1 808 ? -22.920 -10.701 46.013 1.00 94.50 808 ILE A O 1
ATOM 6695 N N . GLU A 1 809 ? -20.976 -11.247 46.956 1.00 94.56 809 GLU A N 1
ATOM 6696 C CA . GLU A 1 809 ? -21.560 -12.156 47.957 1.00 94.56 809 GLU A CA 1
ATOM 6697 C C . GLU A 1 809 ? -22.469 -11.394 48.933 1.00 94.56 809 GLU A C 1
ATOM 6699 O O . GLU A 1 809 ? -23.625 -11.776 49.134 1.00 94.56 809 GLU A O 1
ATOM 6704 N N . HIS A 1 810 ? -21.981 -10.274 49.471 1.00 94.38 810 HIS A N 1
ATOM 6705 C CA . HIS A 1 810 ? -22.741 -9.398 50.361 1.00 94.38 810 HIS A CA 1
ATOM 6706 C C . HIS A 1 810 ? -23.967 -8.784 49.668 1.00 94.38 810 HIS A C 1
ATOM 6708 O O . HIS A 1 810 ? -25.059 -8.821 50.245 1.00 94.38 810 HIS A O 1
ATOM 6714 N N . ALA A 1 811 ? -23.831 -8.341 48.410 1.00 94.06 811 ALA A N 1
ATOM 6715 C CA . ALA A 1 811 ? -24.942 -7.874 47.576 1.00 94.06 811 ALA A CA 1
ATOM 6716 C C . ALA A 1 811 ? -26.061 -8.924 47.464 1.00 94.06 811 ALA A C 1
ATOM 6718 O O . ALA A 1 811 ? -27.225 -8.632 47.742 1.00 94.06 811 ALA A O 1
ATOM 6719 N N . ARG A 1 812 ? -25.708 -10.172 47.124 1.00 93.00 812 ARG A N 1
ATOM 6720 C CA . ARG A 1 812 ? -26.658 -11.297 47.011 1.00 93.00 812 ARG A CA 1
ATOM 6721 C C . ARG A 1 812 ? -27.307 -11.670 48.343 1.00 93.00 812 ARG A C 1
ATOM 6723 O O . ARG A 1 812 ? -28.437 -12.151 48.346 1.00 93.00 812 ARG A O 1
ATOM 6730 N N . ALA A 1 813 ? -26.600 -11.475 49.454 1.00 94.00 813 ALA A N 1
ATOM 6731 C CA . ALA A 1 813 ? -27.105 -11.721 50.801 1.00 94.00 813 ALA A CA 1
ATOM 6732 C C . ALA A 1 813 ? -27.966 -10.569 51.361 1.00 94.00 813 ALA A C 1
ATOM 6734 O O . ALA A 1 813 ? -28.559 -10.733 52.426 1.00 94.00 813 ALA A O 1
ATOM 6735 N N . GLY A 1 814 ? -28.033 -9.412 50.689 1.00 91.88 814 GLY A N 1
ATOM 6736 C CA . GLY A 1 814 ? -28.706 -8.217 51.214 1.00 91.88 814 GLY A CA 1
ATOM 6737 C C . GLY A 1 814 ? -27.994 -7.615 52.432 1.00 91.88 814 GLY A C 1
ATOM 6738 O O . GLY A 1 814 ? -28.644 -7.108 53.344 1.00 91.88 814 GLY A O 1
ATOM 6739 N N . THR A 1 815 ? -26.664 -7.715 52.475 1.00 94.25 815 THR A N 1
ATOM 6740 C CA . THR A 1 815 ? -25.811 -7.235 53.576 1.00 94.25 815 THR A CA 1
ATOM 6741 C C . THR A 1 815 ? -24.663 -6.385 53.031 1.00 94.25 815 THR A C 1
ATOM 6743 O O . THR A 1 815 ? -24.514 -6.256 51.818 1.00 94.25 815 THR A O 1
ATOM 6746 N N . TYR A 1 816 ? -23.844 -5.812 53.916 1.00 93.94 816 TYR A N 1
ATOM 6747 C CA . TYR A 1 816 ? -22.748 -4.922 53.530 1.00 93.94 816 TYR A CA 1
ATOM 6748 C C . TYR A 1 816 ? -21.394 -5.412 54.038 1.00 93.94 816 TYR A C 1
ATOM 6750 O O . TYR A 1 816 ? -21.308 -5.963 55.139 1.00 93.94 816 TYR A O 1
ATOM 6758 N N . ILE A 1 817 ? -20.344 -5.164 53.253 1.00 92.25 817 ILE A N 1
ATOM 6759 C CA . ILE A 1 817 ? -18.965 -5.194 53.741 1.00 92.25 817 ILE A CA 1
ATOM 6760 C C . ILE A 1 817 ? -18.700 -4.014 54.686 1.00 92.25 817 ILE A C 1
ATOM 6762 O O . ILE A 1 817 ? -19.327 -2.960 54.594 1.00 92.25 817 ILE A O 1
ATOM 6766 N N . ASP A 1 818 ? -17.730 -4.197 55.574 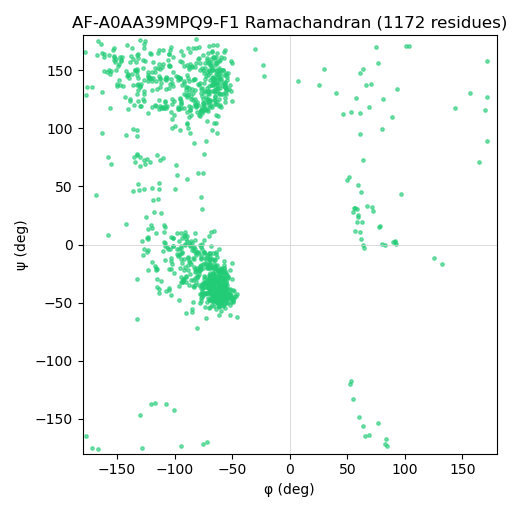1.00 88.56 818 ASP A N 1
ATOM 6767 C CA . ASP A 1 818 ? -17.144 -3.143 56.401 1.00 88.56 818 ASP A CA 1
ATOM 6768 C C . ASP A 1 818 ? -15.970 -2.538 55.623 1.00 88.56 818 ASP A C 1
ATOM 6770 O O . ASP A 1 818 ? -14.936 -3.189 55.485 1.00 88.56 818 ASP A O 1
ATOM 6774 N N . VAL A 1 819 ? -16.144 -1.348 55.040 1.00 85.69 819 VAL A N 1
ATOM 6775 C CA . VAL A 1 819 ? -15.130 -0.752 54.146 1.00 85.69 819 VAL A CA 1
ATOM 6776 C C . VAL A 1 819 ? -13.860 -0.319 54.882 1.00 85.69 819 VAL A C 1
ATOM 6778 O O . VAL A 1 819 ? -12.783 -0.346 54.297 1.00 85.69 819 VAL A O 1
ATOM 6781 N N . ASP A 1 820 ? -13.961 0.017 56.172 1.00 83.19 820 ASP A N 1
ATOM 6782 C CA . ASP A 1 820 ? -12.830 0.496 56.974 1.00 83.19 820 ASP A CA 1
ATOM 6783 C C . ASP A 1 820 ? -11.976 -0.659 57.536 1.00 83.19 820 ASP A C 1
ATOM 6785 O O . ASP A 1 820 ? -10.921 -0.433 58.141 1.00 83.19 820 ASP A O 1
ATOM 6789 N N . LYS A 1 821 ? -12.405 -1.917 57.348 1.00 80.44 821 LYS A N 1
ATOM 6790 C CA . LYS A 1 821 ? -11.644 -3.118 57.715 1.00 80.44 821 LYS A CA 1
ATOM 6791 C C . LYS A 1 821 ? -11.277 -3.923 56.465 1.00 80.44 821 LYS A C 1
ATOM 6793 O O . LYS A 1 821 ? -12.143 -4.209 55.647 1.00 80.44 821 LYS A O 1
ATOM 6798 N N . PRO A 1 822 ? -10.019 -4.382 56.319 1.00 61.44 822 PRO A N 1
ATOM 6799 C CA . PRO A 1 822 ? -9.631 -5.200 55.174 1.00 61.44 822 PRO A CA 1
ATOM 6800 C C . PRO A 1 822 ? -10.382 -6.541 55.188 1.00 61.44 822 PRO A C 1
ATOM 6802 O O . PRO A 1 822 ? -10.051 -7.442 55.960 1.00 61.44 822 PRO A O 1
ATOM 6805 N N . VAL A 1 823 ? -11.386 -6.662 54.314 1.00 65.81 823 VAL A N 1
ATOM 6806 C CA . VAL A 1 823 ? -12.249 -7.850 54.160 1.00 65.81 823 VAL A CA 1
ATOM 6807 C C . VAL A 1 823 ? -11.435 -9.085 53.754 1.00 65.81 823 VAL A C 1
ATOM 6809 O O . VAL A 1 823 ? -11.733 -10.203 54.175 1.00 65.81 823 VAL A O 1
ATOM 6812 N N . VAL A 1 824 ? -10.386 -8.879 52.953 1.00 70.94 824 VAL A N 1
ATOM 6813 C CA . VAL A 1 824 ? -9.450 -9.912 52.491 1.00 70.94 824 VAL A CA 1
ATOM 6814 C C . VAL A 1 824 ? -8.055 -9.297 52.300 1.00 70.94 824 VAL A C 1
ATOM 6816 O O . VAL A 1 824 ? -7.957 -8.157 51.843 1.00 70.94 824 VAL A O 1
ATOM 6819 N N . PRO A 1 825 ? -6.955 -9.998 52.643 1.00 72.38 825 PRO A N 1
ATOM 6820 C CA . PRO A 1 825 ? -5.608 -9.540 52.311 1.00 72.38 825 PRO A CA 1
ATOM 6821 C C . PRO A 1 825 ? -5.354 -9.659 50.805 1.00 72.38 825 PRO A C 1
ATOM 6823 O O . PRO A 1 825 ? -5.533 -10.740 50.253 1.00 72.38 825 PRO A O 1
ATOM 6826 N N . ILE A 1 826 ? -4.862 -8.590 50.173 1.00 73.62 826 ILE A N 1
ATOM 6827 C CA . ILE A 1 826 ? -4.407 -8.604 48.771 1.00 73.62 826 ILE A CA 1
ATOM 6828 C C . ILE A 1 826 ? -3.267 -9.625 48.634 1.00 73.62 826 ILE A C 1
ATOM 6830 O O . ILE A 1 826 ? -2.229 -9.488 49.288 1.00 73.62 826 ILE A O 1
ATOM 6834 N N . LYS A 1 827 ? -3.466 -10.665 47.814 1.00 73.00 827 LYS A N 1
ATOM 6835 C CA . LYS A 1 827 ? -2.520 -11.800 47.685 1.00 73.00 827 LYS A CA 1
ATOM 6836 C C . LYS A 1 827 ? -1.496 -11.617 46.572 1.00 73.00 827 LYS A C 1
ATOM 6838 O O . LYS A 1 827 ? -0.397 -12.156 46.670 1.00 73.00 827 LYS A O 1
ATOM 6843 N N . TYR A 1 828 ? -1.872 -10.885 45.529 1.00 70.75 828 TYR A N 1
ATOM 6844 C CA . TYR A 1 828 ? -1.047 -10.585 44.364 1.00 70.75 828 TYR A CA 1
ATOM 6845 C C . TYR A 1 828 ? -1.174 -9.100 44.026 1.00 70.75 828 TYR A C 1
ATOM 6847 O O . TYR A 1 828 ? -2.203 -8.477 44.267 1.00 70.75 828 TYR A O 1
ATOM 6855 N N . ASP A 1 829 ? -0.116 -8.543 43.460 1.00 78.50 829 ASP A N 1
ATOM 6856 C CA . ASP A 1 829 ? -0.013 -7.179 42.955 1.00 78.50 829 ASP A CA 1
ATOM 6857 C C . ASP A 1 829 ? -0.093 -7.154 41.417 1.00 78.50 829 ASP A C 1
ATOM 6859 O O . ASP A 1 829 ? 0.277 -8.123 40.745 1.00 78.50 829 ASP A O 1
ATOM 6863 N N . GLY A 1 830 ? -0.552 -6.035 40.849 1.00 88.69 830 GLY A N 1
ATOM 6864 C CA . GLY A 1 830 ? -0.688 -5.869 39.402 1.00 88.69 830 GLY A CA 1
ATOM 6865 C C . GLY A 1 830 ? -1.985 -6.435 38.816 1.00 88.69 830 GLY A C 1
ATOM 6866 O O . GLY A 1 830 ? -2.909 -6.811 39.538 1.00 88.69 830 GLY A O 1
ATOM 6867 N N . TRP A 1 831 ? -2.044 -6.538 37.485 1.00 92.38 831 TRP A N 1
ATOM 6868 C CA . TRP A 1 831 ? -3.227 -6.943 36.710 1.00 92.38 831 TRP A CA 1
ATOM 6869 C C . TRP A 1 831 ? -3.834 -8.284 37.144 1.00 92.38 831 TRP A C 1
ATOM 6871 O O . TRP A 1 831 ? -5.050 -8.451 37.121 1.00 92.38 831 TRP A O 1
ATOM 6881 N N . ILE A 1 832 ? -2.992 -9.234 37.563 1.00 91.56 832 ILE A N 1
ATOM 6882 C CA . ILE A 1 832 ? -3.415 -10.585 37.962 1.00 91.56 832 ILE A CA 1
ATOM 6883 C C . ILE A 1 832 ? -4.269 -10.555 39.239 1.00 91.56 832 ILE A C 1
ATOM 6885 O O . ILE A 1 832 ? -5.109 -11.433 39.414 1.00 91.56 832 ILE A O 1
ATOM 6889 N N . SER A 1 833 ? -4.134 -9.527 40.086 1.00 90.75 833 SER A N 1
ATOM 6890 C CA . SER A 1 833 ? -4.970 -9.361 41.285 1.00 90.75 833 SER A CA 1
ATOM 6891 C C . SER A 1 833 ? -6.470 -9.292 40.974 1.00 90.75 833 SER A C 1
ATOM 6893 O O . SER A 1 833 ? -7.266 -9.803 41.754 1.00 90.75 833 SER A O 1
ATOM 6895 N N . GLY A 1 834 ? -6.862 -8.745 39.816 1.00 91.38 834 GLY A N 1
ATOM 6896 C CA . GLY A 1 834 ? -8.257 -8.688 39.361 1.00 91.38 834 GLY A CA 1
ATOM 6897 C C . GLY A 1 834 ? -8.809 -10.013 38.817 1.00 91.38 834 GLY A C 1
ATOM 6898 O O . GLY A 1 834 ? -9.992 -10.096 38.483 1.00 91.38 834 GLY A O 1
ATOM 6899 N N . CYS A 1 835 ? -7.987 -11.064 38.734 1.00 93.31 835 CYS A N 1
ATOM 6900 C CA . CYS A 1 835 ? -8.376 -12.365 38.198 1.00 93.31 835 CYS A CA 1
ATOM 6901 C C . CYS A 1 835 ? -8.737 -13.385 39.280 1.00 93.31 835 CYS A C 1
ATOM 6903 O O . CYS A 1 835 ? -8.095 -13.486 40.320 1.00 93.31 835 CYS A O 1
ATOM 6905 N N . ALA A 1 836 ? -9.716 -14.242 38.978 1.00 92.00 836 ALA A N 1
ATOM 6906 C CA . ALA A 1 836 ? -10.084 -15.342 39.863 1.00 92.00 836 ALA A CA 1
ATOM 6907 C C . ALA A 1 836 ? -8.897 -16.301 40.105 1.00 92.00 836 ALA A C 1
ATOM 6909 O O . ALA A 1 836 ? -8.238 -16.683 39.129 1.00 92.00 836 ALA A O 1
ATOM 6910 N N . PRO A 1 837 ? -8.695 -16.830 41.331 1.00 89.94 837 PRO A N 1
ATOM 6911 C CA . PRO A 1 837 ? -7.653 -17.821 41.637 1.00 89.94 837 PRO A CA 1
ATOM 6912 C C . PRO A 1 837 ? -7.707 -19.120 40.813 1.00 89.94 837 PRO A C 1
ATOM 6914 O O . PRO A 1 837 ? -6.773 -19.922 40.796 1.00 89.94 837 PRO A O 1
ATOM 6917 N N . THR A 1 838 ? -8.825 -19.363 40.126 1.00 90.81 838 THR A N 1
ATOM 6918 C CA . THR A 1 838 ? -9.042 -20.512 39.238 1.00 90.81 838 THR A CA 1
ATOM 6919 C C . THR A 1 838 ? -8.748 -20.218 37.762 1.00 90.81 838 THR A C 1
ATOM 6921 O O . THR A 1 838 ? -8.749 -21.159 36.959 1.00 90.81 838 THR A O 1
ATOM 6924 N N . SER A 1 839 ? -8.490 -18.961 37.399 1.00 93.56 839 SER A N 1
ATOM 6925 C CA . SER A 1 839 ? -8.250 -18.509 36.024 1.00 93.56 839 SER A CA 1
ATOM 6926 C C . SER A 1 839 ? -6.895 -18.978 35.463 1.00 93.56 839 SER A C 1
ATOM 6928 O O . SER A 1 839 ? -5.970 -19.252 36.235 1.00 93.56 839 SER A O 1
ATOM 6930 N N . PRO A 1 840 ? -6.749 -19.071 34.127 1.00 93.25 840 PRO A N 1
ATOM 6931 C CA . PRO A 1 840 ? -5.454 -19.250 33.472 1.00 93.25 840 PRO A CA 1
ATOM 6932 C C . PRO A 1 840 ? -4.391 -18.243 33.929 1.00 93.25 840 PRO A C 1
ATOM 6934 O O . PRO A 1 840 ? -3.321 -18.672 34.349 1.00 93.25 840 PRO A O 1
ATOM 6937 N N . ALA A 1 841 ? -4.700 -16.941 33.944 1.00 91.88 841 ALA A N 1
ATOM 6938 C CA . ALA A 1 841 ? -3.739 -15.892 34.309 1.00 91.88 841 ALA A CA 1
ATOM 6939 C C . ALA A 1 841 ? -3.207 -15.986 35.750 1.00 91.88 841 ALA A C 1
ATOM 6941 O O . ALA A 1 841 ? -2.088 -15.560 36.020 1.00 91.88 841 ALA A O 1
ATOM 6942 N N . TRP A 1 842 ? -3.987 -16.554 36.674 1.00 90.50 842 TRP A N 1
ATOM 6943 C CA . TRP A 1 842 ? -3.545 -16.788 38.051 1.00 90.50 842 TRP A CA 1
ATOM 6944 C C . TRP A 1 842 ? -2.711 -18.067 38.203 1.00 90.50 842 TRP A C 1
ATOM 6946 O O . TRP A 1 842 ? -1.797 -18.134 39.023 1.00 90.50 842 TRP A O 1
ATOM 6956 N N . LYS A 1 843 ? -3.039 -19.109 37.428 1.00 90.94 843 LYS A N 1
ATOM 6957 C CA . LYS A 1 843 ? -2.369 -20.420 37.482 1.00 90.94 843 LYS A CA 1
ATOM 6958 C C . LYS A 1 843 ? -1.030 -20.443 36.758 1.00 90.94 843 LYS A C 1
ATOM 6960 O O . LYS A 1 843 ? -0.136 -21.161 37.196 1.00 90.94 843 LYS A O 1
ATOM 6965 N N . ASP A 1 844 ? -0.926 -19.692 35.668 1.00 86.56 844 ASP A N 1
ATOM 6966 C CA . ASP A 1 844 ? 0.283 -19.532 34.862 1.00 86.56 844 ASP A CA 1
ATOM 6967 C C . ASP A 1 844 ? 0.501 -18.029 34.577 1.00 86.56 844 ASP A C 1
ATOM 6969 O O . ASP A 1 844 ? 0.119 -17.529 33.513 1.00 86.56 844 ASP A O 1
ATOM 6973 N N . PRO A 1 845 ? 1.013 -17.267 35.570 1.00 82.88 845 PRO A N 1
ATOM 6974 C CA . PRO A 1 845 ? 1.272 -15.836 35.444 1.00 82.88 845 PRO A CA 1
ATOM 6975 C C . PRO A 1 845 ? 2.184 -15.489 34.268 1.00 82.88 845 PRO A C 1
ATOM 6977 O O . PRO A 1 845 ? 3.235 -16.099 34.074 1.00 82.88 845 PRO A O 1
ATOM 6980 N N . ILE A 1 846 ? 1.815 -14.449 33.521 1.00 85.12 846 ILE A N 1
ATOM 6981 C CA . ILE A 1 846 ? 2.636 -13.940 32.422 1.00 85.12 846 ILE A CA 1
ATOM 6982 C C . ILE A 1 846 ? 3.948 -13.330 32.933 1.00 85.12 846 ILE A C 1
ATOM 6984 O O . ILE A 1 846 ? 3.976 -12.586 33.915 1.00 85.12 846 ILE A O 1
ATOM 6988 N N . ASP A 1 847 ? 5.037 -13.619 32.220 1.00 83.31 847 ASP A N 1
ATOM 6989 C CA . ASP A 1 847 ? 6.326 -12.979 32.454 1.00 83.31 847 ASP A CA 1
ATOM 6990 C C . ASP A 1 847 ? 6.336 -11.547 31.887 1.00 83.31 847 ASP A C 1
ATOM 6992 O O . ASP A 1 847 ? 6.284 -11.322 30.670 1.00 83.31 847 ASP A O 1
ATOM 6996 N N . PHE A 1 848 ? 6.410 -10.583 32.806 1.00 82.69 848 PHE A N 1
ATOM 6997 C CA . PHE A 1 848 ? 6.527 -9.149 32.537 1.00 82.69 848 PHE A CA 1
ATOM 6998 C C . PHE A 1 848 ? 7.989 -8.666 32.455 1.00 82.69 848 PHE A C 1
ATOM 7000 O O . PHE A 1 848 ? 8.237 -7.460 32.448 1.00 82.69 848 PHE A O 1
ATOM 7007 N N . THR A 1 849 ? 8.972 -9.572 32.411 1.00 81.75 849 THR A N 1
ATOM 7008 C CA . THR A 1 849 ? 10.384 -9.205 32.242 1.00 81.75 849 THR A CA 1
ATOM 7009 C C . THR A 1 849 ? 10.605 -8.497 30.903 1.00 81.75 849 THR A C 1
ATOM 7011 O O . THR A 1 849 ? 10.381 -9.050 29.823 1.00 81.75 849 THR A O 1
ATOM 7014 N N . PHE A 1 850 ? 11.079 -7.255 30.995 1.00 77.62 850 PHE A N 1
ATOM 7015 C CA . PHE A 1 850 ? 11.323 -6.367 29.862 1.00 77.62 850 PHE A CA 1
ATOM 7016 C C . PHE A 1 850 ? 12.281 -6.997 28.837 1.00 77.62 850 PHE A C 1
ATOM 7018 O O . PHE A 1 850 ? 13.277 -7.627 29.199 1.00 77.62 850 PHE A O 1
ATOM 7025 N N . ASN A 1 851 ? 11.990 -6.803 27.552 1.00 71.25 851 ASN A N 1
ATOM 7026 C CA . ASN A 1 851 ? 12.690 -7.355 26.388 1.00 71.25 851 ASN A CA 1
ATOM 7027 C C . ASN A 1 851 ? 12.706 -8.893 26.252 1.00 71.25 851 ASN A C 1
ATOM 7029 O O . ASN A 1 851 ? 13.314 -9.391 25.303 1.00 71.25 851 ASN A O 1
ATOM 7033 N N . VAL A 1 852 ? 12.026 -9.672 27.104 1.00 75.81 852 VAL A N 1
ATOM 7034 C CA . VAL A 1 852 ? 11.883 -11.126 26.883 1.00 75.81 852 VAL A CA 1
ATOM 7035 C C . VAL A 1 852 ? 10.865 -11.372 25.761 1.00 75.81 852 VAL A C 1
ATOM 7037 O O . VAL A 1 852 ? 9.704 -10.997 25.937 1.00 75.81 852 VAL A O 1
ATOM 7040 N N . PRO A 1 853 ? 11.221 -11.988 24.616 1.00 68.62 853 PRO A N 1
ATOM 7041 C CA . PRO A 1 853 ? 10.258 -12.239 23.545 1.00 68.62 853 PRO A CA 1
ATOM 7042 C C . PRO A 1 853 ? 9.169 -13.218 23.995 1.00 68.62 853 PRO A C 1
ATOM 7044 O O . PRO A 1 853 ? 9.473 -14.256 24.582 1.00 68.62 853 PRO A O 1
ATOM 7047 N N . TRP A 1 854 ? 7.903 -12.931 23.677 1.00 64.31 854 TRP A N 1
ATOM 7048 C CA . TRP A 1 854 ? 6.837 -13.916 23.866 1.00 64.31 854 TRP A CA 1
ATOM 7049 C C . TRP A 1 854 ? 7.075 -15.119 22.933 1.00 64.31 854 TRP A C 1
ATOM 7051 O O . TRP A 1 854 ? 7.317 -14.902 21.740 1.00 64.31 854 TRP A O 1
ATOM 7061 N N . PRO A 1 855 ? 7.015 -16.374 23.421 1.00 66.25 855 PRO A N 1
ATOM 7062 C CA . PRO A 1 855 ? 7.199 -17.538 22.564 1.00 66.25 855 PRO A CA 1
ATOM 7063 C C . PRO A 1 855 ? 6.128 -17.561 21.460 1.00 66.25 855 PRO A C 1
ATOM 7065 O O . PRO A 1 855 ? 4.946 -17.343 21.749 1.00 66.25 855 PRO A O 1
ATOM 7068 N N . PRO A 1 856 ? 6.496 -17.833 20.193 1.00 65.06 856 PRO A N 1
ATOM 7069 C CA . PRO A 1 856 ? 5.499 -18.021 19.148 1.00 65.06 856 PRO A CA 1
ATOM 7070 C C . PRO A 1 856 ? 4.576 -19.193 19.519 1.00 65.06 856 PRO A C 1
ATOM 7072 O O . PRO A 1 856 ? 5.024 -20.130 20.192 1.00 65.06 856 PRO A O 1
ATOM 7075 N N . PRO A 1 857 ? 3.299 -19.178 19.088 1.00 64.38 857 PRO A N 1
ATOM 7076 C CA . PRO A 1 857 ? 2.430 -20.334 19.264 1.00 64.38 857 PRO A CA 1
ATOM 7077 C C . PRO A 1 857 ? 3.097 -21.581 18.657 1.00 64.38 857 PRO A C 1
ATOM 7079 O O . PRO A 1 857 ? 3.806 -21.467 17.649 1.00 64.38 857 PRO A O 1
ATOM 7082 N N . PRO A 1 858 ? 2.920 -22.772 19.261 1.00 69.19 858 PRO A N 1
ATOM 7083 C CA . PRO A 1 858 ? 3.565 -23.981 18.767 1.00 69.19 858 PRO A CA 1
ATOM 7084 C C . PRO A 1 858 ? 3.186 -24.233 17.294 1.00 69.19 858 PRO A C 1
ATOM 7086 O O . PRO A 1 858 ? 2.044 -23.968 16.921 1.00 69.19 858 PRO A O 1
ATOM 7089 N N . PRO A 1 859 ? 4.082 -24.786 16.449 1.00 59.06 859 PRO A N 1
ATOM 7090 C CA . PRO A 1 859 ? 3.832 -24.935 15.006 1.00 59.06 859 PRO A CA 1
ATOM 7091 C C . PRO A 1 859 ? 2.567 -25.725 14.636 1.00 59.06 859 PRO A C 1
ATOM 7093 O O . PRO A 1 859 ? 2.037 -25.560 13.543 1.00 59.06 859 PRO A O 1
ATOM 7096 N N . ASN A 1 860 ? 2.093 -26.565 15.561 1.00 68.62 860 ASN A N 1
ATOM 7097 C CA . ASN A 1 860 ? 0.884 -27.377 15.441 1.00 68.62 860 ASN A CA 1
ATOM 7098 C C . ASN A 1 860 ? -0.220 -26.917 16.416 1.00 68.62 860 ASN A C 1
ATOM 7100 O O . ASN A 1 860 ? -1.014 -27.743 16.862 1.00 68.62 860 ASN A O 1
ATOM 7104 N N . ALA A 1 861 ? -0.237 -25.639 16.814 1.00 79.00 861 ALA A N 1
ATOM 7105 C CA . ALA A 1 861 ? -1.360 -25.069 17.554 1.00 79.00 861 ALA A CA 1
ATOM 7106 C C . ALA A 1 861 ? -2.655 -25.295 16.752 1.00 79.00 861 ALA A C 1
ATOM 7108 O O . ALA A 1 861 ? -2.653 -25.078 15.532 1.00 79.00 861 ALA A O 1
ATOM 7109 N N . PRO A 1 862 ? -3.741 -25.754 17.392 1.00 85.94 862 PRO A N 1
ATOM 7110 C CA . PRO A 1 862 ? -4.989 -25.971 16.687 1.00 85.94 862 PRO A CA 1
ATOM 7111 C C . PRO A 1 862 ? -5.567 -24.626 16.239 1.00 85.94 862 PRO A C 1
ATOM 7113 O O . PRO A 1 862 ? -5.311 -23.583 16.845 1.00 85.94 862 PRO A O 1
ATOM 7116 N N . ARG A 1 863 ? -6.333 -24.642 15.148 1.00 91.94 863 ARG A N 1
ATOM 7117 C CA . ARG A 1 863 ? -6.994 -23.432 14.652 1.00 91.94 863 ARG A CA 1
ATOM 7118 C C . ARG A 1 863 ? -8.167 -23.089 15.553 1.00 91.94 863 ARG A C 1
ATOM 7120 O O . ARG A 1 863 ? -8.868 -23.990 16.013 1.00 91.94 863 ARG A O 1
ATOM 7127 N N . THR A 1 864 ? -8.375 -21.798 15.782 1.00 95.19 864 THR A N 1
ATOM 7128 C CA . THR A 1 864 ? -9.432 -21.292 16.657 1.00 95.19 864 THR A CA 1
ATOM 7129 C C . THR A 1 864 ? -10.208 -20.155 16.007 1.00 95.19 864 THR A C 1
ATOM 7131 O O . THR A 1 864 ? -9.653 -19.407 15.213 1.00 95.19 864 THR A O 1
ATOM 7134 N N . PHE A 1 865 ? -11.482 -20.004 16.369 1.00 97.44 865 PHE A N 1
ATOM 7135 C CA . PHE A 1 865 ? -12.314 -18.845 16.020 1.00 97.44 865 PHE A CA 1
ATOM 7136 C C . PHE A 1 865 ? -13.079 -18.343 17.248 1.00 97.44 865 PHE A C 1
ATOM 7138 O O . PHE A 1 865 ? -13.462 -19.130 18.113 1.00 97.44 865 PHE A O 1
ATOM 7145 N N . VAL A 1 866 ? -13.368 -17.046 17.333 1.00 97.81 866 VAL A N 1
ATOM 7146 C CA . VAL A 1 866 ? -14.144 -16.484 18.452 1.00 97.81 866 VAL A CA 1
ATOM 7147 C C . VAL A 1 866 ? -15.633 -16.847 18.343 1.00 97.81 866 VAL A C 1
ATOM 7149 O O . VAL A 1 866 ? -16.316 -16.364 17.445 1.00 97.81 866 VAL A O 1
ATOM 7152 N N . PHE A 1 867 ? -16.192 -17.605 19.296 1.00 96.06 867 PHE A N 1
ATOM 7153 C CA . PHE A 1 867 ? -17.654 -17.807 19.407 1.00 96.06 867 PHE A CA 1
ATOM 7154 C C . PHE A 1 867 ? -18.301 -16.980 20.530 1.00 96.06 867 PHE A C 1
ATOM 7156 O O . PHE A 1 867 ? -19.510 -16.741 20.514 1.00 96.06 867 PHE A O 1
ATOM 7163 N N . ASN A 1 868 ? -17.518 -16.537 21.518 1.00 95.81 868 ASN A N 1
ATOM 7164 C CA . ASN A 1 868 ? -17.965 -15.631 22.574 1.00 95.81 868 ASN A CA 1
ATOM 7165 C C . ASN A 1 868 ? -16.946 -14.500 22.737 1.00 95.81 868 ASN A C 1
ATOM 7167 O O . ASN A 1 868 ? -15.927 -14.659 23.409 1.00 95.81 868 ASN A O 1
ATOM 7171 N N . HIS A 1 869 ? -17.242 -13.353 22.121 1.00 95.56 869 HIS A N 1
ATOM 7172 C CA . HIS A 1 869 ? -16.292 -12.246 22.040 1.00 95.56 869 HIS A CA 1
ATOM 7173 C C . HIS A 1 869 ? -15.946 -11.664 23.416 1.00 95.56 869 HIS A C 1
ATOM 7175 O O . HIS A 1 869 ? -14.768 -11.476 23.693 1.00 95.56 869 HIS A O 1
ATOM 7181 N N . ARG A 1 870 ? -16.918 -11.511 24.333 1.00 94.56 870 ARG A N 1
ATOM 7182 C CA . ARG A 1 870 ? -16.644 -11.039 25.705 1.00 94.56 870 ARG A CA 1
ATOM 7183 C C . ARG A 1 870 ? -15.621 -11.924 26.424 1.00 94.56 870 ARG A C 1
ATOM 7185 O O . ARG A 1 870 ? -14.749 -11.405 27.102 1.00 94.56 870 ARG A O 1
ATOM 7192 N N . LYS A 1 871 ? -15.695 -13.249 26.267 1.00 95.75 871 LYS A N 1
ATOM 7193 C CA . LYS A 1 871 ? -14.700 -14.161 26.856 1.00 95.75 871 LYS A CA 1
ATOM 7194 C C . LYS A 1 871 ? -13.346 -14.124 26.140 1.00 95.75 871 LYS A C 1
ATOM 7196 O O . LYS A 1 871 ? -12.327 -14.289 26.796 1.00 95.75 871 LYS A O 1
ATOM 7201 N N . ALA A 1 872 ? -13.322 -13.887 24.829 1.00 95.88 872 ALA A N 1
ATOM 7202 C CA . ALA A 1 872 ? -12.079 -13.706 24.077 1.00 95.88 872 ALA A CA 1
ATOM 7203 C C . ALA A 1 872 ? -11.351 -12.386 24.420 1.00 95.88 872 ALA A C 1
ATOM 7205 O O . ALA A 1 872 ? -10.131 -12.329 24.323 1.00 95.88 872 ALA A O 1
ATOM 7206 N N . MET A 1 873 ? -12.080 -11.359 24.877 1.00 95.44 873 MET A N 1
ATOM 7207 C CA . MET A 1 873 ? -11.523 -10.099 25.400 1.00 95.44 873 MET A CA 1
ATOM 7208 C C . MET A 1 873 ? -10.871 -10.239 26.790 1.00 95.44 873 MET A C 1
ATOM 7210 O O . MET A 1 873 ? -10.170 -9.328 27.219 1.00 95.44 873 MET A O 1
ATOM 7214 N N . ASP A 1 874 ? -11.143 -11.324 27.526 1.00 95.81 874 ASP A N 1
ATOM 7215 C CA . ASP A 1 874 ? -10.826 -11.460 28.953 1.00 95.81 874 ASP A CA 1
ATOM 7216 C C . ASP A 1 874 ? -9.341 -11.804 29.199 1.00 95.81 874 ASP A C 1
ATOM 7218 O O . ASP A 1 874 ? -8.926 -12.938 28.924 1.00 95.81 874 ASP A O 1
ATOM 7222 N N . PRO A 1 875 ? -8.527 -10.894 29.778 1.00 95.50 875 PRO A N 1
ATOM 7223 C CA . PRO A 1 875 ? -7.120 -11.172 30.058 1.00 95.50 875 PRO A CA 1
ATOM 7224 C C . PRO A 1 875 ? -6.918 -12.247 31.133 1.00 95.50 875 PRO A C 1
ATOM 7226 O O . PRO A 1 875 ? -5.857 -12.864 31.175 1.00 95.50 875 PRO A O 1
ATOM 7229 N N . CYS A 1 876 ? -7.915 -12.531 31.977 1.00 95.12 876 CYS A N 1
ATOM 7230 C CA . CYS A 1 876 ? -7.831 -13.619 32.950 1.00 95.12 876 CYS A CA 1
ATOM 7231 C C . CYS A 1 876 ? -7.932 -14.994 32.281 1.00 95.12 876 CYS A C 1
ATOM 7233 O O . CYS A 1 876 ? -7.306 -15.955 32.738 1.00 95.12 876 CYS A O 1
ATOM 7235 N N . LEU A 1 877 ? -8.699 -15.092 31.190 1.00 95.81 877 LEU A N 1
ATOM 7236 C CA . LEU A 1 877 ? -8.810 -16.295 30.358 1.00 95.81 877 LEU A CA 1
ATOM 7237 C C . LEU A 1 877 ? -7.679 -16.379 29.322 1.00 95.81 877 LEU A C 1
ATOM 7239 O O . LEU A 1 877 ? -7.241 -17.481 28.990 1.00 95.81 877 LEU A O 1
ATOM 7243 N N . HIS A 1 878 ? -7.180 -15.226 28.868 1.00 94.06 878 HIS A N 1
ATOM 7244 C CA . HIS A 1 878 ? -6.150 -15.077 27.839 1.00 94.06 878 HIS A CA 1
ATOM 7245 C C . HIS A 1 878 ? -4.988 -14.192 28.342 1.00 94.06 878 HIS A C 1
ATOM 7247 O O . HIS A 1 878 ? -4.835 -13.058 27.885 1.00 94.06 878 HIS A O 1
ATOM 7253 N N . PRO A 1 879 ? -4.123 -14.678 29.261 1.00 92.38 879 PRO A N 1
ATOM 7254 C CA . PRO A 1 879 ? -3.085 -13.864 29.920 1.00 92.38 879 PRO A CA 1
ATOM 7255 C C . PRO A 1 879 ? -2.117 -13.152 28.971 1.00 92.38 879 PRO A C 1
ATOM 7257 O O . PRO A 1 879 ? -1.582 -12.096 29.302 1.00 92.38 879 PRO A O 1
ATOM 7260 N N . HIS A 1 880 ? -1.931 -13.676 27.757 1.00 89.00 880 HIS A N 1
ATOM 7261 C CA . HIS A 1 880 ? -1.110 -13.043 26.727 1.00 89.00 880 HIS A CA 1
ATOM 7262 C C . HIS A 1 880 ? -1.606 -11.639 26.321 1.00 89.00 880 HIS A C 1
ATOM 7264 O O . HIS A 1 880 ? -0.815 -10.848 25.804 1.00 89.00 880 HIS A O 1
ATOM 7270 N N . LEU A 1 881 ? -2.885 -11.301 26.543 1.00 93.38 881 LEU A N 1
ATOM 7271 C CA . LEU A 1 881 ? -3.445 -9.977 26.240 1.00 93.38 881 LEU A CA 1
ATOM 7272 C C . LEU A 1 881 ? -2.760 -8.865 27.047 1.00 93.38 881 LEU A C 1
ATOM 7274 O O . LEU A 1 881 ? -2.516 -7.788 26.501 1.00 93.38 881 LEU A O 1
ATOM 7278 N N . LEU A 1 882 ? -2.350 -9.159 28.288 1.00 92.56 882 LEU A N 1
ATOM 7279 C CA . LEU A 1 882 ? -1.675 -8.224 29.201 1.00 92.56 882 LEU A CA 1
ATOM 7280 C C . LEU A 1 882 ? -0.354 -7.668 28.649 1.00 92.56 882 LEU A C 1
ATOM 7282 O O . LEU A 1 882 ? 0.096 -6.611 29.079 1.00 92.56 882 LEU A O 1
ATOM 7286 N N . ARG A 1 883 ? 0.255 -8.355 27.674 1.00 89.44 883 ARG A N 1
ATOM 7287 C CA . ARG A 1 883 ? 1.498 -7.925 27.016 1.00 89.44 883 ARG A CA 1
ATOM 7288 C C . ARG A 1 883 ? 1.377 -7.795 25.490 1.00 89.44 883 ARG A C 1
ATOM 7290 O O . ARG A 1 883 ? 2.353 -7.492 24.815 1.00 89.44 883 ARG A O 1
ATOM 7297 N N . LYS A 1 884 ? 0.173 -7.987 24.932 1.00 90.62 884 LYS A N 1
ATOM 7298 C CA . LYS A 1 884 ? -0.146 -7.816 23.497 1.00 90.62 884 LYS A CA 1
ATOM 7299 C C . LYS A 1 884 ? -1.043 -6.600 23.202 1.00 90.62 884 LYS A C 1
ATOM 7301 O O . LYS A 1 884 ? -1.304 -6.328 22.024 1.00 90.62 884 LYS A O 1
ATOM 7306 N N . HIS A 1 885 ? -1.529 -5.894 24.230 1.00 94.12 885 HIS A N 1
ATOM 7307 C CA . HIS A 1 885 ? -2.465 -4.773 24.113 1.00 94.12 885 HIS A CA 1
ATOM 7308 C C . HIS A 1 885 ? -1.998 -3.526 24.886 1.00 94.12 885 HIS A C 1
ATOM 7310 O O . HIS A 1 885 ? -1.538 -3.625 26.024 1.00 94.12 885 HIS A O 1
ATOM 7316 N N . GLY A 1 886 ? -2.145 -2.343 24.281 1.00 92.56 886 GLY A N 1
ATOM 7317 C CA . GLY A 1 886 ? -1.622 -1.081 24.817 1.00 92.56 886 GLY A CA 1
ATOM 7318 C C . GLY A 1 886 ? -2.305 -0.536 26.077 1.00 92.56 886 GLY A C 1
ATOM 7319 O O . GLY A 1 886 ? -1.697 0.272 26.763 1.00 92.56 886 GLY A O 1
ATOM 7320 N N . GLN A 1 887 ? -3.491 -1.036 26.449 1.00 92.50 887 GLN A N 1
ATOM 7321 C CA . GLN A 1 887 ? -4.093 -0.784 27.774 1.00 92.50 887 GLN A CA 1
ATOM 7322 C C . GLN A 1 887 ? -3.187 -1.247 28.921 1.00 92.50 887 GLN A C 1
ATOM 7324 O O . GLN A 1 887 ? -3.107 -0.595 29.954 1.00 92.50 887 GLN A O 1
ATOM 7329 N N . PHE A 1 888 ? -2.562 -2.415 28.762 1.00 92.38 888 PHE A N 1
ATOM 7330 C CA . PHE A 1 888 ? -1.901 -3.132 29.855 1.00 92.38 888 PHE A CA 1
ATOM 7331 C C . PHE A 1 888 ? -0.376 -3.005 29.774 1.00 92.38 888 PHE A C 1
ATOM 7333 O O . PHE A 1 888 ? 0.296 -2.846 30.792 1.00 92.38 888 PHE A O 1
ATOM 7340 N N . LEU A 1 889 ? 0.153 -3.023 28.546 1.00 90.12 889 LEU A N 1
ATOM 7341 C CA . LEU A 1 889 ? 1.579 -3.085 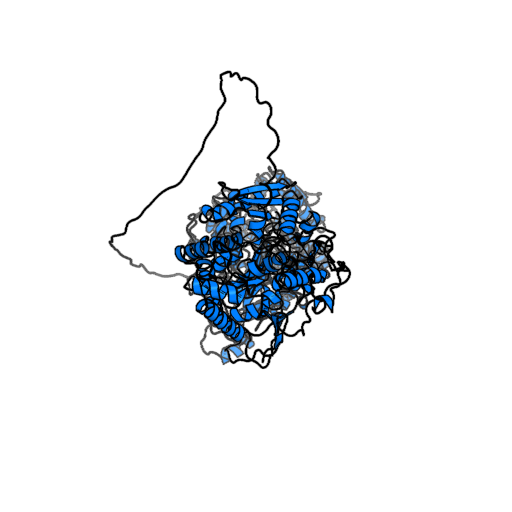28.226 1.00 90.12 889 LEU A CA 1
ATOM 7342 C C . LEU A 1 889 ? 2.441 -1.944 28.825 1.00 90.12 889 LEU A C 1
ATOM 7344 O O . LEU A 1 889 ? 3.505 -2.266 29.352 1.00 90.12 889 LEU A O 1
ATOM 7348 N N . PRO A 1 890 ? 2.035 -0.652 28.821 1.00 88.38 890 PRO A N 1
ATOM 7349 C CA . PRO A 1 890 ? 2.814 0.437 29.432 1.00 88.38 890 PRO A CA 1
ATOM 7350 C C . PRO A 1 890 ? 3.043 0.276 30.935 1.00 88.38 890 PRO A C 1
ATOM 7352 O O . PRO A 1 890 ? 4.041 0.756 31.464 1.00 88.38 890 PRO A O 1
ATOM 7355 N N . TRP A 1 891 ? 2.126 -0.409 31.617 1.00 88.31 891 TRP A N 1
ATOM 7356 C CA . TRP A 1 891 ? 2.122 -0.567 33.069 1.00 88.31 891 TRP A CA 1
ATOM 7357 C C . TRP A 1 891 ? 2.889 -1.810 33.537 1.00 88.31 891 TRP A C 1
ATOM 7359 O O . TRP A 1 891 ? 2.960 -2.078 34.738 1.00 88.31 891 TRP A O 1
ATOM 7369 N N . GLY A 1 892 ? 3.446 -2.596 32.606 1.00 88.00 892 GLY A N 1
ATOM 7370 C CA . GLY A 1 892 ? 4.119 -3.857 32.903 1.00 88.00 892 GLY A CA 1
ATOM 7371 C C . GLY A 1 892 ? 3.212 -4.775 33.721 1.00 88.00 892 GLY A C 1
ATOM 7372 O O . GLY A 1 892 ? 2.125 -5.138 33.276 1.00 88.00 892 GLY A O 1
ATOM 7373 N N . LYS A 1 893 ? 3.637 -5.097 34.949 1.00 88.88 893 LYS A N 1
ATOM 7374 C CA . LYS A 1 893 ? 2.874 -5.931 35.890 1.00 88.88 893 LYS A CA 1
ATOM 7375 C C . LYS A 1 893 ? 1.483 -5.367 36.225 1.00 88.88 893 LYS A C 1
ATOM 7377 O O . LYS A 1 893 ? 0.598 -6.148 36.566 1.00 88.88 893 LYS A O 1
ATOM 7382 N N . GLY A 1 894 ? 1.278 -4.057 36.090 1.00 89.56 894 GLY A N 1
ATOM 7383 C CA . GLY A 1 894 ? 0.021 -3.359 36.365 1.00 89.56 894 GLY A CA 1
ATOM 7384 C C . GLY A 1 894 ? 0.021 -2.584 37.687 1.00 89.56 894 GLY A C 1
ATOM 7385 O O . GLY A 1 894 ? 0.952 -2.725 38.485 1.00 89.56 894 GLY A O 1
ATOM 7386 N N . PRO A 1 895 ? -1.017 -1.764 37.927 1.00 88.19 895 PRO A N 1
ATOM 7387 C CA . PRO A 1 895 ? -1.147 -0.967 39.143 1.00 88.19 895 PRO A CA 1
ATOM 7388 C C . PRO A 1 895 ? -1.362 -1.841 40.387 1.00 88.19 895 PRO A C 1
ATOM 7390 O O . PRO A 1 895 ? -1.777 -3.000 40.308 1.00 88.19 895 PRO A O 1
ATOM 7393 N N . PHE A 1 896 ? -1.106 -1.273 41.566 1.00 85.81 896 PHE A N 1
ATOM 7394 C CA . PHE A 1 896 ? -1.502 -1.913 42.819 1.00 85.81 896 PHE A CA 1
ATOM 7395 C C . PHE A 1 896 ? -3.036 -1.850 42.941 1.00 85.81 896 PHE A C 1
ATOM 7397 O O . PHE A 1 896 ? -3.586 -0.762 42.763 1.00 85.81 896 PHE A O 1
ATOM 7404 N N . PRO A 1 897 ? -3.745 -2.959 43.227 1.00 86.00 897 PRO A N 1
ATOM 7405 C CA . PRO A 1 897 ? -5.204 -2.942 43.291 1.00 86.00 897 PRO A CA 1
ATOM 7406 C C . PRO A 1 897 ? -5.705 -2.003 44.392 1.00 86.00 897 PRO A C 1
ATOM 7408 O O . PRO A 1 897 ? -5.180 -1.996 45.512 1.00 86.00 897 PRO A O 1
ATOM 7411 N N . SER A 1 898 ? -6.754 -1.239 44.084 1.00 82.38 898 SER A N 1
ATOM 7412 C CA . SER A 1 898 ? -7.391 -0.354 45.054 1.00 82.38 898 SER A CA 1
ATOM 7413 C C . SER A 1 898 ? -8.002 -1.157 46.203 1.00 82.38 898 SER A C 1
ATOM 7415 O O . SER A 1 898 ? -8.644 -2.192 45.996 1.00 82.38 898 SER A O 1
ATOM 7417 N N . ARG A 1 899 ? -7.824 -0.641 47.426 1.00 78.75 899 ARG A N 1
ATOM 7418 C CA . ARG A 1 899 ? -8.370 -1.217 48.667 1.00 78.75 899 ARG A CA 1
ATOM 7419 C C . ARG A 1 899 ? -9.870 -0.976 48.839 1.00 78.75 899 ARG A C 1
ATOM 7421 O O . ARG A 1 899 ? -10.492 -1.667 49.637 1.00 78.75 899 ARG A O 1
ATOM 7428 N N . HIS A 1 900 ? -10.433 -0.031 48.090 1.00 81.56 900 HIS A N 1
ATOM 7429 C CA . HIS A 1 900 ? -11.863 0.261 48.044 1.00 81.56 900 HIS A CA 1
ATOM 7430 C C . HIS A 1 900 ? -12.284 0.357 46.573 1.00 81.56 900 HIS A C 1
ATOM 7432 O O . HIS A 1 900 ? -11.565 0.952 45.769 1.00 81.56 900 HIS A O 1
ATOM 7438 N N . MET A 1 901 ? -13.433 -0.212 46.206 1.00 88.88 901 MET A N 1
ATOM 7439 C CA . MET A 1 901 ? -13.991 0.012 44.870 1.00 88.88 901 MET A CA 1
ATOM 7440 C C . MET A 1 901 ? -14.600 1.412 44.815 1.00 88.88 901 MET A C 1
ATOM 7442 O O . MET A 1 901 ? -15.496 1.727 45.599 1.00 88.88 901 MET A O 1
ATOM 7446 N N . VAL A 1 902 ? -14.126 2.237 43.888 1.00 89.06 902 VAL A N 1
ATOM 7447 C CA . VAL A 1 902 ? -14.638 3.592 43.665 1.00 89.06 902 VAL A CA 1
ATOM 7448 C C . VAL A 1 902 ? -15.729 3.493 42.601 1.00 89.06 902 VAL A C 1
ATOM 7450 O O . VAL A 1 902 ? -15.490 2.869 41.567 1.00 89.06 902 VAL A O 1
ATOM 7453 N N . PRO A 1 903 ? -16.939 4.039 42.798 1.00 92.88 903 PRO A N 1
ATOM 7454 C CA . PRO A 1 903 ? -17.969 4.061 41.760 1.00 92.88 903 PRO A CA 1
ATOM 7455 C C . PRO A 1 903 ? -17.690 5.193 40.753 1.00 92.88 903 PRO A C 1
ATOM 7457 O O . PRO A 1 903 ? -18.462 6.141 40.623 1.00 92.88 903 PRO A O 1
ATOM 7460 N N . SER A 1 904 ? -16.542 5.097 40.080 1.00 92.81 904 SER A N 1
ATOM 7461 C CA . SER A 1 904 ? -16.118 6.002 39.009 1.00 92.81 904 SER A CA 1
ATOM 7462 C C . SER A 1 904 ? -16.699 5.557 37.667 1.00 92.81 904 SER A C 1
ATOM 7464 O O . SER A 1 904 ? -16.956 4.370 37.453 1.00 92.81 904 SER A O 1
ATOM 7466 N N . PHE A 1 905 ? -16.890 6.501 36.754 1.00 93.56 905 PHE A N 1
ATOM 7467 C CA . PHE A 1 905 ? -17.446 6.285 35.425 1.00 93.56 905 PHE A CA 1
ATOM 7468 C C . PHE A 1 905 ? -16.399 6.537 34.333 1.00 93.56 905 PHE A C 1
ATOM 7470 O O . PHE A 1 905 ? -15.602 7.473 34.415 1.00 93.56 905 PHE A O 1
ATOM 7477 N N . ALA A 1 906 ? -16.450 5.728 33.274 1.00 89.50 906 ALA A N 1
ATOM 7478 C CA . ALA A 1 906 ? -15.556 5.834 32.124 1.00 89.50 906 ALA A CA 1
ATOM 7479 C C . ALA A 1 906 ? -16.306 5.634 30.797 1.00 89.50 906 ALA A C 1
ATOM 7481 O O . ALA A 1 906 ? -17.361 4.992 30.732 1.00 89.50 906 ALA A O 1
ATOM 7482 N N . TYR A 1 907 ? -15.736 6.160 29.709 1.00 84.94 907 TYR A N 1
ATOM 7483 C CA . TYR A 1 907 ? -16.255 5.948 28.350 1.00 84.94 907 TYR A CA 1
ATOM 7484 C C . TYR A 1 907 ? -16.075 4.500 27.867 1.00 84.94 907 TYR A C 1
ATOM 7486 O O . TYR A 1 907 ? -16.866 4.011 27.062 1.00 84.94 907 TYR A O 1
ATOM 7494 N N . SER A 1 908 ? -15.067 3.794 28.387 1.00 85.38 908 SER A N 1
ATOM 7495 C CA . SER A 1 908 ? -14.848 2.367 28.148 1.00 85.38 908 SER A CA 1
ATOM 7496 C C . SER A 1 908 ? -14.245 1.686 29.375 1.00 85.38 908 SER A C 1
ATOM 7498 O O . SER A 1 908 ? -13.606 2.339 30.194 1.00 85.38 908 SER A O 1
ATOM 7500 N N . GLN A 1 909 ? -14.410 0.367 29.479 1.00 90.31 909 GLN A N 1
ATOM 7501 C CA . GLN A 1 909 ? -13.774 -0.470 30.500 1.00 90.31 909 GLN A CA 1
ATOM 7502 C C . GLN A 1 909 ? -13.139 -1.710 29.856 1.00 90.31 909 GLN A C 1
ATOM 7504 O O . GLN A 1 909 ? -13.517 -2.101 28.751 1.00 90.31 909 GLN A O 1
ATOM 7509 N N . THR A 1 910 ? -12.255 -2.402 30.579 1.00 93.69 910 THR A N 1
ATOM 7510 C CA . THR A 1 910 ? -11.946 -3.819 30.297 1.00 93.69 910 THR A CA 1
ATOM 7511 C C . THR A 1 910 ? -12.422 -4.695 31.450 1.00 93.69 910 THR A C 1
ATOM 7513 O O . THR A 1 910 ? -12.704 -4.195 32.533 1.00 93.69 910 THR A O 1
ATOM 7516 N N . LEU A 1 911 ? -12.464 -6.015 31.254 1.00 93.12 911 LEU A N 1
ATOM 7517 C CA . LEU A 1 911 ? -12.958 -6.966 32.263 1.00 93.12 911 LEU A CA 1
ATOM 7518 C C . LEU A 1 911 ? -12.143 -7.023 33.573 1.00 93.12 911 LEU A C 1
ATOM 7520 O O . LEU A 1 911 ? -12.608 -7.622 34.538 1.00 93.12 911 LEU A O 1
ATOM 7524 N N . LEU A 1 912 ? -10.963 -6.393 33.615 1.00 93.06 912 LEU A N 1
ATOM 7525 C CA . LEU A 1 912 ? -10.150 -6.223 34.828 1.00 93.06 912 LEU A CA 1
ATOM 7526 C C . LEU A 1 912 ? -10.486 -4.966 35.636 1.00 93.06 912 LEU A C 1
ATOM 7528 O O . LEU A 1 912 ? -10.159 -4.899 36.820 1.00 93.06 912 LEU A O 1
ATOM 7532 N N . HIS A 1 913 ? -11.098 -3.973 34.997 1.00 93.00 913 HIS A N 1
ATOM 7533 C CA . HIS A 1 913 ? -11.412 -2.700 35.626 1.00 93.00 913 HIS A CA 1
ATOM 7534 C C . HIS A 1 913 ? -12.790 -2.761 36.305 1.00 93.00 913 HIS A C 1
ATOM 7536 O O . HIS A 1 913 ? -13.545 -3.737 36.153 1.00 93.00 913 HIS A O 1
ATOM 7542 N N . HIS A 1 914 ? -13.101 -1.744 37.104 1.00 92.00 914 HIS A N 1
ATOM 7543 C CA . HIS A 1 914 ? -14.395 -1.618 37.775 1.00 92.00 914 HIS A CA 1
ATOM 7544 C C . HIS A 1 914 ? -15.147 -0.314 37.488 1.00 92.00 914 HIS A C 1
ATOM 7546 O O . HIS A 1 914 ? -16.216 -0.100 38.054 1.00 92.00 914 HIS A O 1
ATOM 7552 N N . ASP A 1 915 ? -14.627 0.514 36.585 1.00 92.81 915 ASP A N 1
ATOM 7553 C CA . ASP A 1 915 ? -15.284 1.710 36.071 1.00 92.81 915 ASP A CA 1
ATOM 7554 C C . ASP A 1 915 ? -16.660 1.388 35.451 1.00 92.81 915 ASP A C 1
ATOM 7556 O O . ASP A 1 915 ? -16.819 0.440 34.672 1.00 92.81 915 ASP A O 1
ATOM 7560 N N . ILE A 1 916 ? -17.660 2.210 35.765 1.00 94.56 916 ILE A N 1
ATOM 7561 C CA . ILE A 1 916 ? -19.037 2.070 35.286 1.00 94.56 916 ILE A CA 1
ATOM 7562 C C . ILE A 1 916 ? -19.132 2.634 33.862 1.00 94.56 916 ILE A C 1
ATOM 7564 O O . ILE A 1 916 ? -18.813 3.799 33.615 1.00 94.56 916 ILE A O 1
ATOM 7568 N N . THR A 1 917 ? -19.577 1.819 32.902 1.00 92.06 917 THR A N 1
ATOM 7569 C CA . THR A 1 917 ? -19.599 2.202 31.479 1.00 92.06 917 THR A CA 1
ATOM 7570 C C . THR A 1 917 ? -20.890 2.902 31.064 1.00 92.06 917 THR A C 1
ATOM 7572 O O . THR A 1 917 ? -21.988 2.350 31.195 1.00 92.06 917 THR A O 1
ATOM 7575 N N . ILE A 1 918 ? -20.741 4.084 30.458 1.00 91.56 918 ILE A N 1
ATOM 7576 C CA . ILE A 1 918 ? -21.831 4.872 29.862 1.00 91.56 918 ILE A CA 1
ATOM 7577 C C . ILE A 1 918 ? -21.893 4.755 28.333 1.00 91.56 918 ILE A C 1
ATOM 7579 O O . ILE A 1 918 ? -20.911 4.435 27.664 1.00 91.56 918 ILE A O 1
ATOM 7583 N N . ALA A 1 919 ? -23.041 5.106 27.757 1.00 91.81 919 ALA A N 1
ATOM 7584 C CA . ALA A 1 919 ? -23.137 5.457 26.346 1.00 91.81 919 ALA A CA 1
ATOM 7585 C C . ALA A 1 919 ? -22.713 6.925 26.142 1.00 91.81 919 ALA A C 1
ATOM 7587 O O . ALA A 1 919 ? -23.163 7.818 26.856 1.00 91.81 919 ALA A O 1
ATOM 7588 N N . HIS A 1 920 ? -21.866 7.207 25.152 1.00 86.81 920 HIS A N 1
ATOM 7589 C CA . HIS A 1 920 ? -21.275 8.536 24.940 1.00 86.81 920 HIS A CA 1
ATOM 7590 C C . HIS A 1 920 ? -21.162 8.867 23.442 1.00 86.81 920 HIS A C 1
ATOM 7592 O O . HIS A 1 920 ? -21.005 7.978 22.602 1.00 86.81 920 HIS A O 1
ATOM 7598 N N . ARG A 1 921 ? -21.255 10.155 23.075 1.00 82.06 921 ARG A N 1
ATOM 7599 C CA . ARG A 1 921 ? -21.271 10.579 21.657 1.00 82.06 921 ARG A CA 1
ATOM 7600 C C . ARG A 1 921 ? -19.897 10.601 20.978 1.00 82.06 921 ARG A C 1
ATOM 7602 O O . ARG A 1 921 ? -19.853 10.751 19.765 1.00 82.06 921 ARG A O 1
ATOM 7609 N N . ALA A 1 922 ? -18.789 10.392 21.695 1.00 73.50 922 ALA A N 1
ATOM 7610 C CA . ALA A 1 922 ? -17.458 10.368 21.071 1.00 73.50 922 ALA A CA 1
ATOM 7611 C C . ALA A 1 922 ? -17.264 9.196 20.077 1.00 73.50 922 ALA A C 1
ATOM 7613 O O . ALA A 1 922 ? -16.431 9.288 19.184 1.00 73.50 922 ALA A O 1
ATOM 7614 N N . SER A 1 923 ? -18.079 8.134 20.165 1.00 66.94 923 SER A N 1
ATOM 7615 C CA . SER A 1 923 ? -18.154 7.057 19.154 1.00 66.94 923 SER A CA 1
ATOM 7616 C C . SER A 1 923 ? -19.088 7.368 17.975 1.00 66.94 923 SER A C 1
ATOM 7618 O O . SER A 1 923 ? -19.273 6.535 17.090 1.00 66.94 923 SER A O 1
ATOM 7620 N N . TRP A 1 924 ? -19.704 8.553 17.946 1.00 70.88 924 TRP A N 1
ATOM 7621 C CA . TRP A 1 924 ? -20.607 9.012 16.886 1.00 70.88 924 TRP A CA 1
ATOM 7622 C C . TRP A 1 924 ? -19.881 9.952 15.912 1.00 70.88 924 TRP A C 1
ATOM 7624 O O . TRP A 1 924 ? -20.368 11.023 15.549 1.00 70.88 924 TRP A O 1
ATOM 7634 N N . LEU A 1 925 ? -18.693 9.539 15.469 1.00 62.66 925 LEU A N 1
ATOM 7635 C CA . LEU A 1 925 ? -17.903 10.243 14.458 1.00 62.66 925 LEU A CA 1
ATOM 7636 C C . LEU A 1 925 ? -18.512 10.041 13.060 1.00 62.66 925 LEU A C 1
ATOM 7638 O O . LEU A 1 925 ? -18.016 9.221 12.294 1.00 62.66 925 LEU A O 1
ATOM 7642 N N . GLY A 1 926 ? -19.590 10.773 12.758 1.00 66.25 926 GLY A N 1
ATOM 7643 C CA . GLY A 1 926 ? -20.222 10.861 11.432 1.00 66.25 926 GLY A CA 1
ATOM 7644 C C . GLY A 1 926 ? -20.754 9.529 10.893 1.00 66.25 926 GLY A C 1
ATOM 7645 O O . GLY A 1 926 ? -20.017 8.771 10.274 1.00 66.25 926 GLY A O 1
ATOM 7646 N N . GLU A 1 927 ? -22.044 9.246 11.091 1.00 79.12 927 GLU A N 1
ATOM 7647 C CA . GLU A 1 927 ? -22.709 8.147 10.379 1.00 79.12 927 GLU A CA 1
ATOM 7648 C C . GLU A 1 927 ? -22.851 8.518 8.895 1.00 79.12 927 GLU A C 1
ATOM 7650 O O . GLU A 1 927 ? -23.461 9.541 8.594 1.00 79.12 927 GLU A O 1
ATOM 7655 N N . LEU A 1 928 ? -22.318 7.690 7.987 1.00 84.19 928 LEU A N 1
ATOM 7656 C CA . LEU A 1 928 ? -22.485 7.889 6.541 1.00 84.19 928 LEU A CA 1
ATOM 7657 C C . LEU A 1 928 ? -23.967 7.824 6.146 1.00 84.19 928 LEU A C 1
ATOM 7659 O O . LEU A 1 928 ? -24.650 6.851 6.495 1.00 84.19 928 LEU A O 1
ATOM 7663 N N . SER A 1 929 ? -24.435 8.811 5.379 1.00 83.31 929 SER A N 1
ATOM 7664 C CA . SER A 1 929 ? -25.796 8.824 4.825 1.00 83.31 929 SER A CA 1
ATOM 7665 C C . SER A 1 929 ? -26.018 7.712 3.781 1.00 83.31 929 SER A C 1
ATOM 7667 O O . SER A 1 929 ? -25.082 7.020 3.369 1.00 83.31 929 SER A O 1
ATOM 7669 N N . ASP A 1 930 ? -27.262 7.515 3.326 1.00 81.44 930 ASP A N 1
ATOM 7670 C CA . ASP A 1 930 ? -27.556 6.579 2.225 1.00 81.44 930 ASP A CA 1
ATOM 7671 C C . ASP A 1 930 ? -26.942 7.030 0.885 1.00 81.44 930 ASP A C 1
ATOM 7673 O O . ASP A 1 930 ? -26.641 6.197 0.032 1.00 81.44 930 ASP A O 1
ATOM 7677 N N . GLU A 1 931 ? -26.715 8.332 0.704 1.00 81.81 931 GLU A N 1
ATOM 7678 C CA . GLU A 1 931 ? -26.046 8.919 -0.462 1.00 81.81 931 GLU A CA 1
ATOM 7679 C C . GLU A 1 931 ? -24.513 8.813 -0.386 1.00 81.81 931 GLU A C 1
ATOM 7681 O O . GLU A 1 931 ? -23.839 8.764 -1.420 1.00 81.81 931 GLU A O 1
ATOM 7686 N N . GLU A 1 932 ? -23.945 8.795 0.823 1.00 84.62 932 GLU A N 1
ATOM 7687 C CA . GLU A 1 932 ? -22.498 8.698 1.045 1.00 84.62 932 GLU A CA 1
ATOM 7688 C C . GLU A 1 932 ? -21.993 7.250 1.095 1.00 84.62 932 GLU A C 1
ATOM 7690 O O . GLU A 1 932 ? -20.876 6.973 0.647 1.00 84.62 932 GLU A O 1
ATOM 7695 N N . ALA A 1 933 ? -22.792 6.326 1.637 1.00 86.06 933 ALA A N 1
ATOM 7696 C CA . ALA A 1 933 ? -22.419 4.926 1.799 1.00 86.06 933 ALA A CA 1
ATOM 7697 C C . ALA A 1 933 ? -22.507 4.155 0.468 1.00 86.06 933 ALA A C 1
ATOM 7699 O O . ALA A 1 933 ? -23.583 3.953 -0.090 1.00 86.06 933 ALA A O 1
ATOM 7700 N N . ILE A 1 934 ? -21.370 3.660 -0.031 1.00 91.75 934 ILE A N 1
ATOM 7701 C CA . ILE A 1 934 ? -21.309 2.897 -1.289 1.00 91.75 934 ILE A CA 1
ATOM 7702 C C . ILE A 1 934 ? -21.980 1.513 -1.109 1.00 91.75 934 ILE A C 1
ATOM 7704 O O . ILE A 1 934 ? -21.486 0.724 -0.295 1.00 91.75 934 ILE A O 1
ATOM 7708 N N . PRO A 1 935 ? -23.044 1.163 -1.867 1.00 92.75 935 PRO A N 1
ATOM 7709 C CA . PRO A 1 935 ? -23.683 -0.160 -1.816 1.00 92.75 935 PRO A CA 1
ATOM 7710 C C . PRO A 1 935 ? -22.708 -1.301 -2.129 1.00 92.75 935 PRO A C 1
ATOM 7712 O O . PRO A 1 935 ? -21.790 -1.105 -2.924 1.00 92.75 935 PRO A O 1
ATOM 7715 N N . TRP A 1 936 ? -22.924 -2.494 -1.556 1.00 94.06 936 TRP A N 1
ATOM 7716 C CA . TRP A 1 936 ? -22.016 -3.653 -1.679 1.00 94.06 936 TRP A CA 1
ATOM 7717 C C . TRP A 1 936 ? -21.601 -3.946 -3.125 1.00 94.06 936 TRP A C 1
ATOM 7719 O O . TRP A 1 936 ? -20.421 -4.094 -3.425 1.00 94.06 936 TRP A O 1
ATOM 7729 N N . GLU A 1 937 ? -22.571 -3.956 -4.033 1.00 90.94 937 GLU A N 1
ATOM 7730 C CA . GLU A 1 937 ? -22.415 -4.280 -5.452 1.00 90.94 937 GLU A CA 1
ATOM 7731 C C . GLU A 1 937 ? -21.632 -3.212 -6.242 1.00 90.94 937 GLU A C 1
ATOM 7733 O O . GLU A 1 937 ? -21.274 -3.439 -7.395 1.00 90.94 937 GLU A O 1
ATOM 7738 N N . LYS A 1 938 ? -21.371 -2.045 -5.636 1.00 91.19 938 LYS A N 1
ATOM 7739 C CA . LYS A 1 938 ? -20.565 -0.944 -6.191 1.00 91.19 938 LYS A CA 1
ATOM 7740 C C . LYS A 1 938 ? -19.212 -0.773 -5.488 1.00 91.19 938 LYS A C 1
ATOM 7742 O O . LYS A 1 938 ? -18.483 0.161 -5.813 1.00 91.19 938 LYS A O 1
ATOM 7747 N N . LYS A 1 939 ? -18.881 -1.624 -4.513 1.00 91.06 939 LYS A N 1
ATOM 7748 C CA . LYS A 1 939 ? -17.571 -1.631 -3.848 1.00 91.06 939 LYS A CA 1
ATOM 7749 C C . LYS A 1 939 ? -16.538 -2.270 -4.773 1.00 91.06 939 LYS A C 1
ATOM 7751 O O . LYS A 1 939 ? -16.774 -3.367 -5.277 1.00 91.06 939 LYS A O 1
ATOM 7756 N N . THR A 1 940 ? -15.423 -1.583 -5.002 1.00 86.62 940 THR A N 1
ATOM 7757 C CA . THR A 1 940 ? -14.459 -1.936 -6.057 1.00 86.62 940 THR A CA 1
ATOM 7758 C C . THR A 1 940 ? -13.197 -2.633 -5.550 1.00 86.62 940 THR A C 1
ATOM 7760 O O . THR A 1 940 ? -12.484 -3.236 -6.349 1.00 86.62 940 THR A O 1
ATOM 7763 N N . ASP A 1 941 ? -12.932 -2.606 -4.238 1.00 88.81 941 ASP A N 1
ATOM 7764 C CA . ASP A 1 941 ? -11.736 -3.214 -3.647 1.00 88.81 941 ASP A CA 1
ATOM 7765 C C . ASP A 1 941 ? -12.099 -4.371 -2.695 1.00 88.81 941 ASP A C 1
ATOM 7767 O O . ASP A 1 941 ? -12.800 -4.200 -1.689 1.00 88.81 941 ASP A O 1
ATOM 7771 N N . ASP A 1 942 ? -11.611 -5.566 -3.037 1.00 89.94 942 ASP A N 1
ATOM 7772 C CA . ASP A 1 942 ? -11.830 -6.823 -2.307 1.00 89.94 942 ASP A CA 1
ATOM 7773 C C . ASP A 1 942 ? -10.745 -7.098 -1.247 1.00 89.94 942 ASP A C 1
ATOM 7775 O O . ASP A 1 942 ? -10.671 -8.208 -0.712 1.00 89.94 942 ASP A O 1
ATOM 7779 N N . ARG A 1 943 ? -9.850 -6.143 -0.970 1.00 93.25 943 ARG A N 1
ATOM 7780 C CA . ARG A 1 943 ? -8.820 -6.279 0.073 1.00 93.25 943 ARG A CA 1
ATOM 7781 C C . ARG A 1 943 ? -9.361 -5.887 1.448 1.00 93.25 943 ARG A C 1
ATOM 7783 O O . ARG A 1 943 ? -10.271 -5.070 1.568 1.00 93.25 943 ARG A O 1
ATOM 7790 N N . LEU A 1 944 ? -8.773 -6.451 2.501 1.00 96.25 944 LEU A N 1
ATOM 7791 C CA . LEU A 1 944 ? -9.011 -6.038 3.879 1.00 96.25 944 LEU A CA 1
ATOM 7792 C C . LEU A 1 944 ? -8.365 -4.675 4.125 1.00 96.25 944 LEU A C 1
ATOM 7794 O O . LEU A 1 944 ? -7.140 -4.543 4.094 1.00 96.25 944 LEU A O 1
ATOM 7798 N N . HIS A 1 945 ? -9.194 -3.672 4.389 1.00 96.38 945 HIS A N 1
ATOM 7799 C CA . HIS A 1 945 ? -8.741 -2.301 4.552 1.00 96.38 945 HIS A CA 1
ATOM 7800 C C . HIS A 1 945 ? -8.429 -1.923 5.997 1.00 96.38 945 HIS A C 1
ATOM 7802 O O . HIS A 1 945 ? -9.204 -2.212 6.914 1.00 96.38 945 HIS A O 1
ATOM 7808 N N . TRP A 1 946 ? -7.358 -1.154 6.182 1.00 96.12 946 TRP A N 1
ATOM 7809 C CA . TRP A 1 946 ? -7.170 -0.321 7.363 1.00 96.12 946 TRP A CA 1
ATOM 7810 C C . TRP A 1 946 ? -6.351 0.936 7.042 1.00 96.12 946 TRP A C 1
ATOM 7812 O O . TRP A 1 946 ? -5.305 0.875 6.390 1.00 96.12 946 TRP A O 1
ATOM 7822 N N . ARG A 1 947 ? -6.799 2.081 7.562 1.00 93.38 947 ARG A N 1
ATOM 7823 C CA . ARG A 1 947 ? -5.995 3.298 7.714 1.00 93.38 947 ARG A CA 1
ATOM 7824 C C . ARG A 1 947 ? -6.248 3.893 9.093 1.00 93.38 947 ARG A C 1
ATOM 7826 O O . ARG A 1 947 ? -7.389 3.954 9.561 1.00 93.38 947 ARG A O 1
ATOM 7833 N N . GLY A 1 948 ? -5.174 4.326 9.737 1.00 91.69 948 GLY A N 1
ATOM 7834 C CA . GLY A 1 948 ? -5.219 4.959 11.045 1.00 91.69 948 GLY A CA 1
ATOM 7835 C C . GLY A 1 948 ? -3.839 5.403 11.510 1.00 91.69 948 GLY A C 1
ATOM 7836 O O . GLY A 1 948 ? -2.813 4.995 10.970 1.00 91.69 948 GLY A O 1
ATOM 7837 N N . ARG A 1 949 ? -3.819 6.251 12.536 1.00 91.81 949 ARG A N 1
ATOM 7838 C CA . ARG A 1 949 ? -2.584 6.763 13.141 1.00 91.81 949 ARG A CA 1
ATOM 7839 C C . ARG A 1 949 ? -1.947 5.741 14.084 1.00 91.81 949 ARG A C 1
ATOM 7841 O O . ARG A 1 949 ? -2.575 4.755 14.483 1.00 91.81 949 ARG A O 1
ATOM 7848 N N . THR A 1 950 ? -0.724 6.036 14.507 1.00 93.00 950 THR A N 1
ATOM 7849 C CA . THR A 1 950 ? 0.093 5.260 15.456 1.00 93.00 950 THR A CA 1
ATOM 7850 C C . THR A 1 950 ? -0.432 5.240 16.902 1.00 93.00 950 THR A C 1
ATOM 7852 O O . THR A 1 950 ? 0.263 4.768 17.793 1.00 93.00 950 THR A O 1
ATOM 7855 N N . THR A 1 951 ? -1.656 5.719 17.154 1.00 90.69 951 THR A N 1
ATOM 7856 C CA . THR A 1 951 ? -2.291 5.695 18.482 1.00 90.69 951 THR A CA 1
ATOM 7857 C C . THR A 1 951 ? -2.475 4.268 18.999 1.00 90.69 951 THR A C 1
ATOM 7859 O O . THR A 1 951 ? -2.603 3.332 18.210 1.00 90.69 951 THR A O 1
ATOM 7862 N N . GLY A 1 952 ? -2.605 4.105 20.310 1.00 88.94 952 GLY A N 1
ATOM 7863 C CA . GLY A 1 952 ? -2.854 2.819 20.965 1.00 88.94 952 GLY A CA 1
ATOM 7864 C C . GLY A 1 952 ? -1.845 2.458 22.039 1.00 88.94 952 GLY A C 1
ATOM 7865 O O . GLY A 1 952 ? -2.084 1.530 22.803 1.00 88.94 952 GLY A O 1
ATOM 7866 N N . VAL A 1 953 ? -0.732 3.183 22.116 1.00 90.38 953 VAL A N 1
ATOM 7867 C CA . VAL A 1 953 ? 0.267 3.101 23.185 1.00 90.38 953 VAL A CA 1
ATOM 7868 C C . VAL A 1 953 ? 1.117 4.382 23.153 1.00 90.38 953 VAL A C 1
ATOM 7870 O O . VAL A 1 953 ? 1.332 4.912 22.061 1.00 90.38 953 VAL A O 1
ATOM 7873 N N . PRO A 1 954 ? 1.646 4.883 24.282 1.00 88.50 954 PRO A N 1
ATOM 7874 C CA . PRO A 1 954 ? 2.746 5.844 24.252 1.00 88.50 954 PRO A CA 1
ATOM 7875 C C . PRO A 1 954 ? 3.985 5.218 23.589 1.00 88.50 954 PRO A C 1
ATOM 7877 O O . PRO A 1 954 ? 4.453 4.152 23.995 1.00 88.50 954 PRO A O 1
ATOM 7880 N N . LEU A 1 955 ? 4.522 5.864 22.554 1.00 90.06 955 LEU A N 1
ATOM 7881 C CA . LEU A 1 955 ? 5.625 5.348 21.732 1.00 90.06 955 LEU A CA 1
ATOM 7882 C C . LEU A 1 955 ? 6.963 5.944 22.190 1.00 90.06 955 LEU A C 1
ATOM 7884 O O . LEU A 1 955 ? 7.654 6.635 21.440 1.00 90.06 955 LEU A O 1
ATOM 7888 N N . VAL A 1 956 ? 7.308 5.692 23.453 1.00 88.44 956 VAL A N 1
ATOM 7889 C CA . VAL A 1 956 ? 8.518 6.225 24.100 1.00 88.44 956 VAL A CA 1
ATOM 7890 C C . VAL A 1 956 ? 9.635 5.184 24.173 1.00 88.44 956 VAL A C 1
ATOM 7892 O O . VAL A 1 956 ? 9.378 3.983 24.292 1.00 88.44 956 VAL A O 1
ATOM 7895 N N . GLN A 1 957 ? 10.895 5.617 24.108 1.00 83.50 957 GLN A N 1
ATOM 7896 C CA . GLN A 1 957 ? 12.051 4.733 23.881 1.00 83.50 957 GLN A CA 1
ATOM 7897 C C . GLN A 1 957 ? 12.222 3.633 24.949 1.00 83.50 957 GLN A C 1
ATOM 7899 O O . GLN A 1 957 ? 12.719 2.548 24.647 1.00 83.50 957 GLN A O 1
ATOM 7904 N N . HIS A 1 958 ? 11.794 3.903 26.184 1.00 81.50 958 HIS A N 1
ATOM 7905 C CA . HIS A 1 958 ? 11.929 3.015 27.342 1.00 81.50 958 HIS A CA 1
ATOM 7906 C C . HIS A 1 958 ? 10.709 2.102 27.589 1.00 81.50 958 HIS A C 1
ATOM 7908 O O . HIS A 1 958 ? 10.688 1.384 28.586 1.00 81.50 958 HIS A O 1
ATOM 7914 N N . MET A 1 959 ? 9.702 2.103 26.706 1.00 84.69 959 MET A N 1
ATOM 7915 C CA . MET A 1 959 ? 8.536 1.211 26.784 1.00 84.69 959 MET A CA 1
ATOM 7916 C C . MET A 1 959 ? 8.598 0.073 25.758 1.00 84.69 959 MET A C 1
ATOM 7918 O O . MET A 1 959 ? 9.167 0.201 24.675 1.00 84.69 959 MET A O 1
ATOM 7922 N N . GLU A 1 960 ? 7.922 -1.038 26.055 1.00 87.06 960 GLU A N 1
ATOM 7923 C CA . GLU A 1 960 ? 7.826 -2.211 25.173 1.00 87.06 960 GLU A CA 1
ATOM 7924 C C . GLU A 1 960 ? 6.845 -2.034 23.990 1.00 87.06 960 GLU A C 1
ATOM 7926 O O . GLU A 1 960 ? 6.239 -3.000 23.523 1.00 87.06 960 GLU A O 1
ATOM 7931 N N . TRP A 1 961 ? 6.666 -0.814 23.472 1.00 89.94 961 TRP A N 1
ATOM 7932 C CA . TRP A 1 961 ? 5.618 -0.451 22.500 1.00 89.94 961 TRP A CA 1
ATOM 7933 C C . TRP A 1 961 ? 5.540 -1.345 21.249 1.00 89.94 961 TRP A C 1
ATOM 7935 O O . TRP A 1 961 ? 4.479 -1.456 20.629 1.00 89.94 961 TRP A O 1
ATOM 7945 N N . ARG A 1 962 ? 6.637 -2.037 20.915 1.00 89.12 962 ARG A N 1
ATOM 7946 C CA . ARG A 1 962 ? 6.747 -3.050 19.852 1.00 89.12 962 ARG A CA 1
ATOM 7947 C C . ARG A 1 962 ? 5.758 -4.216 19.991 1.00 89.12 962 ARG A C 1
ATOM 7949 O O . ARG A 1 962 ? 5.412 -4.818 18.979 1.00 89.12 962 ARG A O 1
ATOM 7956 N N . PHE A 1 963 ? 5.255 -4.509 21.194 1.00 89.50 963 PHE A N 1
ATOM 7957 C CA . PHE A 1 963 ? 4.234 -5.547 21.412 1.00 89.50 963 PHE A CA 1
ATOM 7958 C C . PHE A 1 963 ? 2.784 -5.020 21.430 1.00 89.50 963 PHE A C 1
ATOM 7960 O O . PHE A 1 963 ? 1.846 -5.816 21.534 1.00 89.50 963 PHE A O 1
ATOM 7967 N N . SER A 1 964 ? 2.567 -3.706 21.281 1.00 92.19 964 SER A N 1
ATOM 7968 C CA . SER A 1 964 ? 1.219 -3.118 21.219 1.00 92.19 964 SER A CA 1
ATOM 7969 C C . SER A 1 964 ? 0.425 -3.593 19.995 1.00 92.19 964 SER A C 1
ATOM 7971 O O . SER A 1 964 ? 0.987 -3.995 18.975 1.00 92.19 964 SER A O 1
ATOM 7973 N N . HIS A 1 965 ? -0.906 -3.544 20.082 1.00 94.12 965 HIS A N 1
ATOM 7974 C CA . HIS A 1 965 ? -1.795 -4.162 19.097 1.00 94.12 965 HIS A CA 1
ATOM 7975 C C . HIS A 1 965 ? -1.613 -3.584 17.674 1.00 94.12 965 HIS A C 1
ATOM 7977 O O . HIS A 1 965 ? -1.526 -4.370 16.728 1.00 94.12 965 HIS A O 1
ATOM 7983 N N . ARG A 1 966 ? -1.461 -2.257 17.491 1.00 94.44 966 ARG A N 1
ATOM 7984 C CA . ARG A 1 966 ? -1.261 -1.654 16.151 1.00 94.44 966 ARG A CA 1
ATOM 7985 C C . ARG A 1 966 ? 0.141 -1.872 15.601 1.00 94.44 966 ARG A C 1
ATOM 7987 O O . ARG A 1 966 ? 0.293 -2.117 14.410 1.00 94.44 966 ARG A O 1
ATOM 7994 N N . ILE A 1 967 ? 1.158 -1.833 16.458 1.00 93.12 967 ILE A N 1
ATOM 7995 C CA . ILE A 1 967 ? 2.545 -2.055 16.038 1.00 93.12 967 ILE A CA 1
ATOM 7996 C C . ILE A 1 967 ? 2.743 -3.522 15.633 1.00 93.12 967 ILE A C 1
ATOM 7998 O O . ILE A 1 967 ? 3.316 -3.789 14.580 1.00 93.12 967 ILE A O 1
ATOM 8002 N N . ARG A 1 968 ? 2.159 -4.475 16.377 1.00 92.25 968 ARG A N 1
ATOM 8003 C CA . ARG A 1 968 ? 2.093 -5.887 15.962 1.00 92.25 968 ARG A CA 1
ATOM 8004 C C . ARG A 1 968 ? 1.256 -6.106 14.705 1.00 92.25 968 ARG A C 1
ATOM 8006 O O . ARG A 1 968 ? 1.578 -7.006 13.944 1.00 92.25 968 ARG A O 1
ATOM 8013 N N . MET A 1 969 ? 0.202 -5.319 14.483 1.00 93.06 969 MET A N 1
ATOM 8014 C CA . MET A 1 969 ? -0.589 -5.379 13.249 1.00 93.06 969 MET A CA 1
ATOM 8015 C C . MET A 1 969 ? 0.257 -4.944 12.051 1.00 93.06 969 MET A C 1
ATOM 8017 O O . MET A 1 969 ? 0.330 -5.682 11.081 1.00 93.06 969 MET A O 1
ATOM 8021 N N . MET A 1 970 ? 0.976 -3.822 12.131 1.00 92.25 970 MET A N 1
ATOM 8022 C CA . MET A 1 970 ? 1.877 -3.395 11.051 1.00 92.25 970 MET A CA 1
ATOM 8023 C C . MET A 1 970 ? 3.115 -4.291 10.913 1.00 92.25 970 MET A C 1
ATOM 8025 O O . MET A 1 970 ? 3.570 -4.527 9.800 1.00 92.25 970 MET A O 1
ATOM 8029 N N . ASP A 1 971 ? 3.630 -4.888 11.994 1.00 88.69 971 ASP A N 1
ATOM 8030 C CA . ASP A 1 971 ? 4.637 -5.956 11.880 1.00 88.69 971 ASP A CA 1
ATOM 8031 C C . ASP A 1 971 ? 4.053 -7.249 11.267 1.00 88.69 971 ASP A C 1
ATOM 8033 O O . ASP A 1 971 ? 4.795 -7.977 10.618 1.00 88.69 971 ASP A O 1
ATOM 8037 N N . TRP A 1 972 ? 2.752 -7.538 11.406 1.00 86.12 972 TRP A N 1
ATOM 8038 C CA . TRP A 1 972 ? 2.057 -8.649 10.726 1.00 86.12 972 TRP A CA 1
ATOM 8039 C C . TRP A 1 972 ? 1.771 -8.340 9.248 1.00 86.12 972 TRP A C 1
ATOM 8041 O O . TRP A 1 972 ? 1.875 -9.248 8.425 1.00 86.12 972 TRP A O 1
ATOM 8051 N N . VAL A 1 973 ? 1.486 -7.077 8.904 1.00 85.00 973 VAL A N 1
ATOM 8052 C CA . VAL A 1 973 ? 1.332 -6.615 7.515 1.00 85.00 973 VAL A CA 1
ATOM 8053 C C . VAL A 1 973 ? 2.689 -6.543 6.819 1.00 85.00 973 VAL A C 1
ATOM 8055 O O . VAL A 1 973 ? 2.905 -7.283 5.877 1.00 85.00 973 VAL A O 1
ATOM 8058 N N . GLU A 1 974 ? 3.624 -5.699 7.253 1.00 74.06 974 GLU A N 1
ATOM 8059 C CA . GLU A 1 974 ? 4.833 -5.400 6.469 1.00 74.06 974 GLU A CA 1
ATOM 8060 C C . GLU A 1 974 ? 5.956 -6.420 6.679 1.00 74.06 974 GLU A C 1
ATOM 8062 O O . GLU A 1 974 ? 6.442 -7.039 5.731 1.00 74.06 974 GLU A O 1
ATOM 8067 N N . LYS A 1 975 ? 6.375 -6.636 7.933 1.00 60.41 975 LYS A N 1
ATOM 8068 C CA . LYS A 1 975 ? 7.447 -7.600 8.255 1.00 60.41 975 LYS A CA 1
ATOM 8069 C C . LYS A 1 975 ? 6.969 -9.044 8.213 1.00 60.41 975 LYS A C 1
ATOM 8071 O O . LYS A 1 975 ? 7.770 -9.966 8.076 1.00 60.41 975 LYS A O 1
ATOM 8076 N N . GLY A 1 976 ? 5.661 -9.240 8.328 1.00 57.00 976 GLY A N 1
ATOM 8077 C CA . GLY A 1 976 ? 5.032 -10.541 8.317 1.00 57.00 976 GLY A CA 1
ATOM 8078 C C . GLY A 1 976 ? 5.157 -11.234 6.971 1.00 57.00 976 GLY A C 1
ATOM 8079 O O . GLY A 1 976 ? 5.144 -12.458 6.988 1.00 57.00 976 GLY A O 1
ATOM 8080 N N . MET A 1 977 ? 5.331 -10.501 5.860 1.00 68.94 977 MET A N 1
ATOM 8081 C CA . MET A 1 977 ? 5.354 -11.011 4.477 1.00 68.94 977 MET A CA 1
ATOM 8082 C C . MET A 1 977 ? 6.446 -12.043 4.171 1.00 68.94 977 MET A C 1
ATOM 8084 O O . MET A 1 977 ? 6.316 -12.795 3.200 1.00 68.94 977 MET A O 1
ATOM 8088 N N . ASP A 1 978 ? 7.501 -12.109 4.982 1.00 72.38 978 ASP A N 1
ATOM 8089 C CA . ASP A 1 978 ? 8.553 -13.105 4.815 1.00 72.38 978 ASP A CA 1
ATOM 8090 C C . ASP A 1 978 ? 8.060 -14.519 5.205 1.00 72.38 978 ASP A C 1
ATOM 8092 O O . ASP A 1 978 ? 7.429 -14.755 6.246 1.00 72.38 978 ASP A O 1
ATOM 8096 N N . GLY A 1 979 ? 8.381 -15.491 4.346 1.00 81.31 979 GLY A N 1
ATOM 8097 C CA . GLY A 1 979 ? 8.037 -16.903 4.520 1.00 81.31 979 GLY A CA 1
ATOM 8098 C C . GLY A 1 979 ? 6.578 -17.253 4.202 1.00 81.31 979 GLY A C 1
ATOM 8099 O O . GLY A 1 979 ? 5.911 -16.609 3.388 1.00 81.31 979 GLY A O 1
ATOM 8100 N N . ASN A 1 980 ? 6.091 -18.319 4.844 1.00 87.25 980 ASN A N 1
ATOM 8101 C CA . ASN A 1 980 ? 4.767 -18.885 4.596 1.00 87.25 980 ASN A CA 1
ATOM 8102 C C . ASN A 1 980 ? 3.829 -18.730 5.798 1.00 87.25 980 ASN A C 1
ATOM 8104 O O . ASN A 1 980 ? 4.262 -18.668 6.950 1.00 87.25 980 ASN A O 1
ATOM 8108 N N . VAL A 1 981 ? 2.530 -18.728 5.518 1.00 85.81 981 VAL A N 1
ATOM 8109 C CA . VAL A 1 981 ? 1.440 -18.890 6.486 1.00 85.81 981 VAL A CA 1
ATOM 8110 C C . VAL A 1 981 ? 0.615 -20.099 6.063 1.00 85.81 981 VAL A C 1
ATOM 8112 O O . VAL A 1 981 ? 0.450 -20.342 4.871 1.00 85.81 981 VAL A O 1
ATOM 8115 N N . THR A 1 982 ? 0.115 -20.878 7.018 1.00 89.31 982 THR A N 1
ATOM 8116 C CA . THR A 1 982 ? -0.919 -21.874 6.712 1.00 89.31 982 THR A CA 1
ATOM 8117 C C . THR A 1 982 ? -2.281 -21.203 6.829 1.00 89.31 982 THR A C 1
ATOM 8119 O O . THR A 1 982 ? -2.538 -20.580 7.862 1.00 89.31 982 THR A O 1
ATOM 8122 N N . ILE A 1 983 ? -3.123 -21.327 5.807 1.00 91.06 983 ILE A N 1
ATOM 8123 C CA . ILE A 1 983 ? -4.498 -20.808 5.778 1.00 91.06 983 ILE A CA 1
ATOM 8124 C C . ILE A 1 983 ? -5.496 -21.945 5.582 1.00 91.06 983 ILE A C 1
ATOM 8126 O O . ILE A 1 983 ? -5.185 -22.927 4.911 1.00 91.06 983 ILE A O 1
ATOM 8130 N N . LEU A 1 984 ? -6.694 -21.821 6.138 1.00 92.69 984 LEU A N 1
ATOM 8131 C CA . LEU A 1 984 ? -7.815 -22.690 5.793 1.00 92.69 984 LEU A CA 1
ATOM 8132 C C . LEU A 1 984 ? -8.343 -22.284 4.409 1.00 92.69 984 LEU A C 1
ATOM 8134 O O . LEU A 1 984 ? -8.732 -21.136 4.199 1.00 92.69 984 LEU A O 1
ATOM 8138 N N . SER A 1 985 ? -8.313 -23.214 3.451 1.00 88.12 985 SER A N 1
ATOM 8139 C CA . SER A 1 985 ? -8.789 -22.959 2.088 1.00 88.12 985 SER A CA 1
ATOM 8140 C C . SER A 1 985 ? -10.292 -22.640 2.089 1.00 88.12 985 SER A C 1
ATOM 8142 O O . SER A 1 985 ? -11.043 -23.243 2.864 1.00 88.12 985 SER A O 1
ATOM 8144 N N . PRO A 1 986 ? -10.763 -21.731 1.216 1.00 89.25 986 PRO A N 1
ATOM 8145 C CA . PRO A 1 986 ? -12.172 -21.376 1.163 1.00 89.25 986 PRO A CA 1
ATOM 8146 C C . PRO A 1 986 ? -12.981 -22.566 0.611 1.00 89.25 986 PRO A C 1
ATOM 8148 O O . PRO A 1 986 ? -12.672 -23.051 -0.484 1.00 89.25 986 PRO A O 1
ATOM 8151 N N . PRO A 1 987 ? -13.988 -23.071 1.348 1.00 90.25 987 PRO A N 1
ATOM 8152 C CA . PRO A 1 987 ? -14.749 -24.244 0.934 1.00 90.25 987 PRO A CA 1
ATOM 8153 C C . PRO A 1 987 ? -15.645 -23.918 -0.265 1.00 90.25 987 PRO A C 1
ATOM 8155 O O . PRO A 1 987 ? -16.211 -22.834 -0.362 1.00 90.25 987 PRO A O 1
ATOM 8158 N N . ARG A 1 988 ? -15.846 -24.881 -1.163 1.00 88.19 988 ARG A N 1
ATOM 8159 C CA . ARG A 1 988 ? -16.760 -24.761 -2.314 1.00 88.19 988 ARG A CA 1
ATOM 8160 C C . ARG A 1 988 ? -18.227 -24.914 -1.916 1.00 88.19 988 ARG A C 1
ATOM 8162 O O . ARG A 1 988 ? -19.117 -24.613 -2.706 1.00 88.19 988 ARG A O 1
ATOM 8169 N N . SER A 1 989 ? -18.486 -25.476 -0.734 1.00 86.19 989 SER A N 1
ATOM 8170 C CA . SER A 1 989 ? -19.826 -25.710 -0.194 1.00 86.19 989 SER A CA 1
ATOM 8171 C C . SER A 1 989 ? -19.791 -25.939 1.318 1.00 86.19 989 SER A C 1
ATOM 8173 O O . SER A 1 989 ? -18.774 -26.359 1.870 1.00 86.19 989 SER A O 1
ATOM 8175 N N . SER A 1 990 ? -20.942 -25.788 1.973 1.00 85.19 990 SER A N 1
ATOM 8176 C CA . SER A 1 990 ? -21.125 -26.061 3.405 1.00 85.19 990 SER A CA 1
ATOM 8177 C C . SER A 1 990 ? -21.033 -27.539 3.815 1.00 85.19 990 SER A C 1
ATOM 8179 O O . SER A 1 990 ? -21.126 -27.842 5.003 1.00 85.19 990 SER A O 1
ATOM 8181 N N . GLU A 1 991 ? -20.824 -28.459 2.867 1.00 84.69 991 GLU A N 1
ATOM 8182 C CA . GLU A 1 991 ? -20.579 -29.885 3.132 1.00 84.69 991 GLU A CA 1
ATOM 8183 C C . GLU A 1 991 ? -19.092 -30.278 2.985 1.00 84.69 991 GLU A C 1
ATOM 8185 O O . GLU A 1 991 ? -18.703 -31.374 3.396 1.00 84.69 991 GLU A O 1
ATOM 8190 N N . GLU A 1 992 ? -18.242 -29.409 2.422 1.00 88.00 992 GLU A N 1
ATOM 8191 C CA . GLU A 1 992 ? -16.819 -29.697 2.201 1.00 88.00 992 GLU A CA 1
ATOM 8192 C C . GLU A 1 992 ? -16.008 -29.581 3.499 1.00 88.00 992 GLU A C 1
ATOM 8194 O O . GLU A 1 992 ? -16.147 -28.613 4.246 1.00 88.00 992 GLU A O 1
ATOM 8199 N N . ARG A 1 993 ? -15.139 -30.568 3.764 1.00 90.00 993 ARG A N 1
ATOM 8200 C CA . ARG A 1 993 ? -14.267 -30.581 4.949 1.00 90.00 993 ARG A CA 1
ATOM 8201 C C . ARG A 1 993 ? -13.230 -29.464 4.869 1.00 90.00 993 ARG A C 1
ATOM 8203 O O . ARG A 1 993 ? -12.586 -29.299 3.839 1.00 90.00 993 ARG A O 1
ATOM 8210 N N . VAL A 1 994 ? -13.002 -28.771 5.981 1.00 90.44 994 VAL A N 1
ATOM 8211 C CA . VAL A 1 994 ? -12.042 -27.657 6.060 1.00 90.44 994 VAL A CA 1
ATOM 8212 C C . VAL A 1 994 ? -10.575 -28.099 5.954 1.00 90.44 994 VAL A C 1
ATOM 8214 O O . VAL A 1 994 ? -9.719 -27.344 5.494 1.00 90.44 994 VAL A O 1
ATOM 8217 N N . GLY A 1 995 ? -10.269 -29.339 6.343 1.00 90.44 995 GLY A N 1
ATOM 8218 C CA . GLY A 1 995 ? -8.920 -29.889 6.288 1.00 90.44 995 GLY A CA 1
ATOM 8219 C C . GLY A 1 995 ? -7.940 -29.189 7.237 1.00 90.44 995 GLY A C 1
ATOM 8220 O O . GLY A 1 995 ? -8.317 -28.478 8.164 1.00 90.44 995 GLY A O 1
ATOM 8221 N N . LYS A 1 996 ? -6.641 -29.422 7.018 1.00 88.62 996 LYS A N 1
ATOM 8222 C CA . LYS A 1 996 ? -5.550 -28.864 7.846 1.00 88.62 996 LYS A CA 1
ATOM 8223 C C . LYS A 1 996 ? -5.045 -27.495 7.367 1.00 88.62 996 LYS A C 1
ATOM 8225 O O . LYS A 1 996 ? -4.085 -26.975 7.933 1.00 88.62 996 LYS A O 1
ATOM 8230 N N . GLY A 1 997 ? -5.668 -26.946 6.326 1.00 90.12 997 GLY A N 1
ATOM 8231 C CA . GLY A 1 997 ? -5.183 -25.778 5.601 1.00 90.12 997 GLY A CA 1
ATOM 8232 C C . GLY A 1 997 ? -4.000 -26.056 4.667 1.00 90.12 997 GLY A C 1
ATOM 8233 O O . GLY A 1 997 ? -3.384 -27.125 4.688 1.00 90.12 997 GLY A O 1
ATOM 8234 N N . GLU A 1 998 ? -3.685 -25.061 3.845 1.00 89.88 998 GLU A N 1
ATOM 8235 C CA . GLU A 1 998 ? -2.608 -25.048 2.854 1.00 89.88 998 GLU A CA 1
ATOM 8236 C C . GLU A 1 998 ? -1.524 -24.028 3.231 1.00 89.88 998 GLU A C 1
ATOM 8238 O O . GLU A 1 998 ? -1.816 -22.976 3.798 1.00 89.88 998 GLU A O 1
ATOM 8243 N N . SER A 1 999 ? -0.254 -24.333 2.939 1.00 90.56 999 SER A N 1
ATOM 8244 C CA . SER A 1 999 ? 0.865 -23.421 3.208 1.00 90.56 999 SER A CA 1
ATOM 8245 C C . SER A 1 999 ? 1.092 -22.497 2.015 1.00 90.56 999 SER A C 1
ATOM 8247 O O . SER A 1 999 ? 1.504 -22.955 0.950 1.00 90.56 999 SER A O 1
ATOM 8249 N N . VAL A 1 1000 ? 0.860 -21.198 2.201 1.00 87.62 1000 VAL A N 1
ATOM 8250 C CA . VAL A 1 1000 ? 0.957 -20.179 1.149 1.00 87.62 1000 VAL A CA 1
ATOM 8251 C C . VAL A 1 1000 ? 2.041 -19.152 1.454 1.00 87.62 1000 VAL A C 1
ATOM 8253 O O . VAL A 1 1000 ? 2.304 -18.821 2.612 1.00 87.62 1000 VAL A O 1
ATOM 8256 N N . ARG A 1 1001 ? 2.674 -18.620 0.402 1.00 85.06 1001 ARG A N 1
ATOM 8257 C CA . ARG A 1 1001 ? 3.673 -17.548 0.508 1.00 85.06 1001 ARG A CA 1
ATOM 8258 C C . ARG A 1 1001 ? 2.988 -16.257 0.950 1.00 85.06 1001 ARG A C 1
ATOM 8260 O O . ARG A 1 1001 ? 2.136 -15.738 0.224 1.00 85.06 1001 ARG A O 1
ATOM 8267 N N . LYS A 1 1002 ? 3.390 -15.707 2.097 1.00 84.44 1002 LYS A N 1
ATOM 8268 C CA . LYS A 1 1002 ? 2.727 -14.531 2.673 1.00 84.44 1002 LYS A CA 1
ATOM 8269 C C . LYS A 1 1002 ? 2.841 -13.301 1.789 1.00 84.44 1002 LYS A C 1
ATOM 8271 O O . LYS A 1 1002 ? 1.811 -12.706 1.537 1.00 84.44 1002 LYS A O 1
ATOM 8276 N N . ALA A 1 1003 ? 4.016 -12.980 1.242 1.00 80.50 1003 ALA A N 1
ATOM 8277 C CA . ALA A 1 1003 ? 4.175 -11.861 0.304 1.00 80.50 1003 ALA A CA 1
ATOM 8278 C C . ALA A 1 1003 ? 3.140 -11.872 -0.845 1.00 80.50 1003 ALA A C 1
ATOM 8280 O O . ALA A 1 1003 ? 2.587 -10.836 -1.192 1.00 80.50 1003 ALA A O 1
ATOM 8281 N N . ARG A 1 1004 ? 2.804 -13.056 -1.385 1.00 83.25 1004 ARG A N 1
ATOM 8282 C CA . ARG A 1 1004 ? 1.834 -13.197 -2.483 1.00 83.25 1004 ARG A CA 1
ATOM 8283 C C . ARG A 1 1004 ? 0.386 -12.991 -2.028 1.00 83.25 1004 ARG A C 1
ATOM 8285 O O . ARG A 1 1004 ? -0.379 -12.347 -2.735 1.00 83.25 1004 ARG A O 1
ATOM 8292 N N . TYR A 1 1005 ? 0.008 -13.526 -0.865 1.00 86.94 1005 TYR A N 1
ATOM 8293 C CA . TYR A 1 1005 ? -1.338 -13.335 -0.305 1.00 86.94 1005 TYR A CA 1
ATOM 8294 C C . TYR A 1 1005 ? -1.521 -11.941 0.292 1.00 86.94 1005 TYR A C 1
ATOM 8296 O O . TYR A 1 1005 ? -2.524 -11.297 0.034 1.00 86.94 1005 TYR A O 1
ATOM 8304 N N . GLY A 1 1006 ? -0.541 -11.444 1.033 1.00 88.31 1006 GLY A N 1
ATOM 8305 C CA . GLY A 1 1006 ? -0.521 -10.127 1.650 1.00 88.31 1006 GLY A CA 1
ATOM 8306 C C . GLY A 1 1006 ? -0.829 -9.004 0.677 1.00 88.31 1006 GLY A C 1
ATOM 8307 O O . GLY A 1 1006 ? -1.846 -8.337 0.836 1.00 88.31 1006 GLY A O 1
ATOM 8308 N N . SER A 1 1007 ? -0.014 -8.836 -0.365 1.00 82.81 1007 SER A N 1
ATOM 8309 C CA . SER A 1 1007 ? -0.223 -7.762 -1.343 1.00 82.81 1007 SER A CA 1
ATOM 8310 C C . SER A 1 1007 ? -1.548 -7.907 -2.110 1.00 82.81 1007 SER A C 1
ATOM 8312 O O . SER A 1 1007 ? -2.168 -6.908 -2.455 1.00 82.81 1007 SER A O 1
ATOM 8314 N N . ALA A 1 1008 ? -2.036 -9.137 -2.313 1.00 86.00 1008 ALA A N 1
ATOM 8315 C CA . ALA A 1 1008 ? -3.308 -9.428 -2.984 1.00 86.00 1008 ALA A CA 1
ATOM 8316 C C . ALA A 1 1008 ? -4.566 -9.239 -2.111 1.00 86.00 1008 ALA A C 1
ATOM 8318 O O . ALA A 1 1008 ? -5.664 -9.059 -2.644 1.00 86.00 1008 ALA A O 1
ATOM 8319 N N . MET A 1 1009 ? -4.427 -9.350 -0.786 1.00 89.94 1009 MET A N 1
ATOM 8320 C CA . MET A 1 1009 ? -5.539 -9.469 0.167 1.00 89.94 1009 MET A CA 1
ATOM 8321 C C . MET A 1 1009 ? -5.626 -8.311 1.159 1.00 89.94 1009 MET A C 1
ATOM 8323 O O . MET A 1 1009 ? -6.677 -8.142 1.770 1.00 89.94 1009 MET A O 1
ATOM 8327 N N . LEU A 1 1010 ? -4.562 -7.529 1.348 1.00 92.25 1010 LEU A N 1
ATOM 8328 C CA . LEU A 1 1010 ? -4.474 -6.496 2.381 1.00 92.25 1010 LEU A CA 1
ATOM 8329 C C . LEU A 1 1010 ? -4.259 -5.109 1.761 1.00 92.25 1010 LEU A C 1
ATOM 8331 O O . LEU A 1 1010 ? -3.492 -4.936 0.815 1.00 92.25 1010 LEU A O 1
ATOM 8335 N N . ASP A 1 1011 ? -4.916 -4.105 2.334 1.00 91.88 1011 ASP A N 1
ATOM 8336 C CA . ASP A 1 1011 ? -4.626 -2.689 2.110 1.00 91.88 1011 ASP A CA 1
ATOM 8337 C C . ASP A 1 1011 ? -4.620 -1.969 3.464 1.00 91.88 1011 ASP A C 1
ATOM 8339 O O . ASP A 1 1011 ? -5.583 -1.300 3.856 1.00 91.88 1011 ASP A O 1
ATOM 8343 N N . MET A 1 1012 ? -3.539 -2.179 4.211 1.00 93.31 1012 MET A N 1
ATOM 8344 C CA . MET A 1 1012 ? -3.393 -1.781 5.608 1.00 93.31 1012 MET A CA 1
ATOM 8345 C C . MET A 1 1012 ? -2.076 -1.021 5.788 1.00 93.31 1012 MET A C 1
ATOM 8347 O O . MET A 1 1012 ? -1.019 -1.588 5.545 1.00 93.31 1012 MET A O 1
ATOM 8351 N N . ALA A 1 1013 ? -2.137 0.238 6.222 1.00 92.50 1013 ALA A N 1
ATOM 8352 C CA . ALA A 1 1013 ? -0.952 1.069 6.459 1.00 92.50 1013 ALA A CA 1
ATOM 8353 C C . ALA A 1 1013 ? -1.230 2.140 7.523 1.00 92.50 1013 ALA A C 1
ATOM 8355 O O . ALA A 1 1013 ? -2.394 2.475 7.786 1.00 92.50 1013 ALA A O 1
ATOM 8356 N N . PHE A 1 1014 ? -0.177 2.714 8.112 1.00 93.56 1014 PHE A N 1
ATOM 8357 C CA . PHE A 1 1014 ? -0.333 3.926 8.915 1.00 93.56 1014 PHE A CA 1
ATOM 8358 C C . PHE A 1 1014 ? -0.666 5.136 8.026 1.00 93.56 1014 PHE A C 1
ATOM 8360 O O . PHE A 1 1014 ? -0.278 5.209 6.857 1.00 93.56 1014 PHE A O 1
ATOM 8367 N N . SER A 1 1015 ? -1.414 6.083 8.591 1.00 91.00 1015 SER A N 1
ATOM 8368 C CA . SER A 1 1015 ? -1.828 7.324 7.928 1.00 91.00 1015 SER A CA 1
ATOM 8369 C C . SER A 1 1015 ? -1.097 8.551 8.475 1.00 91.00 1015 SER A C 1
ATOM 8371 O O . SER A 1 1015 ? -0.991 8.678 9.699 1.00 91.00 1015 SER A O 1
ATOM 8373 N N . ASP A 1 1016 ? -0.765 9.494 7.594 1.00 87.19 1016 ASP A N 1
ATOM 8374 C CA . ASP A 1 1016 ? -0.055 10.751 7.876 1.00 87.19 1016 ASP A CA 1
ATOM 8375 C C . ASP A 1 1016 ? 1.343 10.505 8.476 1.00 87.19 1016 ASP A C 1
ATOM 8377 O O . ASP A 1 1016 ? 1.989 9.517 8.151 1.00 87.19 1016 ASP A O 1
ATOM 8381 N N . ASP A 1 1017 ? 1.825 11.396 9.343 1.00 85.56 1017 ASP A N 1
ATOM 8382 C CA . ASP A 1 1017 ? 3.053 11.203 10.117 1.00 85.56 1017 ASP A CA 1
ATOM 8383 C C . ASP A 1 1017 ? 2.784 10.454 11.444 1.00 85.56 1017 ASP A C 1
ATOM 8385 O O . ASP A 1 1017 ? 1.693 10.567 12.019 1.00 85.56 1017 ASP A O 1
ATOM 8389 N N . PRO A 1 1018 ? 3.773 9.716 11.992 1.00 89.25 1018 PRO A N 1
ATOM 8390 C CA . PRO A 1 1018 ? 3.664 9.114 13.316 1.00 89.25 1018 PRO A CA 1
ATOM 8391 C C . PRO A 1 1018 ? 3.509 10.185 14.404 1.00 89.25 1018 PRO A C 1
ATOM 8393 O O . PRO A 1 1018 ? 4.239 11.174 14.443 1.00 89.25 1018 PRO A O 1
ATOM 8396 N N . GLY A 1 1019 ? 2.574 9.947 15.323 1.00 87.62 1019 GLY A N 1
ATOM 8397 C CA . GLY A 1 1019 ? 2.329 10.773 16.506 1.00 87.62 1019 GLY A CA 1
ATOM 8398 C C . GLY A 1 1019 ? 2.355 9.957 17.800 1.00 87.62 1019 GLY A C 1
ATOM 8399 O O . GLY A 1 1019 ? 2.397 8.727 17.768 1.00 87.62 1019 GLY A O 1
ATOM 8400 N N . GLN A 1 1020 ? 2.303 10.653 18.942 1.00 87.44 1020 GLN A N 1
ATOM 8401 C CA . GLN A 1 1020 ? 2.450 10.084 20.296 1.00 87.44 1020 GLN A CA 1
ATOM 8402 C C . GLN A 1 1020 ? 3.797 9.364 20.548 1.00 87.44 1020 GLN A C 1
ATOM 8404 O O . GLN A 1 1020 ? 3.872 8.486 21.408 1.00 87.44 1020 GLN A O 1
ATOM 8409 N N . CYS A 1 1021 ? 4.852 9.738 19.814 1.00 92.88 1021 CYS A N 1
ATOM 8410 C CA . CYS A 1 1021 ? 6.197 9.163 19.898 1.00 92.88 1021 CYS A CA 1
ATOM 8411 C C . CYS A 1 1021 ? 7.259 10.177 20.348 1.00 92.88 1021 CYS A C 1
ATOM 8413 O O . CYS A 1 1021 ? 7.145 11.371 20.069 1.00 92.88 1021 CYS A O 1
ATOM 8415 N N . ASP A 1 1022 ? 8.318 9.681 20.998 1.00 94.00 1022 ASP A N 1
ATOM 8416 C CA . ASP A 1 1022 ? 9.578 10.428 21.127 1.00 94.00 1022 ASP A CA 1
ATOM 8417 C C . ASP A 1 1022 ? 10.153 10.692 19.719 1.00 94.00 1022 ASP A C 1
ATOM 8419 O O . ASP A 1 1022 ? 10.019 9.812 18.863 1.00 94.00 1022 ASP A O 1
ATOM 8423 N N . PRO A 1 1023 ? 10.848 11.817 19.450 1.00 92.75 1023 PRO A N 1
ATOM 8424 C CA . PRO A 1 1023 ? 11.360 12.135 18.111 1.00 92.75 1023 PRO A CA 1
ATOM 8425 C C . PRO A 1 1023 ? 12.179 11.006 17.466 1.00 92.75 1023 PRO A C 1
ATOM 8427 O O . PRO A 1 1023 ? 11.942 10.657 16.310 1.00 92.75 1023 PRO A O 1
ATOM 8430 N N . ASP A 1 1024 ? 13.067 10.365 18.231 1.00 92.56 1024 ASP A N 1
ATOM 8431 C CA . ASP A 1 1024 ? 13.881 9.238 17.755 1.00 92.56 1024 ASP A CA 1
ATOM 8432 C C . ASP A 1 1024 ? 13.038 7.991 17.431 1.00 92.56 1024 ASP A C 1
ATOM 8434 O O . ASP A 1 1024 ? 13.359 7.245 16.504 1.00 92.56 1024 ASP A O 1
ATOM 8438 N N . VAL A 1 1025 ? 11.932 7.772 18.154 1.00 92.94 1025 VAL A N 1
ATOM 8439 C CA . VAL A 1 1025 ? 10.987 6.676 17.884 1.00 92.94 1025 VAL A CA 1
ATOM 8440 C C . VAL A 1 1025 ? 10.117 7.006 16.672 1.00 92.94 1025 VAL A C 1
ATOM 8442 O O . VAL A 1 1025 ? 9.905 6.131 15.837 1.00 92.94 1025 VAL A O 1
ATOM 8445 N N . CYS A 1 1026 ? 9.669 8.254 16.507 1.00 92.88 1026 CYS A N 1
ATOM 8446 C CA . CYS A 1 1026 ? 8.987 8.696 15.288 1.00 92.88 1026 CYS A CA 1
ATOM 8447 C C . CYS A 1 1026 ? 9.874 8.452 14.053 1.00 92.88 1026 CYS A C 1
ATOM 8449 O O . CYS A 1 1026 ? 9.425 7.893 13.052 1.00 92.88 1026 CYS A O 1
ATOM 8451 N N . GLU A 1 1027 ? 11.157 8.795 14.156 1.00 91.25 1027 GLU A N 1
ATOM 8452 C CA . GLU A 1 1027 ? 12.166 8.567 13.123 1.00 91.25 1027 GLU A CA 1
ATOM 8453 C C . GLU A 1 1027 ? 12.497 7.083 12.892 1.00 91.25 1027 GLU A C 1
ATOM 8455 O O . GLU A 1 1027 ? 12.794 6.699 11.758 1.00 91.25 1027 GLU A O 1
ATOM 8460 N N . GLU A 1 1028 ? 12.444 6.226 13.918 1.00 91.00 1028 GLU A N 1
ATOM 8461 C CA . GLU A 1 1028 ? 12.498 4.767 13.742 1.00 91.00 1028 GLU A CA 1
ATOM 8462 C C . GLU A 1 1028 ? 11.267 4.270 12.972 1.00 91.00 1028 GLU A C 1
ATOM 8464 O O . GLU A 1 1028 ? 11.409 3.492 12.028 1.00 91.00 1028 GLU A O 1
ATOM 8469 N N . LEU A 1 1029 ? 10.068 4.738 13.330 1.00 90.94 1029 LEU A N 1
ATOM 8470 C CA . LEU A 1 1029 ? 8.813 4.332 12.698 1.00 90.94 1029 LEU A CA 1
ATOM 8471 C C . LEU A 1 1029 ? 8.779 4.726 11.216 1.00 90.94 1029 LEU A C 1
ATOM 8473 O O . LEU A 1 1029 ? 8.531 3.847 10.393 1.00 90.94 1029 LEU A O 1
ATOM 8477 N N . LYS A 1 1030 ? 9.121 5.974 10.856 1.00 88.50 1030 LYS A N 1
ATOM 8478 C CA . LYS A 1 1030 ? 9.209 6.437 9.449 1.00 88.50 1030 LYS A CA 1
ATOM 8479 C C . LYS A 1 1030 ? 10.171 5.604 8.589 1.00 88.50 1030 LYS A C 1
ATOM 8481 O O . LYS A 1 1030 ? 9.983 5.485 7.382 1.00 88.50 1030 LYS A O 1
ATOM 8486 N N . LYS A 1 1031 ? 11.211 5.026 9.201 1.00 86.38 1031 LYS A N 1
ATOM 8487 C CA . LYS A 1 1031 ? 12.174 4.127 8.535 1.00 86.38 1031 LYS A CA 1
ATOM 8488 C C . LYS A 1 1031 ? 11.692 2.675 8.500 1.00 86.38 1031 LYS A C 1
ATOM 8490 O O . LYS A 1 1031 ? 12.061 1.937 7.588 1.00 86.38 1031 LYS A O 1
ATOM 8495 N N . LYS A 1 1032 ? 10.912 2.252 9.500 1.00 85.56 1032 LYS A N 1
ATOM 8496 C CA . LYS A 1 1032 ? 10.441 0.872 9.686 1.00 85.56 1032 LYS A CA 1
ATOM 8497 C C . LYS A 1 1032 ? 9.200 0.543 8.854 1.00 85.56 1032 LYS A C 1
ATOM 8499 O O . LYS A 1 1032 ? 9.118 -0.599 8.410 1.00 85.56 1032 LYS A O 1
ATOM 8504 N N . TYR A 1 1033 ? 8.286 1.499 8.690 1.00 87.88 1033 TYR A N 1
ATOM 8505 C CA . TYR A 1 1033 ? 6.935 1.289 8.164 1.00 87.88 1033 TYR A CA 1
ATOM 8506 C C . TYR A 1 1033 ? 6.598 2.184 6.969 1.00 87.88 1033 TYR A C 1
ATOM 8508 O O . TYR A 1 1033 ? 7.202 3.243 6.783 1.00 87.88 1033 TYR A O 1
ATOM 8516 N N . GLU A 1 1034 ? 5.616 1.774 6.171 1.00 84.19 1034 GLU A N 1
ATOM 8517 C CA . GLU A 1 1034 ? 5.029 2.586 5.107 1.00 84.19 1034 GLU A CA 1
ATOM 8518 C C . GLU A 1 1034 ? 3.911 3.472 5.682 1.00 84.19 1034 GLU A C 1
ATOM 8520 O O . GLU A 1 1034 ? 2.910 3.007 6.233 1.00 84.19 1034 GLU A O 1
ATOM 8525 N N . PHE A 1 1035 ? 4.112 4.785 5.573 1.00 87.75 1035 PHE A N 1
ATOM 8526 C CA . PHE A 1 1035 ? 3.123 5.799 5.917 1.00 87.75 1035 PHE A CA 1
ATOM 8527 C C . PHE A 1 1035 ? 2.494 6.331 4.633 1.00 87.75 1035 PHE A C 1
ATOM 8529 O O . PHE A 1 1035 ? 3.177 6.529 3.630 1.00 87.75 1035 PHE A O 1
ATOM 8536 N N . THR A 1 1036 ? 1.181 6.527 4.676 1.00 85.94 1036 THR A N 1
ATOM 8537 C CA . THR A 1 1036 ? 0.334 6.820 3.514 1.00 85.94 1036 THR A CA 1
ATOM 8538 C C . THR A 1 1036 ? -0.592 7.994 3.825 1.00 85.94 1036 THR A C 1
ATOM 8540 O O . THR A 1 1036 ? -0.794 8.336 4.991 1.00 85.94 1036 THR A O 1
ATOM 8543 N N . ARG A 1 1037 ? -1.186 8.639 2.814 1.00 86.81 1037 ARG A N 1
ATOM 8544 C CA . ARG A 1 1037 ? -2.110 9.759 3.069 1.00 86.81 1037 ARG A CA 1
ATOM 8545 C C . ARG A 1 1037 ? -3.357 9.315 3.845 1.00 86.81 1037 ARG A C 1
ATOM 8547 O O . ARG A 1 1037 ? -3.874 8.215 3.626 1.00 86.81 1037 ARG A O 1
ATOM 8554 N N . TRP A 1 1038 ? -3.899 10.190 4.695 1.00 86.94 1038 TRP A N 1
ATOM 8555 C CA . TRP A 1 1038 ? -5.252 10.006 5.222 1.00 86.94 1038 TRP A CA 1
ATOM 8556 C C . TRP A 1 1038 ? -6.281 9.813 4.094 1.00 86.94 1038 TRP A C 1
ATOM 8558 O O . TRP A 1 1038 ? -6.165 10.369 2.996 1.00 86.94 1038 TRP A O 1
ATOM 8568 N N . ARG A 1 1039 ? -7.316 9.020 4.385 1.00 87.19 1039 ARG A N 1
ATOM 8569 C CA . ARG A 1 1039 ? -8.437 8.743 3.482 1.00 87.19 1039 ARG A CA 1
ATOM 8570 C C . ARG A 1 1039 ? -9.753 9.044 4.187 1.00 87.19 1039 ARG A C 1
ATOM 8572 O O . ARG A 1 1039 ? -9.971 8.604 5.317 1.00 87.19 1039 ARG A O 1
ATOM 8579 N N . SER A 1 1040 ? -10.633 9.780 3.521 1.00 88.19 1040 SER A N 1
ATOM 8580 C CA . SER A 1 1040 ? -11.984 10.093 3.999 1.00 88.19 1040 SER A CA 1
ATOM 8581 C C . SER A 1 1040 ? -12.829 8.830 4.213 1.00 88.19 1040 SER A C 1
ATOM 8583 O O . SER A 1 1040 ? -12.572 7.787 3.611 1.00 88.19 1040 SER A O 1
ATOM 8585 N N . GLN A 1 1041 ? -13.884 8.917 5.032 1.00 89.69 1041 GLN A N 1
ATOM 8586 C CA . GLN A 1 1041 ? -14.817 7.798 5.244 1.00 89.69 1041 GLN A CA 1
ATOM 8587 C C . GLN A 1 1041 ? -15.404 7.283 3.917 1.00 89.69 1041 GLN A C 1
ATOM 8589 O O . GLN A 1 1041 ? -15.517 6.076 3.719 1.00 89.69 1041 GLN A O 1
ATOM 8594 N N . LYS A 1 1042 ? -15.698 8.190 2.973 1.00 87.06 1042 LYS A N 1
ATOM 8595 C CA . LYS A 1 1042 ? -16.181 7.854 1.628 1.00 87.06 1042 LYS A CA 1
ATOM 8596 C C . LYS A 1 1042 ? -15.164 7.028 0.835 1.00 87.06 1042 LYS A C 1
ATOM 8598 O O . LYS A 1 1042 ? -15.537 5.992 0.291 1.00 87.06 1042 LYS A O 1
ATOM 8603 N N . GLU A 1 1043 ? -13.889 7.421 0.820 1.00 88.06 1043 GLU A N 1
ATOM 8604 C CA . GLU A 1 1043 ? -12.817 6.635 0.183 1.00 88.06 1043 GLU A CA 1
ATOM 8605 C C . GLU A 1 1043 ? -12.628 5.266 0.851 1.00 88.06 1043 GLU A C 1
ATOM 8607 O O . GLU A 1 1043 ? -12.466 4.266 0.156 1.00 88.06 1043 GLU A O 1
ATOM 8612 N N . GLN A 1 1044 ? -12.693 5.196 2.185 1.00 91.69 1044 GLN A N 1
ATOM 8613 C CA . GLN A 1 1044 ? -12.617 3.928 2.924 1.00 91.69 1044 GLN A CA 1
ATOM 8614 C C . GLN A 1 1044 ? -13.849 3.034 2.677 1.00 91.69 1044 GLN A C 1
ATOM 8616 O O . GLN A 1 1044 ? -13.741 1.812 2.718 1.00 91.69 1044 GLN A O 1
ATOM 8621 N N . SER A 1 1045 ? -15.012 3.609 2.348 1.00 91.38 1045 SER A N 1
ATOM 8622 C CA . SER A 1 1045 ? -16.238 2.846 2.069 1.00 91.38 1045 SER A CA 1
ATOM 8623 C C . SER A 1 1045 ? -16.217 2.068 0.742 1.00 91.38 1045 SER A C 1
ATOM 8625 O O . SER A 1 1045 ? -17.097 1.233 0.525 1.00 91.38 1045 SER A O 1
ATOM 8627 N N . ARG A 1 1046 ? -15.217 2.274 -0.134 1.00 91.88 1046 ARG A N 1
ATOM 8628 C CA . ARG A 1 1046 ? -15.070 1.506 -1.391 1.00 91.88 1046 ARG A CA 1
ATOM 8629 C C . ARG A 1 1046 ? -14.680 0.037 -1.176 1.00 91.88 1046 ARG A C 1
ATOM 8631 O O . ARG A 1 1046 ? -14.802 -0.755 -2.106 1.00 91.88 1046 ARG A O 1
ATOM 8638 N N . TYR A 1 1047 ? -14.209 -0.311 0.022 1.00 94.38 1047 TYR A N 1
ATOM 8639 C CA . TYR A 1 1047 ? -13.737 -1.648 0.379 1.00 94.38 1047 TYR A CA 1
ATOM 8640 C C . TYR A 1 1047 ? -14.872 -2.523 0.906 1.00 94.38 1047 TYR A C 1
ATOM 8642 O O . TYR A 1 1047 ? -15.657 -2.085 1.752 1.00 94.38 1047 TYR A O 1
ATOM 8650 N N . LYS A 1 1048 ? -14.940 -3.779 0.453 1.00 96.19 1048 LYS A N 1
ATOM 8651 C CA . LYS A 1 1048 ? -15.898 -4.775 0.977 1.00 96.19 1048 LYS A CA 1
ATOM 8652 C C . LYS A 1 1048 ? -15.575 -5.229 2.400 1.00 96.19 1048 LYS A C 1
ATOM 8654 O O . LYS A 1 1048 ? -16.492 -5.563 3.146 1.00 96.19 1048 LYS A O 1
ATOM 8659 N N . TYR A 1 1049 ? -14.299 -5.218 2.778 1.00 97.88 1049 TYR A N 1
ATOM 8660 C CA . TYR A 1 1049 ? -13.798 -5.761 4.040 1.00 97.88 1049 TYR A CA 1
ATOM 8661 C C . TYR A 1 1049 ? -12.984 -4.691 4.771 1.00 97.88 1049 TYR A C 1
ATOM 8663 O O . TYR A 1 1049 ? -12.018 -4.171 4.215 1.00 97.88 1049 TYR A O 1
ATOM 8671 N N . ILE A 1 1050 ? -13.343 -4.351 6.012 1.00 98.19 1050 ILE A N 1
ATOM 8672 C CA . ILE A 1 1050 ? -12.625 -3.326 6.791 1.00 98.19 1050 ILE A CA 1
ATOM 8673 C C . ILE A 1 1050 ? -12.289 -3.859 8.184 1.00 98.19 1050 ILE A C 1
ATOM 8675 O O . ILE A 1 1050 ? -13.129 -4.458 8.858 1.00 98.19 1050 ILE A O 1
ATOM 8679 N N . PHE A 1 1051 ? -11.054 -3.622 8.625 1.00 98.06 1051 PHE A N 1
ATOM 8680 C CA . PHE A 1 1051 ? -10.589 -3.990 9.956 1.00 98.06 1051 PHE A CA 1
ATOM 8681 C C . PHE A 1 1051 ? -10.881 -2.884 10.984 1.00 98.06 1051 PHE A C 1
ATOM 8683 O O . PHE A 1 1051 ? -10.613 -1.693 10.767 1.00 98.06 1051 PHE A O 1
ATOM 8690 N N . ASP A 1 1052 ? -11.399 -3.285 12.141 1.00 97.00 1052 ASP A N 1
ATOM 8691 C CA . ASP A 1 1052 ? -11.532 -2.458 13.329 1.00 97.00 1052 ASP A CA 1
ATOM 8692 C C . ASP A 1 1052 ? -10.640 -2.967 14.459 1.00 97.00 1052 ASP A C 1
ATOM 8694 O O . ASP A 1 1052 ? -10.707 -4.127 14.863 1.00 97.00 1052 ASP A O 1
ATOM 8698 N N . VAL A 1 1053 ? -9.797 -2.068 14.961 1.00 96.50 1053 VAL A N 1
ATOM 8699 C CA . VAL A 1 1053 ? -8.874 -2.321 16.062 1.00 96.50 1053 VAL A CA 1
ATOM 8700 C C . VAL A 1 1053 ? -8.835 -1.100 16.965 1.00 96.50 1053 VAL A C 1
ATOM 8702 O O . VAL A 1 1053 ? -8.946 0.038 16.493 1.00 96.50 1053 VAL A O 1
ATOM 8705 N N . ASP A 1 1054 ? -8.674 -1.368 18.254 1.00 95.50 1054 ASP A N 1
ATOM 8706 C CA . ASP A 1 1054 ? -8.621 -0.388 19.333 1.00 95.50 1054 ASP A CA 1
ATOM 8707 C C . ASP A 1 1054 ? -7.636 0.767 19.076 1.00 95.50 1054 ASP A C 1
ATOM 8709 O O . ASP A 1 1054 ? -6.722 0.696 18.244 1.00 95.50 1054 ASP A O 1
ATOM 8713 N N . GLY A 1 1055 ? -7.895 1.892 19.738 1.00 91.81 1055 GLY A N 1
ATOM 8714 C CA . GLY A 1 1055 ? -6.995 3.036 19.852 1.00 91.81 1055 GLY A CA 1
ATOM 8715 C C . GLY A 1 1055 ? -6.294 3.020 21.202 1.00 91.81 1055 GLY A C 1
ATOM 8716 O O . GLY A 1 1055 ? -5.919 1.957 21.691 1.00 91.81 1055 GLY A O 1
ATOM 8717 N N . ASN A 1 1056 ? -6.101 4.203 21.798 1.00 89.31 1056 ASN A N 1
ATOM 8718 C CA . ASN A 1 1056 ? -5.623 4.305 23.185 1.00 89.31 1056 ASN A CA 1
ATOM 8719 C C . ASN A 1 1056 ? -6.574 3.537 24.115 1.00 89.31 1056 ASN A C 1
ATOM 8721 O O . ASN A 1 1056 ? -6.115 2.749 24.938 1.00 89.31 1056 ASN A O 1
ATOM 8725 N N . ALA A 1 1057 ? -7.878 3.694 23.867 1.00 89.75 1057 ALA A N 1
ATOM 8726 C CA . ALA A 1 1057 ? -8.951 2.864 24.388 1.00 89.75 1057 ALA A CA 1
ATOM 8727 C C . ALA A 1 1057 ? -9.749 2.207 23.235 1.00 89.75 1057 ALA A C 1
ATOM 8729 O O . ALA A 1 1057 ? -9.156 1.738 22.262 1.00 89.75 1057 ALA A O 1
ATOM 8730 N N . TRP A 1 1058 ? -11.081 2.172 23.308 1.00 89.62 1058 TRP A N 1
ATOM 8731 C CA . TRP A 1 1058 ? -11.955 1.629 22.258 1.00 89.62 1058 TRP A CA 1
ATOM 8732 C C . TRP A 1 1058 ? -11.760 2.311 20.879 1.00 89.62 1058 TRP A C 1
ATOM 8734 O O . TRP A 1 1058 ? -11.181 3.393 20.749 1.00 89.62 1058 TRP A O 1
ATOM 8744 N N . SER A 1 1059 ? -12.284 1.695 19.813 1.00 90.62 1059 SER A N 1
ATOM 8745 C CA . SER A 1 1059 ? -12.310 2.311 18.478 1.00 90.62 1059 SER A CA 1
ATOM 8746 C C . SER A 1 1059 ? -13.569 3.156 18.258 1.00 90.62 1059 SER A C 1
ATOM 8748 O O . SER A 1 1059 ? -14.616 2.651 17.848 1.00 90.62 1059 SER A O 1
ATOM 8750 N N . GLY A 1 1060 ? -13.446 4.479 18.402 1.00 88.94 1060 GLY A N 1
ATOM 8751 C CA . GLY A 1 1060 ? -14.514 5.439 18.069 1.00 88.94 1060 GLY A CA 1
ATOM 8752 C C . GLY A 1 1060 ? -14.960 5.444 16.593 1.00 88.94 1060 GLY A C 1
ATOM 8753 O O . GLY A 1 1060 ? -15.905 6.144 16.239 1.00 88.94 1060 GLY A O 1
ATOM 8754 N N . ARG A 1 1061 ? -14.311 4.662 15.715 1.00 90.75 1061 ARG A N 1
ATOM 8755 C CA . ARG A 1 1061 ? -14.699 4.497 14.301 1.00 90.75 1061 ARG A CA 1
ATOM 8756 C C . ARG A 1 1061 ? -15.846 3.503 14.100 1.00 90.75 1061 ARG A C 1
ATOM 8758 O O . ARG A 1 1061 ? -16.477 3.516 13.046 1.00 90.75 1061 ARG A O 1
ATOM 8765 N N . PHE A 1 1062 ? -16.094 2.612 15.062 1.00 92.62 1062 PHE A N 1
ATOM 8766 C CA . PHE A 1 1062 ? -16.877 1.399 14.814 1.00 92.62 1062 PHE A CA 1
ATOM 8767 C C . PHE A 1 1062 ? -18.316 1.667 14.332 1.00 92.62 1062 PHE A C 1
ATOM 8769 O O . PHE A 1 1062 ? -18.796 0.953 13.453 1.00 92.62 1062 PHE A O 1
ATOM 8776 N N . LYS A 1 1063 ? -18.976 2.738 14.804 1.00 91.75 1063 LYS A N 1
ATOM 8777 C CA . LYS A 1 1063 ? -20.331 3.099 14.350 1.00 91.75 1063 LYS A CA 1
ATOM 8778 C C . LYS A 1 1063 ? -20.395 3.419 12.848 1.00 91.75 1063 LYS A C 1
ATOM 8780 O O . LYS A 1 1063 ? -21.207 2.834 12.135 1.00 91.75 1063 LYS A O 1
ATOM 8785 N N . TRP A 1 1064 ? -19.549 4.324 12.347 1.00 91.50 1064 TRP A N 1
ATOM 8786 C CA . TRP A 1 1064 ? -19.579 4.699 10.923 1.00 91.50 1064 TRP A CA 1
ATOM 8787 C C . TRP A 1 1064 ? -19.082 3.566 10.020 1.00 91.50 1064 TRP A C 1
ATOM 8789 O O . TRP A 1 1064 ? -19.555 3.408 8.895 1.00 91.50 1064 TRP A O 1
ATOM 8799 N N . LEU A 1 1065 ? -18.177 2.725 10.532 1.00 94.62 1065 LEU A N 1
ATOM 8800 C CA . LEU A 1 1065 ? -17.761 1.503 9.851 1.00 94.62 1065 LEU A CA 1
ATOM 8801 C C . LEU A 1 1065 ? -18.956 0.573 9.612 1.00 94.62 1065 LEU A C 1
ATOM 8803 O O . LEU A 1 1065 ? -19.160 0.145 8.477 1.00 94.62 1065 LEU A O 1
ATOM 8807 N N . LEU A 1 1066 ? -19.802 0.334 10.620 1.00 94.56 1066 LEU A N 1
ATOM 8808 C CA . LEU A 1 1066 ? -21.037 -0.439 10.439 1.00 94.56 1066 LEU A CA 1
ATOM 8809 C C . LEU A 1 1066 ? -21.995 0.212 9.424 1.00 94.56 1066 LEU A C 1
ATOM 8811 O O . LEU A 1 1066 ? -22.609 -0.503 8.636 1.00 94.56 1066 LEU A O 1
ATOM 8815 N N . SER A 1 1067 ? -22.108 1.546 9.371 1.00 92.12 1067 SER A N 1
ATOM 8816 C CA . SER A 1 1067 ? -23.016 2.210 8.415 1.00 92.12 1067 SER A CA 1
ATOM 8817 C C . SER A 1 1067 ? -22.542 2.178 6.950 1.00 92.12 1067 SER A C 1
ATOM 8819 O O . SER A 1 1067 ? -23.337 2.428 6.040 1.00 92.12 1067 SER A O 1
ATOM 8821 N N . SER A 1 1068 ? -21.280 1.804 6.703 1.00 93.06 1068 SER A N 1
ATOM 8822 C CA . SER A 1 1068 ? -20.605 1.872 5.396 1.00 93.06 1068 SER A CA 1
ATOM 8823 C C . SER A 1 1068 ? -20.974 0.786 4.371 1.00 93.06 1068 SER A C 1
ATOM 8825 O O . SER A 1 1068 ? -20.406 0.784 3.279 1.00 93.06 1068 SER A O 1
ATOM 8827 N N . HIS A 1 1069 ? -21.873 -0.154 4.694 1.00 93.62 1069 HIS A N 1
ATOM 8828 C CA . HIS A 1 1069 ? -22.134 -1.393 3.929 1.00 93.62 1069 HIS A CA 1
ATOM 8829 C C . HIS A 1 1069 ? -20.935 -2.363 3.799 1.00 93.62 1069 HIS A C 1
ATOM 8831 O O . HIS A 1 1069 ? -21.010 -3.294 2.999 1.00 93.62 1069 HIS A O 1
ATOM 8837 N N . ALA A 1 1070 ? -19.828 -2.182 4.524 1.00 96.81 1070 ALA A N 1
ATOM 8838 C CA . ALA A 1 1070 ? -18.704 -3.128 4.518 1.00 96.81 1070 ALA A CA 1
ATOM 8839 C C . ALA A 1 1070 ? -18.848 -4.225 5.590 1.00 96.81 1070 ALA A C 1
ATOM 8841 O O . ALA A 1 1070 ? -19.477 -4.020 6.630 1.00 96.81 1070 ALA A O 1
ATOM 8842 N N . LEU A 1 1071 ? -18.224 -5.385 5.366 1.00 98.44 1071 LEU A N 1
ATOM 8843 C CA . LEU A 1 1071 ? -18.067 -6.413 6.390 1.00 98.44 1071 LEU A CA 1
ATOM 8844 C C . LEU A 1 1071 ? -16.949 -5.994 7.352 1.00 98.44 1071 LEU A C 1
ATOM 8846 O O . LEU A 1 1071 ? -15.786 -5.884 6.956 1.00 98.44 1071 LEU A O 1
ATOM 8850 N N . ILE A 1 1072 ? -17.307 -5.769 8.617 1.00 98.31 1072 ILE A N 1
ATOM 8851 C CA . ILE A 1 1072 ? -16.368 -5.291 9.635 1.00 98.31 1072 ILE A CA 1
ATOM 8852 C C . ILE A 1 1072 ? -15.782 -6.458 10.430 1.00 98.31 1072 ILE A C 1
ATOM 8854 O O . ILE A 1 1072 ? -16.514 -7.259 11.011 1.00 98.31 1072 ILE A O 1
ATOM 8858 N N . PHE A 1 1073 ? -14.455 -6.515 10.488 1.00 98.69 1073 PHE A N 1
ATOM 8859 C CA . PHE A 1 1073 ? -13.675 -7.456 11.290 1.00 98.69 1073 PHE A CA 1
ATOM 8860 C C . PHE A 1 1073 ? -13.166 -6.723 12.534 1.00 98.69 1073 PHE A C 1
ATOM 8862 O O . PHE A 1 1073 ? -12.292 -5.874 12.397 1.00 98.69 1073 PHE A O 1
ATOM 8869 N N . LYS A 1 1074 ? -13.701 -6.998 13.730 1.00 98.06 1074 LYS A N 1
ATOM 8870 C CA . LYS A 1 1074 ? -13.360 -6.262 14.965 1.00 98.06 1074 LYS A CA 1
ATOM 8871 C C . LYS A 1 1074 ? -12.516 -7.105 15.918 1.00 98.06 1074 LYS A C 1
ATOM 8873 O O . LYS A 1 1074 ? -12.963 -8.157 16.373 1.00 98.06 1074 LYS A O 1
ATOM 8878 N N . SER A 1 1075 ? -11.345 -6.581 16.266 1.00 97.31 1075 SER A N 1
ATOM 8879 C CA . SER A 1 1075 ? -10.461 -7.064 17.330 1.00 97.31 1075 SER A CA 1
ATOM 8880 C C . SER A 1 1075 ? -10.405 -6.014 18.439 1.00 97.31 1075 SER A C 1
ATOM 8882 O O . SER A 1 1075 ? -9.898 -4.915 18.211 1.00 97.31 1075 SER A O 1
ATOM 8884 N N . THR A 1 1076 ? -10.876 -6.347 19.641 1.00 96.06 1076 THR A N 1
ATOM 8885 C CA . THR A 1 1076 ? -10.883 -5.419 20.784 1.00 96.06 1076 THR A CA 1
ATOM 8886 C C . THR A 1 1076 ? -10.648 -6.134 22.117 1.00 96.06 1076 THR A C 1
ATOM 8888 O O . THR A 1 1076 ? -10.846 -7.347 22.206 1.00 96.06 1076 THR A O 1
ATOM 8891 N N . VAL A 1 1077 ? -10.259 -5.393 23.159 1.00 96.19 1077 VAL A N 1
ATOM 8892 C CA . VAL A 1 1077 ? -10.324 -5.834 24.573 1.00 96.19 1077 VAL A CA 1
ATOM 8893 C C . VAL A 1 1077 ? -11.414 -5.119 25.389 1.00 96.19 1077 VAL A C 1
ATOM 8895 O O . VAL A 1 1077 ? -11.584 -5.421 26.573 1.00 96.19 1077 VAL A O 1
ATOM 8898 N N . TYR A 1 1078 ? -12.150 -4.179 24.784 1.00 94.38 1078 TYR A N 1
ATOM 8899 C CA . TYR A 1 1078 ? -13.142 -3.348 25.470 1.00 94.38 1078 TYR A CA 1
ATOM 8900 C C . TYR A 1 1078 ? -14.571 -3.865 25.230 1.00 94.38 1078 TYR A C 1
ATOM 8902 O O . TYR A 1 1078 ? -15.095 -3.744 24.120 1.00 94.38 1078 TYR A O 1
ATOM 8910 N N . PRO A 1 1079 ? -15.261 -4.404 26.253 1.00 92.44 1079 PRO A N 1
ATOM 8911 C CA . PRO A 1 1079 ? -16.715 -4.479 26.243 1.00 92.44 1079 PRO A CA 1
ATOM 8912 C C . PRO A 1 1079 ? -17.325 -3.069 26.339 1.00 92.44 1079 PRO A C 1
ATOM 8914 O O . PRO A 1 1079 ? -17.460 -2.499 27.419 1.00 92.44 1079 PRO A O 1
ATOM 8917 N N . GLU A 1 1080 ? -17.719 -2.521 25.194 1.00 90.56 1080 GLU A N 1
ATOM 8918 C CA . GLU A 1 1080 ? -18.430 -1.241 25.064 1.00 90.56 1080 GLU A CA 1
ATOM 8919 C C . GLU A 1 1080 ? -19.919 -1.378 25.477 1.00 90.56 1080 GLU A C 1
ATOM 8921 O O . GLU A 1 1080 ? -20.462 -2.487 25.509 1.00 90.56 1080 GLU A O 1
ATOM 8926 N N . TRP A 1 1081 ? -20.617 -0.265 25.752 1.00 90.62 1081 TRP A N 1
ATOM 8927 C CA . TRP A 1 1081 ? -22.006 -0.242 26.270 1.00 90.62 1081 TRP A CA 1
ATOM 8928 C C . TRP A 1 1081 ? -23.028 -1.045 25.433 1.00 90.62 1081 TRP A C 1
ATOM 8930 O O . TRP A 1 1081 ? -24.014 -1.563 25.956 1.00 90.62 1081 TRP A O 1
ATOM 8940 N N . PHE A 1 1082 ? -22.790 -1.185 24.125 1.00 91.31 1082 PHE A N 1
ATOM 8941 C CA . PHE A 1 1082 ? -23.648 -1.933 23.203 1.00 91.31 1082 PHE A CA 1
ATOM 8942 C C . PHE A 1 1082 ? -23.332 -3.438 23.123 1.00 91.31 1082 PHE A C 1
ATOM 8944 O O . PHE A 1 1082 ? -23.999 -4.153 22.374 1.00 91.31 1082 PHE A O 1
ATOM 8951 N N . THR A 1 1083 ? -22.335 -3.947 23.855 1.00 91.25 1083 THR A N 1
ATOM 8952 C CA . THR A 1 1083 ? -21.826 -5.328 23.702 1.00 91.25 1083 THR A CA 1
ATOM 8953 C C . THR A 1 1083 ? -22.905 -6.396 23.896 1.00 91.25 1083 THR A C 1
ATOM 8955 O O . THR A 1 1083 ? -22.900 -7.395 23.181 1.00 91.25 1083 THR A O 1
ATOM 8958 N N . ASP A 1 1084 ? -23.861 -6.195 24.810 1.00 91.44 1084 ASP A N 1
ATOM 8959 C CA . ASP A 1 1084 ? -24.987 -7.127 24.984 1.00 91.44 1084 ASP A CA 1
ATOM 8960 C C . ASP A 1 1084 ? -26.088 -6.934 23.924 1.00 91.44 1084 ASP A C 1
ATOM 8962 O O . ASP A 1 1084 ? -26.872 -7.850 23.670 1.00 91.44 1084 ASP A O 1
ATOM 8966 N N . ARG A 1 1085 ? -26.158 -5.764 23.279 1.00 93.56 1085 ARG A N 1
ATOM 8967 C CA . ARG A 1 1085 ? -27.170 -5.409 22.268 1.00 93.56 1085 ARG A CA 1
ATOM 8968 C C . ARG A 1 1085 ? -26.769 -5.851 20.852 1.00 93.56 1085 ARG A C 1
ATOM 8970 O O . ARG A 1 1085 ? -27.651 -6.090 20.028 1.00 93.56 1085 ARG A O 1
ATOM 8977 N N . LEU A 1 1086 ? -25.471 -5.988 20.576 1.00 94.31 1086 LEU A N 1
ATOM 8978 C CA . LEU A 1 1086 ? -24.892 -6.360 19.279 1.00 94.31 1086 LEU A CA 1
ATOM 8979 C C . LEU A 1 1086 ? -24.479 -7.845 19.241 1.00 94.31 1086 LEU A C 1
ATOM 8981 O O . LEU A 1 1086 ? -23.862 -8.351 20.173 1.00 94.31 1086 LEU A O 1
ATOM 8985 N N . MET A 1 1087 ? -24.771 -8.557 18.146 1.00 96.81 1087 MET A N 1
ATOM 8986 C CA . MET A 1 1087 ? -24.447 -9.993 18.004 1.00 96.81 1087 MET A CA 1
ATOM 8987 C C . MET A 1 1087 ? -23.266 -10.248 17.033 1.00 96.81 1087 MET A C 1
ATOM 8989 O O . MET A 1 1087 ? -23.411 -9.940 15.843 1.00 96.81 1087 MET A O 1
ATOM 8993 N N . PRO A 1 1088 ? -22.140 -10.847 17.480 1.00 97.81 1088 PRO A N 1
ATOM 8994 C CA . PRO A 1 1088 ? -21.055 -11.297 16.597 1.00 97.81 1088 PRO A CA 1
ATOM 8995 C C . PRO A 1 1088 ? -21.526 -12.396 15.630 1.00 97.81 1088 PRO A C 1
ATOM 8997 O O . PRO A 1 1088 ? -22.414 -13.174 15.975 1.00 97.81 1088 PRO A O 1
ATOM 9000 N N . TRP A 1 1089 ? -20.936 -12.472 14.436 1.00 98.25 1089 TRP A N 1
ATOM 9001 C CA . TRP A 1 1089 ? -21.346 -13.324 13.298 1.00 98.25 1089 TRP A CA 1
ATOM 9002 C C . TRP A 1 1089 ? -22.720 -13.014 12.680 1.00 98.25 1089 TRP A C 1
ATOM 9004 O O . TRP A 1 1089 ? -23.072 -13.616 11.673 1.00 98.25 1089 TRP A O 1
ATOM 9014 N N . VAL A 1 1090 ? -23.472 -12.053 13.231 1.00 98.56 1090 VAL A N 1
ATOM 9015 C CA . VAL A 1 1090 ? -24.681 -11.487 12.598 1.00 98.56 1090 VAL A CA 1
ATOM 9016 C C . VAL A 1 1090 ? -24.422 -10.072 12.095 1.00 98.56 1090 VAL A C 1
ATOM 9018 O O . VAL A 1 1090 ? -24.873 -9.735 11.012 1.00 98.56 1090 VAL A O 1
ATOM 9021 N N . HIS A 1 1091 ? -23.683 -9.259 12.855 1.00 98.38 1091 HIS A N 1
ATOM 9022 C CA . HIS A 1 1091 ? -23.481 -7.834 12.557 1.00 98.38 1091 HIS A CA 1
ATOM 9023 C C . HIS A 1 1091 ? -22.026 -7.466 12.223 1.00 98.38 1091 HIS A C 1
ATOM 9025 O O . HIS A 1 1091 ? -21.769 -6.422 11.636 1.00 98.38 1091 HIS A O 1
ATOM 9031 N N . TYR A 1 1092 ? -21.067 -8.295 12.646 1.00 98.62 1092 TYR A N 1
ATOM 9032 C CA . TYR A 1 1092 ? -19.629 -8.123 12.421 1.00 98.62 1092 TYR A CA 1
ATOM 9033 C C . TYR A 1 1092 ? -18.895 -9.448 12.680 1.00 98.62 1092 TYR A C 1
ATOM 9035 O O . TYR A 1 1092 ? -19.448 -10.351 13.318 1.00 98.62 1092 TYR A O 1
ATOM 9043 N N . ILE A 1 1093 ? -17.646 -9.555 12.230 1.00 98.75 1093 ILE A N 1
ATOM 9044 C CA . ILE A 1 1093 ? -16.769 -10.709 12.462 1.00 98.75 1093 ILE A CA 1
ATOM 9045 C C . ILE A 1 1093 ? -15.865 -10.432 13.676 1.00 98.75 1093 ILE A C 1
ATOM 9047 O O . ILE A 1 1093 ? -15.078 -9.485 13.625 1.00 98.75 1093 ILE A O 1
ATOM 9051 N N . PRO A 1 1094 ? -15.963 -11.197 14.778 1.00 98.38 1094 PRO A N 1
ATOM 9052 C CA . PRO A 1 1094 ? -15.042 -11.075 15.907 1.00 98.38 1094 PRO A CA 1
ATOM 9053 C C . PRO A 1 1094 ? -13.695 -11.738 15.581 1.00 98.38 1094 PRO A C 1
ATOM 9055 O O . PRO A 1 1094 ? -13.671 -12.860 15.079 1.00 98.38 1094 PRO A O 1
ATOM 9058 N N . ILE A 1 1095 ? -12.588 -11.059 15.887 1.00 98.06 1095 ILE A N 1
ATOM 9059 C CA . ILE A 1 1095 ? -11.214 -11.502 15.593 1.00 98.06 1095 ILE A CA 1
ATOM 9060 C C . ILE A 1 1095 ? -10.368 -11.484 16.868 1.00 98.06 1095 ILE A C 1
ATOM 9062 O O . ILE A 1 1095 ? -10.503 -10.582 17.698 1.00 98.06 1095 ILE A O 1
ATOM 9066 N N . GLN A 1 1096 ? -9.486 -12.472 17.032 1.00 95.94 1096 GLN A N 1
ATOM 9067 C CA . GLN A 1 1096 ? -8.571 -12.545 18.174 1.00 95.94 1096 GLN A CA 1
ATOM 9068 C C . GLN A 1 1096 ? -7.560 -11.386 18.147 1.00 95.94 1096 GLN A C 1
ATOM 9070 O O . GLN A 1 1096 ? -7.029 -11.020 17.101 1.00 95.94 1096 GLN A O 1
ATOM 9075 N N . VAL A 1 1097 ? -7.221 -10.841 19.321 1.00 93.56 1097 VAL A N 1
ATOM 9076 C CA . VAL A 1 1097 ? -6.296 -9.691 19.473 1.00 93.56 1097 VAL A CA 1
ATOM 9077 C C . VAL A 1 1097 ? -4.859 -10.007 19.024 1.00 93.56 1097 VAL A C 1
ATOM 9079 O O . VAL A 1 1097 ? -4.031 -9.109 18.847 1.00 93.56 1097 VAL A O 1
ATOM 9082 N N . ASP A 1 1098 ? -4.523 -11.282 18.817 1.00 90.38 1098 ASP A N 1
ATOM 9083 C CA . ASP A 1 1098 ? -3.260 -11.687 18.201 1.00 90.38 1098 ASP A CA 1
ATOM 9084 C C . ASP A 1 1098 ? -3.322 -11.963 16.691 1.00 90.38 1098 ASP A C 1
ATOM 9086 O O . ASP A 1 1098 ? -2.287 -12.266 16.098 1.00 90.38 1098 ASP A O 1
ATOM 9090 N N . TYR A 1 1099 ? -4.493 -11.755 16.082 1.00 92.75 1099 TYR A N 1
ATOM 9091 C CA . TYR A 1 1099 ? -4.785 -11.848 14.647 1.00 92.75 1099 TYR A CA 1
ATOM 9092 C C . TYR A 1 1099 ? -4.579 -13.247 14.043 1.00 92.75 1099 TYR A C 1
ATOM 9094 O O . TYR A 1 1099 ? -4.448 -13.389 12.825 1.00 92.75 1099 TYR A O 1
ATOM 9102 N N . SER A 1 1100 ? -4.552 -14.285 14.884 1.00 90.62 1100 SER A N 1
ATOM 9103 C CA . SER A 1 1100 ? -4.331 -15.677 14.472 1.00 90.62 1100 SER A CA 1
ATOM 9104 C C . SER A 1 1100 ? -5.430 -16.239 13.562 1.00 90.62 1100 SER A C 1
ATOM 9106 O O . SER A 1 1100 ? -5.119 -17.043 12.685 1.00 90.62 1100 SER A O 1
ATOM 9108 N N . ASP A 1 1101 ? -6.673 -15.776 13.709 1.00 94.94 1101 ASP A N 1
ATOM 9109 C CA . ASP A 1 1101 ? -7.844 -16.177 12.915 1.00 94.94 1101 ASP A CA 1
ATOM 9110 C C . ASP A 1 1101 ? -8.192 -15.219 11.761 1.00 94.94 1101 ASP A C 1
ATOM 9112 O O . ASP A 1 1101 ? -9.069 -15.518 10.947 1.00 94.94 1101 ASP A O 1
ATOM 9116 N N . LEU A 1 1102 ? -7.480 -14.092 11.632 1.00 94.88 1102 LEU A N 1
ATOM 9117 C CA . LEU A 1 1102 ? -7.783 -13.060 10.635 1.00 94.88 1102 LEU A CA 1
ATOM 9118 C C . LEU A 1 1102 ? -7.585 -13.546 9.192 1.00 94.88 1102 LEU A C 1
ATOM 9120 O O . LEU A 1 1102 ? -8.415 -13.254 8.334 1.00 94.88 1102 LEU A O 1
ATOM 9124 N N . TRP A 1 1103 ? -6.520 -14.311 8.928 1.00 92.88 1103 TRP A N 1
ATOM 9125 C CA . TRP A 1 1103 ? -6.278 -14.895 7.603 1.00 92.88 1103 TRP A CA 1
ATOM 9126 C C . TRP A 1 1103 ? -7.388 -15.864 7.196 1.00 92.88 1103 TRP A C 1
ATOM 9128 O O . TRP A 1 1103 ? -7.920 -15.755 6.094 1.00 92.88 1103 TRP A O 1
ATOM 9138 N N . ASP A 1 1104 ? -7.753 -16.782 8.091 1.00 95.06 1104 ASP A N 1
ATOM 9139 C CA . ASP A 1 1104 ? -8.731 -17.833 7.809 1.00 95.06 1104 ASP A CA 1
ATOM 9140 C C . ASP A 1 1104 ? -10.145 -17.245 7.647 1.00 95.06 1104 ASP A C 1
ATOM 9142 O O . ASP A 1 1104 ? -10.887 -17.630 6.742 1.00 95.06 1104 ASP A O 1
ATOM 9146 N N . ALA A 1 1105 ? -10.503 -16.245 8.462 1.00 97.00 1105 ALA A N 1
ATOM 9147 C CA . ALA A 1 1105 ? -11.764 -15.522 8.325 1.00 97.00 1105 ALA A CA 1
ATOM 9148 C C . ALA A 1 1105 ? -11.829 -14.686 7.033 1.00 97.00 1105 ALA A C 1
ATOM 9150 O O . ALA A 1 1105 ? -12.850 -14.710 6.345 1.00 97.00 1105 ALA A O 1
ATOM 9151 N N . LEU A 1 1106 ? -10.757 -13.966 6.675 1.00 96.38 1106 LEU A N 1
ATOM 9152 C CA . LEU A 1 1106 ? -10.714 -13.167 5.445 1.00 96.38 1106 LEU A CA 1
ATOM 9153 C C . LEU A 1 1106 ? -10.822 -14.053 4.200 1.00 96.38 1106 LEU A C 1
ATOM 9155 O O . LEU A 1 1106 ? -11.639 -13.770 3.326 1.00 96.38 1106 LEU A O 1
ATOM 9159 N N . VAL A 1 1107 ? -10.036 -15.131 4.134 1.00 95.00 1107 VAL A N 1
ATOM 9160 C CA . VAL A 1 1107 ? -10.031 -16.067 2.998 1.00 95.00 1107 VAL A CA 1
ATOM 9161 C C . VAL A 1 1107 ? -11.394 -16.737 2.827 1.00 95.00 1107 VAL A C 1
ATOM 9163 O O . VAL A 1 1107 ? -11.856 -16.857 1.696 1.00 95.00 1107 VAL A O 1
ATOM 9166 N N . PHE A 1 1108 ? -12.088 -17.094 3.914 1.00 96.81 1108 PHE A N 1
ATOM 9167 C CA . PHE A 1 1108 ? -13.451 -17.626 3.831 1.00 96.81 1108 PHE A CA 1
ATOM 9168 C C . PHE A 1 1108 ? -14.412 -16.663 3.110 1.00 96.81 1108 PHE A C 1
ATOM 9170 O O . PHE A 1 1108 ? -15.093 -17.071 2.171 1.00 96.81 1108 PHE A O 1
ATOM 9177 N N . PHE A 1 1109 ? -14.462 -15.385 3.506 1.00 97.62 1109 PHE A N 1
ATOM 9178 C CA . PHE A 1 1109 ? -15.397 -14.425 2.903 1.00 97.62 1109 PHE A CA 1
ATOM 9179 C C . PHE A 1 1109 ? -14.961 -13.944 1.512 1.00 97.62 1109 PHE A C 1
ATOM 9181 O O . PHE A 1 1109 ? -15.796 -13.878 0.610 1.00 97.62 1109 PHE A O 1
ATOM 9188 N N . ARG A 1 1110 ? -13.669 -13.653 1.319 1.00 94.44 1110 ARG A N 1
ATOM 9189 C CA . ARG A 1 1110 ? -13.097 -13.095 0.078 1.00 94.44 1110 ARG A CA 1
ATOM 9190 C C . ARG A 1 1110 ? -12.870 -14.146 -1.011 1.00 94.44 1110 ARG A C 1
ATOM 9192 O O . ARG A 1 1110 ? -12.891 -13.806 -2.190 1.00 94.44 1110 ARG A O 1
ATOM 9199 N N . GLY A 1 1111 ? -12.665 -15.407 -0.639 1.00 92.94 1111 GLY A N 1
ATOM 9200 C CA . GLY A 1 1111 ? -12.176 -16.451 -1.539 1.00 92.94 1111 GLY A CA 1
ATOM 9201 C C . GLY A 1 1111 ? -10.651 -16.431 -1.681 1.00 92.94 1111 GLY A C 1
ATOM 9202 O O . GLY A 1 1111 ? -9.941 -15.719 -0.965 1.00 92.94 1111 GLY A O 1
ATOM 9203 N N . ASP A 1 1112 ? -10.129 -17.231 -2.611 1.00 88.12 1112 ASP A N 1
ATOM 9204 C CA . ASP A 1 1112 ? -8.684 -17.340 -2.853 1.00 88.12 1112 ASP A CA 1
ATOM 9205 C C . ASP A 1 1112 ? -8.111 -16.116 -3.607 1.00 88.12 1112 ASP A C 1
ATOM 9207 O O . ASP A 1 1112 ? -8.804 -15.119 -3.808 1.00 88.12 1112 ASP A O 1
ATOM 9211 N N . LEU A 1 1113 ? -6.842 -16.157 -4.046 1.00 87.00 1113 LEU A N 1
ATOM 9212 C CA . LEU A 1 1113 ? -6.219 -15.064 -4.820 1.00 87.00 1113 LEU A CA 1
ATOM 9213 C C . LEU A 1 1113 ? -7.041 -14.637 -6.051 1.00 87.00 1113 LEU A C 1
ATOM 9215 O O . LEU A 1 1113 ? -7.148 -13.437 -6.321 1.00 87.00 1113 LEU A O 1
ATOM 9219 N N . LYS A 1 1114 ? -7.652 -15.597 -6.757 1.00 84.00 1114 LYS A N 1
ATOM 9220 C CA . LYS A 1 1114 ? -8.521 -15.372 -7.922 1.00 84.00 1114 LYS A CA 1
ATOM 9221 C C . LYS A 1 1114 ? -9.933 -14.943 -7.528 1.00 84.00 1114 LYS A C 1
ATOM 9223 O O . LYS A 1 1114 ? -10.676 -14.519 -8.407 1.00 84.00 1114 LYS A O 1
ATOM 9228 N N . GLY A 1 1115 ? -10.268 -14.953 -6.237 1.00 86.62 1115 GLY A N 1
ATOM 9229 C CA . GLY A 1 1115 ? -11.608 -14.711 -5.695 1.00 86.62 1115 GLY A CA 1
ATOM 9230 C C . GLY A 1 1115 ? -12.531 -15.922 -5.845 1.00 86.62 1115 GLY A C 1
ATOM 9231 O O . GLY A 1 1115 ? -13.748 -15.781 -5.705 1.00 86.62 1115 GLY A O 1
ATOM 9232 N N . ASP A 1 1116 ? -11.967 -17.095 -6.144 1.00 87.88 1116 ASP A N 1
ATOM 9233 C CA . ASP A 1 1116 ? -12.723 -18.335 -6.281 1.00 87.88 1116 ASP A CA 1
ATOM 9234 C C . ASP A 1 1116 ? -13.187 -18.821 -4.899 1.00 87.88 1116 ASP A C 1
ATOM 9236 O O . ASP A 1 1116 ? -12.477 -18.676 -3.898 1.00 87.88 1116 ASP A O 1
ATOM 9240 N N . ASN A 1 1117 ? -14.380 -19.423 -4.853 1.00 92.06 1117 ASN A N 1
ATOM 9241 C CA . ASN A 1 1117 ? -15.027 -19.943 -3.636 1.00 92.06 1117 ASN A CA 1
ATOM 9242 C C . ASN A 1 1117 ? -15.249 -18.881 -2.535 1.00 92.06 1117 ASN A C 1
ATOM 9244 O O . ASN A 1 1117 ? -15.224 -19.188 -1.345 1.00 92.06 1117 ASN A O 1
ATOM 9248 N N . ASN A 1 1118 ? -15.452 -17.620 -2.929 1.00 93.19 1118 ASN A N 1
ATOM 9249 C CA . ASN A 1 1118 ? -15.844 -16.554 -2.009 1.00 93.19 1118 ASN A CA 1
ATOM 9250 C C . ASN A 1 1118 ? -17.238 -16.793 -1.399 1.00 93.19 1118 ASN A C 1
ATOM 9252 O O . ASN A 1 1118 ? -18.071 -17.499 -1.969 1.00 93.19 1118 ASN A O 1
ATOM 9256 N N . HIS A 1 1119 ? -17.492 -16.144 -0.262 1.00 96.31 1119 HIS A N 1
ATOM 9257 C CA . HIS A 1 1119 ? -18.781 -16.138 0.436 1.00 96.31 1119 HIS A CA 1
ATOM 9258 C C . HIS A 1 1119 ? -19.315 -14.705 0.546 1.00 96.31 1119 HIS A C 1
ATOM 9260 O O . HIS A 1 1119 ? -19.695 -14.238 1.626 1.00 96.31 1119 HIS A O 1
ATOM 9266 N N . GLU A 1 1120 ? -19.310 -13.975 -0.576 1.00 94.00 1120 GLU A N 1
ATOM 9267 C CA . GLU A 1 1120 ? -19.792 -12.590 -0.623 1.00 94.00 1120 GLU A CA 1
ATOM 9268 C C . GLU A 1 1120 ? -21.272 -12.456 -0.242 1.00 94.00 1120 GLU A C 1
ATOM 9270 O O . GLU A 1 1120 ? -21.682 -11.417 0.271 1.00 94.00 1120 GLU A O 1
ATOM 9275 N N . ASP A 1 1121 ? -22.087 -13.492 -0.438 1.00 95.62 1121 ASP A N 1
ATOM 9276 C CA . ASP A 1 1121 ? -23.491 -13.504 -0.027 1.00 95.62 1121 ASP A CA 1
ATOM 9277 C C . ASP A 1 1121 ? -23.640 -13.436 1.504 1.00 95.62 1121 ASP A C 1
ATOM 9279 O O . ASP A 1 1121 ? -24.426 -12.627 2.010 1.00 95.62 1121 ASP A O 1
ATOM 9283 N N . LEU A 1 1122 ? -22.840 -14.219 2.236 1.00 97.50 1122 LEU A N 1
ATOM 9284 C CA . LEU A 1 1122 ? -22.768 -14.200 3.697 1.00 97.50 1122 LEU A CA 1
ATOM 9285 C C . LEU A 1 1122 ? -22.121 -12.905 4.200 1.00 97.50 1122 LEU A C 1
ATOM 9287 O O . LEU A 1 1122 ? -22.625 -12.300 5.147 1.00 97.50 1122 LEU A O 1
ATOM 9291 N N . ALA A 1 1123 ? -21.053 -12.445 3.543 1.00 98.06 1123 ALA A N 1
ATOM 9292 C CA . ALA A 1 1123 ? -20.383 -11.193 3.885 1.00 98.06 1123 ALA A CA 1
ATOM 9293 C C . ALA A 1 1123 ? -21.337 -9.993 3.773 1.00 98.06 1123 ALA A C 1
ATOM 9295 O O . ALA A 1 1123 ? -21.496 -9.229 4.728 1.00 98.06 1123 ALA A O 1
ATOM 9296 N N . ARG A 1 1124 ? -22.049 -9.884 2.646 1.00 97.88 1124 ARG A N 1
ATOM 9297 C CA . ARG A 1 1124 ? -23.065 -8.858 2.390 1.00 97.88 1124 ARG A CA 1
ATOM 9298 C C . ARG A 1 1124 ? -24.231 -8.948 3.372 1.00 97.88 1124 ARG A C 1
ATOM 9300 O O . ARG A 1 1124 ? -24.685 -7.916 3.851 1.00 97.88 1124 ARG A O 1
ATOM 9307 N N . LYS A 1 1125 ? -24.695 -10.157 3.719 1.00 98.12 1125 LYS A N 1
ATOM 9308 C CA . LYS A 1 1125 ? -25.752 -10.362 4.727 1.00 98.12 1125 LYS A CA 1
ATOM 9309 C C . LYS A 1 1125 ? -25.349 -9.785 6.089 1.00 98.12 1125 LYS A C 1
ATOM 9311 O O . LYS A 1 1125 ? -26.132 -9.045 6.682 1.00 98.12 1125 LYS A O 1
ATOM 9316 N N . ILE A 1 1126 ? -24.137 -10.091 6.556 1.00 98.62 1126 ILE A N 1
ATOM 9317 C CA . ILE A 1 1126 ? -23.613 -9.608 7.844 1.00 98.62 1126 ILE A CA 1
ATOM 9318 C C . ILE A 1 1126 ? -23.371 -8.092 7.802 1.00 98.62 1126 ILE A C 1
ATOM 9320 O O . ILE A 1 1126 ? -23.746 -7.389 8.738 1.00 98.62 1126 ILE A O 1
ATOM 9324 N N . ALA A 1 1127 ? -22.815 -7.570 6.704 1.00 97.94 1127 ALA A N 1
ATOM 9325 C CA . ALA A 1 1127 ? -22.607 -6.135 6.501 1.00 97.94 1127 ALA A CA 1
ATOM 9326 C C . ALA A 1 1127 ? -23.929 -5.341 6.508 1.00 97.94 1127 ALA A C 1
ATOM 9328 O O . ALA A 1 1127 ? -24.038 -4.318 7.183 1.00 97.94 1127 ALA A O 1
ATOM 9329 N N . SER A 1 1128 ? -24.957 -5.829 5.804 1.00 97.00 1128 SER A N 1
ATOM 9330 C CA . SER A 1 1128 ? -26.300 -5.235 5.808 1.00 97.00 1128 SER A CA 1
ATOM 9331 C C . SER A 1 1128 ? -26.936 -5.271 7.195 1.00 97.00 1128 SER A C 1
ATOM 9333 O O . SER A 1 1128 ? -27.409 -4.242 7.665 1.00 97.00 1128 SER A O 1
ATOM 9335 N N . ALA A 1 1129 ? -26.889 -6.411 7.889 1.00 97.88 1129 ALA A N 1
ATOM 9336 C CA . ALA A 1 1129 ? -27.425 -6.515 9.243 1.00 97.88 1129 ALA A CA 1
ATOM 9337 C C . ALA A 1 1129 ? -26.690 -5.586 10.226 1.00 97.88 1129 ALA A C 1
ATOM 9339 O O . ALA A 1 1129 ? -27.337 -4.913 11.025 1.00 97.88 1129 ALA A O 1
ATOM 9340 N N . GLY A 1 1130 ? -25.357 -5.495 10.151 1.00 96.75 1130 GLY A N 1
ATOM 9341 C CA . GLY A 1 1130 ? -24.554 -4.572 10.959 1.00 96.75 1130 GLY A CA 1
ATOM 9342 C C . GLY A 1 1130 ? -24.898 -3.103 10.716 1.00 96.75 1130 GLY A C 1
ATOM 9343 O O . GLY A 1 1130 ? -25.052 -2.341 11.676 1.00 96.75 1130 GLY A O 1
ATOM 9344 N N . ARG A 1 1131 ? -25.113 -2.728 9.449 1.00 94.81 1131 ARG A N 1
ATOM 9345 C CA . ARG A 1 1131 ? -25.628 -1.409 9.068 1.00 94.81 1131 ARG A CA 1
ATOM 9346 C C . ARG A 1 1131 ? -26.998 -1.149 9.670 1.00 94.81 1131 ARG A C 1
ATOM 9348 O O . ARG A 1 1131 ? -27.150 -0.178 10.406 1.00 94.81 1131 ARG A O 1
ATOM 9355 N N . ASP A 1 1132 ? -27.974 -2.006 9.391 1.00 94.81 1132 ASP A N 1
ATOM 9356 C CA . ASP A 1 1132 ? -29.347 -1.843 9.874 1.00 94.81 1132 ASP A CA 1
ATOM 9357 C C . ASP A 1 1132 ? -29.371 -1.739 11.403 1.00 94.81 1132 ASP A C 1
ATOM 9359 O O . ASP A 1 1132 ? -30.055 -0.875 11.958 1.00 94.81 1132 ASP A O 1
ATOM 9363 N N . TRP A 1 1133 ? -28.541 -2.533 12.088 1.00 95.56 1133 TRP A N 1
ATOM 9364 C CA . TRP A 1 1133 ? -28.389 -2.475 13.536 1.00 95.56 1133 TRP A CA 1
ATOM 9365 C C . TRP A 1 1133 ? -27.859 -1.115 14.016 1.00 95.56 1133 TRP A C 1
ATOM 9367 O O . TRP A 1 1133 ? -28.445 -0.514 14.918 1.00 95.56 1133 TRP A O 1
ATOM 9377 N N . SER A 1 1134 ? -26.812 -0.573 13.381 1.00 92.75 1134 SER A N 1
ATOM 9378 C CA . SER A 1 1134 ? -26.265 0.756 13.715 1.00 92.75 1134 SER A CA 1
ATOM 9379 C C . SER A 1 1134 ? -27.327 1.856 13.622 1.00 92.75 1134 SER A C 1
ATOM 9381 O O . SER A 1 1134 ? -27.393 2.736 14.480 1.00 92.75 1134 SER A O 1
ATOM 9383 N N . ARG A 1 1135 ? -28.198 1.796 12.611 1.00 90.00 1135 ARG A N 1
ATOM 9384 C CA . ARG A 1 1135 ? -29.222 2.828 12.372 1.00 90.00 1135 ARG A CA 1
ATOM 9385 C C . ARG A 1 1135 ? -30.436 2.706 13.294 1.00 90.00 1135 ARG A C 1
ATOM 9387 O O . ARG A 1 1135 ? -31.153 3.682 13.490 1.00 90.00 1135 ARG A O 1
ATOM 9394 N N . THR A 1 1136 ? -30.688 1.519 13.851 1.00 92.12 1136 THR A N 1
ATOM 9395 C CA . THR A 1 1136 ? -31.947 1.211 14.556 1.00 92.12 1136 THR A CA 1
ATOM 9396 C C . THR A 1 1136 ? -31.798 0.831 16.035 1.00 92.12 1136 THR A C 1
ATOM 9398 O O . THR A 1 1136 ? -32.792 0.892 16.760 1.00 92.12 1136 THR A O 1
ATOM 9401 N N . PHE A 1 1137 ? -30.583 0.509 16.502 1.00 93.44 1137 PHE A N 1
ATOM 9402 C CA . PHE A 1 1137 ? -30.270 0.191 17.907 1.00 93.44 1137 PHE A CA 1
ATOM 9403 C C . PHE A 1 1137 ? -29.114 1.034 18.498 1.00 93.44 1137 PHE A C 1
ATOM 9405 O O . PHE A 1 1137 ? -28.837 0.904 19.693 1.00 93.44 1137 PHE A O 1
ATOM 9412 N N . TRP A 1 1138 ? -28.453 1.895 17.704 1.00 92.44 1138 TRP A N 1
ATOM 9413 C CA . TRP A 1 1138 ? -27.416 2.855 18.142 1.00 92.44 1138 TRP A CA 1
ATOM 9414 C C . TRP A 1 1138 ? -27.837 4.315 17.869 1.00 92.44 1138 TRP A C 1
ATOM 9416 O O . TRP A 1 1138 ? -27.026 5.148 17.454 1.00 92.44 1138 TRP A O 1
ATOM 9426 N N . ARG A 1 1139 ? -29.116 4.652 18.066 1.00 91.75 1139 ARG A N 1
ATOM 9427 C CA . ARG A 1 1139 ? -29.621 6.031 17.919 1.00 91.75 1139 ARG A CA 1
ATOM 9428 C C . ARG A 1 1139 ? -29.356 6.876 19.178 1.00 91.75 1139 ARG A C 1
ATOM 9430 O O . ARG A 1 1139 ? -28.867 6.351 20.181 1.00 91.75 1139 ARG A O 1
ATOM 9437 N N . LYS A 1 1140 ? -29.709 8.173 19.157 1.00 91.81 1140 LYS A N 1
ATOM 9438 C CA . LYS A 1 1140 ? -29.599 9.064 20.336 1.00 91.81 1140 LYS A CA 1
ATOM 9439 C C . LYS A 1 1140 ? -30.459 8.490 21.451 1.00 91.81 1140 LYS A C 1
ATOM 9441 O O . LYS A 1 1140 ? -29.994 8.302 22.566 1.00 91.81 1140 LYS A O 1
ATOM 9446 N N . GLU A 1 1141 ? -31.662 8.087 21.080 1.00 93.19 1141 GLU A N 1
ATOM 9447 C CA . GLU A 1 1141 ? -32.689 7.535 21.943 1.00 93.19 1141 GLU A CA 1
ATOM 9448 C C . GLU A 1 1141 ? -32.243 6.203 22.563 1.00 93.19 1141 GLU A C 1
ATOM 9450 O O . GLU A 1 1141 ? -32.460 5.962 23.745 1.00 93.19 1141 GLU A O 1
ATOM 9455 N N . ASP A 1 1142 ? -31.533 5.352 21.817 1.00 94.06 1142 ASP A N 1
ATOM 9456 C CA . ASP A 1 1142 ? -30.994 4.101 22.362 1.00 94.06 1142 ASP A CA 1
ATOM 9457 C C . ASP A 1 1142 ? -29.901 4.326 23.416 1.00 94.06 1142 ASP A C 1
ATOM 9459 O O . ASP A 1 1142 ? -29.793 3.532 24.356 1.00 94.06 1142 ASP A O 1
ATOM 9463 N N . MET A 1 1143 ? -29.101 5.386 23.254 1.00 93.62 1143 MET A N 1
ATOM 9464 C CA . MET A 1 1143 ? -28.041 5.794 24.182 1.00 93.62 1143 MET A CA 1
ATOM 9465 C C . MET A 1 1143 ? -28.613 6.510 25.410 1.00 93.62 1143 MET A C 1
ATOM 9467 O O . MET A 1 1143 ? -28.219 6.209 26.536 1.00 93.62 1143 MET A O 1
ATOM 9471 N N . THR A 1 1144 ? -29.583 7.406 25.215 1.00 94.38 1144 THR A N 1
ATOM 9472 C CA . THR A 1 1144 ? -30.326 8.068 26.294 1.00 94.38 1144 THR A CA 1
ATOM 9473 C C . THR A 1 1144 ? -31.089 7.048 27.132 1.00 94.38 1144 THR A C 1
ATOM 9475 O O . THR A 1 1144 ? -30.997 7.097 28.354 1.00 94.38 1144 THR A O 1
ATOM 9478 N N . ALA A 1 1145 ? -31.758 6.066 26.520 1.00 95.00 1145 ALA A N 1
ATOM 9479 C CA . ALA A 1 1145 ? -32.453 5.003 27.247 1.00 95.00 1145 ALA A CA 1
ATOM 9480 C C . ALA A 1 1145 ? -31.502 4.139 28.096 1.00 95.00 1145 ALA A C 1
ATOM 9482 O O . ALA A 1 1145 ? -31.864 3.772 29.215 1.00 95.00 1145 ALA A O 1
ATOM 9483 N N . TYR A 1 1146 ? -30.287 3.861 27.599 1.00 95.19 1146 TYR A N 1
ATOM 9484 C CA . TYR A 1 1146 ? -29.236 3.173 28.357 1.00 95.19 1146 TYR A CA 1
ATOM 9485 C C . TYR A 1 1146 ? -28.747 4.030 29.536 1.00 95.19 1146 TYR A C 1
ATOM 9487 O O . TYR A 1 1146 ? -28.787 3.579 30.679 1.00 95.19 1146 TYR A O 1
ATOM 9495 N N . ASN A 1 1147 ? -28.349 5.284 29.296 1.00 95.19 1147 ASN A N 1
ATOM 9496 C CA . ASN A 1 1147 ? -27.831 6.166 30.350 1.00 95.19 1147 ASN A CA 1
ATOM 9497 C C . ASN A 1 1147 ? -28.894 6.515 31.400 1.00 95.19 1147 ASN A C 1
ATOM 9499 O O . ASN A 1 1147 ? -28.590 6.539 32.589 1.00 95.19 1147 ASN A O 1
ATOM 9503 N N . TYR A 1 1148 ? -30.148 6.723 30.995 1.00 94.94 1148 TYR A N 1
ATOM 9504 C CA . TYR A 1 1148 ? -31.262 6.910 31.923 1.00 94.94 1148 TYR A CA 1
ATOM 9505 C C . TYR A 1 1148 ? -31.391 5.684 32.844 1.00 94.94 1148 TYR A C 1
ATOM 9507 O O . TYR A 1 1148 ? -31.465 5.828 34.065 1.00 94.94 1148 TYR A O 1
ATOM 9515 N N . ARG A 1 1149 ? -31.280 4.464 32.295 1.00 94.56 1149 ARG A N 1
ATOM 9516 C CA . ARG A 1 1149 ? -31.221 3.235 33.101 1.00 94.56 1149 ARG A CA 1
ATOM 9517 C C . ARG A 1 1149 ? -30.034 3.194 34.062 1.00 94.56 1149 ARG A C 1
ATOM 9519 O O . ARG A 1 1149 ? -30.252 2.822 35.217 1.00 94.56 1149 ARG A O 1
ATOM 9526 N N . VAL A 1 1150 ? -28.834 3.582 33.620 1.00 95.94 1150 VAL A N 1
ATOM 9527 C CA . VAL A 1 1150 ? -27.627 3.668 34.467 1.00 95.94 1150 VAL A CA 1
ATOM 9528 C C . VAL A 1 1150 ? -27.877 4.589 35.661 1.00 95.94 1150 VAL A C 1
ATOM 9530 O O . VAL A 1 1150 ? -27.731 4.156 36.803 1.00 95.94 1150 VAL A O 1
ATOM 9533 N N . PHE A 1 1151 ? -28.309 5.830 35.424 1.00 96.31 1151 PHE A N 1
ATOM 9534 C CA . PHE A 1 1151 ? -28.469 6.817 36.495 1.00 96.31 1151 PHE A CA 1
ATOM 9535 C C . PHE A 1 1151 ? -29.639 6.503 37.441 1.00 96.31 1151 PHE A C 1
ATOM 9537 O O . PHE A 1 1151 ? -29.532 6.785 38.636 1.00 96.31 1151 PHE A O 1
ATOM 9544 N N . LEU A 1 1152 ? -30.696 5.824 36.971 1.00 95.56 1152 LEU A N 1
ATOM 9545 C CA . LEU A 1 1152 ? -31.747 5.290 37.849 1.00 95.56 1152 LEU A CA 1
ATOM 9546 C C . LEU A 1 1152 ? -31.239 4.198 38.811 1.00 95.56 1152 LEU A C 1
ATOM 9548 O O . LEU A 1 1152 ? -31.653 4.192 39.971 1.00 95.56 1152 LEU A O 1
ATO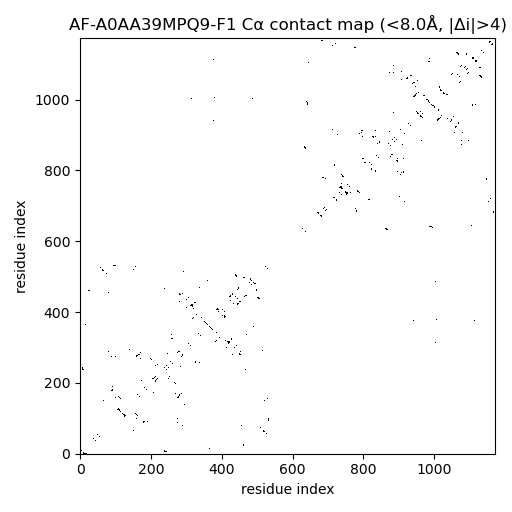M 9552 N N . GLU A 1 1153 ? -30.348 3.287 38.387 1.00 96.00 1153 GLU A N 1
ATOM 9553 C CA . GLU A 1 1153 ? -29.699 2.384 39.357 1.00 96.00 1153 GLU A CA 1
ATOM 9554 C C . GLU A 1 1153 ? -28.738 3.119 40.257 1.00 96.00 1153 GLU A C 1
ATOM 9556 O O . GLU A 1 1153 ? -28.744 2.887 41.460 1.00 96.00 1153 GLU A O 1
ATOM 9561 N N . TYR A 1 1154 ? -27.886 3.957 39.680 1.00 97.00 1154 TYR A N 1
ATOM 9562 C CA . TYR A 1 1154 ? -26.809 4.579 40.421 1.00 97.00 1154 TYR A CA 1
ATOM 9563 C C . TYR A 1 1154 ? -27.368 5.408 41.585 1.00 97.00 1154 TYR A C 1
ATOM 9565 O O . TYR A 1 1154 ? -27.023 5.155 42.737 1.00 97.00 1154 TYR A O 1
ATOM 9573 N N . ALA A 1 1155 ? -28.363 6.264 41.329 1.00 95.62 1155 ALA A N 1
ATOM 9574 C CA . ALA A 1 1155 ? -29.074 6.989 42.382 1.00 95.62 1155 ALA A CA 1
ATOM 9575 C C . ALA A 1 1155 ? -29.755 6.061 43.410 1.00 95.62 1155 ALA A C 1
ATOM 9577 O O . ALA A 1 1155 ? -29.783 6.369 44.603 1.00 95.62 1155 ALA A O 1
ATOM 9578 N N . ARG A 1 1156 ? -30.280 4.900 42.988 1.00 95.81 1156 ARG A N 1
ATOM 9579 C CA . ARG A 1 1156 ? -30.848 3.906 43.911 1.00 95.81 1156 ARG A CA 1
ATOM 9580 C C . ARG A 1 1156 ? -29.785 3.261 44.801 1.00 95.81 1156 ARG A C 1
ATOM 9582 O O . ARG A 1 1156 ? -30.033 3.100 45.990 1.00 95.81 1156 ARG A O 1
ATOM 9589 N N . ILE A 1 1157 ? -28.633 2.886 44.254 1.00 95.50 1157 ILE A N 1
ATOM 9590 C CA . ILE A 1 1157 ? -27.524 2.244 44.980 1.00 95.50 1157 ILE A CA 1
ATOM 9591 C C . ILE A 1 1157 ? -26.916 3.214 45.996 1.00 95.50 1157 ILE A C 1
ATOM 9593 O O . ILE A 1 1157 ? -26.637 2.815 47.129 1.00 95.50 1157 ILE A O 1
ATOM 9597 N N . MET A 1 1158 ? -26.773 4.483 45.613 1.00 95.44 1158 MET A N 1
ATOM 9598 C CA . MET A 1 1158 ? -26.253 5.555 46.465 1.00 95.44 1158 MET A CA 1
ATOM 9599 C C . MET A 1 1158 ? -27.229 5.984 47.576 1.00 95.44 1158 MET A C 1
ATOM 9601 O O . MET A 1 1158 ? -26.801 6.561 48.572 1.00 95.44 1158 MET A O 1
ATOM 9605 N N . SER A 1 1159 ? -28.531 5.703 47.447 1.00 94.75 1159 SER A N 1
ATOM 9606 C CA . SER A 1 1159 ? -29.533 6.148 48.424 1.00 94.75 1159 SER A CA 1
ATOM 9607 C C . SER A 1 1159 ? -29.477 5.363 49.745 1.00 94.75 1159 SER A C 1
ATOM 9609 O O . SER A 1 1159 ? -29.535 4.129 49.724 1.00 94.75 1159 SER A O 1
ATOM 9611 N N . PRO A 1 1160 ? -29.477 6.042 50.913 1.00 93.75 1160 PRO A N 1
ATOM 9612 C CA . PRO A 1 1160 ? -29.707 5.407 52.213 1.00 93.75 1160 PRO A CA 1
ATOM 9613 C C . PRO A 1 1160 ? -31.061 4.689 52.318 1.00 93.75 1160 PRO A C 1
ATOM 9615 O O . PRO A 1 1160 ? -31.173 3.705 53.046 1.00 93.75 1160 PRO A O 1
ATOM 9618 N N . ASP A 1 1161 ? -32.071 5.139 51.565 1.00 93.94 1161 ASP A N 1
ATOM 9619 C CA . ASP A 1 1161 ? -33.376 4.483 51.447 1.00 93.94 1161 ASP A CA 1
ATOM 9620 C C . ASP A 1 1161 ? -33.545 3.864 50.048 1.00 93.94 1161 ASP A C 1
ATOM 9622 O O . ASP A 1 1161 ? -34.273 4.350 49.173 1.00 93.94 1161 ASP A O 1
ATOM 9626 N N . ARG A 1 1162 ? -32.845 2.743 49.835 1.00 93.19 1162 ARG A N 1
ATOM 9627 C CA . ARG A 1 1162 ? -32.954 1.933 48.609 1.00 93.19 1162 ARG A CA 1
ATOM 9628 C C . ARG A 1 1162 ? -34.378 1.392 48.381 1.00 93.19 1162 ARG A C 1
ATOM 9630 O O . ARG A 1 1162 ? -34.732 1.073 47.243 1.00 93.19 1162 ARG A O 1
ATOM 9637 N N . ALA A 1 1163 ? -35.203 1.298 49.430 1.00 91.19 1163 ALA A N 1
ATOM 9638 C CA . ALA A 1 1163 ? -36.580 0.813 49.346 1.00 91.19 1163 ALA A CA 1
ATOM 9639 C C . ALA A 1 1163 ? -37.521 1.879 48.758 1.00 91.19 1163 ALA A C 1
ATOM 9641 O O . ALA A 1 1163 ? -38.250 1.580 47.813 1.00 91.19 1163 ALA A O 1
ATOM 9642 N N . ALA A 1 1164 ? -37.444 3.133 49.215 1.00 93.25 1164 ALA A N 1
ATOM 9643 C CA . ALA A 1 1164 ? -38.166 4.262 48.611 1.00 93.25 1164 ALA A CA 1
ATOM 9644 C C . ALA A 1 1164 ? -37.691 4.602 47.183 1.00 93.25 1164 ALA A C 1
ATOM 9646 O O . ALA A 1 1164 ? -38.411 5.258 46.422 1.00 93.25 1164 ALA A O 1
ATOM 9647 N N . MET A 1 1165 ? -36.494 4.138 46.812 1.00 94.25 1165 MET A N 1
ATOM 9648 C CA . MET A 1 1165 ? -35.941 4.202 45.456 1.00 94.25 1165 MET A CA 1
ATOM 9649 C C . MET A 1 1165 ? -36.249 2.963 44.599 1.00 94.25 1165 MET A C 1
ATOM 9651 O O . MET A 1 1165 ? -35.745 2.864 43.485 1.00 94.25 1165 MET A O 1
ATOM 9655 N N . THR A 1 1166 ? -37.081 2.026 45.061 1.00 94.19 1166 THR A N 1
ATOM 9656 C CA . THR A 1 1166 ? -37.495 0.833 44.298 1.00 94.19 1166 THR A CA 1
ATOM 9657 C C . THR A 1 1166 ? -38.920 0.989 43.757 1.00 94.19 1166 THR A C 1
ATOM 9659 O O . THR A 1 1166 ? -39.808 1.489 44.447 1.00 94.19 1166 THR A O 1
ATOM 9662 N N . TYR A 1 1167 ? -39.149 0.571 42.509 1.00 93.44 1167 TYR A N 1
ATOM 9663 C CA . TYR A 1 1167 ? -40.474 0.531 41.895 1.00 93.44 1167 TYR A CA 1
ATOM 9664 C C . TYR A 1 1167 ? -41.147 -0.805 42.206 1.00 93.44 1167 TYR A C 1
ATOM 9666 O O . TYR A 1 1167 ? -40.663 -1.865 41.818 1.00 93.44 1167 TYR A O 1
ATOM 9674 N N . PHE A 1 1168 ? -42.288 -0.744 42.890 1.00 87.12 1168 PHE A N 1
ATOM 9675 C CA . PHE A 1 1168 ? -43.128 -1.906 43.161 1.00 87.12 1168 PHE A CA 1
ATOM 9676 C C . PHE A 1 1168 ? -44.322 -1.894 42.211 1.00 87.12 1168 PHE A C 1
ATOM 9678 O O . PHE A 1 1168 ? -45.296 -1.166 42.425 1.00 87.12 1168 PHE A O 1
ATOM 9685 N N . HIS A 1 1169 ? -44.240 -2.704 41.157 1.00 80.00 1169 HIS A N 1
ATOM 9686 C CA . HIS A 1 1169 ? -45.302 -2.810 40.168 1.00 80.00 1169 HIS A CA 1
ATOM 9687 C C . HIS A 1 1169 ? -46.585 -3.384 40.795 1.00 80.00 1169 HIS A C 1
ATOM 9689 O O . HIS A 1 1169 ? -46.610 -4.507 41.306 1.00 80.00 1169 HIS A O 1
ATOM 9695 N N . ARG A 1 1170 ? -47.685 -2.626 40.740 1.00 69.12 1170 ARG A N 1
ATOM 9696 C CA . ARG A 1 1170 ? -49.004 -3.105 41.173 1.00 69.12 1170 ARG A CA 1
ATOM 9697 C C . ARG A 1 1170 ? -49.660 -3.898 40.045 1.00 69.12 1170 ARG A C 1
ATOM 9699 O O . ARG A 1 1170 ? -50.458 -3.326 39.303 1.00 69.12 1170 ARG A O 1
ATOM 9706 N N . LYS A 1 1171 ? -49.382 -5.208 39.968 1.00 58.16 1171 LYS A N 1
ATOM 9707 C CA . LYS A 1 1171 ? -50.115 -6.113 39.061 1.00 58.16 1171 LYS A CA 1
ATOM 9708 C C . LYS A 1 1171 ? -51.616 -5.899 39.273 1.00 58.16 1171 LYS A C 1
ATOM 9710 O O . LYS A 1 1171 ? -52.097 -5.986 40.408 1.00 58.16 1171 LYS A O 1
ATOM 9715 N N . LYS A 1 1172 ? -52.349 -5.567 38.203 1.00 48.50 1172 LYS A N 1
ATOM 9716 C CA . LYS A 1 1172 ? -53.810 -5.408 38.263 1.00 48.50 1172 LYS A CA 1
ATOM 9717 C C . LYS A 1 1172 ? -54.407 -6.706 38.804 1.00 48.50 1172 LYS A C 1
ATOM 9719 O O . LYS A 1 1172 ? -54.195 -7.765 38.223 1.00 48.50 1172 LYS A O 1
ATOM 9724 N N . ALA A 1 1173 ? -55.148 -6.616 39.906 1.00 41.22 1173 ALA A N 1
ATOM 9725 C CA . ALA A 1 1173 ? -55.956 -7.733 40.374 1.00 41.22 1173 ALA A CA 1
ATOM 9726 C C . ALA A 1 1173 ? -57.039 -8.008 39.318 1.00 41.22 1173 ALA A C 1
ATOM 9728 O O . ALA A 1 1173 ? -57.896 -7.151 39.092 1.00 41.22 1173 ALA A O 1
ATOM 9729 N N . GLY A 1 1174 ? -56.923 -9.154 38.641 1.00 37.59 1174 GLY A N 1
ATOM 9730 C CA . GLY A 1 1174 ? -57.918 -9.681 37.703 1.00 37.59 1174 GLY A CA 1
ATOM 9731 C C . GLY A 1 1174 ? -59.031 -10.427 38.421 1.00 37.59 1174 GLY A C 1
ATOM 9732 O O . GLY A 1 1174 ? -58.710 -11.116 39.416 1.00 37.59 1174 GLY A O 1
#

Mean predicted aligned error: 12.53 Å